Protein AF-A0A9W8YK55-F1 (afdb_monomer_lite)

Sequence (984 aa):
MPNHDDHSDDFFPYAGREEIFEDVHNYRHRVLHPVLLGDILPRPSTCVSQPEKMPRYRIQLKIGFGAFSVVWLAFDLERKRFVSIKICQGSDDMQPTTEAAVLQHVKDNPTPGSENIIRLHDAFVIRGPNGYHNCLVTEVVVSLAELGADGRRYDDLLYSPSSVIGQLVRGFVYLHGQGIAHGDPTPSNIGIAIPQINHFTEEELLDELACELELHAIIPVKPSFPVDTVPRYLVGCTSLLDFLLRKKSFASNSSFKVKIFDFGRWSHPPHVSASLGCHLRAIKGSDWLPMEQRSQTYGLWHVSSSDFKHVANYSLSQATRLRSHFALTIANLPPELLHRISELLNATHPRSLVAFAQTSKRLYVIASRLLFRTMKITLTEGERLAKDVHSWETVLLRDKGLQHVRRLILRGIDYECEPHHNPYFSLKECERVDYDTDLESCWDLYLYDLYLYDWGGEEEFDIKENDWELLARLMKRLTGLPDLFFACPGPFPPLLLQVLHKVSSRCRLHHYTFRLSASHEASLQADERALITSPCLFTVGDLTADAADASINVASLSLARRNAPSIRRVFLYWRGPKGYEHGSRNDEDKSNRPDTPALESLQIFKHYLYHLNVDECPDSAVPSGVIDREVLHDYSALRVLKINTPIMDRTLPSPANFPCLVTLSVVCPRAPVSLAWSTHFMAFVRDLPRITTLRVLGWDRSTSFRPGLNKRLQKLHLKTRANRGGPPLLEDHVFQLAEMCPALEDLAIEINRSRGDAAEVESYRALGRLPRLQRLKLGLDATPPGIIPDDIIQIPSHVEPWFEDGWDSESPRNGLIPHRNGHVRDALVNSAIDSTLALSIVGVINSAKEENKKSDLKPRTEILPLERVEMEANNGGSFAQMTRMSGPAAKGLQSSLVLLKRRWIIERDVRDDSRNILHVREVDKDDRIKAQAQSLEPGVGKTGDDYVREVWRRVWPTADTAERLGDWWKQWESWPLDLRSVDH

pLDDT: mean 70.24, std 20.07, range [20.7, 97.75]

Secondary structure (DSSP, 8-state):
------GGGSBS-----TTTS--GGG-STTSPPP--TT-EESPTTTBSS-TT----EEEEEEEEEETTEEEEEEEETTTTEEEEEEEEPPBS--SPPHHHHHHHHHHHS--TTGGGBPPEEEEEEEEETTEEEEEEEE--EEETTHHHHS-S--GGG-S-HHHHHHHHHHHHHHHHHTT-B-S---GGGEEEE-GGGGGS-HHHHHHHHGGG--EEE--BSSTTS-TTSS-SEEEPPP-HHHHHHHTT-S-TTPPP-EEE---TT-BPPPPS---------S-----S--GGG-SS-TTS----TTGGGS---S-HHHHHHHTTT----GGGS-HHHHHHHHHHHHHH-HHHHHHHHHT-HHHHHHHHHHHTSEEEEE--SSTHHHHHHHHHHHHHHHTTGGGT--EEEEES--TT----SSTTTT--HHHHS----SS--HHHHHHHHHHHHTTS--------HHHHHHHHHHHTT-TT--EEEEE-SSPPPHHHHHHHHHH-TT-EEEESS---S-SSGGGS-HHHHHHHT-TTEEEEEE----TTTHHHHHHHHHHHHHH-TT--EEEEEE---SS-----------S--PPPPPPSEEEEEE---TT---S-----PPPGGGTSTTT----TT--EEEEEEE--TT-SPPGGG-TT--EEEEE--SSPPPHHHHHHHHHHHHT-SS--EEEEEEE-TTS--GGG--TT-SEEEEEEPP-SS-PPPPGGGTTTHHHH-TT--EEEEEEE--TT-HHHHHHHHHHHT-TT--EEEEEEE-PPS-B-SSSS-BPPP---TTT-SSHHHH--SSS-PPPPTTHHHHHHHHH---HHHHHHHHHHHHHHHHHHHHSSS--SS--PPP-EEEEEEESTTHHHHHTT--SHHHHHHHHHHHHH--EEEEEE-SSGGGTT-EEEEEESHHHHHHHHHHH--TTTTSSS-HHHHHHHHHHSPPPHHHHTTT-GGG---PPPP--S----

Structure (mmCIF, N/CA/C/O backbone):
data_AF-A0A9W8YK55-F1
#
_entry.id   AF-A0A9W8YK55-F1
#
loop_
_atom_site.group_PDB
_atom_site.id
_atom_site.type_symbol
_atom_site.label_atom_id
_atom_site.label_alt_id
_atom_site.label_comp_id
_atom_site.label_asym_id
_atom_site.label_entity_id
_atom_site.label_seq_id
_atom_site.pdbx_PDB_ins_code
_atom_site.Cartn_x
_atom_site.Cartn_y
_atom_site.Cartn_z
_atom_site.occupancy
_atom_site.B_iso_or_equiv
_atom_site.auth_seq_id
_atom_site.auth_comp_id
_atom_site.auth_asym_id
_atom_site.auth_atom_id
_atom_site.pdbx_PDB_model_num
ATOM 1 N N . MET A 1 1 ? -38.670 -47.817 28.837 1.00 26.41 1 MET A N 1
ATOM 2 C CA . MET A 1 1 ? -39.066 -47.454 30.214 1.00 26.41 1 MET A CA 1
ATOM 3 C C . MET A 1 1 ? -39.787 -46.109 30.140 1.00 26.41 1 MET A C 1
ATOM 5 O O . MET A 1 1 ? -39.371 -45.312 29.308 1.00 26.41 1 MET A O 1
ATOM 9 N N . PRO A 1 2 ? -40.908 -45.937 30.862 1.00 35.06 2 PRO A N 1
ATOM 10 C CA . PRO A 1 2 ? -41.908 -44.864 30.671 1.00 35.06 2 PRO A CA 1
ATOM 11 C C . PRO A 1 2 ? -41.365 -43.518 31.209 1.00 35.06 2 PRO A C 1
ATOM 13 O O . PRO A 1 2 ? -40.474 -43.564 32.047 1.00 35.06 2 PRO A O 1
ATOM 16 N N . ASN A 1 3 ? -41.745 -42.300 30.803 1.00 29.28 3 ASN A N 1
ATOM 17 C CA . ASN A 1 3 ? -42.925 -41.744 30.133 1.00 29.28 3 ASN A CA 1
ATOM 18 C C . ASN A 1 3 ? -42.507 -40.636 29.139 1.00 29.28 3 ASN A C 1
ATOM 20 O O . ASN A 1 3 ? -41.598 -39.856 29.417 1.00 29.28 3 ASN A O 1
ATOM 24 N N . HIS A 1 4 ? -43.244 -40.511 28.033 1.00 38.94 4 HIS A N 1
ATOM 25 C CA . HIS A 1 4 ? -43.548 -39.196 27.470 1.00 38.94 4 HIS A CA 1
ATOM 26 C C . HIS A 1 4 ? -44.565 -38.549 28.421 1.00 38.94 4 HIS A C 1
ATOM 28 O O . HIS A 1 4 ? -45.747 -38.869 28.335 1.00 38.94 4 HIS A O 1
ATOM 34 N N . ASP A 1 5 ? -44.109 -37.717 29.357 1.00 37.97 5 ASP A N 1
ATOM 35 C CA . ASP A 1 5 ? -45.014 -36.820 30.078 1.00 37.97 5 ASP A CA 1
ATOM 36 C C . ASP A 1 5 ? -45.239 -35.601 29.179 1.00 37.97 5 ASP A C 1
ATOM 38 O O . ASP A 1 5 ? -44.381 -34.733 29.004 1.00 37.97 5 ASP A O 1
ATOM 42 N N . ASP A 1 6 ? -46.393 -35.617 28.524 1.00 41.47 6 ASP A N 1
ATOM 43 C CA . ASP A 1 6 ? -46.992 -34.473 27.859 1.00 41.47 6 ASP A CA 1
ATOM 44 C C . ASP A 1 6 ? -47.353 -33.450 28.955 1.00 41.47 6 ASP A C 1
ATOM 46 O O . ASP A 1 6 ? -48.387 -33.548 29.610 1.00 41.47 6 ASP A O 1
ATOM 50 N N . HIS A 1 7 ? -46.443 -32.513 29.242 1.00 47.41 7 HIS A N 1
ATOM 51 C CA . HIS A 1 7 ? -46.623 -31.470 30.268 1.00 47.41 7 HIS A CA 1
ATOM 52 C C . HIS A 1 7 ? -47.660 -30.398 29.883 1.00 47.41 7 HIS A C 1
ATOM 54 O O . HIS A 1 7 ? -47.843 -29.432 30.625 1.00 47.41 7 HIS A O 1
ATOM 60 N N . SER A 1 8 ? -48.352 -30.559 28.750 1.00 48.75 8 SER A N 1
ATOM 61 C CA . SER A 1 8 ? -49.350 -29.610 28.252 1.00 48.75 8 SER A CA 1
ATOM 62 C C . SER A 1 8 ? -50.608 -29.496 29.137 1.00 48.75 8 SER A C 1
ATOM 64 O O . SER A 1 8 ? -51.360 -28.536 28.983 1.00 48.75 8 SER A O 1
ATOM 66 N N . ASP A 1 9 ? -50.790 -30.400 30.112 1.00 53.47 9 ASP A N 1
ATOM 67 C CA . ASP A 1 9 ? -51.951 -30.458 31.021 1.00 53.47 9 ASP A CA 1
ATOM 68 C C . ASP A 1 9 ? -51.707 -29.884 32.442 1.00 53.47 9 ASP A C 1
ATOM 70 O O . ASP A 1 9 ? -52.616 -29.891 33.280 1.00 53.47 9 ASP A O 1
ATOM 74 N N . ASP A 1 10 ? -50.497 -29.409 32.774 1.00 62.09 10 ASP A N 1
ATOM 75 C CA . ASP A 1 10 ? -50.153 -29.002 34.155 1.00 62.09 10 ASP A CA 1
ATOM 76 C C . ASP A 1 10 ? -50.479 -27.526 34.491 1.00 62.09 10 ASP A C 1
ATOM 78 O O . ASP A 1 10 ? -50.577 -27.161 35.671 1.00 62.09 10 ASP A O 1
ATOM 82 N N . PHE A 1 11 ? -50.723 -26.686 33.481 1.00 63.62 11 PHE A N 1
ATOM 83 C CA . PHE A 1 11 ? -51.042 -25.255 33.611 1.00 63.62 11 PHE A CA 1
ATOM 84 C C . PHE A 1 11 ? -52.309 -24.898 32.822 1.00 63.62 11 PHE A C 1
ATOM 86 O O . PHE A 1 11 ? -52.678 -25.598 31.882 1.00 63.62 11 PHE A O 1
ATOM 93 N N . PHE A 1 12 ? -53.001 -23.812 33.192 1.00 57.50 12 PHE A N 1
ATOM 94 C CA . PHE A 1 12 ? -54.101 -23.301 32.361 1.00 57.50 12 PHE A CA 1
ATOM 95 C C . PHE A 1 12 ? -53.602 -23.032 30.927 1.00 57.50 12 PHE A C 1
ATOM 97 O O . PHE A 1 12 ? -52.475 -22.556 30.777 1.00 57.50 12 PHE A O 1
ATOM 104 N N . PRO A 1 13 ? -54.406 -23.314 29.880 1.00 52.19 13 PRO A N 1
ATOM 105 C CA . PRO A 1 13 ? -53.938 -23.322 28.497 1.00 52.19 13 PRO A CA 1
ATOM 106 C C . PRO A 1 13 ? -53.337 -21.970 28.096 1.00 52.19 13 PRO A C 1
ATOM 108 O O . PRO A 1 13 ? -54.045 -20.982 27.891 1.00 52.19 13 PRO A O 1
ATOM 111 N N . TYR A 1 14 ? -52.010 -21.954 27.970 1.00 56.28 14 TYR A N 1
ATOM 112 C CA . TYR A 1 14 ? -51.242 -20.857 27.403 1.00 56.28 14 TYR A CA 1
ATOM 113 C C . TYR A 1 14 ? -51.352 -20.929 25.875 1.00 56.28 14 TYR A C 1
ATOM 115 O O . TYR A 1 14 ? -50.796 -21.818 25.233 1.00 56.28 14 TYR A O 1
ATOM 123 N N . ALA A 1 15 ? -52.095 -20.001 25.273 1.00 47.75 15 ALA A N 1
ATOM 124 C CA . ALA A 1 15 ? -52.214 -19.888 23.822 1.00 47.75 15 ALA A CA 1
ATOM 125 C C . ALA A 1 15 ? -50.981 -19.173 23.235 1.00 47.75 15 ALA A C 1
ATOM 127 O O . ALA A 1 15 ? -51.053 -17.993 22.899 1.00 47.75 15 ALA A O 1
ATOM 128 N N . GLY A 1 16 ? -49.855 -19.893 23.175 1.00 53.19 16 GLY A N 1
ATOM 129 C CA . GLY A 1 16 ? -48.663 -19.638 22.352 1.00 53.19 16 GLY A CA 1
ATOM 130 C C . GLY A 1 16 ? -48.458 -18.214 21.826 1.00 53.19 16 GLY A C 1
ATOM 131 O O . GLY A 1 16 ? -48.647 -17.968 20.636 1.00 53.19 16 GLY A O 1
ATOM 132 N N . ARG A 1 17 ? -48.008 -17.289 22.684 1.00 62.19 17 ARG A N 1
ATOM 133 C CA . ARG A 1 17 ? -47.400 -16.016 22.255 1.00 62.19 17 ARG A CA 1
ATOM 134 C C . ARG A 1 17 ? -45.887 -16.064 22.465 1.00 62.19 17 ARG A C 1
ATOM 136 O O . ARG A 1 17 ? -45.327 -15.240 23.186 1.00 62.19 17 ARG A O 1
ATOM 143 N N . GLU A 1 18 ? -45.242 -17.029 21.814 1.00 63.25 18 GLU A N 1
ATOM 144 C CA . GLU A 1 18 ? -43.784 -17.248 21.870 1.00 63.25 18 GLU A CA 1
ATOM 145 C C . GLU A 1 18 ? -42.971 -16.042 21.356 1.00 63.25 18 GLU A C 1
ATOM 147 O O . GLU A 1 18 ? -41.786 -15.923 21.645 1.00 63.25 18 GLU A O 1
ATOM 152 N N . GLU A 1 19 ? -43.606 -15.118 20.623 1.00 63.31 19 GLU A N 1
ATOM 153 C CA . GLU A 1 19 ? -43.003 -13.844 20.204 1.00 63.31 19 GLU A CA 1
ATOM 154 C C . GLU A 1 19 ? -42.838 -12.846 21.371 1.00 63.31 19 GLU A C 1
ATOM 156 O O . GLU A 1 19 ? -41.998 -11.953 21.295 1.00 63.31 19 GLU A O 1
ATOM 161 N N . ILE A 1 20 ? -43.622 -12.984 22.450 1.00 71.25 20 ILE A N 1
ATOM 162 C CA . ILE A 1 20 ? -43.682 -12.019 23.565 1.00 71.25 20 ILE A CA 1
ATOM 163 C C . ILE A 1 20 ? -43.130 -12.622 24.861 1.00 71.25 20 ILE A C 1
ATOM 165 O O . ILE A 1 20 ? -42.409 -11.946 25.601 1.00 71.25 20 ILE A O 1
ATOM 169 N N . PHE A 1 21 ? -43.442 -13.891 25.133 1.00 82.56 21 PHE A N 1
ATOM 170 C CA . PHE A 1 21 ? -43.041 -14.589 26.354 1.00 82.56 21 PHE A CA 1
ATOM 171 C C . PHE A 1 21 ? -42.200 -15.830 26.051 1.00 82.56 21 PHE A C 1
ATOM 173 O O . PHE A 1 21 ? -42.320 -16.445 24.994 1.00 82.56 21 PHE A O 1
ATOM 180 N N . GLU A 1 22 ? -41.370 -16.215 27.017 1.00 84.31 22 GLU A N 1
ATOM 181 C CA . GLU A 1 22 ? -40.682 -17.501 27.003 1.00 84.31 22 GLU A CA 1
ATOM 182 C C . GLU A 1 22 ? -41.671 -18.659 27.190 1.00 84.31 22 GLU A C 1
ATOM 184 O O . GLU A 1 22 ? -42.698 -18.515 27.855 1.00 84.31 22 GLU A O 1
ATOM 189 N N . ASP A 1 23 ? -41.344 -19.828 26.638 1.00 82.31 23 ASP A N 1
ATOM 190 C CA . ASP A 1 23 ? -42.147 -21.032 26.848 1.00 82.31 23 ASP A CA 1
ATOM 191 C C . ASP A 1 23 ? -42.109 -21.455 28.327 1.00 82.31 23 ASP A C 1
ATOM 193 O O . ASP A 1 23 ? -41.051 -21.768 28.884 1.00 82.31 23 ASP A O 1
ATOM 197 N N . VAL A 1 24 ? -43.288 -21.485 28.954 1.00 80.50 24 VAL A N 1
ATOM 198 C CA . VAL A 1 24 ? -43.473 -21.837 30.366 1.00 80.50 24 VAL A CA 1
ATOM 199 C C . VAL A 1 24 ? -42.980 -23.251 30.694 1.00 80.50 24 VAL A C 1
ATOM 201 O O . VAL A 1 24 ? -42.509 -23.496 31.805 1.00 80.50 24 VAL A O 1
ATOM 204 N N . HIS A 1 25 ? -42.988 -24.174 29.729 1.00 80.19 25 HIS A N 1
ATOM 205 C CA . HIS A 1 25 ? -42.513 -25.548 29.929 1.00 80.19 25 HIS A CA 1
ATOM 206 C C . HIS A 1 25 ? -40.990 -25.625 30.119 1.00 80.19 25 HIS A C 1
ATOM 208 O O . HIS A 1 25 ? -40.460 -26.642 30.578 1.00 80.19 25 HIS A O 1
ATOM 214 N N . ASN A 1 26 ? -40.271 -24.538 29.822 1.00 85.19 26 ASN A N 1
ATOM 215 C CA . ASN A 1 26 ? -38.849 -24.424 30.107 1.00 85.19 26 ASN A CA 1
ATOM 216 C C . ASN A 1 26 ? -38.555 -24.090 31.579 1.00 85.19 26 ASN A C 1
ATOM 218 O O . ASN A 1 26 ? -37.394 -24.131 31.976 1.00 85.19 26 ASN A O 1
ATOM 222 N N . TYR A 1 27 ? -39.550 -23.836 32.436 1.00 85.81 27 TYR A N 1
ATOM 223 C CA . TYR A 1 27 ? -39.348 -23.760 33.891 1.00 85.81 27 TYR A CA 1
ATOM 224 C C . TYR A 1 27 ? -39.345 -25.151 34.527 1.00 85.81 27 TYR A C 1
ATOM 226 O O . TYR A 1 27 ? -40.223 -25.532 35.296 1.00 85.81 27 TYR A O 1
ATOM 234 N N . ARG A 1 28 ? -38.320 -25.922 34.179 1.00 84.62 28 ARG A N 1
ATOM 235 C CA . ARG A 1 28 ? -38.071 -27.265 34.697 1.00 84.62 28 ARG A CA 1
ATOM 236 C C . ARG A 1 28 ? -36.609 -27.422 35.077 1.00 84.62 28 ARG A C 1
ATOM 238 O O . ARG A 1 28 ? -35.765 -26.584 34.748 1.00 84.62 28 ARG A O 1
ATOM 245 N N . HIS A 1 29 ? -36.311 -28.518 35.765 1.00 85.12 29 HIS A N 1
ATOM 246 C CA . HIS A 1 29 ? -34.958 -28.844 36.196 1.00 85.12 29 HIS A CA 1
ATOM 247 C C . HIS A 1 29 ? -33.947 -28.719 35.035 1.00 85.12 29 HIS A C 1
ATOM 249 O O . HIS A 1 29 ? -34.160 -29.281 33.961 1.00 85.12 29 HIS A O 1
ATOM 255 N N . ARG A 1 30 ? -32.855 -27.977 35.272 1.00 83.44 30 ARG A N 1
ATOM 256 C CA . ARG A 1 30 ? -31.755 -27.653 34.339 1.00 83.44 30 ARG A CA 1
ATOM 257 C C . ARG A 1 30 ? -32.095 -26.743 33.156 1.00 83.44 30 ARG A C 1
ATOM 259 O O . ARG A 1 30 ? -31.340 -26.693 32.191 1.00 83.44 30 ARG A O 1
ATOM 266 N N . VAL A 1 31 ? -33.208 -26.014 33.207 1.00 85.56 31 VAL A N 1
ATOM 267 C CA . VAL A 1 31 ? -33.592 -25.103 32.118 1.00 85.56 31 VAL A CA 1
ATOM 268 C C . VAL A 1 31 ? -33.730 -23.672 32.647 1.00 85.56 31 VAL A C 1
ATOM 270 O O . VAL A 1 31 ? -32.702 -23.065 32.910 1.00 85.56 31 VAL A O 1
ATOM 273 N N . LEU A 1 32 ? -34.908 -23.088 32.858 1.00 89.62 32 LEU A N 1
ATOM 274 C CA . LEU A 1 32 ? -35.015 -21.680 33.285 1.00 89.62 32 LEU A CA 1
ATOM 275 C C . LEU A 1 32 ? -35.108 -21.508 34.804 1.00 89.62 32 LEU A C 1
ATOM 277 O O . LEU A 1 32 ? -35.602 -22.381 35.510 1.00 89.62 32 LEU A O 1
ATOM 281 N N . HIS A 1 33 ? -34.653 -20.359 35.312 1.00 91.69 33 HIS A N 1
ATOM 282 C CA . HIS A 1 33 ? -34.810 -19.955 36.713 1.00 91.69 33 HIS A CA 1
ATOM 283 C C . HIS A 1 33 ? -36.004 -18.998 36.867 1.00 91.69 33 HIS A C 1
ATOM 285 O O . HIS A 1 33 ? -36.065 -18.017 36.121 1.00 91.69 33 HIS A O 1
ATOM 291 N N . PRO A 1 34 ? -36.928 -19.218 37.821 1.00 91.69 34 PRO A N 1
ATOM 292 C CA . PRO A 1 34 ? -38.041 -18.302 38.057 1.00 91.69 34 PRO A CA 1
ATOM 293 C C . PRO A 1 34 ? -37.563 -16.985 38.687 1.00 91.69 34 PRO A C 1
ATOM 295 O O . PRO A 1 34 ? -36.951 -16.985 39.754 1.00 91.69 34 PRO A O 1
ATOM 298 N N . VAL A 1 35 ? -37.885 -15.860 38.042 1.00 92.62 35 VAL A N 1
ATOM 299 C CA . VAL A 1 35 ? -37.548 -14.497 38.490 1.00 92.62 35 VAL A CA 1
ATOM 300 C C . VAL A 1 35 ? -38.779 -13.608 38.390 1.00 92.62 35 VAL A C 1
ATOM 302 O O . VAL A 1 35 ? -39.540 -13.713 37.430 1.00 92.62 35 VAL A O 1
ATOM 305 N N . LEU A 1 36 ? -38.978 -12.748 39.386 1.00 92.75 36 LEU A N 1
ATOM 306 C CA . LEU A 1 36 ? -40.070 -11.780 39.441 1.00 92.75 36 LEU A CA 1
ATOM 307 C C . LEU A 1 36 ? -39.535 -10.349 39.349 1.00 92.75 36 LEU A C 1
ATOM 309 O O . LEU A 1 36 ? -38.402 -10.057 39.738 1.00 92.75 36 LEU A O 1
ATOM 313 N N . LEU A 1 37 ? -40.382 -9.434 38.879 1.00 91.75 37 LEU A N 1
ATOM 314 C CA . LEU A 1 37 ? -40.071 -8.008 38.930 1.00 91.75 37 LEU A CA 1
ATOM 315 C C . LEU A 1 37 ? -39.882 -7.569 40.388 1.00 91.75 37 LEU A C 1
ATOM 317 O O . LEU A 1 37 ? -40.632 -7.980 41.274 1.00 91.75 37 LEU A O 1
ATOM 321 N N . GLY A 1 38 ? -38.859 -6.751 40.634 1.00 91.69 38 GLY A N 1
ATOM 322 C CA . GLY A 1 38 ? -38.473 -6.295 41.968 1.00 91.69 38 GLY A CA 1
ATOM 323 C C . GLY A 1 38 ? -37.599 -7.268 42.767 1.00 91.69 38 GLY A C 1
ATOM 324 O O . GLY A 1 38 ? -37.098 -6.873 43.821 1.00 91.69 38 GLY A O 1
ATOM 325 N N . ASP A 1 39 ? -37.360 -8.497 42.289 1.00 95.12 39 ASP A N 1
ATOM 326 C CA . ASP A 1 39 ? -36.408 -9.409 42.934 1.00 95.12 39 ASP A CA 1
ATOM 327 C C . ASP A 1 39 ? -35.026 -8.758 43.054 1.00 95.12 39 ASP A C 1
ATOM 329 O O . ASP A 1 39 ? -34.553 -8.113 42.121 1.00 95.12 39 ASP A O 1
ATOM 333 N N . ILE A 1 40 ? -34.346 -8.958 44.186 1.00 96.69 40 ILE A N 1
ATOM 334 C CA . ILE A 1 40 ? -32.962 -8.511 44.370 1.00 96.69 40 ILE A CA 1
ATOM 335 C C . ILE A 1 40 ? -32.047 -9.732 44.318 1.00 96.69 40 ILE A C 1
ATOM 337 O O . ILE A 1 40 ? -32.097 -10.592 45.200 1.00 96.69 40 ILE A O 1
ATOM 341 N N . LEU A 1 41 ? -31.217 -9.807 43.277 1.00 95.69 41 LEU A N 1
ATOM 342 C CA . LEU A 1 41 ? -30.285 -10.906 43.048 1.00 95.69 41 LEU A CA 1
ATOM 343 C C . LEU A 1 41 ? -28.852 -10.575 43.526 1.00 95.69 41 LEU A C 1
ATOM 345 O O . LEU A 1 41 ? -28.422 -9.419 43.441 1.00 95.69 41 LEU A O 1
ATOM 349 N N . PRO A 1 42 ? -28.092 -11.585 43.996 1.00 94.75 42 PRO A N 1
ATOM 350 C CA . PRO A 1 42 ? -28.610 -12.884 44.438 1.00 94.75 42 PRO A CA 1
ATOM 351 C C . PRO A 1 42 ? -29.527 -12.719 45.665 1.00 94.75 42 PRO A C 1
ATOM 353 O O . PRO A 1 42 ? -29.326 -11.819 46.480 1.00 94.75 42 PRO A O 1
ATOM 356 N N . ARG A 1 43 ? -30.519 -13.605 45.825 1.00 91.50 43 ARG A N 1
ATOM 357 C CA . ARG A 1 43 ? -31.313 -13.654 47.064 1.00 91.50 43 ARG A CA 1
ATOM 358 C C . ARG A 1 43 ? -30.423 -14.118 48.233 1.00 91.50 43 ARG A C 1
ATOM 360 O O . ARG A 1 43 ? -29.465 -14.865 47.987 1.00 91.50 43 ARG A O 1
ATOM 367 N N . PRO A 1 44 ? -30.729 -13.746 49.491 1.00 88.62 44 PRO A N 1
ATOM 368 C CA . PRO A 1 44 ? -29.947 -14.176 50.650 1.00 88.62 44 PRO A CA 1
ATOM 369 C C . PRO A 1 44 ? -29.699 -15.691 50.649 1.00 88.62 44 PRO A C 1
ATOM 371 O O . PRO A 1 44 ? -30.624 -16.470 50.426 1.00 88.62 44 PRO A O 1
ATOM 374 N N . SER A 1 45 ? -28.443 -16.094 50.854 1.00 86.06 45 SER A N 1
ATOM 375 C CA . SER A 1 45 ? -28.009 -17.502 50.912 1.00 86.06 45 SER A CA 1
ATOM 376 C C . SER A 1 45 ? -28.220 -18.335 49.636 1.00 86.06 45 SER A C 1
ATOM 378 O O . SER A 1 45 ? -28.080 -19.556 49.682 1.00 86.06 45 SER A O 1
ATOM 380 N N . THR A 1 46 ? -28.524 -17.714 48.490 1.00 91.94 46 THR A N 1
ATOM 381 C CA . THR A 1 46 ? -28.661 -18.438 47.207 1.00 91.94 46 THR A CA 1
ATOM 382 C C . THR A 1 46 ? -27.389 -18.438 46.366 1.00 91.94 46 THR A C 1
ATOM 384 O O . THR A 1 46 ? -27.216 -19.331 45.542 1.00 91.94 46 THR A O 1
ATOM 387 N N . CYS A 1 47 ? -26.486 -17.473 46.565 1.00 93.12 47 CYS A N 1
ATOM 388 C CA . CYS A 1 47 ? -25.217 -17.404 45.845 1.00 93.12 47 CYS A CA 1
ATOM 389 C C . CYS A 1 47 ? -24.258 -18.487 46.354 1.00 93.12 47 CYS A C 1
ATOM 391 O O . CYS A 1 47 ? -23.780 -18.411 47.483 1.00 93.12 47 CYS A O 1
ATOM 393 N N . VAL A 1 48 ? -23.974 -19.492 45.527 1.00 92.31 48 VAL A N 1
ATOM 394 C CA . VAL A 1 48 ? -23.099 -20.617 45.901 1.00 92.31 48 VAL A CA 1
ATOM 395 C C . VAL A 1 48 ? -21.643 -20.383 45.519 1.00 92.31 48 VAL A C 1
ATOM 397 O O . VAL A 1 48 ? -20.752 -20.911 46.174 1.00 92.31 48 VAL A O 1
ATOM 400 N N . SER A 1 49 ? -21.383 -19.560 44.500 1.00 90.50 49 SER A N 1
ATOM 401 C CA . SER A 1 49 ? -20.014 -19.225 44.088 1.00 90.50 49 SER A CA 1
ATOM 402 C C . SER A 1 49 ? -19.339 -18.210 45.015 1.00 90.50 49 SER A C 1
ATOM 404 O O . SER A 1 49 ? -18.117 -18.144 45.053 1.00 90.50 49 SER A O 1
ATOM 406 N N . GLN A 1 50 ? -20.129 -17.381 45.707 1.00 90.25 50 GLN A N 1
ATOM 407 C CA . GLN A 1 50 ? -19.682 -16.328 46.633 1.00 90.25 50 GLN A CA 1
ATOM 408 C C . GLN A 1 50 ? -20.688 -16.255 47.800 1.00 90.25 50 GLN A C 1
ATOM 410 O O . GLN A 1 50 ? -21.641 -15.471 47.721 1.00 90.25 50 GLN A O 1
ATOM 415 N N . PRO A 1 51 ? -20.549 -17.102 48.838 1.00 88.06 51 PRO A N 1
ATOM 416 C CA . PRO A 1 51 ? -21.527 -17.223 49.929 1.00 88.06 51 PRO A CA 1
ATOM 417 C C . PRO A 1 51 ? -21.814 -15.914 50.680 1.00 88.06 51 PRO A C 1
ATOM 419 O O . PRO A 1 51 ? -22.924 -15.698 51.161 1.00 88.06 51 PRO A O 1
ATOM 422 N N . GLU A 1 52 ? -20.826 -15.027 50.757 1.00 89.06 52 GLU A N 1
ATOM 423 C CA . GLU A 1 52 ? -20.888 -13.710 51.395 1.00 89.06 52 GLU A CA 1
ATOM 424 C C . GLU A 1 52 ? -21.495 -12.602 50.513 1.00 89.06 52 GLU A C 1
ATOM 426 O O . GLU A 1 52 ? -21.615 -11.455 50.951 1.00 89.06 52 GLU A O 1
ATOM 431 N N . LYS A 1 53 ? -21.881 -12.907 49.266 1.00 89.75 53 LYS A N 1
ATOM 432 C CA . LYS A 1 53 ? -22.406 -11.908 48.328 1.00 89.75 53 LYS A CA 1
ATOM 433 C C . LYS A 1 53 ? -23.765 -11.379 48.791 1.00 89.75 53 LYS A C 1
ATOM 435 O O . LYS A 1 53 ? -24.758 -12.105 48.820 1.00 89.75 53 LYS A O 1
ATOM 440 N N . MET A 1 54 ? -23.811 -10.086 49.103 1.00 92.12 54 MET A N 1
ATOM 441 C CA . MET A 1 54 ? -25.036 -9.399 49.515 1.00 92.12 54 MET A CA 1
ATOM 442 C C . MET A 1 54 ? -25.992 -9.179 48.326 1.00 92.12 54 MET A C 1
ATOM 444 O O . MET A 1 54 ? -25.522 -8.993 47.196 1.00 92.12 54 MET A O 1
ATOM 448 N N . PRO A 1 55 ? -27.321 -9.153 48.555 1.00 95.25 55 PRO A N 1
ATOM 449 C CA . PRO A 1 55 ? -28.295 -8.788 47.526 1.00 95.25 55 PRO A CA 1
ATOM 450 C C . PRO A 1 55 ? -27.991 -7.401 46.948 1.00 95.25 55 PRO A C 1
ATOM 452 O O . PRO A 1 55 ? -27.830 -6.438 47.700 1.00 95.25 55 PRO A O 1
ATOM 455 N N . ARG A 1 56 ? -27.901 -7.293 45.616 1.00 96.31 56 ARG A N 1
ATOM 456 C CA . ARG A 1 56 ? -27.385 -6.083 44.951 1.00 96.31 56 ARG A CA 1
ATOM 457 C C . ARG A 1 56 ? -28.185 -5.630 43.739 1.00 96.31 56 ARG A C 1
ATOM 459 O O . ARG A 1 56 ? -28.294 -4.428 43.513 1.00 96.31 56 ARG A O 1
ATOM 466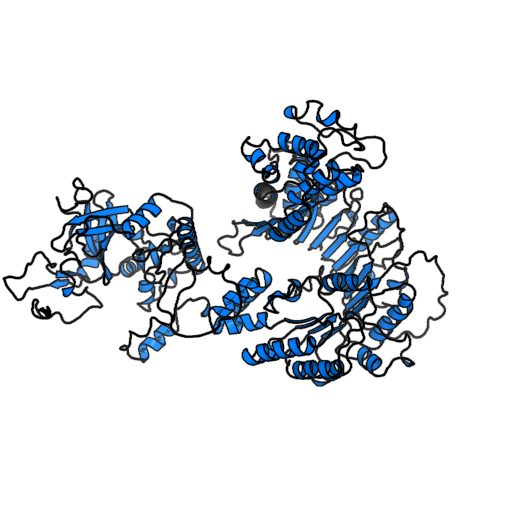 N N . TYR A 1 57 ? -28.700 -6.556 42.940 1.00 97.75 57 TYR A N 1
ATOM 467 C CA . TYR A 1 57 ? -29.272 -6.228 41.640 1.00 97.75 57 TYR A CA 1
ATOM 468 C C . TYR A 1 57 ? -30.786 -6.363 41.654 1.00 97.75 57 TYR A C 1
ATOM 470 O O . TYR A 1 57 ? -31.297 -7.480 41.667 1.00 97.75 57 TYR A O 1
ATOM 478 N N . ARG A 1 58 ? -31.499 -5.235 41.647 1.00 96.81 58 ARG A N 1
ATOM 479 C CA . ARG A 1 58 ? -32.965 -5.216 41.635 1.00 96.81 58 ARG A CA 1
ATOM 480 C C . ARG A 1 58 ? -33.493 -5.359 40.209 1.00 96.81 58 ARG A C 1
ATOM 482 O O . ARG A 1 58 ? -33.213 -4.498 39.380 1.00 96.81 58 ARG A O 1
ATOM 489 N N . ILE A 1 59 ? -34.240 -6.422 39.928 1.00 95.75 59 ILE A N 1
ATOM 490 C CA . ILE A 1 59 ? -34.840 -6.720 38.622 1.00 95.75 59 ILE A CA 1
ATOM 491 C C . ILE A 1 59 ? -35.928 -5.692 38.300 1.00 95.75 59 ILE A C 1
ATOM 493 O O . ILE A 1 59 ? -36.819 -5.466 39.117 1.00 95.75 59 ILE A O 1
ATOM 497 N N . GLN A 1 60 ? -35.858 -5.084 37.114 1.00 93.00 60 GLN A N 1
ATOM 498 C CA . GLN A 1 60 ? -36.775 -4.020 36.682 1.00 93.00 60 GLN A CA 1
ATOM 499 C C . GLN A 1 60 ? -37.673 -4.461 35.531 1.00 93.00 60 GLN A C 1
ATOM 501 O O . GLN A 1 60 ? -38.887 -4.357 35.635 1.00 93.00 60 GLN A O 1
ATOM 506 N N . LEU A 1 61 ? -37.078 -4.936 34.432 1.00 91.69 61 LEU A N 1
ATOM 507 C CA . LEU A 1 61 ? -37.778 -5.269 33.189 1.00 91.69 61 LEU A CA 1
ATOM 508 C C . LEU A 1 61 ? -37.106 -6.462 32.516 1.00 91.69 61 LEU A C 1
ATOM 510 O O . LEU A 1 61 ? -35.901 -6.674 32.670 1.00 91.69 61 LEU A O 1
ATOM 514 N N . LYS A 1 62 ? -37.863 -7.213 31.721 1.00 91.12 62 LYS A N 1
ATOM 515 C CA . LYS A 1 62 ? -37.302 -8.235 30.838 1.00 91.12 62 LYS A CA 1
ATOM 516 C C . LYS A 1 62 ? -36.939 -7.595 29.500 1.00 91.12 62 LYS A C 1
ATOM 518 O O . LYS A 1 62 ? -37.765 -6.905 28.910 1.00 91.12 62 LYS A O 1
ATOM 523 N N . ILE A 1 63 ? -35.716 -7.818 29.027 1.00 88.94 63 ILE A N 1
ATOM 524 C CA . ILE A 1 63 ? -35.198 -7.192 27.793 1.00 88.94 63 ILE A CA 1
ATOM 525 C C . ILE A 1 63 ? -34.796 -8.209 26.723 1.00 88.94 63 ILE A C 1
ATOM 527 O O . ILE A 1 63 ? -34.496 -7.832 25.600 1.00 88.94 63 ILE A O 1
ATOM 531 N N . GLY A 1 64 ? -34.804 -9.500 27.049 1.00 86.50 64 GLY A N 1
ATOM 532 C CA . GLY A 1 64 ? -34.578 -10.559 26.075 1.00 86.50 64 GLY A CA 1
ATOM 533 C C . GLY A 1 64 ? -34.784 -11.945 26.671 1.00 86.50 64 GLY A C 1
ATOM 534 O O . GLY A 1 64 ? -34.689 -12.145 27.883 1.00 86.50 64 GLY A O 1
ATOM 535 N N . PHE A 1 65 ? -35.048 -12.926 25.816 1.00 84.88 65 PHE A N 1
ATOM 536 C CA . PHE A 1 65 ? -35.000 -14.344 26.159 1.00 84.88 65 PHE A CA 1
ATOM 537 C C . PHE A 1 65 ? -34.652 -15.163 24.918 1.00 84.88 65 PHE A C 1
ATOM 539 O O . PHE A 1 65 ? -34.861 -14.729 23.789 1.00 84.88 65 PHE A O 1
ATOM 546 N N . GLY A 1 66 ? -34.109 -16.353 25.138 1.00 72.88 66 GLY A N 1
ATOM 547 C CA . GLY A 1 66 ? -33.866 -17.344 24.098 1.00 72.88 66 GLY A CA 1
ATOM 548 C C . GLY A 1 66 ? -33.984 -18.750 24.672 1.00 72.88 66 GLY A C 1
ATOM 549 O O . GLY A 1 66 ? -34.313 -18.922 25.844 1.00 72.88 66 GLY A O 1
ATOM 550 N N . ALA A 1 67 ? -33.658 -19.763 23.868 1.00 65.69 67 ALA A N 1
ATOM 551 C CA . ALA A 1 67 ? -33.785 -21.167 24.273 1.00 65.69 67 ALA A CA 1
ATOM 552 C C . ALA A 1 67 ? -32.963 -21.543 25.526 1.00 65.69 67 ALA A C 1
ATOM 554 O O . ALA A 1 67 ? -33.277 -22.529 26.186 1.00 65.69 67 ALA A O 1
ATOM 555 N N . PHE A 1 68 ? -31.918 -20.773 25.858 1.00 74.62 68 PHE A N 1
ATOM 556 C CA . PHE A 1 68 ? -30.923 -21.144 26.874 1.00 74.62 68 PHE A CA 1
ATOM 557 C C . PHE A 1 68 ? -30.690 -20.087 27.968 1.00 74.62 68 PHE A C 1
ATOM 559 O O . PHE A 1 68 ? -29.830 -20.284 28.828 1.00 74.62 68 PHE A O 1
ATOM 566 N N . SER A 1 69 ? -31.400 -18.953 27.949 1.00 87.06 69 SER A N 1
ATOM 567 C CA . SER A 1 69 ? -31.250 -17.903 28.968 1.00 87.06 69 SER A CA 1
ATOM 568 C C . SER A 1 69 ? -32.366 -16.863 28.915 1.00 87.06 69 SER A C 1
ATOM 570 O O . SER A 1 69 ? -32.923 -16.608 27.847 1.00 87.06 69 SER A O 1
ATOM 572 N N . VAL A 1 70 ? -32.593 -16.181 30.038 1.00 91.62 70 VAL A N 1
ATOM 573 C CA . VAL A 1 70 ? -33.416 -14.963 30.108 1.00 91.62 70 VAL A CA 1
ATOM 574 C C . VAL A 1 70 ? -32.541 -13.780 30.512 1.00 91.62 70 VAL A C 1
ATOM 576 O O . VAL A 1 70 ? -31.676 -13.912 31.381 1.00 91.62 70 VAL A O 1
ATOM 579 N N . VAL A 1 71 ? -32.752 -12.632 29.870 1.00 93.25 71 VAL A N 1
ATOM 580 C CA . VAL A 1 71 ? -31.981 -11.405 30.071 1.00 93.25 71 VAL A CA 1
ATOM 581 C C . VAL A 1 71 ? -32.877 -10.327 30.675 1.00 93.25 71 VAL A C 1
ATOM 583 O O . VAL A 1 71 ? -33.894 -9.931 30.099 1.00 93.25 71 VAL A O 1
ATOM 586 N N . TRP A 1 72 ? -32.473 -9.838 31.842 1.00 95.38 72 TRP A N 1
ATOM 587 C CA . TRP A 1 72 ? -33.206 -8.851 32.626 1.00 95.38 72 TRP A CA 1
ATOM 588 C C . TRP A 1 72 ? -32.433 -7.540 32.707 1.00 95.38 72 TRP A C 1
ATOM 590 O O . TRP A 1 72 ? -31.229 -7.536 32.957 1.00 95.38 72 TRP A O 1
ATOM 600 N N . LEU A 1 73 ? -33.130 -6.417 32.573 1.00 95.44 73 LEU A N 1
ATOM 601 C CA . LEU A 1 73 ? -32.633 -5.135 33.045 1.00 95.44 73 LEU A CA 1
ATOM 602 C C . LEU A 1 73 ? -32.740 -5.111 34.572 1.00 95.44 73 LEU A C 1
ATOM 604 O O . LEU A 1 73 ? -33.810 -5.359 35.133 1.00 95.44 73 LEU A O 1
ATOM 608 N N . ALA A 1 74 ? -31.645 -4.773 35.240 1.00 96.75 74 ALA A N 1
ATOM 609 C CA . ALA A 1 74 ? -31.595 -4.621 36.684 1.00 96.75 74 ALA A CA 1
ATOM 610 C C . ALA A 1 74 ? -30.938 -3.297 37.073 1.00 96.75 74 ALA A C 1
ATOM 612 O O . ALA A 1 74 ? -30.119 -2.749 36.335 1.00 96.75 74 ALA A O 1
ATOM 613 N N . PHE A 1 75 ? -31.262 -2.798 38.258 1.00 96.69 75 PHE A N 1
ATOM 614 C CA . PHE A 1 75 ? -30.578 -1.660 38.852 1.00 96.69 75 PHE A CA 1
ATOM 615 C C . PHE A 1 75 ? -29.574 -2.144 39.900 1.00 96.69 75 PHE A C 1
ATOM 617 O O . PHE A 1 75 ? -29.908 -2.887 40.825 1.00 96.69 75 PHE A O 1
ATOM 624 N N . ASP A 1 76 ? -28.320 -1.737 39.734 1.00 96.75 76 ASP A N 1
ATOM 625 C CA . ASP A 1 76 ? -27.227 -1.988 40.665 1.00 96.75 76 ASP A CA 1
ATOM 626 C C . ASP A 1 76 ? -27.370 -1.045 41.867 1.00 96.75 76 ASP A C 1
ATOM 628 O O . ASP A 1 76 ? -27.047 0.143 41.785 1.00 96.75 76 ASP A O 1
ATOM 632 N N . LEU A 1 77 ? -27.853 -1.574 42.995 1.00 95.38 77 LEU A N 1
ATOM 633 C CA . LEU A 1 77 ? -28.141 -0.796 44.204 1.00 95.38 77 LEU A CA 1
ATOM 634 C C . LEU A 1 77 ? -26.888 -0.180 44.838 1.00 95.38 77 LEU A C 1
ATOM 636 O O . LEU A 1 77 ? -27.004 0.814 45.560 1.00 95.38 77 LEU A O 1
ATOM 640 N N . GLU A 1 78 ? -25.713 -0.747 44.562 1.00 94.81 78 GLU A N 1
ATOM 641 C CA . GLU A 1 78 ? -24.425 -0.306 45.096 1.00 94.81 78 GLU A CA 1
ATOM 642 C C . GLU A 1 78 ? -23.818 0.801 44.226 1.00 94.81 78 GLU A C 1
ATOM 644 O O . GLU A 1 78 ? -23.437 1.849 44.742 1.00 94.81 78 GLU A O 1
ATOM 649 N N . ARG A 1 79 ? -23.762 0.605 42.899 1.00 93.56 79 ARG A N 1
ATOM 650 C CA . ARG A 1 79 ? -23.175 1.592 41.964 1.00 93.56 79 ARG A CA 1
ATOM 651 C C . ARG A 1 79 ? -24.174 2.580 41.366 1.00 93.56 79 ARG A C 1
ATOM 653 O O . ARG A 1 79 ? -23.754 3.434 40.592 1.00 93.56 79 ARG A O 1
ATOM 660 N N . LYS A 1 80 ? -25.459 2.467 41.712 1.00 94.12 80 LYS A N 1
ATOM 661 C CA . LYS A 1 80 ? -26.547 3.361 41.281 1.00 94.12 80 LYS A CA 1
ATOM 662 C C . LYS A 1 80 ? -26.621 3.520 39.759 1.00 94.12 80 LYS A C 1
ATOM 664 O O . LYS A 1 80 ? -26.571 4.628 39.237 1.00 94.12 80 LYS A O 1
ATOM 669 N N . ARG A 1 81 ? -26.698 2.395 39.047 1.00 94.81 81 ARG A N 1
ATOM 670 C CA . ARG A 1 81 ? -26.766 2.354 37.577 1.00 94.81 81 ARG A CA 1
ATOM 671 C C . ARG A 1 81 ? -27.536 1.138 37.081 1.00 94.81 81 ARG A C 1
ATOM 673 O O . ARG A 1 81 ? -27.571 0.116 37.762 1.00 94.81 81 ARG A O 1
ATOM 680 N N . PHE A 1 82 ? -28.068 1.209 35.870 1.00 96.00 82 PHE A N 1
ATOM 681 C CA . PHE A 1 82 ? -28.667 0.065 35.198 1.00 96.00 82 PHE A CA 1
ATOM 682 C C . PHE A 1 82 ? -27.606 -0.875 34.613 1.00 96.00 82 PHE A C 1
ATOM 684 O O . PHE A 1 82 ? -26.566 -0.451 34.098 1.00 96.00 82 PHE A O 1
ATOM 691 N N . VAL A 1 83 ? -27.891 -2.171 34.693 1.00 97.19 83 VAL A N 1
ATOM 692 C CA . VAL A 1 83 ? -27.079 -3.278 34.181 1.00 97.19 83 VAL A CA 1
ATOM 693 C C . VAL A 1 83 ? -27.985 -4.326 33.538 1.00 97.19 83 VAL A C 1
ATOM 695 O O . VAL A 1 83 ? -29.176 -4.394 33.834 1.00 97.19 8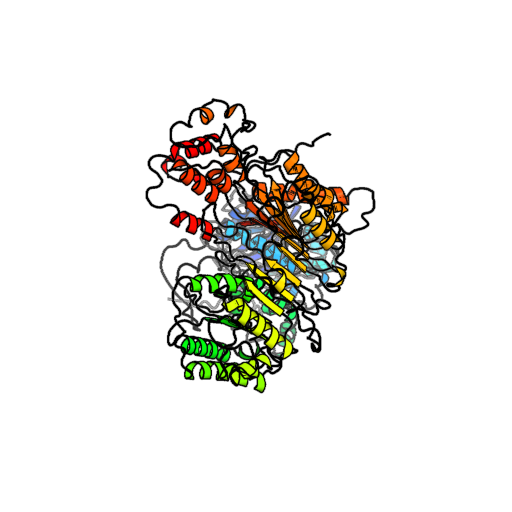3 VAL A O 1
ATOM 698 N N . SER A 1 84 ? -27.418 -5.155 32.668 1.00 96.69 84 SER A N 1
ATOM 699 C CA . SER A 1 84 ? -28.098 -6.338 32.138 1.00 96.69 84 SER A CA 1
ATOM 700 C C . SER A 1 84 ? -27.681 -7.570 32.937 1.00 96.69 84 SER A C 1
ATOM 702 O O . SER A 1 84 ? -26.507 -7.700 33.283 1.00 96.69 84 SER A O 1
ATOM 704 N N . ILE A 1 85 ? -28.622 -8.463 33.242 1.00 96.88 85 ILE A N 1
ATOM 705 C CA . ILE A 1 85 ? -28.375 -9.749 33.899 1.00 96.88 85 ILE A CA 1
ATOM 706 C C . ILE A 1 85 ? -28.881 -10.865 32.999 1.00 96.88 85 ILE A C 1
ATOM 708 O O . ILE A 1 85 ? -30.087 -11.079 32.882 1.00 96.88 85 ILE A O 1
ATOM 712 N N . LYS A 1 86 ? -27.948 -11.611 32.403 1.00 95.31 86 LYS A N 1
ATOM 713 C CA . LYS A 1 86 ? -28.235 -12.867 31.703 1.00 95.31 86 LYS A CA 1
ATOM 714 C C . LYS A 1 86 ? -28.220 -14.000 32.723 1.00 95.31 86 LYS A C 1
ATOM 716 O O . LYS A 1 86 ? -27.187 -14.270 33.335 1.00 95.31 86 LYS A O 1
ATOM 721 N N . ILE A 1 87 ? -29.366 -14.645 32.909 1.00 94.56 87 ILE A N 1
ATOM 722 C CA . ILE A 1 87 ? -29.512 -15.840 33.741 1.00 94.56 87 ILE A CA 1
ATOM 723 C C . ILE A 1 87 ? -29.536 -17.037 32.801 1.00 94.56 87 ILE A C 1
ATOM 725 O O . ILE A 1 87 ? -30.504 -17.251 32.067 1.00 94.56 87 ILE A O 1
ATOM 729 N N . CYS A 1 88 ? -28.431 -17.773 32.786 1.00 91.12 88 CYS A N 1
ATOM 730 C CA . CYS A 1 88 ? -28.241 -18.921 31.915 1.00 91.12 88 CYS A CA 1
ATOM 731 C C . CYS A 1 88 ? -29.064 -20.125 32.385 1.00 91.12 88 CYS A C 1
ATOM 733 O O . CYS A 1 88 ? -29.517 -20.196 33.536 1.00 91.12 88 CYS A O 1
ATOM 735 N N . GLN A 1 89 ? -29.225 -21.091 31.483 1.00 87.81 89 GLN A N 1
ATOM 736 C CA . GLN A 1 89 ? -29.911 -22.331 31.796 1.00 87.81 89 GLN A CA 1
ATOM 737 C C . GLN A 1 89 ? -29.307 -23.040 33.016 1.00 87.81 89 GLN A C 1
ATOM 739 O O . GLN A 1 89 ? -28.113 -22.917 33.307 1.00 87.81 89 GLN A O 1
ATOM 744 N N . GLY A 1 90 ? -30.153 -23.767 33.733 1.00 84.69 90 GLY A N 1
ATOM 745 C CA . GLY A 1 90 ? -29.768 -24.494 34.928 1.00 84.69 90 GLY A CA 1
ATOM 746 C C . GLY A 1 90 ? -28.805 -25.633 34.615 1.00 84.69 90 GLY A C 1
ATOM 747 O O . GLY A 1 90 ? -28.848 -26.251 33.556 1.00 84.69 90 GLY A O 1
ATOM 748 N N . SER A 1 91 ? -27.957 -25.965 35.574 1.00 84.25 91 SER A N 1
ATOM 749 C CA . SER A 1 91 ? -27.154 -27.179 35.535 1.00 84.25 91 SER A CA 1
ATOM 750 C C . SER A 1 91 ? -27.073 -27.803 36.926 1.00 84.25 91 SER A C 1
ATOM 752 O O . SER A 1 91 ? -27.439 -27.173 37.921 1.00 84.25 91 SER A O 1
ATOM 754 N N . ASP A 1 92 ? -26.599 -29.043 37.001 1.00 85.69 92 ASP A N 1
ATOM 755 C CA . ASP A 1 92 ? -26.239 -29.661 38.283 1.00 85.69 92 ASP A CA 1
ATOM 756 C C . ASP A 1 92 ? -24.854 -29.224 38.766 1.00 85.69 92 ASP A C 1
ATOM 758 O O . ASP A 1 92 ? -24.473 -29.515 39.900 1.00 85.69 92 ASP A O 1
ATOM 762 N N . ASP A 1 93 ? -24.109 -28.524 37.913 1.00 80.62 93 ASP A N 1
ATOM 763 C CA . ASP A 1 93 ? -22.774 -28.048 38.205 1.00 80.62 93 ASP A CA 1
ATOM 764 C C . ASP A 1 93 ? -22.828 -26.635 38.804 1.00 80.62 93 ASP A C 1
ATOM 766 O O . ASP A 1 93 ? -23.453 -25.716 38.271 1.00 80.62 93 ASP A O 1
ATOM 770 N N . MET A 1 94 ? -22.161 -26.459 39.943 1.00 83.00 94 MET A N 1
ATOM 771 C CA . MET A 1 94 ? -21.992 -25.149 40.570 1.00 83.00 94 MET A CA 1
ATOM 772 C C . MET A 1 94 ? -20.911 -24.307 39.878 1.00 83.00 94 MET A C 1
ATOM 774 O O . MET A 1 94 ? -20.756 -23.134 40.221 1.00 83.00 94 MET A O 1
ATOM 778 N N . GLN A 1 95 ? -20.132 -24.888 38.960 1.00 81.31 95 GLN A N 1
ATOM 779 C CA . GLN A 1 95 ? -19.022 -24.194 38.323 1.00 81.31 95 GLN A CA 1
ATOM 780 C C . GLN A 1 95 ? -19.487 -23.073 37.377 1.00 81.31 95 GLN A C 1
ATOM 782 O O . GLN A 1 95 ? -20.538 -23.170 36.727 1.00 81.31 95 GLN A O 1
ATOM 787 N N . PRO A 1 96 ? -18.694 -21.991 37.270 1.00 81.62 96 PRO A N 1
ATOM 788 C CA . PRO A 1 96 ? -18.909 -20.971 36.261 1.00 81.62 96 PRO A CA 1
ATOM 789 C C . PRO A 1 96 ? -18.912 -21.557 34.845 1.00 81.62 96 PRO A C 1
ATOM 791 O O . PRO A 1 96 ? -18.101 -22.417 34.505 1.00 81.62 96 PRO A O 1
ATOM 794 N N . THR A 1 97 ? -19.805 -21.057 33.994 1.00 83.94 97 THR A N 1
ATOM 795 C CA . THR A 1 97 ? -19.845 -21.439 32.573 1.00 83.94 97 THR A CA 1
ATOM 796 C C . THR A 1 97 ? -18.562 -21.047 31.840 1.00 83.94 97 THR A C 1
ATOM 798 O O . THR A 1 97 ? -17.868 -20.096 32.207 1.00 83.94 97 THR A O 1
ATOM 801 N N . THR A 1 98 ? -18.289 -21.726 30.724 1.00 86.12 98 THR A N 1
ATOM 802 C CA . THR A 1 98 ? -17.220 -21.327 29.797 1.00 86.12 98 THR A CA 1
ATOM 803 C C . THR A 1 98 ? -17.411 -19.887 29.312 1.00 86.12 98 THR A C 1
ATOM 805 O O . THR A 1 98 ? -16.428 -19.173 29.130 1.00 86.12 98 THR A O 1
ATOM 808 N N . GLU A 1 99 ? -18.656 -19.428 29.140 1.00 90.12 99 GLU A N 1
ATOM 809 C CA . GLU A 1 99 ? -18.979 -18.036 28.800 1.00 90.12 99 GLU A CA 1
ATOM 810 C C . GLU A 1 99 ? -18.542 -17.055 29.906 1.00 90.12 99 GLU A C 1
ATOM 812 O O . GLU A 1 99 ? -17.923 -16.029 29.620 1.00 90.12 99 GLU A O 1
ATOM 817 N N . ALA A 1 100 ? -18.789 -17.389 31.178 1.00 88.69 100 ALA A N 1
ATOM 818 C CA . ALA A 1 100 ? -18.304 -16.596 32.308 1.00 88.69 100 ALA A CA 1
ATOM 819 C C . ALA A 1 100 ? -16.770 -16.494 32.303 1.00 88.69 100 ALA A C 1
ATOM 821 O O . ALA A 1 100 ? -16.220 -15.408 32.483 1.00 88.69 100 ALA A O 1
ATOM 822 N N . ALA A 1 101 ? -16.087 -17.615 32.052 1.00 90.62 101 ALA A N 1
ATOM 823 C CA . ALA A 1 101 ? -14.630 -17.681 32.034 1.00 90.62 101 ALA A CA 1
ATOM 824 C C . ALA A 1 101 ? -14.015 -16.817 30.919 1.00 90.62 101 ALA A C 1
ATOM 826 O O . ALA A 1 101 ? -13.075 -16.067 31.182 1.00 90.62 101 ALA A O 1
ATOM 827 N N . VAL A 1 102 ? -14.557 -16.863 29.694 1.00 91.44 102 VAL A N 1
ATOM 828 C CA . VAL A 1 102 ? -14.023 -16.060 28.579 1.00 91.44 102 VAL A CA 1
ATOM 829 C C . VAL A 1 102 ? -14.277 -14.567 28.775 1.00 91.44 102 VAL A C 1
ATOM 831 O O . VAL A 1 102 ? -13.385 -13.756 28.538 1.00 91.44 102 VAL A O 1
ATOM 834 N N . LEU A 1 103 ? -15.456 -14.182 29.272 1.00 93.94 103 LEU A N 1
ATOM 835 C CA . LEU A 1 103 ? -15.762 -12.777 29.540 1.00 93.94 103 LEU A CA 1
ATOM 836 C C . LEU A 1 103 ? -14.932 -12.228 30.708 1.00 93.94 103 LEU A C 1
ATOM 838 O O . LEU A 1 103 ? -14.547 -11.058 30.688 1.00 93.94 103 LEU A O 1
ATOM 842 N N . GLN A 1 104 ? -14.614 -13.066 31.697 1.00 93.38 104 GLN A N 1
ATOM 843 C CA . GLN A 1 104 ? -13.689 -12.717 32.771 1.00 93.38 104 GLN A CA 1
ATOM 844 C C . GLN A 1 104 ? -12.257 -12.550 32.233 1.00 93.38 104 GLN A C 1
ATOM 846 O O . GLN A 1 104 ? -11.624 -11.537 32.512 1.00 93.38 104 GLN A O 1
ATOM 851 N N . HIS A 1 105 ? -11.788 -13.450 31.363 1.00 92.69 105 HIS A N 1
ATOM 852 C CA . HIS A 1 105 ? -10.491 -13.309 30.692 1.00 92.69 105 HIS A CA 1
ATOM 853 C C . HIS A 1 105 ? -10.386 -12.008 29.878 1.00 92.69 105 HIS A C 1
ATOM 855 O O . HIS A 1 105 ? -9.383 -11.299 29.979 1.00 92.69 105 HIS A O 1
ATOM 861 N N . VAL A 1 106 ? -11.435 -11.659 29.122 1.00 93.50 106 VAL A N 1
ATOM 862 C CA . VAL A 1 106 ? -11.509 -10.398 28.366 1.00 93.50 106 VAL A CA 1
ATOM 863 C C . VAL A 1 106 ? -11.462 -9.180 29.293 1.00 93.50 106 VAL A C 1
ATOM 865 O O . VAL A 1 106 ? -10.788 -8.191 29.004 1.00 93.50 106 VAL A O 1
ATOM 868 N N . LYS A 1 107 ? -12.156 -9.245 30.433 1.00 93.06 107 LYS A N 1
ATOM 869 C CA . LYS A 1 107 ? -12.152 -8.182 31.446 1.00 93.06 107 LYS A CA 1
ATOM 870 C C . LYS A 1 107 ? -10.761 -7.965 32.051 1.00 93.06 107 LYS A C 1
ATOM 872 O O . LYS A 1 107 ? -10.403 -6.817 32.310 1.00 93.06 107 LYS A O 1
ATOM 877 N N . ASP A 1 108 ? -10.004 -9.039 32.257 1.00 93.38 108 ASP A N 1
ATOM 878 C CA . ASP A 1 108 ? -8.698 -9.007 32.922 1.00 93.38 108 ASP A CA 1
ATOM 879 C C . ASP A 1 108 ? -7.538 -8.657 31.970 1.00 93.38 108 ASP A C 1
ATOM 881 O O . ASP A 1 108 ? -6.490 -8.205 32.429 1.00 93.38 108 ASP A O 1
ATOM 885 N N . ASN A 1 109 ? -7.730 -8.787 30.649 1.00 90.25 109 ASN A N 1
ATOM 886 C CA . ASN A 1 109 ? -6.709 -8.518 29.625 1.00 90.25 109 ASN A CA 1
ATOM 887 C C . ASN A 1 109 ? -7.144 -7.421 28.627 1.00 90.25 109 ASN A C 1
ATOM 889 O O . ASN A 1 109 ? -7.345 -7.703 27.438 1.00 90.25 109 ASN A O 1
ATOM 893 N N . PRO A 1 110 ? -7.310 -6.157 29.062 1.00 90.00 110 PRO A N 1
ATOM 894 C CA . PRO A 1 110 ? -7.722 -5.076 28.175 1.00 90.00 110 PRO A CA 1
ATOM 895 C C . PRO A 1 110 ? -6.577 -4.634 27.249 1.00 90.00 110 PRO A C 1
ATOM 897 O O . PRO A 1 110 ? -5.523 -4.188 27.697 1.00 90.00 110 PRO A O 1
ATOM 900 N N . THR A 1 111 ? -6.808 -4.691 25.938 1.00 83.94 111 THR A N 1
ATOM 901 C CA . THR A 1 111 ? -5.960 -4.078 24.896 1.00 83.94 111 THR A CA 1
ATOM 902 C C . THR A 1 111 ? -6.852 -3.344 23.880 1.00 83.94 111 THR A C 1
ATOM 904 O O . THR A 1 111 ? -8.082 -3.476 23.965 1.00 83.94 111 THR A O 1
ATOM 907 N N . PRO A 1 112 ? -6.306 -2.522 22.958 1.00 83.75 112 PRO A N 1
ATOM 908 C CA . PRO A 1 112 ? -7.127 -1.815 21.974 1.00 83.75 112 PRO A CA 1
ATOM 909 C C . PRO A 1 112 ? -8.056 -2.765 21.202 1.00 83.75 112 PRO A C 1
ATOM 911 O O . PRO A 1 112 ? -7.604 -3.753 20.629 1.00 83.75 112 PRO A O 1
ATOM 914 N N . GLY A 1 113 ? -9.356 -2.465 21.198 1.00 71.81 113 GLY A N 1
ATOM 915 C CA . GLY A 1 113 ? -10.417 -3.302 20.632 1.00 71.81 113 GLY A CA 1
ATOM 916 C C . GLY A 1 113 ? -11.242 -4.066 21.674 1.00 71.81 113 GLY A C 1
ATOM 917 O O . GLY A 1 113 ? -12.381 -4.433 21.382 1.00 71.81 113 GLY A O 1
ATOM 918 N N . SER A 1 114 ? -10.748 -4.230 22.908 1.00 89.19 114 SER A N 1
ATOM 919 C CA . SER A 1 114 ? -11.526 -4.806 24.023 1.00 89.19 114 SER A CA 1
ATOM 920 C C . SER A 1 114 ? -12.773 -3.984 24.363 1.00 89.19 114 SER A C 1
ATOM 922 O O . SER A 1 114 ? -13.790 -4.529 24.790 1.00 89.19 114 SER A O 1
ATOM 924 N N . GLU A 1 115 ? -12.756 -2.675 24.100 1.00 91.75 115 GLU A N 1
ATOM 925 C CA . GLU A 1 115 ? -13.902 -1.786 24.270 1.00 91.75 115 GLU A CA 1
ATOM 926 C C . GLU A 1 115 ? -15.088 -2.128 23.354 1.00 91.75 115 GLU A C 1
ATOM 928 O O . GLU A 1 115 ? -16.205 -1.681 23.631 1.00 91.75 115 GLU A O 1
ATOM 933 N N . ASN A 1 116 ? -14.860 -2.921 22.301 1.00 90.94 116 ASN A N 1
ATOM 934 C CA . ASN A 1 116 ? -15.881 -3.416 21.380 1.00 90.94 116 ASN A CA 1
ATOM 935 C C . ASN A 1 116 ? -16.429 -4.799 21.755 1.00 90.94 116 ASN A C 1
ATOM 937 O O . ASN A 1 116 ? -17.280 -5.330 21.045 1.00 90.94 116 ASN A O 1
ATOM 941 N N . ILE A 1 117 ? -15.995 -5.365 22.882 1.00 93.62 117 ILE A N 1
ATOM 942 C CA . ILE A 1 117 ? -16.584 -6.562 23.486 1.00 93.62 117 ILE A CA 1
ATOM 943 C C . ILE A 1 117 ? -17.509 -6.145 24.629 1.00 93.62 117 ILE A C 1
ATOM 945 O O . ILE A 1 117 ? -17.281 -5.125 25.289 1.00 93.62 117 ILE A O 1
ATOM 949 N N . ILE A 1 118 ? -18.589 -6.899 24.842 1.00 95.25 118 ILE A N 1
ATOM 950 C CA . ILE A 1 118 ? -19.504 -6.654 25.956 1.00 95.25 118 ILE A CA 1
ATOM 951 C C . ILE A 1 118 ? -18.761 -6.697 27.293 1.00 95.25 118 ILE A C 1
ATOM 953 O O . ILE A 1 118 ? -18.044 -7.645 27.615 1.00 95.25 118 ILE A O 1
ATOM 957 N N . ARG A 1 119 ? -18.920 -5.642 28.092 1.00 94.94 119 ARG A N 1
ATOM 958 C CA . ARG A 1 119 ? -18.216 -5.511 29.363 1.00 94.94 119 ARG A CA 1
ATOM 959 C C . ARG A 1 119 ? -18.919 -6.294 30.464 1.00 94.94 119 ARG A C 1
ATOM 961 O O . ARG A 1 119 ? -20.021 -5.934 30.877 1.00 94.94 119 ARG A O 1
ATOM 968 N N . LEU A 1 120 ? -18.219 -7.284 31.014 1.00 96.62 120 LEU A N 1
ATOM 969 C CA . LEU A 1 120 ? -18.616 -7.985 32.232 1.00 96.62 120 LEU A CA 1
ATOM 970 C C . LEU A 1 120 ? -18.380 -7.104 33.471 1.00 96.62 120 LEU A C 1
ATOM 972 O O . LEU A 1 120 ? -17.285 -6.581 33.708 1.00 96.62 120 LEU A O 1
ATOM 976 N N . HIS A 1 121 ? -19.414 -6.927 34.283 1.00 95.62 121 HIS A N 1
ATOM 977 C CA . HIS A 1 121 ? -19.372 -6.200 35.549 1.00 95.62 121 HIS A CA 1
ATOM 978 C C . HIS A 1 121 ? -19.212 -7.145 36.734 1.00 95.62 121 HIS A C 1
ATOM 980 O O . HIS A 1 121 ? -18.345 -6.907 37.580 1.00 95.62 121 HIS A O 1
ATOM 986 N N . ASP A 1 122 ? -19.986 -8.224 36.753 1.00 95.19 122 ASP A N 1
ATOM 987 C CA . ASP A 1 122 ? -20.031 -9.206 37.831 1.00 95.19 122 ASP A CA 1
ATOM 988 C C . ASP A 1 122 ? -20.483 -10.565 37.280 1.00 95.19 122 ASP A C 1
ATOM 990 O O . ASP A 1 122 ? -21.170 -10.624 36.261 1.00 95.19 122 ASP A O 1
ATOM 994 N N . ALA A 1 123 ? -20.086 -11.648 37.939 1.00 94.75 123 ALA A N 1
ATOM 995 C CA . ALA A 1 123 ? -20.480 -13.008 37.596 1.00 94.75 123 ALA A CA 1
ATOM 996 C C . ALA A 1 123 ? -20.615 -13.832 38.878 1.00 94.75 123 ALA A C 1
ATOM 998 O O . ALA A 1 123 ? -19.734 -13.805 39.742 1.00 94.75 123 ALA A O 1
ATOM 999 N N . PHE A 1 124 ? -21.730 -14.542 39.019 1.00 94.56 124 PHE A N 1
ATOM 1000 C CA . PHE A 1 124 ? -22.003 -15.381 40.182 1.00 94.56 124 PHE A CA 1
ATOM 1001 C C . PHE A 1 124 ? -22.962 -16.518 39.828 1.00 94.56 124 PHE A C 1
ATOM 1003 O O . PHE A 1 124 ? -23.673 -16.454 38.828 1.00 94.56 124 PHE A O 1
ATOM 1010 N N . VAL A 1 125 ? -22.983 -17.561 40.654 1.00 95.06 125 VAL A N 1
ATOM 1011 C CA . VAL A 1 125 ? -23.851 -18.729 40.482 1.00 95.06 125 VAL A CA 1
ATOM 1012 C C . VAL A 1 125 ? -24.858 -18.768 41.618 1.00 95.06 125 VAL A C 1
ATOM 1014 O O . VAL A 1 125 ? -24.476 -18.737 42.791 1.00 95.06 125 VAL A O 1
ATOM 1017 N N . ILE A 1 126 ? -26.143 -18.848 41.276 1.00 94.69 126 ILE A N 1
ATOM 1018 C CA . ILE A 1 126 ? -27.231 -18.994 42.245 1.00 94.69 126 ILE A CA 1
ATOM 1019 C C . ILE A 1 126 ? -27.782 -20.416 42.235 1.00 94.69 126 ILE A C 1
ATOM 1021 O O . ILE A 1 126 ? -27.939 -21.028 41.180 1.00 94.69 126 ILE A O 1
ATOM 1025 N N . ARG A 1 127 ? -28.117 -20.936 43.415 1.00 94.44 127 ARG A N 1
ATOM 1026 C CA . ARG A 1 127 ? -28.912 -22.153 43.569 1.00 94.44 127 ARG A CA 1
ATOM 1027 C C . ARG A 1 127 ? -30.388 -21.781 43.601 1.00 94.44 127 ARG A C 1
ATOM 1029 O O . ARG A 1 127 ? -30.856 -21.159 44.553 1.00 94.44 127 ARG A O 1
ATOM 1036 N N . GLY A 1 128 ? -31.102 -22.179 42.559 1.00 90.81 128 GLY A N 1
ATOM 1037 C CA . GLY A 1 128 ? -32.544 -22.047 42.446 1.00 90.81 128 GLY A CA 1
ATOM 1038 C C . GLY A 1 128 ? -33.281 -23.379 42.601 1.00 90.81 128 GLY A C 1
ATOM 1039 O O . GLY A 1 128 ? -32.652 -24.430 42.731 1.00 90.81 128 GLY A O 1
ATOM 1040 N N . PRO A 1 129 ? -34.621 -23.348 42.525 1.00 90.56 129 PRO A N 1
ATOM 1041 C CA . PRO A 1 129 ? -35.454 -24.552 42.559 1.00 90.56 129 PRO A CA 1
ATOM 1042 C C . PRO A 1 129 ? -35.199 -25.469 41.350 1.00 90.56 129 PRO A C 1
ATOM 1044 O O . PRO A 1 129 ? -35.322 -26.685 41.456 1.00 90.56 129 PRO A O 1
ATOM 1047 N N . ASN A 1 130 ? -34.742 -24.900 40.228 1.00 90.94 130 ASN A N 1
ATOM 1048 C CA . ASN A 1 130 ? -34.498 -25.627 38.980 1.00 90.94 130 ASN A CA 1
ATOM 1049 C C . ASN A 1 130 ? -33.027 -26.025 38.760 1.00 90.94 130 ASN A C 1
ATOM 1051 O O . ASN A 1 130 ? -32.705 -26.580 37.712 1.00 90.94 130 ASN A O 1
ATOM 1055 N N . GLY A 1 131 ? -32.142 -25.810 39.740 1.00 92.19 131 GLY A N 1
ATOM 1056 C CA . GLY A 1 131 ? -30.714 -26.146 39.659 1.00 92.19 131 GLY A CA 1
ATOM 1057 C C . GLY A 1 131 ? -29.800 -24.950 39.921 1.00 92.19 131 GLY A C 1
ATOM 1058 O O . GLY A 1 131 ? -30.208 -23.957 40.528 1.00 92.19 131 GLY A O 1
ATOM 1059 N N . TYR A 1 132 ? -28.546 -25.050 39.485 1.00 94.06 132 TYR A N 1
ATOM 1060 C CA . TYR A 1 132 ? -27.567 -23.966 39.564 1.00 94.06 132 TYR A CA 1
ATOM 1061 C C . TYR A 1 132 ? -27.591 -23.132 38.292 1.00 94.06 132 TYR A C 1
ATOM 1063 O O . TYR A 1 132 ? -27.466 -23.668 37.193 1.00 94.06 132 TYR A O 1
ATOM 1071 N N . HIS A 1 133 ? -27.729 -21.820 38.440 1.00 93.88 133 HIS A N 1
ATOM 1072 C CA . HIS A 1 133 ? -27.830 -20.889 37.325 1.00 93.88 133 HIS A CA 1
ATOM 1073 C C . HIS A 1 133 ? -26.685 -19.890 37.370 1.00 93.88 133 HIS A C 1
ATOM 1075 O O . HIS A 1 133 ? -26.438 -19.242 38.388 1.00 93.88 133 HIS A O 1
ATOM 1081 N N . ASN A 1 134 ? -25.999 -19.760 36.241 1.00 93.50 134 ASN A N 1
ATOM 1082 C CA . ASN A 1 134 ? -24.966 -18.755 36.055 1.00 93.50 134 ASN A CA 1
ATOM 1083 C C . ASN A 1 134 ? -25.618 -17.402 35.748 1.00 93.50 134 ASN A C 1
ATOM 1085 O O . ASN A 1 134 ? -26.417 -17.293 34.818 1.00 93.50 134 ASN A O 1
ATOM 1089 N N . CYS A 1 135 ? -25.263 -16.380 36.520 1.00 95.50 135 CYS A N 1
ATOM 1090 C CA . CYS A 1 135 ? -25.717 -15.008 36.346 1.00 95.50 135 CYS A CA 1
ATOM 1091 C C . CYS A 1 135 ? -24.550 -14.148 35.857 1.00 95.50 135 CYS A C 1
ATOM 1093 O O . CYS A 1 135 ? -23.584 -13.930 36.593 1.00 95.50 135 CYS A O 1
ATOM 1095 N N . LEU A 1 136 ? -24.649 -13.648 34.625 1.00 96.12 136 LEU A N 1
ATOM 1096 C CA . LEU A 1 136 ? -23.676 -12.740 34.020 1.00 96.12 136 LEU A CA 1
ATOM 1097 C C . LEU A 1 136 ? -24.237 -11.321 34.041 1.00 96.12 136 LEU A C 1
ATOM 1099 O O . LEU A 1 136 ? -25.249 -11.045 33.397 1.00 96.12 136 LEU A O 1
ATOM 1103 N N . VAL A 1 137 ? -23.584 -10.428 34.781 1.00 97.31 137 VAL A N 1
ATOM 1104 C CA . VAL A 1 137 ? -23.968 -9.017 34.873 1.00 97.31 137 VAL A CA 1
ATOM 1105 C C . VAL A 1 137 ? -23.094 -8.207 33.930 1.00 97.31 137 VAL A C 1
ATOM 1107 O O . VAL A 1 137 ? -21.879 -8.132 34.124 1.00 97.31 137 VAL A O 1
ATOM 1110 N N . THR A 1 138 ? -23.689 -7.565 32.931 1.00 97.19 138 THR A N 1
ATOM 1111 C CA . THR A 1 138 ? -22.976 -6.812 31.892 1.00 97.19 138 THR A CA 1
ATOM 1112 C C . THR A 1 138 ? -23.469 -5.373 31.776 1.00 97.19 138 THR A C 1
ATOM 1114 O O . THR A 1 138 ? -24.446 -4.963 32.409 1.00 97.19 138 THR A O 1
ATOM 1117 N N . GLU A 1 139 ? -22.788 -4.577 30.951 1.00 95.44 139 GLU A N 1
ATOM 1118 C CA . GLU A 1 139 ? -23.371 -3.333 30.442 1.00 95.44 139 GLU A CA 1
ATOM 1119 C C . GLU A 1 139 ? -24.661 -3.607 29.640 1.00 95.44 139 GLU A C 1
ATOM 1121 O O . GLU A 1 139 ? -24.887 -4.725 29.168 1.00 95.44 139 GLU A O 1
ATOM 1126 N N . VAL A 1 140 ? -25.513 -2.586 29.503 1.00 94.25 140 VAL A N 1
ATOM 1127 C CA . VAL A 1 140 ? -26.777 -2.685 28.759 1.00 94.25 140 VAL A CA 1
ATOM 1128 C C . VAL A 1 140 ? -26.512 -2.451 27.269 1.00 94.25 140 VAL A C 1
ATOM 1130 O O . VAL A 1 140 ? -25.990 -1.402 26.878 1.00 94.25 140 VAL A O 1
ATOM 1133 N N . VAL A 1 141 ? -26.873 -3.437 26.448 1.00 90.25 141 VAL A N 1
ATOM 1134 C CA . VAL A 1 141 ? -26.670 -3.455 24.994 1.00 90.25 141 VAL A CA 1
ATOM 1135 C C . VAL A 1 141 ? -27.998 -3.767 24.316 1.00 90.25 141 VAL A C 1
ATOM 1137 O O . VAL A 1 141 ? -28.697 -4.678 24.747 1.00 90.25 141 VAL A O 1
ATOM 1140 N N . VAL A 1 142 ? -28.321 -3.029 23.255 1.00 83.62 142 VAL A N 1
ATOM 1141 C CA . VAL A 1 142 ? -29.461 -3.320 22.371 1.00 83.62 142 VAL A CA 1
ATOM 1142 C C . VAL A 1 142 ? -28.949 -4.002 21.111 1.00 83.62 142 VAL A C 1
ATOM 1144 O O . VAL A 1 142 ? -27.960 -3.545 20.530 1.00 83.62 142 VAL A O 1
ATOM 1147 N N . SER A 1 143 ? -29.614 -5.072 20.676 1.00 76.12 143 SER A N 1
ATOM 1148 C CA . SER A 1 143 ? -29.230 -5.807 19.471 1.00 76.12 143 SER A CA 1
ATOM 1149 C C . SER A 1 143 ? -29.457 -4.983 18.199 1.00 76.12 143 SER A C 1
ATOM 1151 O O . SER A 1 143 ? -30.469 -4.297 18.055 1.00 76.12 143 SER A O 1
ATOM 1153 N N . LEU A 1 144 ? -28.558 -5.096 17.217 1.00 67.31 144 LEU A N 1
ATOM 1154 C CA . LEU A 1 144 ? -28.779 -4.509 15.892 1.00 67.31 144 LEU A CA 1
ATOM 1155 C C . LEU A 1 144 ? -29.982 -5.131 15.170 1.00 67.31 144 LEU A C 1
ATOM 1157 O O . LEU A 1 144 ? -30.544 -4.498 14.278 1.00 67.31 144 LEU A O 1
ATOM 1161 N N . ALA A 1 145 ? -30.396 -6.343 15.548 1.00 63.81 145 ALA A N 1
ATOM 1162 C CA . ALA A 1 145 ? -31.596 -6.968 15.001 1.00 63.81 145 ALA A CA 1
ATOM 1163 C C . ALA A 1 145 ? -32.876 -6.182 15.350 1.00 63.81 145 ALA A C 1
ATOM 1165 O O . ALA A 1 145 ? -33.773 -6.081 14.513 1.00 63.81 145 ALA A O 1
ATOM 1166 N N . GLU A 1 146 ? -32.939 -5.563 16.535 1.00 61.62 146 GLU A N 1
ATOM 1167 C CA . GLU A 1 146 ? -34.094 -4.765 16.981 1.00 61.62 146 GLU A CA 1
ATOM 1168 C C . GLU A 1 146 ? -34.241 -3.462 16.183 1.00 61.62 146 GLU A C 1
ATOM 1170 O O . GLU A 1 146 ? -35.354 -3.042 15.878 1.00 61.62 146 GLU A O 1
ATOM 1175 N N . LEU A 1 147 ? -33.127 -2.868 15.739 1.00 58.28 147 LEU A N 1
ATOM 1176 C CA . LEU A 1 147 ? -33.131 -1.682 14.869 1.00 58.28 147 LEU A CA 1
ATOM 1177 C C . LEU A 1 147 ? -33.765 -1.947 13.491 1.00 58.28 147 LEU A C 1
ATOM 1179 O O . LEU A 1 147 ? -34.178 -1.007 12.815 1.00 58.28 147 LEU A O 1
ATOM 1183 N N . GLY A 1 148 ? -33.830 -3.207 13.047 1.00 48.62 148 GLY A N 1
ATOM 1184 C CA . GLY A 1 148 ? -34.359 -3.581 11.732 1.00 48.62 148 GLY A CA 1
ATOM 1185 C C . GLY A 1 148 ? -35.848 -3.941 11.705 1.00 48.62 148 GLY A C 1
ATOM 1186 O O . GLY A 1 148 ? -36.427 -4.000 10.619 1.00 48.62 148 GLY A O 1
ATOM 1187 N N . ALA A 1 149 ? -36.468 -4.198 12.861 1.00 47.12 149 ALA A N 1
ATOM 1188 C CA . ALA A 1 149 ? -37.790 -4.824 12.942 1.00 47.12 149 ALA A CA 1
ATOM 1189 C C . ALA A 1 149 ? -38.966 -3.864 12.669 1.00 47.12 149 ALA A C 1
ATOM 1191 O O . ALA A 1 149 ? -39.976 -4.290 12.112 1.00 47.12 149 ALA A O 1
ATOM 1192 N N . ASP A 1 150 ? -38.833 -2.570 12.985 1.00 42.38 150 ASP A N 1
ATOM 1193 C CA . ASP A 1 150 ? -39.993 -1.665 13.067 1.00 42.38 150 ASP A CA 1
ATOM 1194 C C . ASP A 1 150 ? -40.276 -0.798 11.829 1.00 42.38 150 ASP A C 1
ATOM 1196 O O . ASP A 1 150 ? -41.256 -0.050 11.802 1.00 42.38 150 ASP A O 1
ATOM 1200 N N . GLY A 1 151 ? -39.452 -0.857 10.776 1.00 41.31 151 GLY A N 1
ATOM 1201 C CA . GLY A 1 151 ? -39.688 -0.128 9.515 1.00 41.31 151 GLY A CA 1
ATOM 1202 C C . GLY A 1 151 ? -39.798 1.407 9.630 1.00 41.31 151 GLY A C 1
ATOM 1203 O O . GLY A 1 151 ? -40.021 2.085 8.624 1.00 41.31 151 GLY A O 1
ATOM 1204 N N . ARG A 1 152 ? -39.638 1.974 10.833 1.00 44.00 152 ARG A N 1
ATOM 1205 C CA . ARG A 1 152 ? -39.581 3.410 11.110 1.00 44.00 152 ARG A CA 1
ATOM 1206 C C . ARG A 1 152 ? -38.119 3.849 11.110 1.00 44.00 152 ARG A C 1
ATOM 1208 O O . ARG A 1 152 ? -37.239 3.147 11.586 1.00 44.00 152 ARG A O 1
ATOM 1215 N N . ARG A 1 153 ? -37.882 5.011 10.504 1.00 51.09 153 ARG A N 1
ATOM 1216 C CA . ARG A 1 153 ? -36.577 5.634 10.243 1.00 51.09 153 ARG A CA 1
ATOM 1217 C C . ARG A 1 153 ? -35.684 5.688 11.494 1.00 51.09 153 ARG A C 1
ATOM 1219 O O . ARG A 1 153 ? -35.809 6.616 12.285 1.00 51.09 153 ARG A O 1
ATOM 1226 N N . TYR A 1 154 ? -34.744 4.753 11.613 1.00 54.75 154 TYR A N 1
ATOM 1227 C CA . TYR A 1 154 ? -33.588 4.857 12.517 1.00 54.75 154 TYR A CA 1
ATOM 1228 C C . TYR A 1 154 ? -32.291 5.220 11.766 1.00 54.75 154 TYR A C 1
ATOM 1230 O O . TYR A 1 154 ? -31.204 5.142 12.338 1.00 54.75 154 TYR A O 1
ATOM 1238 N N . ASP A 1 155 ? -32.409 5.662 10.503 1.00 48.16 155 ASP A N 1
ATOM 1239 C CA . ASP A 1 155 ? -31.304 6.153 9.659 1.00 48.16 155 ASP A CA 1
ATOM 1240 C C . ASP A 1 155 ? -30.461 7.228 10.372 1.00 48.16 155 ASP A C 1
ATOM 1242 O O . ASP A 1 155 ? -29.247 7.292 10.186 1.00 48.16 155 ASP A O 1
ATOM 1246 N N . ASP A 1 156 ? -31.087 8.006 11.264 1.00 48.19 156 ASP A N 1
ATOM 1247 C CA . ASP A 1 156 ? -30.430 9.065 12.031 1.00 48.19 156 ASP A CA 1
ATOM 1248 C C . ASP A 1 156 ? -29.497 8.565 13.158 1.00 48.19 156 ASP A C 1
ATOM 1250 O O . ASP A 1 156 ? -28.692 9.337 13.674 1.00 48.19 156 ASP A O 1
ATOM 1254 N N . LEU A 1 157 ? -29.563 7.290 13.562 1.00 50.75 157 LEU A N 1
ATOM 1255 C CA . LEU A 1 157 ? -28.663 6.717 14.581 1.00 50.75 157 LEU A CA 1
ATOM 1256 C C . LEU A 1 157 ? -27.423 6.060 13.958 1.00 50.75 157 LEU A C 1
ATOM 1258 O O . LEU A 1 157 ? -26.413 5.862 14.625 1.00 50.75 157 LEU A O 1
ATOM 1262 N N . LEU A 1 158 ? -27.467 5.712 12.672 1.00 53.38 158 LEU A N 1
ATOM 1263 C CA . LEU A 1 158 ? -26.420 4.945 11.992 1.00 53.38 158 LEU A CA 1
ATOM 1264 C C . LEU A 1 158 ? -25.785 5.740 10.841 1.00 53.38 158 LEU A C 1
ATOM 1266 O O . LEU A 1 158 ? -25.458 5.169 9.802 1.00 53.38 158 LEU A O 1
ATOM 1270 N N . TYR A 1 159 ? -25.534 7.042 11.045 1.00 47.12 159 TYR A N 1
ATOM 1271 C CA . TYR A 1 159 ? -24.919 7.960 10.064 1.00 47.12 159 TYR A CA 1
ATOM 1272 C C . TYR A 1 159 ? -23.567 7.489 9.476 1.00 47.12 159 TYR A C 1
ATOM 1274 O O . TYR A 1 159 ? -23.084 8.074 8.509 1.00 47.12 159 TYR A O 1
ATOM 1282 N N . SER A 1 160 ? -22.938 6.434 10.015 1.00 50.88 160 SER A N 1
ATOM 1283 C CA . SER A 1 160 ? -21.707 5.853 9.465 1.00 50.88 160 SER A CA 1
ATOM 1284 C C . SER A 1 160 ? -21.639 4.327 9.644 1.00 50.88 160 SER A C 1
ATOM 1286 O O . SER A 1 160 ? -21.090 3.836 10.637 1.00 50.88 160 SER A O 1
ATOM 1288 N N . PRO A 1 161 ? -22.121 3.540 8.661 1.00 52.56 161 PRO A N 1
ATOM 1289 C CA . PRO A 1 161 ? -21.900 2.091 8.608 1.00 52.56 161 PRO A CA 1
ATOM 1290 C C . PRO A 1 161 ? -20.410 1.713 8.688 1.00 52.56 161 PRO A C 1
ATOM 1292 O O . PRO A 1 161 ? -20.052 0.690 9.271 1.00 52.56 161 PRO A O 1
ATOM 1295 N N . SER A 1 162 ? -19.525 2.574 8.173 1.00 48.28 162 SER A N 1
ATOM 1296 C CA . SER A 1 162 ? -18.067 2.420 8.254 1.00 48.28 162 SER A CA 1
ATOM 1297 C C . SER A 1 162 ? -17.545 2.445 9.695 1.00 48.28 162 SER A C 1
ATOM 1299 O O . SER A 1 162 ? -16.650 1.669 10.028 1.00 48.28 162 SER A O 1
ATOM 1301 N N . SER A 1 163 ? -18.128 3.275 10.569 1.00 61.12 163 SER A N 1
ATOM 1302 C CA . SER A 1 163 ? -17.785 3.313 11.997 1.00 61.12 163 SER A CA 1
ATOM 1303 C C . SER A 1 163 ? -18.213 2.030 12.713 1.00 61.12 163 SER A C 1
ATOM 1305 O O . SER A 1 163 ? -17.437 1.470 13.488 1.00 61.12 163 SER A O 1
ATOM 1307 N N . VAL A 1 164 ? -19.409 1.511 12.403 1.00 62.91 164 VAL A N 1
ATOM 1308 C CA . VAL A 1 164 ? -19.916 0.254 12.980 1.00 62.91 164 VAL A CA 1
ATOM 1309 C C . VAL A 1 164 ? -19.019 -0.921 12.600 1.00 62.91 164 VAL A C 1
ATOM 1311 O O . VAL A 1 164 ? -18.578 -1.677 13.465 1.00 62.91 164 VAL A O 1
ATOM 1314 N N . ILE A 1 165 ? -18.678 -1.034 11.315 1.00 57.97 165 ILE A N 1
ATOM 1315 C CA . ILE A 1 165 ? -17.781 -2.080 10.810 1.00 57.97 165 ILE A CA 1
ATOM 1316 C C . ILE A 1 165 ? -16.377 -1.920 11.405 1.00 57.97 165 ILE A C 1
ATOM 1318 O O . ILE A 1 165 ? -15.783 -2.900 11.846 1.00 57.97 165 ILE A O 1
ATOM 1322 N N . GLY A 1 166 ? -15.848 -0.696 11.476 1.00 54.00 166 GLY A N 1
ATOM 1323 C CA . GLY A 1 166 ? -14.531 -0.436 12.059 1.00 54.00 166 GLY A CA 1
ATOM 1324 C C . GLY A 1 166 ? -14.439 -0.815 13.541 1.00 54.00 166 GLY A C 1
ATOM 1325 O O . GLY A 1 166 ? -13.396 -1.286 13.990 1.00 54.00 166 GLY A O 1
ATOM 1326 N N . GLN A 1 167 ? -15.519 -0.636 14.299 1.00 76.38 167 GLN A N 1
ATOM 1327 C CA . GLN A 1 167 ? -15.624 -1.061 15.695 1.00 76.38 167 GLN A CA 1
ATOM 1328 C C . GLN A 1 167 ? -15.757 -2.585 15.835 1.00 76.38 167 GLN A C 1
ATOM 1330 O O . GLN A 1 167 ? -15.082 -3.187 16.667 1.00 76.38 167 GLN A O 1
ATOM 1335 N N . LEU A 1 168 ? -16.548 -3.232 14.976 1.00 68.31 168 LEU A N 1
ATOM 1336 C CA . LEU A 1 168 ? -16.642 -4.695 14.922 1.00 68.31 168 LEU A CA 1
ATOM 1337 C C . LEU A 1 168 ? -15.298 -5.354 14.622 1.00 68.31 168 LEU A C 1
ATOM 1339 O O . LEU A 1 168 ? -14.895 -6.282 15.318 1.00 68.31 168 LEU A O 1
ATOM 1343 N N . VAL A 1 169 ? -14.585 -4.854 13.610 1.00 60.84 169 VAL A N 1
ATOM 1344 C CA . VAL A 1 169 ? -13.268 -5.379 13.230 1.00 60.84 169 VAL A CA 1
ATOM 1345 C C . VAL A 1 169 ? -12.283 -5.243 14.388 1.00 60.84 169 VAL A C 1
ATOM 1347 O O . VAL A 1 169 ? -11.575 -6.201 14.677 1.00 60.84 169 VAL A O 1
ATOM 1350 N N . ARG A 1 170 ? -12.271 -4.107 15.100 1.00 67.94 170 ARG A N 1
ATOM 1351 C CA . ARG A 1 170 ? -11.448 -3.936 16.310 1.00 67.94 170 ARG A CA 1
ATOM 1352 C C . ARG A 1 170 ? -11.774 -4.974 17.384 1.00 67.94 170 ARG A C 1
ATOM 1354 O O . ARG A 1 170 ? -10.852 -5.577 17.926 1.00 67.94 170 ARG A O 1
ATOM 1361 N N . GLY A 1 171 ? -13.059 -5.229 17.634 1.00 64.12 171 GLY A N 1
ATOM 1362 C CA . GLY A 1 171 ? -13.501 -6.269 18.564 1.00 64.12 171 GLY A CA 1
ATOM 1363 C C . GLY A 1 171 ? -13.007 -7.664 18.171 1.00 64.12 171 GLY A C 1
ATOM 1364 O O . GLY A 1 171 ? -12.421 -8.365 18.992 1.00 64.12 171 GLY A O 1
ATOM 1365 N N . PHE A 1 172 ? -13.156 -8.061 16.904 1.00 71.38 172 PHE A N 1
ATOM 1366 C CA . PHE A 1 172 ? -12.675 -9.368 16.440 1.00 71.38 172 PHE A CA 1
ATOM 1367 C C . PHE A 1 172 ? -11.147 -9.482 16.419 1.00 71.38 172 PHE A C 1
ATOM 1369 O O . PHE A 1 172 ? -10.620 -10.537 16.761 1.00 71.38 172 PHE A O 1
ATOM 1376 N N . VAL A 1 173 ? -10.422 -8.416 16.063 1.00 61.72 173 VAL A N 1
ATOM 1377 C CA . VAL A 1 173 ? -8.951 -8.383 16.146 1.00 61.72 173 VAL A CA 1
ATOM 1378 C C . VAL A 1 173 ? -8.496 -8.615 17.584 1.00 61.72 173 VAL A C 1
ATOM 1380 O O . VAL A 1 173 ? -7.604 -9.429 17.813 1.00 61.72 173 VAL A O 1
ATOM 1383 N N . TYR A 1 174 ? -9.146 -7.959 18.545 1.00 73.00 174 TYR A N 1
ATOM 1384 C CA . TYR A 1 174 ? -8.888 -8.178 19.960 1.00 73.00 174 TYR A CA 1
ATOM 1385 C C . TYR A 1 174 ? -9.142 -9.637 20.373 1.00 73.00 174 TYR A C 1
ATOM 1387 O O . TYR A 1 174 ? -8.240 -10.274 20.915 1.00 73.00 174 TYR A O 1
ATOM 1395 N N . LEU A 1 175 ? -10.321 -10.197 20.064 1.00 70.12 175 LEU A N 1
ATOM 1396 C CA . LEU A 1 175 ? -10.657 -11.587 20.411 1.00 70.12 175 LEU A CA 1
ATOM 1397 C C . LEU A 1 175 ? -9.648 -12.584 19.836 1.00 70.12 175 LEU A C 1
ATOM 1399 O O . LEU A 1 175 ? -9.144 -13.442 20.559 1.00 70.12 175 LEU A O 1
ATOM 1403 N N . HIS A 1 176 ? -9.295 -12.439 18.558 1.00 73.12 176 HIS A N 1
ATOM 1404 C CA . HIS A 1 176 ? -8.312 -13.314 17.924 1.00 73.12 176 HIS A CA 1
ATOM 1405 C C . HIS A 1 176 ? -6.915 -13.149 18.534 1.00 73.12 176 HIS A C 1
ATOM 1407 O O . HIS A 1 176 ? -6.213 -14.143 18.703 1.00 73.12 176 HIS A O 1
ATOM 1413 N N . GLY A 1 177 ? -6.531 -11.927 18.917 1.00 58.59 177 GLY A N 1
ATOM 1414 C CA . GLY A 1 177 ? -5.290 -11.661 19.648 1.00 58.59 177 GLY A CA 1
ATOM 1415 C C . GLY A 1 177 ? -5.234 -12.336 21.023 1.00 58.59 177 GLY A C 1
ATOM 1416 O O . GLY A 1 177 ? -4.151 -12.686 21.478 1.00 58.59 177 GLY A O 1
ATOM 1417 N N . GLN A 1 178 ? -6.388 -12.577 21.652 1.00 75.62 178 GLN A N 1
ATOM 1418 C CA . GLN A 1 178 ? -6.517 -13.349 22.895 1.00 75.62 178 GLN A CA 1
ATOM 1419 C C . GLN A 1 178 ? -6.699 -14.863 22.657 1.00 75.62 178 GLN A C 1
ATOM 1421 O O . GLN A 1 178 ? -6.924 -15.619 23.599 1.00 75.62 178 GLN A O 1
ATOM 1426 N N . GLY A 1 179 ? -6.633 -15.339 21.407 1.00 70.44 179 GLY A N 1
ATOM 1427 C CA . GLY A 1 179 ? -6.863 -16.750 21.088 1.00 70.44 179 GLY A CA 1
ATOM 1428 C C . GLY A 1 179 ? -8.313 -17.194 21.317 1.00 70.44 179 GLY A C 1
ATOM 1429 O O . GLY A 1 179 ? -8.549 -18.337 21.713 1.00 70.44 179 GLY A O 1
ATOM 1430 N N . ILE A 1 180 ? -9.278 -16.299 21.081 1.00 72.31 180 ILE A N 1
ATOM 1431 C CA . ILE A 1 180 ? -10.717 -16.541 21.228 1.00 72.31 180 ILE A CA 1
ATOM 1432 C C . ILE A 1 180 ? -11.394 -16.405 19.861 1.00 72.31 180 ILE A C 1
ATOM 1434 O O . ILE A 1 180 ? -11.320 -15.360 19.217 1.00 72.31 180 ILE A O 1
ATOM 1438 N N . ALA A 1 181 ? -12.111 -17.441 19.430 1.00 71.44 181 ALA A N 1
ATOM 1439 C CA . ALA A 1 181 ? -13.049 -17.385 18.312 1.00 71.44 181 ALA A CA 1
ATOM 1440 C C . ALA A 1 181 ? -14.486 -17.337 18.854 1.00 71.44 181 ALA A C 1
ATOM 1442 O O . ALA A 1 181 ? -14.864 -18.186 19.655 1.00 71.44 181 ALA A O 1
ATOM 1443 N N . HIS A 1 182 ? -15.301 -16.369 18.417 1.00 74.62 182 HIS A N 1
ATOM 1444 C CA . HIS A 1 182 ? -16.664 -16.165 18.942 1.00 74.62 182 HIS A CA 1
ATOM 1445 C C . HIS A 1 182 ? -17.623 -17.332 18.657 1.00 74.62 182 HIS A C 1
ATOM 1447 O O . HIS A 1 182 ? -18.486 -17.641 19.471 1.00 74.62 182 HIS A O 1
ATOM 1453 N N . GLY A 1 183 ? -17.507 -17.950 17.477 1.00 59.31 183 GLY A N 1
ATOM 1454 C CA . GLY A 1 183 ? -18.315 -19.105 17.067 1.00 59.31 183 GLY A CA 1
ATOM 1455 C C . GLY A 1 183 ? -19.754 -18.816 16.615 1.00 59.31 183 GLY A C 1
ATOM 1456 O O . GLY A 1 183 ? -20.410 -19.741 16.148 1.00 59.31 183 GLY A O 1
ATOM 1457 N N . ASP A 1 184 ? -20.241 -17.568 16.702 1.00 64.50 184 ASP A N 1
ATOM 1458 C CA . ASP A 1 184 ? -21.598 -17.187 16.248 1.00 64.50 184 ASP A CA 1
ATOM 1459 C C . ASP A 1 184 ? -21.786 -15.668 15.981 1.00 64.50 184 ASP A C 1
ATOM 1461 O O . ASP A 1 184 ? -22.595 -15.005 16.638 1.00 64.50 184 ASP A O 1
ATOM 1465 N N . PRO A 1 185 ? -21.002 -15.053 15.071 1.00 60.09 185 PRO A N 1
ATOM 1466 C CA . PRO A 1 185 ? -21.035 -13.609 14.833 1.00 60.09 185 PRO A CA 1
ATOM 1467 C C . PRO A 1 185 ? -22.212 -13.197 13.926 1.00 60.09 185 PRO A C 1
ATOM 1469 O O . PRO A 1 185 ? -22.029 -12.827 12.765 1.00 60.09 185 PRO A O 1
ATOM 1472 N N . THR A 1 186 ? -23.434 -13.272 14.446 1.00 60.84 186 THR A N 1
ATOM 1473 C CA . THR A 1 186 ? -24.671 -12.872 13.752 1.00 60.84 186 THR A CA 1
ATOM 1474 C C . THR A 1 186 ? -25.109 -11.453 14.144 1.00 60.84 186 THR A C 1
ATOM 1476 O O . THR A 1 186 ? -24.726 -10.965 15.208 1.00 60.84 186 THR A O 1
ATOM 1479 N N . PRO A 1 187 ? -25.938 -10.759 13.335 1.00 57.09 187 PRO A N 1
ATOM 1480 C CA . PRO A 1 187 ? -26.460 -9.436 13.697 1.00 57.09 187 PRO A CA 1
ATOM 1481 C C . PRO A 1 187 ? -27.241 -9.404 15.018 1.00 57.09 187 PRO A C 1
ATOM 1483 O O . PRO A 1 187 ? -27.312 -8.353 15.643 1.00 57.09 187 PRO A O 1
ATOM 1486 N N 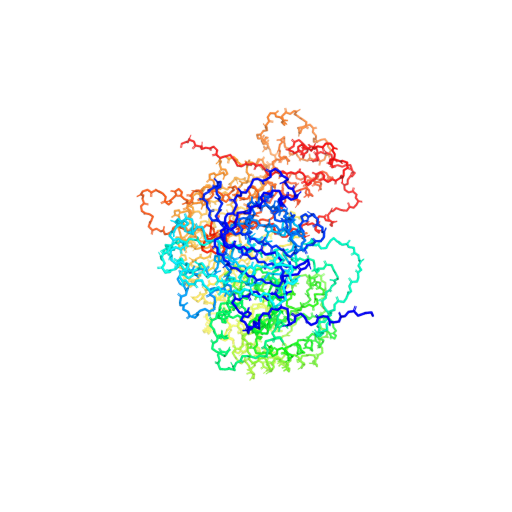. SER A 1 188 ? -27.803 -10.537 15.454 1.00 65.50 188 SER A N 1
ATOM 1487 C CA . SER A 1 188 ? -28.457 -10.663 16.759 1.00 65.50 188 SER A CA 1
ATOM 1488 C C . SER A 1 188 ? -27.475 -10.596 17.932 1.00 65.50 188 SER A C 1
ATOM 1490 O O . SER A 1 188 ? -27.882 -10.145 18.995 1.00 65.50 188 SER A O 1
ATOM 1492 N N . ASN A 1 189 ? -26.206 -10.959 17.713 1.00 78.06 189 ASN A N 1
ATOM 1493 C CA . ASN A 1 189 ? -25.110 -10.996 18.696 1.00 78.06 189 ASN A CA 1
ATOM 1494 C C . ASN A 1 189 ? -24.176 -9.774 18.589 1.00 78.06 189 ASN A C 1
ATOM 1496 O O . ASN A 1 189 ? -23.081 -9.722 19.157 1.00 78.06 189 ASN A O 1
ATOM 1500 N N . ILE A 1 190 ? -24.607 -8.772 17.823 1.00 79.44 190 ILE A N 1
ATOM 1501 C CA . ILE A 1 190 ? -23.945 -7.484 17.673 1.00 79.44 190 ILE A CA 1
ATOM 1502 C C . ILE A 1 190 ? -24.929 -6.416 18.110 1.00 79.44 190 ILE A C 1
ATOM 1504 O O . ILE A 1 190 ? -26.086 -6.416 17.698 1.00 79.44 190 ILE A O 1
ATOM 1508 N N . GLY A 1 191 ? -24.474 -5.477 18.926 1.00 80.69 191 GLY A N 1
ATOM 1509 C CA . GLY A 1 191 ? -25.355 -4.460 19.470 1.00 80.69 191 GLY A CA 1
ATOM 1510 C C . GLY A 1 191 ? -24.667 -3.146 19.750 1.00 80.69 191 GLY A C 1
ATOM 1511 O O . GLY A 1 191 ? -23.469 -2.977 19.527 1.00 80.69 191 GLY A O 1
ATOM 1512 N N . ILE A 1 192 ? -25.452 -2.201 20.242 1.00 84.75 192 ILE A N 1
ATOM 1513 C CA . ILE A 1 192 ? -24.999 -0.870 20.620 1.00 84.75 192 ILE A CA 1
ATOM 1514 C C . ILE A 1 192 ? -25.157 -0.725 22.127 1.00 84.75 192 ILE A C 1
ATOM 1516 O O . ILE A 1 192 ? -26.226 -0.989 22.679 1.00 84.75 192 ILE A O 1
ATOM 1520 N N . ALA A 1 193 ? -24.089 -0.299 22.798 1.00 89.56 193 ALA A N 1
ATOM 1521 C CA . ALA A 1 193 ? -24.168 0.052 24.209 1.00 89.56 193 ALA A CA 1
ATOM 1522 C C . ALA A 1 193 ? -25.034 1.304 24.389 1.00 89.56 193 ALA A C 1
ATOM 1524 O O . ALA A 1 193 ? -24.812 2.310 23.710 1.00 89.56 193 ALA A O 1
ATOM 1525 N N . ILE A 1 194 ? -25.971 1.255 25.338 1.00 89.06 194 ILE A N 1
ATOM 1526 C CA . ILE A 1 194 ? -26.906 2.351 25.631 1.00 89.06 194 ILE A CA 1
ATOM 1527 C C . ILE A 1 194 ? -26.670 2.946 27.029 1.00 89.06 194 ILE A C 1
ATOM 1529 O O . ILE A 1 194 ? -27.518 2.823 27.912 1.00 89.06 194 ILE A O 1
ATOM 1533 N N . PRO A 1 195 ? -25.526 3.616 27.283 1.00 89.69 195 PRO A N 1
ATOM 1534 C CA . PRO A 1 195 ? -25.264 4.242 28.581 1.00 89.69 195 PRO A CA 1
ATOM 1535 C C . PRO A 1 195 ? -26.296 5.319 28.958 1.00 89.69 195 PRO A C 1
ATOM 1537 O O . PRO A 1 195 ? -26.437 5.611 30.144 1.00 89.69 195 PRO A O 1
ATOM 1540 N N . GLN A 1 196 ? -27.025 5.864 27.975 1.00 88.38 196 GLN A N 1
ATOM 1541 C CA . GLN A 1 196 ? -28.062 6.889 28.125 1.00 88.38 196 GLN A CA 1
ATOM 1542 C C . GLN A 1 196 ? -29.201 6.458 29.051 1.00 88.38 196 GLN A C 1
ATOM 1544 O O . GLN A 1 196 ? -29.849 7.317 29.638 1.00 88.38 196 GLN A O 1
ATOM 1549 N N . ILE A 1 197 ? -29.428 5.152 29.228 1.00 89.69 197 ILE A N 1
ATOM 1550 C CA . ILE A 1 197 ? -30.438 4.653 30.169 1.00 89.69 197 ILE A CA 1
ATOM 1551 C C . ILE A 1 197 ? -30.159 5.096 31.613 1.00 89.69 197 ILE A C 1
ATOM 1553 O O . ILE A 1 197 ? -31.082 5.264 32.397 1.00 89.69 197 ILE A O 1
ATOM 1557 N N . ASN A 1 198 ? -28.895 5.366 31.954 1.00 90.94 198 ASN A N 1
ATOM 1558 C CA . ASN A 1 198 ? -28.509 5.851 33.281 1.00 90.94 198 ASN A CA 1
ATOM 1559 C C . ASN A 1 198 ? -28.818 7.338 33.510 1.00 90.94 198 ASN A C 1
ATOM 1561 O O . ASN A 1 198 ? -28.545 7.842 34.594 1.00 90.94 198 ASN A O 1
ATOM 1565 N N . HIS A 1 199 ? -29.342 8.054 32.510 1.00 90.44 199 HIS A N 1
ATOM 1566 C CA . HIS A 1 199 ? -29.855 9.412 32.706 1.00 90.44 199 HIS A CA 1
ATOM 1567 C C . HIS A 1 199 ? -31.233 9.430 33.373 1.00 90.44 199 HIS A C 1
ATOM 1569 O O . HIS A 1 199 ? -31.657 10.488 33.824 1.00 90.44 199 HIS A O 1
ATOM 1575 N N . PHE A 1 200 ? -31.912 8.283 33.419 1.00 89.88 200 PHE A N 1
ATOM 1576 C CA . PHE A 1 200 ? -33.226 8.132 34.027 1.00 89.88 200 PHE A CA 1
ATOM 1577 C C . PHE A 1 200 ? -33.102 7.538 35.425 1.00 89.88 200 PHE A C 1
ATOM 1579 O O . PHE A 1 200 ? -32.199 6.743 35.706 1.00 89.88 200 PHE A O 1
ATOM 1586 N N . THR A 1 201 ? -34.022 7.909 36.303 1.00 89.56 201 THR A N 1
ATOM 1587 C CA . THR A 1 201 ? -34.170 7.256 37.607 1.00 89.56 201 THR A CA 1
ATOM 1588 C C . THR A 1 201 ? -34.945 5.938 37.478 1.00 89.56 201 THR A C 1
ATOM 1590 O O . THR A 1 201 ? -35.584 5.673 36.460 1.00 89.56 201 THR A O 1
ATOM 1593 N N . GLU A 1 202 ? -34.899 5.084 38.509 1.00 88.38 202 GLU A N 1
ATOM 1594 C CA . GLU A 1 202 ? -35.752 3.882 38.555 1.00 88.38 202 GLU A CA 1
ATOM 1595 C C . GLU A 1 202 ? -37.241 4.237 38.468 1.00 88.38 202 GLU A C 1
ATOM 1597 O O . GLU A 1 202 ? -37.988 3.535 37.795 1.00 88.38 202 GLU A O 1
ATOM 1602 N N . GLU A 1 203 ? -37.655 5.311 39.143 1.00 86.25 203 GLU A N 1
ATOM 1603 C CA . GLU A 1 203 ? -39.048 5.765 39.199 1.00 86.25 203 GLU A CA 1
ATOM 1604 C C . GLU A 1 203 ? -39.529 6.214 37.817 1.00 86.25 203 GLU A C 1
ATOM 1606 O O . GLU A 1 203 ? -40.529 5.703 37.331 1.00 86.25 203 GLU A O 1
ATOM 1611 N N . GLU A 1 204 ? -38.758 7.057 37.125 1.00 85.81 204 GLU A N 1
ATOM 1612 C CA . GLU A 1 204 ? -39.088 7.516 35.766 1.00 85.81 204 GLU A CA 1
ATOM 1613 C C . GLU A 1 204 ? -39.201 6.363 34.763 1.00 85.81 204 GLU A C 1
ATOM 1615 O O . GLU A 1 204 ? -40.065 6.374 33.887 1.00 85.81 204 GLU A O 1
ATOM 1620 N N . LEU A 1 205 ? -38.311 5.371 34.870 1.00 85.88 205 LEU A N 1
ATOM 1621 C CA . LEU A 1 205 ? -38.311 4.224 33.970 1.00 85.88 205 LEU A CA 1
ATOM 1622 C C . LEU A 1 205 ? -39.519 3.311 34.232 1.00 85.88 205 LEU A C 1
ATOM 1624 O O . LEU A 1 205 ? -40.129 2.818 33.285 1.00 85.88 205 LEU A O 1
ATOM 1628 N N . LEU A 1 206 ? -39.877 3.108 35.503 1.00 81.00 206 LEU A N 1
ATOM 1629 C CA . LEU A 1 206 ? -41.049 2.328 35.896 1.00 81.00 206 LEU A CA 1
ATOM 1630 C C . LEU A 1 206 ? -42.354 3.046 35.543 1.00 81.00 206 LEU A C 1
ATOM 1632 O O . LEU A 1 206 ? -43.229 2.410 34.973 1.00 81.00 206 LEU A O 1
ATOM 1636 N N . ASP A 1 207 ? -42.490 4.343 35.809 1.00 82.88 207 ASP A N 1
ATOM 1637 C CA . ASP A 1 207 ? -43.727 5.089 35.537 1.00 82.88 207 ASP A CA 1
ATOM 1638 C C . ASP A 1 207 ? -44.098 5.077 34.046 1.00 82.88 207 ASP A C 1
ATOM 1640 O O . ASP A 1 207 ? -45.269 4.959 33.682 1.00 82.88 207 ASP A O 1
ATOM 1644 N N . GLU A 1 208 ? -43.094 5.152 33.173 1.00 80.38 208 GLU A N 1
ATOM 1645 C CA . GLU A 1 208 ? -43.289 5.161 31.724 1.00 80.38 208 GLU A CA 1
ATOM 1646 C C . GLU A 1 208 ? -43.502 3.755 31.151 1.00 80.38 208 GLU A C 1
ATOM 1648 O O . GLU A 1 208 ? -44.395 3.557 30.329 1.00 80.38 208 GLU A O 1
ATOM 1653 N N . LEU A 1 209 ? -42.700 2.771 31.574 1.00 80.69 209 LEU A N 1
ATOM 1654 C CA . LEU A 1 209 ? -42.707 1.437 30.961 1.00 80.69 209 LEU A 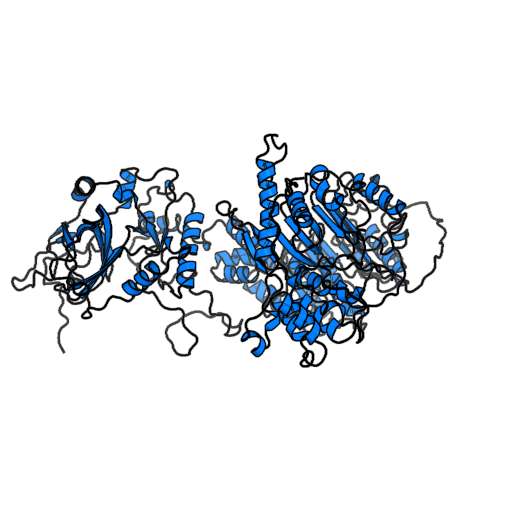CA 1
ATOM 1655 C C . LEU A 1 209 ? -43.641 0.447 31.659 1.00 80.69 209 LEU A C 1
ATOM 1657 O O . LEU A 1 209 ? -44.081 -0.509 31.023 1.00 80.69 209 LEU A O 1
ATOM 1661 N N . ALA A 1 210 ? -44.012 0.658 32.926 1.00 71.00 210 ALA A N 1
ATOM 1662 C CA . ALA A 1 210 ? -44.895 -0.268 33.639 1.00 71.00 210 ALA A CA 1
ATOM 1663 C C . ALA A 1 210 ? -46.299 -0.340 33.024 1.00 71.00 210 ALA A C 1
ATOM 1665 O O . ALA A 1 210 ? -46.936 -1.389 33.096 1.00 71.00 210 ALA A O 1
ATOM 1666 N N . CYS A 1 211 ? -46.768 0.736 32.384 1.00 68.75 211 CYS A N 1
ATOM 1667 C CA . CYS A 1 211 ? -48.050 0.746 31.674 1.00 68.75 211 CYS A CA 1
ATOM 1668 C C . CYS A 1 211 ? -48.025 -0.069 30.366 1.00 68.75 211 CYS A C 1
ATOM 1670 O O . CYS A 1 211 ? -49.086 -0.422 29.855 1.00 68.75 211 CYS A O 1
ATOM 1672 N N . GLU A 1 212 ? -46.837 -0.365 29.828 1.00 72.62 212 GLU A N 1
ATOM 1673 C CA . GLU A 1 212 ? -46.637 -1.110 28.576 1.00 72.62 212 GLU A CA 1
ATOM 1674 C C . GLU A 1 212 ? -46.301 -2.595 28.814 1.00 72.62 212 GLU A C 1
ATOM 1676 O O . GLU A 1 212 ? -46.215 -3.373 27.865 1.00 72.62 212 GLU A O 1
ATOM 1681 N N . LEU A 1 213 ? -46.123 -3.011 30.074 1.00 80.75 213 LEU A N 1
ATOM 1682 C CA . LEU A 1 213 ? -45.751 -4.379 30.423 1.00 80.75 213 LEU A CA 1
ATOM 1683 C C . LEU A 1 213 ? -46.896 -5.368 30.182 1.00 80.75 213 LEU A C 1
ATOM 1685 O O . LEU A 1 213 ? -47.912 -5.364 30.879 1.00 80.75 213 LEU A O 1
ATOM 1689 N N . GLU A 1 214 ? -46.681 -6.307 29.261 1.00 84.31 214 GLU A N 1
ATOM 1690 C CA . GLU A 1 214 ? -47.533 -7.488 29.148 1.00 84.31 214 GLU A CA 1
ATOM 1691 C C . GLU A 1 214 ? -47.158 -8.504 30.238 1.00 84.31 214 GLU A C 1
ATOM 1693 O O . GLU A 1 214 ? -46.035 -9.011 30.278 1.00 84.31 214 GLU A O 1
ATOM 1698 N N . LEU A 1 215 ? -48.107 -8.807 31.129 1.00 87.31 215 LEU A N 1
ATOM 1699 C CA . LEU A 1 215 ? -47.970 -9.832 32.163 1.00 87.31 215 LEU A CA 1
ATOM 1700 C C . LEU A 1 215 ? -48.939 -10.980 31.896 1.00 87.31 215 LEU A C 1
ATOM 1702 O O . LEU A 1 215 ? -50.134 -10.763 31.694 1.00 87.31 215 LEU A O 1
ATOM 1706 N N . HIS A 1 216 ? -48.436 -12.210 31.958 1.00 86.06 216 HIS A N 1
ATOM 1707 C CA . HIS A 1 216 ? -49.266 -13.405 31.846 1.00 86.06 216 HIS A CA 1
ATOM 1708 C C . HIS A 1 216 ? -49.207 -14.209 33.141 1.00 86.06 216 HIS A C 1
ATOM 1710 O O . HIS A 1 216 ? -48.178 -14.802 33.450 1.00 86.06 216 HIS A O 1
ATOM 1716 N N . ALA A 1 217 ? -50.295 -14.225 33.912 1.00 85.88 217 ALA A N 1
ATOM 1717 C CA . ALA A 1 217 ? -50.361 -14.990 35.155 1.00 85.88 217 ALA A CA 1
ATOM 1718 C C . ALA A 1 217 ? -50.262 -16.497 34.880 1.00 85.88 217 ALA A C 1
ATOM 1720 O O . ALA A 1 217 ? -50.983 -17.023 34.036 1.00 85.88 217 ALA A O 1
ATOM 1721 N N . ILE A 1 218 ? -49.408 -17.191 35.631 1.00 83.75 218 ILE A N 1
ATOM 1722 C CA . ILE A 1 218 ? -49.290 -18.647 35.566 1.00 83.75 218 ILE A CA 1
ATOM 1723 C C . ILE A 1 218 ? -50.076 -19.240 36.728 1.00 83.75 218 ILE A C 1
ATOM 1725 O O . ILE A 1 218 ? -49.796 -18.966 37.896 1.00 83.75 218 ILE A O 1
ATOM 1729 N N . ILE A 1 219 ? -51.063 -20.070 36.395 1.00 81.62 219 ILE A N 1
ATOM 1730 C CA . ILE A 1 219 ? -51.918 -20.748 37.367 1.00 81.62 219 ILE A CA 1
ATOM 1731 C C . ILE A 1 219 ? -51.758 -22.259 37.153 1.00 81.62 219 ILE A C 1
ATOM 1733 O O . ILE A 1 219 ? -52.185 -22.772 36.114 1.00 81.62 219 ILE A O 1
ATOM 1737 N N . PRO A 1 220 ? -51.136 -22.982 38.100 1.00 79.12 220 PRO A N 1
ATOM 1738 C CA . PRO A 1 220 ? -51.063 -24.436 38.049 1.00 79.12 220 PRO A CA 1
ATOM 1739 C C . PRO A 1 220 ? -52.456 -25.063 38.149 1.00 79.12 220 PRO A C 1
ATOM 1741 O O . PRO A 1 220 ? -53.277 -24.640 38.965 1.00 79.12 220 PRO A O 1
ATOM 1744 N N . VAL A 1 221 ? -52.714 -26.096 37.348 1.00 78.81 221 VAL A N 1
ATOM 1745 C CA . VAL A 1 221 ? -53.999 -26.824 37.352 1.00 78.81 221 VAL A CA 1
ATOM 1746 C C . VAL A 1 221 ? -54.086 -27.760 38.558 1.00 78.81 221 VAL A C 1
ATOM 1748 O O . VAL A 1 221 ? -55.158 -27.963 39.130 1.00 78.81 221 VAL A O 1
ATOM 1751 N N . LYS A 1 222 ? -52.947 -28.326 38.972 1.00 78.75 222 LYS A N 1
ATOM 1752 C CA . LYS A 1 222 ? -52.861 -29.310 40.056 1.00 78.75 222 LYS A CA 1
ATOM 1753 C C . LYS A 1 222 ? -52.399 -28.650 41.364 1.00 78.75 222 LYS A C 1
ATOM 1755 O O . LYS A 1 222 ? -51.328 -28.045 41.380 1.00 78.75 222 LYS A O 1
ATOM 1760 N N . PRO A 1 223 ? -53.105 -28.853 42.495 1.00 74.62 223 PRO A N 1
ATOM 1761 C CA . PRO A 1 223 ? -52.665 -28.362 43.807 1.00 74.62 223 PRO A CA 1
ATOM 1762 C C . PRO A 1 223 ? -51.303 -28.910 44.265 1.00 74.62 223 PRO A C 1
ATOM 1764 O O . PRO A 1 223 ? -50.657 -28.312 45.116 1.00 74.62 223 PRO A O 1
ATOM 1767 N N . SER A 1 224 ? -50.871 -30.054 43.722 1.00 77.75 224 SER A N 1
ATOM 1768 C CA . SER A 1 224 ? -49.584 -30.693 44.025 1.00 77.75 224 SER A CA 1
ATOM 1769 C C . SER A 1 224 ? -48.401 -30.131 43.229 1.00 77.75 224 SER A C 1
ATOM 1771 O O . SER A 1 224 ? -47.289 -30.633 43.381 1.00 77.75 224 SER A O 1
ATOM 1773 N N . PHE A 1 225 ? -48.622 -29.157 42.343 1.00 79.50 225 PHE A N 1
ATOM 1774 C CA . PHE A 1 225 ? -47.567 -28.598 41.504 1.00 79.50 225 PHE A CA 1
ATOM 1775 C C . PHE A 1 225 ? -46.547 -27.806 42.353 1.00 79.50 225 PHE A C 1
ATOM 1777 O O . PHE A 1 225 ? -46.961 -27.000 43.192 1.00 79.50 225 PHE A O 1
ATOM 1784 N N . PRO A 1 226 ? -45.228 -27.992 42.156 1.00 78.62 226 PRO A N 1
ATOM 1785 C CA . PRO A 1 226 ? -44.202 -27.260 42.896 1.00 78.62 226 PRO A CA 1
ATOM 1786 C C . PRO A 1 226 ? -44.142 -25.797 42.431 1.00 78.62 226 PRO A C 1
ATOM 1788 O O . PRO A 1 226 ? -43.396 -25.430 41.525 1.00 78.62 226 PRO A O 1
ATOM 1791 N N . VAL A 1 227 ? -44.972 -24.950 43.045 1.00 80.31 227 VAL A N 1
ATOM 1792 C CA . VAL A 1 227 ? -45.188 -23.540 42.664 1.00 80.31 227 VAL A CA 1
ATOM 1793 C C . VAL A 1 227 ? -43.939 -22.659 42.725 1.00 80.31 227 VAL A C 1
ATOM 1795 O O . VAL A 1 227 ? -43.944 -21.555 42.195 1.00 80.31 227 VAL A O 1
ATOM 1798 N N . ASP A 1 228 ? -42.883 -23.110 43.391 1.00 84.06 228 ASP A N 1
ATOM 1799 C CA . ASP A 1 228 ? -41.598 -22.429 43.472 1.00 84.06 228 ASP A CA 1
ATOM 1800 C C . ASP A 1 228 ? -40.726 -22.649 42.229 1.00 84.06 228 ASP A C 1
ATOM 1802 O O . ASP A 1 228 ? -39.851 -21.831 41.969 1.00 84.06 228 ASP A O 1
ATOM 1806 N N . THR A 1 229 ? -40.978 -23.693 41.433 1.00 86.25 229 THR A N 1
ATOM 1807 C CA . THR A 1 229 ? -40.202 -24.021 40.219 1.00 86.25 229 THR A CA 1
ATOM 1808 C C . THR A 1 229 ? -40.533 -23.143 39.007 1.00 86.25 229 THR A C 1
ATOM 1810 O O . THR A 1 229 ? -39.768 -23.114 38.046 1.00 86.25 229 THR A O 1
ATOM 1813 N N . VAL A 1 230 ? -41.621 -22.371 39.054 1.00 87.69 230 VAL A N 1
ATOM 1814 C CA . VAL A 1 230 ? -42.141 -21.559 37.939 1.00 87.69 230 VAL A CA 1
ATOM 1815 C C . VAL A 1 230 ? -42.489 -20.156 38.458 1.00 87.69 230 VAL A C 1
ATOM 1817 O O . VAL A 1 230 ? -42.922 -20.033 39.606 1.00 87.69 230 VAL A O 1
ATOM 1820 N N . PRO A 1 231 ? -42.295 -19.064 37.692 1.00 89.31 231 PRO A N 1
ATOM 1821 C CA . PRO A 1 231 ? -42.688 -17.740 38.160 1.00 89.31 231 PRO A CA 1
ATOM 1822 C C . PRO A 1 231 ? -44.216 -17.614 38.231 1.00 89.31 231 PRO A C 1
ATOM 1824 O O . PRO A 1 231 ? -44.955 -18.264 37.498 1.00 89.31 231 PRO A O 1
ATOM 1827 N N . ARG A 1 232 ? -44.706 -16.725 39.102 1.00 88.38 232 ARG A N 1
ATOM 1828 C CA . ARG A 1 232 ? -46.150 -16.457 39.257 1.00 88.38 232 ARG A CA 1
ATOM 1829 C C . ARG A 1 232 ? -46.777 -15.817 38.017 1.00 88.38 232 ARG A C 1
ATOM 1831 O O . ARG A 1 232 ? -47.991 -15.869 37.838 1.00 88.38 232 ARG A O 1
ATOM 1838 N N . TYR A 1 233 ? -45.958 -15.169 37.201 1.00 89.81 233 TYR A N 1
ATOM 1839 C CA . TYR A 1 233 ? -46.348 -14.567 35.940 1.00 89.81 233 TYR A CA 1
ATOM 1840 C C . TYR A 1 233 ? -45.142 -14.521 34.997 1.00 89.81 233 TYR A C 1
ATOM 1842 O O . TYR A 1 233 ? -44.005 -14.401 35.454 1.00 89.81 233 TYR A O 1
ATOM 1850 N N . LEU A 1 234 ? -45.394 -14.590 33.693 1.00 89.00 234 LEU A N 1
ATOM 1851 C CA . LEU A 1 234 ? -44.415 -14.263 32.659 1.00 89.00 234 LEU A CA 1
ATOM 1852 C C . LEU A 1 234 ? -44.430 -12.760 32.397 1.00 89.00 234 LEU A C 1
ATOM 1854 O O . LEU A 1 234 ? -45.468 -12.107 32.540 1.00 89.00 234 LEU A O 1
ATOM 1858 N N . VAL A 1 235 ? -43.280 -12.232 31.991 1.00 89.62 235 VAL A N 1
ATOM 1859 C CA . VAL A 1 235 ? -43.088 -10.818 31.654 1.00 89.62 235 VAL A CA 1
ATOM 1860 C C . VAL A 1 235 ? -42.738 -10.721 30.171 1.00 89.62 235 VAL A C 1
ATOM 1862 O O . VAL A 1 235 ? -41.861 -11.448 29.700 1.00 89.62 235 VAL A O 1
ATOM 1865 N N . GLY A 1 236 ? -43.418 -9.843 29.436 1.00 86.81 236 GLY A N 1
ATOM 1866 C CA . GLY A 1 236 ? -43.101 -9.550 28.040 1.00 86.81 236 GLY A CA 1
ATOM 1867 C C . GLY A 1 236 ? -41.783 -8.781 27.889 1.00 86.81 236 GLY A C 1
ATOM 1868 O O . GLY A 1 236 ? -41.387 -8.022 28.776 1.00 86.81 236 GLY A O 1
ATOM 1869 N N . CYS A 1 237 ? -41.086 -8.969 26.766 1.00 85.19 237 CYS A N 1
ATOM 1870 C CA . CYS A 1 237 ? -39.880 -8.192 26.458 1.00 85.19 237 CYS A CA 1
ATOM 1871 C C . CYS A 1 237 ? -40.196 -6.715 26.200 1.00 85.19 237 CYS A C 1
ATOM 1873 O O . CYS A 1 237 ? -41.076 -6.391 25.409 1.00 85.19 237 CYS A O 1
ATOM 1875 N N . THR A 1 238 ? -39.426 -5.821 26.818 1.00 83.06 238 THR A N 1
ATOM 1876 C CA . THR A 1 238 ? -39.525 -4.369 26.615 1.00 83.06 238 THR A CA 1
ATOM 1877 C C . THR A 1 238 ? -38.390 -3.865 25.722 1.00 83.06 238 THR A C 1
ATOM 1879 O O . THR A 1 238 ? -37.221 -4.137 26.004 1.00 83.06 238 THR A O 1
ATOM 1882 N N . SER A 1 239 ? -38.705 -3.082 24.680 1.00 81.56 239 SER A N 1
ATOM 1883 C CA . SER A 1 239 ? -37.683 -2.441 23.839 1.00 81.56 239 SER A CA 1
ATOM 1884 C C . SER A 1 239 ? -37.163 -1.154 24.484 1.00 81.56 239 SER A C 1
ATOM 1886 O O . SER A 1 239 ? -37.809 -0.105 24.461 1.00 81.56 239 SER A O 1
ATOM 1888 N N . LEU A 1 240 ? -35.949 -1.214 25.035 1.00 85.00 240 LEU A N 1
ATOM 1889 C CA . LEU A 1 240 ? -35.290 -0.043 25.632 1.00 85.00 240 LEU A CA 1
ATOM 1890 C C . LEU A 1 240 ? -34.938 1.030 24.598 1.00 85.00 240 LEU A C 1
ATOM 1892 O O . LEU A 1 240 ? -34.842 2.213 24.925 1.00 85.00 240 LEU A O 1
ATOM 1896 N N . LEU A 1 241 ? -34.719 0.625 23.350 1.00 78.81 241 LEU A N 1
ATOM 1897 C CA . LEU A 1 241 ? -34.362 1.542 22.281 1.00 78.81 241 LEU A CA 1
ATOM 1898 C C . LEU A 1 241 ? -35.521 2.466 21.919 1.00 78.81 241 LEU A C 1
ATOM 1900 O O . LEU A 1 241 ? -35.313 3.674 21.814 1.00 78.81 241 LEU A O 1
ATOM 1904 N N . ASP A 1 242 ? -36.728 1.918 21.766 1.00 78.38 242 ASP A N 1
ATOM 1905 C CA . ASP A 1 242 ? -37.902 2.729 21.451 1.00 78.38 242 ASP A CA 1
ATOM 1906 C C . ASP A 1 242 ? -38.173 3.758 22.562 1.00 78.38 242 ASP A C 1
ATOM 1908 O O . ASP A 1 242 ? -38.355 4.946 22.285 1.00 78.38 242 ASP A O 1
ATOM 1912 N N . PHE A 1 243 ? -38.044 3.346 23.828 1.00 82.69 243 PHE A N 1
ATOM 1913 C CA . PHE A 1 243 ? -38.097 4.249 24.981 1.00 82.69 243 PHE A CA 1
ATOM 1914 C C . PHE A 1 243 ? -37.098 5.415 24.871 1.00 82.69 243 PHE A C 1
ATOM 1916 O O . PHE A 1 243 ? -37.489 6.586 24.922 1.00 82.69 243 PHE A O 1
ATOM 1923 N N . LEU A 1 244 ? -35.808 5.121 24.664 1.00 82.19 244 LEU A N 1
ATOM 1924 C CA . LEU A 1 244 ? -34.758 6.146 24.570 1.00 82.19 244 LEU A CA 1
ATOM 1925 C C . LEU A 1 244 ? -34.960 7.093 23.379 1.00 82.19 244 LEU A C 1
ATOM 1927 O O . LEU A 1 244 ? -34.608 8.276 23.446 1.00 82.19 244 LEU A O 1
ATOM 1931 N N . LEU A 1 245 ? -35.542 6.598 22.288 1.00 76.75 245 LEU A N 1
ATOM 1932 C CA . LEU A 1 245 ? -35.826 7.404 21.105 1.00 76.75 245 LEU A CA 1
ATOM 1933 C C . LEU A 1 245 ? -37.016 8.334 21.305 1.00 76.75 245 LEU A C 1
ATOM 1935 O O . LEU A 1 245 ? -36.914 9.515 20.961 1.00 76.75 245 LEU A O 1
ATOM 1939 N N . ARG A 1 246 ? -38.097 7.864 21.939 1.00 79.62 246 ARG A N 1
ATOM 1940 C CA . ARG A 1 246 ? -39.221 8.727 22.346 1.00 79.62 246 ARG A CA 1
ATOM 1941 C C . ARG A 1 246 ? -38.753 9.848 23.275 1.00 79.62 246 ARG A C 1
ATOM 1943 O O . ARG A 1 246 ? -39.192 10.989 23.132 1.00 79.62 246 ARG A O 1
ATOM 1950 N N . LYS A 1 247 ? -37.806 9.551 24.171 1.00 83.00 247 LYS A N 1
ATOM 1951 C CA . LYS A 1 247 ? -37.180 10.531 25.073 1.00 83.00 247 LYS A CA 1
ATOM 1952 C C . LYS A 1 247 ? -36.094 11.394 24.416 1.00 83.00 247 LYS A C 1
ATOM 1954 O O . LYS A 1 247 ? -35.539 12.265 25.082 1.00 83.00 247 LYS A O 1
ATOM 1959 N N . LYS A 1 248 ? -35.803 11.198 23.120 1.00 78.50 248 LYS A N 1
ATOM 1960 C CA . LYS A 1 248 ? -34.765 11.922 22.358 1.00 78.50 248 LYS A CA 1
ATOM 1961 C C . LYS A 1 248 ? -33.406 11.926 23.066 1.00 78.50 248 LYS A C 1
ATOM 1963 O O . LYS A 1 248 ? -32.687 12.921 23.057 1.00 78.50 248 LYS A O 1
ATOM 1968 N N . SER A 1 249 ? -33.049 10.805 23.688 1.00 77.06 249 SER A N 1
ATOM 1969 C CA . SER A 1 249 ? -31.858 10.699 24.538 1.00 77.06 249 SER A CA 1
ATOM 1970 C C . SER A 1 249 ? -30.539 10.606 23.761 1.00 77.06 249 SER A C 1
ATOM 1972 O O . SER A 1 249 ? -29.468 10.619 24.366 1.00 77.06 249 SER A O 1
ATOM 1974 N N . PHE A 1 250 ? -30.596 10.525 22.431 1.00 71.44 250 PHE A N 1
ATOM 1975 C CA . PHE A 1 250 ? -29.431 10.523 21.550 1.00 71.44 250 PHE A CA 1
ATOM 1976 C C . PHE A 1 250 ? -29.229 11.922 20.950 1.00 71.44 250 PHE A C 1
ATOM 1978 O O . PHE A 1 250 ? -30.104 12.438 20.259 1.00 71.44 250 PHE A O 1
ATOM 1985 N N . ALA A 1 251 ? -28.075 12.548 21.200 1.00 62.62 251 ALA A N 1
ATOM 1986 C CA . ALA A 1 251 ? -27.713 13.811 20.554 1.00 62.62 251 ALA A CA 1
ATOM 1987 C C . ALA A 1 251 ? -27.350 13.578 19.075 1.00 62.62 251 ALA A C 1
ATOM 1989 O O . ALA A 1 251 ? -26.793 12.532 18.734 1.00 62.62 251 ALA A O 1
ATOM 1990 N N . SER A 1 252 ? -27.575 14.572 18.213 1.00 55.28 252 SER A N 1
ATOM 1991 C CA . SER A 1 252 ? -27.367 14.490 16.755 1.00 55.28 252 SER A CA 1
ATOM 1992 C C . SER A 1 252 ? -25.923 14.193 16.306 1.00 55.28 252 SER A C 1
ATOM 1994 O O . SER A 1 252 ? -25.722 13.825 15.158 1.00 55.28 252 SER A O 1
ATOM 1996 N N . ASN A 1 253 ? -24.931 14.295 17.205 1.00 51.19 253 ASN A N 1
ATOM 1997 C CA . ASN A 1 253 ? -23.511 13.989 16.952 1.00 51.19 253 ASN A CA 1
ATOM 1998 C C . ASN A 1 253 ? -22.949 12.886 17.881 1.00 51.19 253 ASN A C 1
ATOM 2000 O O . ASN A 1 253 ? -21.740 12.812 18.108 1.00 51.19 253 ASN A O 1
ATOM 2004 N N . SER A 1 254 ? -23.805 12.054 18.481 1.00 55.66 254 SER A N 1
ATOM 2005 C CA . SER A 1 254 ? -23.360 11.013 19.420 1.00 55.66 254 SER A CA 1
ATOM 2006 C C . SER A 1 254 ? -22.613 9.897 18.685 1.00 55.66 254 SER A C 1
ATOM 2008 O O . SER A 1 254 ? -23.166 9.273 17.785 1.00 55.66 254 SER A O 1
ATOM 2010 N N . SER A 1 255 ? -21.378 9.591 19.092 1.00 63.28 255 SER A N 1
ATOM 2011 C CA . SER A 1 255 ? -20.703 8.373 18.630 1.00 63.28 255 SER A CA 1
ATOM 2012 C C . SER A 1 255 ? -21.245 7.153 19.384 1.00 63.28 255 SER A C 1
ATOM 2014 O O . SER A 1 255 ? -21.248 7.116 20.616 1.00 63.28 255 SER A O 1
ATOM 2016 N N . PHE A 1 256 ? -21.729 6.151 18.650 1.00 75.31 256 PHE A N 1
ATOM 2017 C CA . PHE A 1 256 ? -22.223 4.896 19.220 1.00 75.31 256 PHE A CA 1
ATOM 2018 C C . PHE A 1 256 ? -21.078 3.909 19.441 1.00 75.31 256 PHE A C 1
ATOM 2020 O O . PHE A 1 256 ? -20.158 3.837 18.623 1.00 75.31 256 PHE A O 1
ATOM 2027 N N . LYS A 1 257 ? -21.153 3.126 20.525 1.00 85.31 257 LYS A N 1
ATOM 2028 C CA . LYS A 1 257 ? -20.202 2.043 20.807 1.00 85.31 257 LYS A CA 1
ATOM 2029 C C . LYS A 1 257 ? -20.804 0.695 20.437 1.00 85.31 257 LYS A C 1
ATOM 2031 O O . LYS A 1 257 ? -21.754 0.257 21.083 1.00 85.31 257 LYS A O 1
ATOM 2036 N N . VAL A 1 258 ? -20.231 0.044 19.431 1.00 84.44 258 VAL A N 1
ATOM 2037 C CA . VAL A 1 258 ? -20.631 -1.301 19.005 1.00 84.44 258 VAL A CA 1
ATOM 2038 C C . VAL A 1 258 ? -20.013 -2.344 19.923 1.00 84.44 258 VAL A C 1
ATOM 2040 O O . VAL A 1 258 ? -18.845 -2.227 20.304 1.00 84.44 258 VAL A O 1
ATOM 2043 N N . LYS A 1 259 ? -20.812 -3.354 20.262 1.00 89.88 259 LYS A N 1
ATOM 2044 C CA . LYS A 1 259 ? -20.493 -4.441 21.179 1.00 89.88 259 LYS A CA 1
ATOM 2045 C C . LYS A 1 259 ? -20.754 -5.785 20.519 1.00 89.88 259 LYS A C 1
ATOM 2047 O O . LYS A 1 259 ? -21.842 -6.014 19.998 1.00 89.88 259 LYS A O 1
ATOM 2052 N N . ILE A 1 260 ? -19.763 -6.663 20.586 1.00 83.50 260 ILE A N 1
ATOM 2053 C CA . ILE A 1 260 ? -19.898 -8.093 20.317 1.00 83.50 260 ILE A CA 1
ATOM 2054 C C . ILE A 1 260 ? -20.283 -8.768 21.636 1.00 83.50 260 ILE A C 1
ATOM 2056 O O . ILE A 1 260 ? -19.627 -8.538 22.659 1.00 83.50 260 ILE A O 1
ATOM 2060 N N . PHE A 1 261 ? -21.353 -9.557 21.627 1.00 87.38 261 PHE A N 1
ATOM 2061 C CA . PHE A 1 261 ? -21.887 -10.216 22.814 1.00 87.38 261 PHE A CA 1
ATOM 2062 C C . PHE A 1 261 ? -22.412 -11.620 22.502 1.00 87.38 261 PHE A C 1
ATOM 2064 O O . PHE A 1 261 ? -22.510 -12.001 21.348 1.00 87.38 261 PHE A O 1
ATOM 2071 N N . ASP A 1 262 ? -22.772 -12.357 23.554 1.00 84.50 262 ASP A N 1
ATOM 2072 C CA . ASP A 1 262 ? -23.202 -13.760 23.506 1.00 84.50 262 ASP A CA 1
ATOM 2073 C C . ASP A 1 262 ? -22.094 -14.735 23.084 1.00 84.50 262 ASP A C 1
ATOM 2075 O O . ASP A 1 262 ? -22.020 -15.234 21.962 1.00 84.50 262 ASP A O 1
ATOM 2079 N N . PHE A 1 263 ? -21.227 -15.050 24.045 1.00 86.06 263 PHE A N 1
ATOM 2080 C CA . PHE A 1 263 ? -20.094 -15.944 23.830 1.00 86.06 263 PHE A CA 1
ATOM 2081 C C . PHE A 1 263 ? -20.469 -17.411 24.069 1.00 86.06 263 PHE A C 1
ATOM 2083 O O . PHE A 1 263 ? -19.588 -18.246 24.189 1.00 86.06 263 PHE A O 1
ATOM 2090 N N . GLY A 1 264 ? -21.750 -17.789 24.096 1.00 79.19 264 GLY A N 1
ATOM 2091 C CA . GLY A 1 264 ? -22.172 -19.169 24.381 1.00 79.19 264 GLY A CA 1
ATOM 2092 C C . GLY A 1 264 ? -21.579 -20.256 23.460 1.00 79.19 264 GLY A C 1
ATOM 2093 O O . GLY A 1 264 ? -21.630 -21.436 23.801 1.00 79.19 264 GLY A O 1
ATOM 2094 N N . ARG A 1 265 ? -21.000 -19.879 22.310 1.00 73.00 265 ARG A N 1
ATOM 2095 C CA . ARG A 1 265 ? -20.380 -20.778 21.315 1.00 73.00 265 ARG A CA 1
ATOM 2096 C C . ARG A 1 265 ? -18.889 -20.519 21.073 1.00 73.00 265 ARG A C 1
ATOM 2098 O O . ARG A 1 265 ? -18.350 -20.953 20.054 1.00 73.00 265 ARG A O 1
ATOM 2105 N N . TRP A 1 266 ? -18.220 -19.815 21.984 1.00 79.00 266 TRP A N 1
ATOM 2106 C CA . TRP A 1 266 ? -16.807 -19.492 21.810 1.00 79.00 266 TRP A CA 1
ATOM 2107 C C . TRP A 1 266 ? -15.920 -20.750 21.807 1.00 79.00 266 TRP A C 1
ATOM 2109 O O . TRP A 1 266 ? -16.248 -21.776 22.404 1.00 79.00 266 TRP A O 1
ATOM 2119 N N . SER A 1 267 ? -14.774 -20.672 21.134 1.00 69.00 267 SER A N 1
ATOM 2120 C CA . SER A 1 267 ? -13.760 -21.733 21.136 1.00 69.00 267 SER A CA 1
ATOM 2121 C C . SER A 1 267 ? -12.347 -21.166 21.014 1.00 69.00 267 SER A C 1
ATOM 2123 O O . SER A 1 267 ? -12.154 -20.036 20.560 1.00 69.00 267 SER A O 1
ATOM 2125 N N . HIS A 1 268 ? -11.345 -21.953 21.407 1.00 62.91 268 HIS A N 1
ATOM 2126 C CA . HIS A 1 268 ? -9.959 -21.660 21.055 1.00 62.91 268 HIS A CA 1
ATOM 2127 C C . HIS A 1 268 ? -9.699 -22.050 19.591 1.00 62.91 268 HIS A C 1
ATOM 2129 O O . HIS A 1 268 ? -10.152 -23.116 19.160 1.00 62.91 268 HIS A O 1
ATOM 2135 N N . PRO A 1 269 ? -8.953 -21.239 18.819 1.00 48.94 269 PRO A N 1
ATOM 2136 C CA . PRO A 1 269 ? -8.466 -21.638 17.507 1.00 48.94 269 PRO A CA 1
ATOM 2137 C C . PRO A 1 269 ? -7.700 -22.964 17.631 1.00 48.94 269 PRO A C 1
ATOM 2139 O O . PRO A 1 269 ? -6.888 -23.102 18.549 1.00 48.94 269 PRO A O 1
ATOM 2142 N N . PRO A 1 270 ? -7.938 -23.957 16.759 1.00 38.97 270 PRO A N 1
ATOM 2143 C CA . PRO A 1 270 ? -7.311 -25.262 16.905 1.00 38.97 270 PRO A CA 1
ATOM 2144 C C . PRO A 1 270 ? -5.781 -25.147 16.843 1.00 38.97 270 PRO A C 1
ATOM 2146 O O . PRO A 1 270 ? -5.221 -24.680 15.851 1.00 38.97 270 PRO A O 1
ATOM 2149 N N . HIS A 1 271 ? -5.101 -25.628 17.888 1.00 31.02 271 HIS A N 1
ATOM 2150 C CA . HIS A 1 271 ? -3.697 -26.018 17.794 1.00 31.02 271 HIS A CA 1
ATOM 2151 C C . HIS A 1 271 ? -3.588 -27.211 16.836 1.00 31.02 271 HIS A C 1
ATOM 2153 O O . HIS A 1 271 ? -4.414 -28.123 16.872 1.00 31.02 271 HIS A O 1
ATOM 2159 N N . VAL A 1 272 ? -2.575 -27.203 15.970 1.00 29.30 272 VAL A N 1
ATOM 2160 C CA . VAL A 1 272 ? -2.304 -28.263 14.991 1.00 29.30 272 VAL A CA 1
ATOM 2161 C C . VAL A 1 272 ? -2.141 -29.616 15.701 1.00 29.30 272 VAL A C 1
ATOM 2163 O O . VAL A 1 272 ? -1.068 -29.936 16.199 1.00 29.30 272 VAL A O 1
ATOM 2166 N N . SER A 1 273 ? -3.200 -30.428 15.739 1.00 22.02 273 SER A N 1
ATOM 2167 C CA . SER A 1 273 ? -3.118 -31.884 15.884 1.00 22.02 273 SER A CA 1
ATOM 2168 C C . SER A 1 273 ? -4.374 -32.542 15.297 1.00 22.02 273 SER A C 1
ATOM 2170 O O . SER A 1 273 ? -5.477 -32.004 15.360 1.00 22.02 273 SER A O 1
ATOM 2172 N N . ALA A 1 274 ? -4.166 -33.671 14.627 1.00 29.28 274 ALA A N 1
ATOM 2173 C CA . ALA A 1 274 ? -5.127 -34.357 13.780 1.00 29.28 274 ALA A CA 1
ATOM 2174 C C . ALA A 1 274 ? -6.268 -35.038 14.559 1.00 29.28 274 ALA A C 1
ATOM 2176 O O . ALA A 1 274 ? -6.001 -35.766 15.509 1.00 29.28 274 ALA A O 1
ATOM 2177 N N . SER A 1 275 ? -7.516 -34.897 14.087 1.00 24.14 275 SER A N 1
ATOM 2178 C CA . SER A 1 275 ? -8.457 -35.995 13.745 1.00 24.14 275 SER A CA 1
ATOM 2179 C C . SER A 1 275 ? -9.949 -35.601 13.839 1.00 24.14 275 SER A C 1
ATOM 2181 O O . SER A 1 275 ? -10.366 -34.976 14.803 1.00 24.14 275 SER A O 1
ATOM 2183 N N . LEU A 1 276 ? -10.714 -36.059 12.825 1.00 26.19 276 LEU A N 1
ATOM 2184 C CA . LEU A 1 276 ? -12.188 -36.178 12.673 1.00 26.19 276 LEU A CA 1
ATOM 2185 C C . LEU A 1 276 ? -13.046 -34.890 12.777 1.00 26.19 276 LEU A C 1
ATOM 2187 O O . LEU A 1 276 ? -12.777 -34.009 13.568 1.00 26.19 276 LEU A O 1
ATOM 2191 N N . GLY A 1 277 ? -14.138 -34.677 12.033 1.00 23.88 277 GLY A N 1
ATOM 2192 C CA . GLY A 1 277 ? -14.973 -35.530 11.179 1.00 23.88 277 GLY A CA 1
ATOM 2193 C C . GLY A 1 277 ? -16.461 -35.177 11.409 1.00 23.88 277 GLY A C 1
ATOM 2194 O O . GLY A 1 277 ? -16.873 -35.116 12.559 1.00 23.88 277 GLY A O 1
ATOM 2195 N N . CYS A 1 278 ? -17.240 -35.007 10.320 1.00 22.84 278 CYS A N 1
ATOM 2196 C CA . CYS A 1 278 ? -18.716 -34.809 10.223 1.00 22.84 278 CYS A CA 1
ATOM 2197 C C . CYS A 1 278 ? -19.251 -33.369 10.471 1.00 22.84 278 CYS A C 1
ATOM 2199 O O . CYS A 1 278 ? -18.931 -32.772 11.480 1.00 22.84 278 CYS A O 1
ATOM 2201 N N . HIS A 1 279 ? -20.078 -32.707 9.640 1.00 23.81 279 HIS A N 1
ATOM 2202 C CA . HIS A 1 279 ? -20.837 -33.046 8.427 1.00 23.81 279 HIS A CA 1
ATOM 2203 C C . HIS A 1 279 ? -20.838 -31.869 7.421 1.00 23.81 279 HIS A C 1
ATOM 2205 O O . HIS A 1 279 ? -21.441 -30.828 7.662 1.00 23.81 279 HIS A O 1
ATOM 2211 N N . LEU A 1 280 ? -20.241 -32.074 6.244 1.00 23.59 280 LEU A N 1
ATOM 2212 C CA . LEU A 1 280 ? -20.402 -31.229 5.054 1.00 23.59 280 LEU A CA 1
ATOM 2213 C C . LEU A 1 280 ? -21.084 -32.067 3.968 1.00 23.59 280 LEU A C 1
ATOM 2215 O O . LEU A 1 280 ? -20.538 -33.082 3.532 1.00 23.59 280 LEU A O 1
ATOM 2219 N N . ARG A 1 281 ? -22.261 -31.645 3.495 1.00 23.34 281 ARG A N 1
ATOM 2220 C CA . ARG A 1 281 ? -22.808 -32.097 2.208 1.00 23.34 281 ARG A CA 1
ATOM 2221 C C . ARG A 1 281 ? -23.104 -30.900 1.305 1.00 23.34 281 ARG A C 1
ATOM 2223 O O . ARG A 1 281 ? -23.926 -30.063 1.653 1.00 23.34 281 ARG A O 1
ATOM 2230 N N . ALA A 1 282 ? -22.496 -30.981 0.111 1.00 22.67 282 ALA A N 1
ATOM 2231 C CA . ALA A 1 282 ? -22.778 -30.284 -1.154 1.00 22.67 282 ALA A CA 1
ATOM 2232 C C . ALA A 1 282 ? -22.221 -28.835 -1.251 1.00 22.67 282 ALA A C 1
ATOM 2234 O O . ALA A 1 282 ? -22.574 -28.000 -0.437 1.00 22.67 282 ALA A O 1
ATOM 2235 N N . ILE A 1 283 ? -21.363 -28.420 -2.204 1.00 24.89 283 ILE A N 1
ATOM 2236 C CA . ILE A 1 283 ? -20.971 -28.927 -3.538 1.00 24.89 283 ILE A CA 1
ATOM 2237 C C . ILE A 1 283 ? -19.506 -28.534 -3.858 1.00 24.89 283 ILE A C 1
ATOM 2239 O O . ILE A 1 283 ? -18.996 -27.524 -3.386 1.00 24.89 283 ILE A O 1
ATOM 2243 N N . LYS A 1 284 ? -18.878 -29.375 -4.689 1.00 29.52 284 LYS A N 1
ATOM 2244 C CA . LYS A 1 284 ? -17.506 -29.395 -5.221 1.00 29.52 284 LYS A CA 1
ATOM 2245 C C . LYS A 1 284 ? -16.966 -28.086 -5.817 1.00 29.52 284 LYS A C 1
ATOM 2247 O O . LYS A 1 284 ? -17.643 -27.403 -6.579 1.00 29.52 284 LYS A O 1
ATOM 2252 N N . GLY A 1 285 ? -15.668 -27.899 -5.583 1.00 26.22 285 GLY A N 1
ATOM 2253 C CA . GLY A 1 285 ? -14.752 -26.989 -6.272 1.00 26.22 285 GLY A CA 1
ATOM 2254 C C . GLY A 1 285 ? -13.316 -27.196 -5.776 1.00 26.22 285 GLY A C 1
ATOM 2255 O O . GLY A 1 285 ? -12.621 -26.229 -5.493 1.00 26.22 285 GLY A O 1
ATOM 2256 N N . SER A 1 286 ? -12.902 -28.445 -5.551 1.00 29.09 286 SER A N 1
ATOM 2257 C CA . SER A 1 286 ? -11.533 -28.780 -5.152 1.00 29.09 286 SER A CA 1
ATOM 2258 C C . SER A 1 286 ? -10.727 -29.130 -6.395 1.00 29.09 286 SER A C 1
ATOM 2260 O O . SER A 1 286 ? -11.121 -30.051 -7.103 1.00 29.09 286 SER A O 1
ATOM 2262 N N . ASP A 1 287 ? -9.688 -28.337 -6.669 1.00 30.12 287 ASP A N 1
ATOM 2263 C CA . ASP A 1 287 ? -8.318 -28.804 -6.954 1.00 30.12 287 ASP A CA 1
ATOM 2264 C C . ASP A 1 287 ? -7.405 -27.612 -7.277 1.00 30.12 287 ASP A C 1
ATOM 2266 O O . ASP A 1 287 ? -6.886 -27.517 -8.375 1.00 30.12 287 ASP A O 1
ATOM 2270 N N . TRP A 1 288 ? -7.213 -26.675 -6.336 1.00 28.56 288 TRP A N 1
ATOM 2271 C CA . TRP A 1 288 ? -6.170 -25.640 -6.443 1.00 28.56 288 TRP A CA 1
ATOM 2272 C C . TRP A 1 288 ? -5.740 -25.167 -5.036 1.00 28.56 288 TRP A C 1
ATOM 2274 O O . TRP A 1 288 ? -6.366 -24.258 -4.496 1.00 28.56 288 TRP A O 1
ATOM 2284 N N . LEU A 1 289 ? -4.716 -25.818 -4.450 1.00 30.42 289 LEU A N 1
ATOM 2285 C CA . LEU A 1 289 ? -3.725 -25.350 -3.437 1.00 30.42 289 LEU A CA 1
ATOM 2286 C C . LEU A 1 289 ? -3.400 -26.386 -2.321 1.00 30.42 289 LEU A C 1
ATOM 2288 O O . LEU A 1 289 ? -4.317 -27.063 -1.844 1.00 30.42 289 LEU A O 1
ATOM 2292 N N . PRO A 1 290 ? -2.124 -26.487 -1.868 1.00 26.97 290 PRO A N 1
ATOM 2293 C CA . PRO A 1 290 ? -1.679 -27.382 -0.790 1.00 26.97 290 PRO A CA 1
ATOM 2294 C C . PRO A 1 290 ? -2.202 -27.025 0.611 1.00 26.97 290 PRO A C 1
ATOM 2296 O O . PRO A 1 290 ? -2.660 -25.918 0.890 1.00 26.97 290 PRO A O 1
ATOM 2299 N N . MET A 1 291 ? -2.074 -28.000 1.512 1.00 28.09 291 MET A N 1
ATOM 2300 C CA . MET A 1 291 ? -2.737 -28.109 2.818 1.00 28.09 291 MET A CA 1
ATOM 2301 C C . MET A 1 291 ? -2.294 -27.086 3.892 1.00 28.09 291 MET A C 1
ATOM 2303 O O . MET A 1 291 ? -2.952 -26.986 4.924 1.00 28.09 291 MET A O 1
ATOM 2307 N N . GLU A 1 292 ? -1.245 -26.290 3.654 1.00 29.41 292 GLU A N 1
ATOM 2308 C CA . GLU A 1 292 ? -0.627 -25.395 4.656 1.00 29.41 292 GLU A CA 1
ATOM 2309 C C . GLU A 1 292 ? -1.227 -23.976 4.760 1.00 29.41 292 GLU A C 1
ATOM 2311 O O . GLU A 1 292 ? -0.919 -23.258 5.704 1.00 29.41 292 GLU A O 1
ATOM 2316 N N . GLN A 1 293 ? -2.124 -23.548 3.861 1.00 32.91 293 GLN A N 1
ATOM 2317 C CA . GLN A 1 293 ? -2.629 -22.154 3.831 1.00 32.91 293 GLN A CA 1
ATOM 2318 C C . GLN A 1 293 ? -4.066 -21.947 4.352 1.00 32.91 293 GLN A C 1
ATOM 2320 O O . GLN A 1 293 ? -4.678 -20.910 4.099 1.00 32.91 293 GLN A O 1
ATOM 2325 N N . ARG A 1 294 ? -4.642 -22.901 5.093 1.00 35.06 294 ARG A N 1
ATOM 2326 C CA . ARG A 1 294 ? -6.054 -22.823 5.533 1.00 35.06 294 ARG A CA 1
ATOM 2327 C C . ARG A 1 294 ? -6.303 -22.179 6.907 1.00 35.06 294 ARG A C 1
ATOM 2329 O O . ARG A 1 294 ? -7.453 -22.123 7.317 1.00 35.06 294 ARG A O 1
ATOM 2336 N N . SER A 1 295 ? -5.304 -21.673 7.629 1.00 32.31 295 SER A N 1
ATOM 2337 C CA . SER A 1 295 ? -5.453 -21.380 9.071 1.00 32.31 295 SER A CA 1
ATOM 2338 C C . SER A 1 295 ? -5.785 -19.932 9.489 1.00 32.31 295 SER A C 1
ATOM 2340 O O . SER A 1 295 ? -5.917 -19.698 10.685 1.00 32.31 295 SER A O 1
ATOM 2342 N N . GLN A 1 296 ? -5.982 -18.957 8.587 1.00 29.28 296 GLN A N 1
ATOM 2343 C CA . GLN A 1 296 ? -6.136 -17.534 8.990 1.00 29.28 296 GLN A CA 1
ATOM 2344 C C . GLN A 1 296 ? -7.498 -16.861 8.713 1.00 29.28 296 GLN A C 1
ATOM 2346 O O . GLN A 1 296 ? -7.653 -15.674 8.985 1.00 29.28 296 GLN A O 1
ATOM 2351 N N . THR A 1 297 ? -8.517 -17.568 8.216 1.00 31.09 297 THR A N 1
ATOM 2352 C CA . THR A 1 297 ? -9.764 -16.932 7.719 1.00 31.09 297 THR A CA 1
ATOM 2353 C C . THR A 1 297 ? -11.048 -17.248 8.493 1.00 31.09 297 THR A C 1
ATOM 2355 O O . THR A 1 297 ? -12.132 -16.868 8.055 1.00 31.09 297 THR A O 1
ATOM 2358 N N . TYR A 1 298 ? -10.968 -17.871 9.669 1.00 32.69 298 TYR A N 1
ATOM 2359 C CA . TYR A 1 298 ? -12.152 -18.445 10.327 1.00 32.69 298 TYR A CA 1
ATOM 2360 C C . TYR A 1 298 ? -13.037 -17.484 11.145 1.00 32.69 298 TYR A C 1
ATOM 2362 O O . TYR A 1 298 ? -14.114 -17.888 11.570 1.00 32.69 298 TYR A O 1
ATOM 2370 N N . GLY A 1 299 ? -12.654 -16.216 11.331 1.00 31.19 299 GLY A N 1
ATOM 2371 C CA . GLY A 1 299 ? -13.389 -15.288 12.210 1.00 31.19 299 GLY A CA 1
ATOM 2372 C C . GLY A 1 299 ? -14.149 -14.135 11.546 1.00 31.19 299 GLY A C 1
ATOM 2373 O O . GLY A 1 299 ? -14.721 -13.320 12.258 1.00 31.19 299 GLY A O 1
ATOM 2374 N N . LEU A 1 300 ? -14.147 -14.014 10.212 1.00 31.22 300 LEU A N 1
ATOM 2375 C CA . LEU A 1 300 ? -14.704 -12.830 9.526 1.00 31.22 300 LEU A CA 1
ATOM 2376 C C . LEU A 1 300 ? -15.722 -13.129 8.418 1.00 31.22 300 LEU A C 1
ATOM 2378 O O . LEU A 1 300 ? -16.308 -12.197 7.876 1.00 31.22 300 LEU A O 1
ATOM 2382 N N . TRP A 1 301 ? -15.963 -14.396 8.072 1.00 34.28 301 TRP A N 1
ATOM 2383 C CA . TRP A 1 301 ? -16.738 -14.723 6.872 1.00 34.28 301 TRP A CA 1
ATOM 2384 C C . TRP A 1 301 ? -17.582 -15.984 7.050 1.00 34.28 301 TRP A C 1
ATOM 2386 O O . TRP A 1 301 ? -17.266 -17.040 6.515 1.00 34.28 301 TRP A O 1
ATOM 2396 N N . HIS A 1 302 ? -18.692 -15.858 7.777 1.00 28.86 302 HIS A N 1
ATOM 2397 C CA . HIS A 1 302 ? -19.810 -16.797 7.698 1.00 28.86 302 HIS A CA 1
ATOM 2398 C C . HIS A 1 302 ? -21.139 -16.037 7.811 1.00 28.86 302 HIS A C 1
ATOM 2400 O O . HIS A 1 302 ? -21.586 -15.686 8.893 1.00 28.86 302 HIS A O 1
ATOM 2406 N N . VAL A 1 303 ? -21.785 -15.805 6.666 1.00 27.94 303 VAL A N 1
ATOM 2407 C CA . VAL A 1 303 ? -23.244 -15.654 6.566 1.00 27.94 303 VAL A CA 1
ATOM 2408 C C . VAL A 1 303 ? -23.662 -16.645 5.489 1.00 27.94 303 VAL A C 1
ATOM 2410 O O . VAL A 1 303 ? -23.548 -16.379 4.293 1.00 27.94 303 VAL A O 1
ATOM 2413 N N . SER A 1 304 ? -24.024 -17.853 5.913 1.00 24.69 304 SER A N 1
ATOM 2414 C CA . SER A 1 304 ? -24.486 -18.904 5.013 1.00 24.69 304 SER A CA 1
ATOM 2415 C C . SER A 1 304 ? -25.972 -18.718 4.724 1.00 24.69 304 SER A C 1
ATOM 2417 O O . SER A 1 304 ? -26.778 -18.499 5.622 1.00 24.69 304 SER A O 1
ATOM 2419 N N . SER A 1 305 ? -26.366 -18.894 3.466 1.00 28.02 305 SER A N 1
ATOM 2420 C CA . SER A 1 305 ? -27.764 -18.980 3.032 1.00 28.02 305 SER A CA 1
ATOM 2421 C C . SER A 1 305 ? -28.486 -20.265 3.493 1.00 28.02 305 SER A C 1
ATOM 2423 O O . SER A 1 305 ? -29.578 -20.552 3.004 1.00 28.02 305 SER A O 1
ATOM 2425 N N . SER A 1 306 ? -27.884 -21.080 4.369 1.00 27.39 306 SER A N 1
ATOM 2426 C CA . SER A 1 306 ? -28.445 -22.354 4.848 1.00 27.39 306 SER A CA 1
ATOM 2427 C C . SER A 1 306 ? -29.474 -22.216 5.969 1.00 27.39 306 SER A C 1
ATOM 2429 O O . SER A 1 306 ? -30.269 -23.136 6.147 1.00 27.39 306 SER A O 1
ATOM 2431 N N . ASP A 1 307 ? -29.523 -21.079 6.665 1.00 28.31 307 ASP A N 1
ATOM 2432 C CA . ASP A 1 307 ? -30.319 -20.951 7.898 1.00 28.31 307 ASP A CA 1
ATOM 2433 C C . ASP A 1 307 ? -31.776 -20.516 7.651 1.00 28.31 307 ASP A C 1
ATOM 2435 O O . ASP A 1 307 ? -32.577 -20.401 8.571 1.00 28.31 307 ASP A O 1
ATOM 2439 N N . PHE A 1 308 ? -32.181 -20.371 6.384 1.00 30.83 308 PHE A N 1
ATOM 2440 C CA . PHE A 1 308 ? -33.545 -19.992 5.989 1.00 30.83 308 PHE A CA 1
ATOM 2441 C C . PHE A 1 308 ? -34.424 -21.172 5.538 1.00 30.83 308 PHE A C 1
ATOM 2443 O O . PHE A 1 308 ? -35.323 -20.999 4.714 1.00 30.83 308 PHE A O 1
ATOM 2450 N N . LYS A 1 309 ? -34.193 -22.386 6.058 1.00 25.23 309 LYS A N 1
ATOM 2451 C CA . LYS A 1 309 ? -35.062 -23.550 5.778 1.00 25.23 309 LYS A CA 1
ATOM 2452 C C . LYS A 1 309 ? -36.096 -23.884 6.857 1.00 25.23 309 LYS A C 1
ATOM 2454 O O . LYS A 1 309 ? -36.929 -24.743 6.596 1.00 25.23 309 LYS A O 1
ATOM 2459 N N . HIS A 1 310 ? -36.126 -23.176 7.989 1.00 26.70 310 HIS A N 1
ATOM 2460 C CA . HIS A 1 310 ? -37.123 -23.419 9.046 1.00 26.70 310 HIS A CA 1
ATOM 2461 C C . HIS A 1 310 ? -38.140 -22.296 9.291 1.00 26.70 310 HIS A C 1
ATOM 2463 O O . HIS A 1 310 ? -38.954 -22.411 10.197 1.00 26.70 310 HIS A O 1
ATOM 2469 N N . VAL A 1 311 ? -38.205 -21.276 8.431 1.00 27.52 311 VAL A N 1
ATOM 2470 C CA . VAL A 1 311 ? -39.261 -20.245 8.492 1.00 27.52 311 VAL A CA 1
ATOM 2471 C C . VAL A 1 311 ? -40.175 -20.372 7.274 1.00 27.52 311 VAL A C 1
ATOM 2473 O O . VAL A 1 311 ? -40.232 -19.513 6.398 1.00 27.52 311 VAL A O 1
ATOM 2476 N N . ALA A 1 312 ? -40.864 -21.505 7.180 1.00 24.86 312 ALA A N 1
ATOM 2477 C CA . ALA A 1 312 ? -42.001 -21.668 6.287 1.00 24.86 312 ALA A CA 1
ATOM 2478 C C . ALA A 1 312 ? -43.266 -21.456 7.122 1.00 24.86 312 ALA A C 1
ATOM 2480 O O . ALA A 1 312 ? -43.751 -22.428 7.681 1.00 24.86 312 ALA A O 1
ATOM 2481 N N . ASN A 1 313 ? -43.711 -20.197 7.278 1.00 26.42 313 ASN A N 1
ATOM 2482 C CA . ASN A 1 313 ? -45.109 -19.800 7.561 1.00 26.42 313 ASN A CA 1
ATOM 2483 C C . ASN A 1 313 ? -45.301 -18.270 7.738 1.00 26.42 313 ASN A C 1
ATOM 2485 O O . ASN A 1 313 ? -46.034 -17.829 8.613 1.00 26.42 313 ASN A O 1
ATOM 2489 N N . TYR A 1 314 ? -44.713 -17.434 6.873 1.00 27.50 314 TYR A N 1
ATOM 2490 C CA . TYR A 1 314 ? -45.143 -16.029 6.740 1.00 27.50 314 TYR A CA 1
ATOM 2491 C C . TYR A 1 314 ? -45.591 -15.741 5.307 1.00 27.50 314 TYR A C 1
ATOM 2493 O O . TYR A 1 314 ? -45.015 -16.250 4.342 1.00 27.50 314 TYR A O 1
ATOM 2501 N N . SER A 1 315 ? -46.652 -14.940 5.163 1.00 28.25 315 SER A N 1
ATOM 2502 C CA . SER A 1 315 ? -47.256 -14.639 3.864 1.00 28.25 315 SER A CA 1
ATOM 2503 C C . SER A 1 315 ? -46.253 -13.951 2.923 1.00 28.25 315 SER A C 1
ATOM 2505 O O . SER A 1 315 ? -45.533 -13.020 3.297 1.00 28.25 315 SER A O 1
ATOM 2507 N N . LEU A 1 316 ? -46.208 -14.419 1.671 1.00 28.62 316 LEU A N 1
ATOM 2508 C CA . LEU A 1 316 ? -45.244 -14.022 0.636 1.00 28.62 316 LEU A CA 1
ATOM 2509 C C . LEU A 1 316 ? -45.201 -12.503 0.341 1.00 28.62 316 LEU A C 1
ATOM 2511 O O . LEU A 1 316 ? -44.255 -12.023 -0.286 1.00 28.62 316 LEU A O 1
ATOM 2515 N N . SER A 1 317 ? -46.204 -11.729 0.763 1.00 28.39 317 SER A N 1
ATOM 2516 C CA . SER A 1 317 ? -46.338 -10.308 0.417 1.00 28.39 317 SER A CA 1
ATOM 2517 C C . SER A 1 317 ? -45.533 -9.369 1.327 1.00 28.39 317 SER A C 1
ATOM 2519 O O . SER A 1 317 ? -45.031 -8.353 0.845 1.00 28.39 317 SER A O 1
ATOM 2521 N N . GLN A 1 318 ? -45.329 -9.716 2.605 1.00 29.08 318 GLN A N 1
ATOM 2522 C CA . GLN A 1 318 ? -44.564 -8.894 3.560 1.00 29.08 318 GLN A CA 1
ATOM 2523 C C . GLN A 1 318 ? -43.056 -9.193 3.507 1.00 29.08 318 GLN A C 1
ATOM 2525 O O . GLN A 1 318 ? -42.238 -8.270 3.495 1.00 29.08 318 GLN A O 1
ATOM 2530 N N . ALA A 1 319 ? -42.677 -10.464 3.323 1.00 27.88 319 ALA A N 1
ATOM 2531 C CA . ALA A 1 319 ? -41.279 -10.882 3.165 1.00 27.88 319 ALA A CA 1
ATOM 2532 C C . ALA A 1 319 ? -40.602 -10.280 1.917 1.00 27.88 319 ALA A C 1
ATOM 2534 O O . ALA A 1 319 ? -39.387 -10.102 1.888 1.00 27.88 319 ALA A O 1
ATOM 2535 N N . THR A 1 320 ? -41.374 -9.924 0.886 1.00 28.92 320 THR A N 1
ATOM 2536 C CA . THR A 1 320 ? -40.834 -9.336 -0.350 1.00 28.92 320 THR A CA 1
ATOM 2537 C C . THR A 1 320 ? -40.513 -7.840 -0.199 1.00 28.92 320 THR A C 1
ATOM 2539 O O . THR A 1 320 ? -39.601 -7.358 -0.864 1.00 28.92 320 THR A O 1
ATOM 2542 N N . ARG A 1 321 ? -41.179 -7.115 0.719 1.00 28.45 321 ARG A N 1
ATOM 2543 C CA . ARG A 1 321 ? -40.873 -5.699 1.027 1.00 28.45 321 ARG A CA 1
ATOM 2544 C C . ARG A 1 321 ? -39.743 -5.527 2.051 1.00 28.45 321 ARG A C 1
ATOM 2546 O O . ARG A 1 321 ? -38.987 -4.570 1.944 1.00 28.45 321 ARG A O 1
ATOM 2553 N N . LEU A 1 322 ? -39.577 -6.467 2.986 1.00 29.06 322 LEU A N 1
ATOM 2554 C CA . LEU A 1 322 ? -38.462 -6.476 3.953 1.00 29.06 322 LEU A CA 1
ATOM 2555 C C . LEU A 1 322 ? -37.120 -6.908 3.324 1.00 29.06 322 LEU A C 1
ATOM 2557 O O . LEU A 1 322 ? -36.056 -6.491 3.774 1.00 29.06 322 LEU A O 1
ATOM 2561 N N . ARG A 1 323 ? -37.151 -7.692 2.236 1.00 31.02 323 ARG A N 1
ATOM 2562 C CA . ARG A 1 323 ? -35.954 -8.159 1.506 1.00 31.02 323 ARG A CA 1
ATOM 2563 C C . ARG A 1 323 ? -35.181 -7.065 0.761 1.00 31.02 323 ARG A C 1
ATOM 2565 O O . ARG A 1 323 ? -34.028 -7.303 0.412 1.00 31.02 323 ARG A O 1
ATOM 2572 N N . SER A 1 324 ? -35.787 -5.912 0.470 1.00 32.44 324 SER A N 1
ATOM 2573 C CA . SER A 1 324 ? -35.204 -4.936 -0.461 1.00 32.44 324 SER A CA 1
ATOM 2574 C C . SER A 1 324 ? -34.428 -3.789 0.183 1.00 32.44 324 SER A C 1
ATOM 2576 O O . SER A 1 324 ? -33.716 -3.112 -0.553 1.00 32.44 324 SER A O 1
ATOM 2578 N N . HIS A 1 325 ? -34.529 -3.554 1.501 1.00 34.91 325 HIS A N 1
ATOM 2579 C CA . HIS A 1 325 ? -34.067 -2.272 2.053 1.00 34.91 325 HIS A CA 1
ATOM 2580 C C . HIS A 1 325 ? -32.865 -2.266 3.008 1.00 34.91 325 HIS A C 1
ATOM 2582 O O . HIS A 1 325 ? -32.145 -1.280 2.941 1.00 34.91 325 HIS A O 1
ATOM 2588 N N . PHE A 1 326 ? -32.534 -3.300 3.799 1.00 35.25 326 PHE A N 1
ATOM 2589 C CA . PHE A 1 326 ? -31.432 -3.150 4.784 1.00 35.25 326 PHE A CA 1
ATOM 2590 C C . PHE A 1 326 ? -30.608 -4.407 5.114 1.00 35.25 326 PHE A C 1
ATOM 2592 O O . PHE A 1 326 ? -30.216 -4.637 6.251 1.00 35.25 326 PHE A O 1
ATOM 2599 N N . ALA A 1 327 ? -30.232 -5.198 4.111 1.00 34.91 327 ALA A N 1
ATOM 2600 C CA . ALA A 1 327 ? -29.093 -6.106 4.266 1.00 34.91 327 ALA A CA 1
ATOM 2601 C C . ALA A 1 327 ? -27.836 -5.425 3.704 1.00 34.91 327 ALA A C 1
ATOM 2603 O O . ALA A 1 327 ? -27.470 -5.682 2.561 1.00 34.91 327 ALA A O 1
ATOM 2604 N N . LEU A 1 328 ? -27.168 -4.544 4.455 1.00 36.69 328 LEU A N 1
ATOM 2605 C CA . LEU A 1 328 ? -25.848 -4.017 4.067 1.00 36.69 328 LEU A CA 1
ATOM 2606 C C . LEU A 1 328 ? -24.782 -5.109 4.253 1.00 36.69 328 LEU A C 1
ATOM 2608 O O . LEU A 1 328 ? -23.965 -5.092 5.163 1.00 36.69 328 LEU A O 1
ATOM 2612 N N . THR A 1 329 ? -24.811 -6.099 3.368 1.00 47.50 329 THR A N 1
ATOM 2613 C CA . THR A 1 329 ? -23.672 -6.982 3.119 1.00 47.50 329 THR A CA 1
ATOM 2614 C C . THR A 1 329 ? -22.818 -6.347 2.025 1.00 47.50 329 THR A C 1
ATOM 2616 O O . THR A 1 329 ? -23.353 -5.627 1.180 1.00 47.50 329 THR A O 1
ATOM 2619 N N . ILE A 1 330 ? -21.506 -6.625 1.981 1.00 42.19 330 ILE A N 1
ATOM 2620 C CA . ILE A 1 330 ? -20.655 -6.195 0.853 1.00 42.19 330 ILE A CA 1
ATOM 2621 C C . ILE A 1 330 ? -21.332 -6.559 -0.475 1.00 42.19 330 ILE A C 1
ATOM 2623 O O . ILE A 1 330 ? -21.442 -5.719 -1.357 1.00 42.19 330 ILE A O 1
ATOM 2627 N N . ALA A 1 331 ? -21.914 -7.756 -0.587 1.00 49.81 331 ALA A N 1
ATOM 2628 C CA . ALA A 1 331 ? -22.631 -8.195 -1.783 1.00 49.81 331 ALA A CA 1
ATOM 2629 C C . ALA A 1 331 ? -23.810 -7.290 -2.204 1.00 49.81 331 ALA A C 1
ATOM 2631 O O . ALA A 1 331 ? -24.199 -7.331 -3.368 1.00 49.81 331 ALA A O 1
ATOM 2632 N N . ASN A 1 332 ? -24.361 -6.466 -1.310 1.00 55.75 332 ASN A N 1
ATOM 2633 C CA . ASN A 1 332 ? -25.483 -5.568 -1.581 1.00 55.75 332 ASN A CA 1
ATOM 2634 C C . ASN A 1 332 ? -25.078 -4.109 -1.835 1.00 55.75 332 ASN A C 1
ATOM 2636 O O . ASN A 1 332 ? -25.941 -3.313 -2.208 1.00 55.75 332 ASN A O 1
ATOM 2640 N N . LEU A 1 333 ? -23.788 -3.771 -1.730 1.00 52.41 333 LEU A N 1
ATOM 2641 C CA . LEU A 1 333 ? -23.278 -2.450 -2.098 1.00 52.41 333 LEU A CA 1
ATOM 2642 C C . LEU A 1 333 ? -23.547 -2.128 -3.586 1.00 52.41 333 LEU A C 1
ATOM 2644 O O . LEU A 1 333 ? -23.587 -3.041 -4.427 1.00 52.41 333 LEU A O 1
ATOM 2648 N N . PRO A 1 334 ? -23.713 -0.838 -3.936 1.00 64.50 334 PRO A N 1
ATOM 2649 C CA . PRO A 1 334 ? -23.768 -0.381 -5.320 1.00 64.50 334 PRO A CA 1
ATOM 2650 C C . PRO A 1 334 ? -22.634 -0.985 -6.168 1.00 64.50 334 PRO A C 1
ATOM 2652 O O . PRO A 1 334 ? -21.490 -1.050 -5.696 1.00 64.50 334 PRO A O 1
ATOM 2655 N N . PRO A 1 335 ? -22.914 -1.450 -7.400 1.00 65.56 335 PRO A N 1
ATOM 2656 C CA . PRO A 1 335 ? -21.904 -2.030 -8.285 1.00 65.56 335 PRO A CA 1
ATOM 2657 C C . PRO A 1 335 ? -20.675 -1.139 -8.493 1.00 65.56 335 PRO A C 1
ATOM 2659 O O . PRO A 1 335 ? -19.578 -1.662 -8.655 1.00 65.56 335 PRO A O 1
ATOM 2662 N N . GLU A 1 336 ? -20.843 0.181 -8.451 1.00 63.28 336 GLU A N 1
ATOM 2663 C CA . GLU A 1 336 ? -19.787 1.187 -8.586 1.00 63.28 336 GLU A CA 1
ATOM 2664 C C . GLU A 1 336 ? -18.799 1.121 -7.414 1.00 63.28 336 GLU A C 1
ATOM 2666 O O . GLU A 1 336 ? -17.585 1.109 -7.619 1.00 63.28 336 GLU A O 1
ATOM 2671 N N . LEU A 1 337 ? -19.307 0.996 -6.182 1.00 52.00 337 LEU A N 1
ATOM 2672 C CA . LEU A 1 337 ? -18.477 0.852 -4.982 1.00 52.00 337 LEU A CA 1
ATOM 2673 C C . LEU A 1 337 ? -17.784 -0.509 -4.947 1.00 52.00 337 LEU A C 1
ATOM 2675 O O . LEU A 1 337 ? -16.600 -0.598 -4.638 1.00 52.00 337 LEU A O 1
ATOM 2679 N N . LEU A 1 338 ? -18.497 -1.570 -5.322 1.00 66.50 338 LEU A N 1
ATOM 2680 C CA . LEU A 1 338 ? -17.924 -2.910 -5.439 1.00 66.50 338 LEU A CA 1
ATOM 2681 C C . LEU A 1 338 ? -16.841 -2.993 -6.507 1.00 66.50 338 LEU A C 1
ATOM 2683 O O . LEU A 1 338 ? -15.833 -3.678 -6.321 1.00 66.50 338 LEU A O 1
ATOM 2687 N N . HIS A 1 339 ? -17.031 -2.279 -7.613 1.00 71.75 339 HIS A N 1
ATOM 2688 C CA . HIS A 1 339 ? -16.021 -2.142 -8.643 1.00 71.75 339 HIS A CA 1
ATOM 2689 C C . HIS A 1 339 ? -14.800 -1.409 -8.096 1.00 71.75 339 HIS A C 1
ATOM 2691 O O . HIS A 1 339 ? -13.697 -1.927 -8.228 1.00 71.75 339 HIS A O 1
ATOM 2697 N N . ARG A 1 340 ? -14.989 -0.294 -7.380 1.00 59.84 340 ARG A N 1
ATOM 2698 C CA . ARG A 1 340 ? -13.886 0.463 -6.777 1.00 59.84 340 ARG A CA 1
ATOM 2699 C C . ARG A 1 340 ? -13.102 -0.341 -5.740 1.00 59.84 340 ARG A C 1
ATOM 2701 O O . ARG A 1 340 ? -11.876 -0.307 -5.740 1.00 59.84 340 ARG A O 1
ATOM 2708 N N . ILE A 1 341 ? -13.793 -1.110 -4.898 1.00 61.66 341 ILE A N 1
ATOM 2709 C CA . ILE A 1 341 ? -13.167 -2.060 -3.966 1.00 61.66 341 ILE A CA 1
ATOM 2710 C C . ILE A 1 341 ? -12.347 -3.089 -4.749 1.00 61.66 341 ILE A C 1
ATOM 2712 O O . ILE A 1 341 ? -11.195 -3.342 -4.416 1.00 61.66 341 ILE A O 1
ATOM 2716 N N . SER A 1 342 ? -12.911 -3.645 -5.823 1.00 73.06 342 SER A N 1
ATOM 2717 C CA . SER A 1 342 ? -12.212 -4.616 -6.668 1.00 73.06 342 SER A CA 1
ATOM 2718 C C . SER A 1 342 ? -10.970 -4.008 -7.339 1.00 73.06 342 SER A C 1
ATOM 2720 O O . SER A 1 342 ? -9.935 -4.665 -7.391 1.00 73.06 342 SER A O 1
ATOM 2722 N N . GLU A 1 343 ? -11.031 -2.756 -7.807 1.00 71.75 343 GLU A N 1
ATOM 2723 C CA . GLU A 1 343 ? -9.882 -2.027 -8.371 1.00 71.75 343 GLU A CA 1
ATOM 2724 C C . GLU A 1 343 ? -8.774 -1.825 -7.335 1.00 71.75 343 GLU A C 1
ATOM 2726 O O . GLU A 1 343 ? -7.603 -2.071 -7.625 1.00 71.75 343 GLU A O 1
ATOM 2731 N N . LEU A 1 344 ? -9.142 -1.429 -6.114 1.00 62.28 344 LEU A N 1
ATOM 2732 C CA . LEU A 1 344 ? -8.198 -1.266 -5.012 1.00 62.28 344 LEU A CA 1
ATOM 2733 C C . LEU A 1 344 ? -7.540 -2.597 -4.647 1.00 62.28 344 LEU A C 1
ATOM 2735 O O . LEU A 1 344 ? -6.320 -2.652 -4.525 1.00 62.28 344 LEU A O 1
ATOM 2739 N N . LEU A 1 345 ? -8.312 -3.681 -4.527 1.00 62.91 345 LEU A N 1
ATOM 2740 C CA . LEU A 1 345 ? -7.777 -5.018 -4.255 1.00 62.91 345 LEU A CA 1
ATOM 2741 C C . LEU A 1 345 ? -6.872 -5.516 -5.394 1.00 62.91 345 LEU A C 1
ATOM 2743 O O . LEU A 1 345 ? -5.831 -6.109 -5.126 1.00 62.91 345 LEU A O 1
ATOM 2747 N N . ASN A 1 346 ? -7.231 -5.246 -6.654 1.00 74.38 346 ASN A N 1
ATOM 2748 C CA . ASN A 1 346 ? -6.421 -5.562 -7.836 1.00 74.38 346 ASN A CA 1
ATOM 2749 C C . ASN A 1 346 ? -5.054 -4.858 -7.806 1.00 74.38 346 ASN A C 1
ATOM 2751 O O . ASN A 1 346 ? -4.049 -5.475 -8.151 1.00 74.38 346 ASN A O 1
ATOM 2755 N N . ALA A 1 347 ? -5.024 -3.589 -7.384 1.00 57.84 347 ALA A N 1
ATOM 2756 C CA . ALA A 1 347 ? -3.804 -2.790 -7.303 1.00 57.84 347 ALA A CA 1
ATOM 2757 C C . ALA A 1 347 ? -2.949 -3.126 -6.068 1.00 57.84 347 ALA A C 1
ATOM 2759 O O . ALA A 1 347 ? -1.731 -3.179 -6.163 1.00 57.84 347 ALA A O 1
ATOM 2760 N N . THR A 1 348 ? -3.572 -3.368 -4.912 1.00 53.00 348 THR A N 1
ATOM 2761 C CA . THR A 1 348 ? -2.862 -3.462 -3.622 1.00 53.00 348 THR A CA 1
ATOM 2762 C C . THR A 1 348 ? -2.535 -4.891 -3.192 1.00 53.00 348 THR A C 1
ATOM 2764 O O . THR A 1 348 ? -1.448 -5.137 -2.672 1.00 53.00 348 THR A O 1
ATOM 2767 N N . HIS A 1 349 ? -3.457 -5.843 -3.380 1.00 59.41 349 HIS A N 1
ATOM 2768 C CA . HIS A 1 349 ? -3.283 -7.227 -2.935 1.00 59.41 349 HIS A CA 1
ATOM 2769 C C . HIS A 1 349 ? -4.098 -8.215 -3.804 1.00 59.41 349 HIS A C 1
ATOM 2771 O O . HIS A 1 349 ? -5.194 -8.643 -3.424 1.00 59.41 349 HIS A O 1
ATOM 2777 N N . PRO A 1 350 ? -3.563 -8.639 -4.966 1.00 62.38 350 PRO A N 1
ATOM 2778 C CA . PRO A 1 350 ? -4.276 -9.431 -5.977 1.00 62.38 350 PRO A CA 1
ATOM 2779 C C . PRO A 1 350 ? -4.908 -10.728 -5.457 1.00 62.38 350 PRO A C 1
ATOM 2781 O O . PRO A 1 350 ? -5.960 -11.146 -5.941 1.00 62.38 350 PRO A O 1
ATOM 2784 N N . ARG A 1 351 ? -4.293 -11.372 -4.453 1.00 60.50 351 ARG A N 1
ATOM 2785 C CA . ARG A 1 351 ? -4.836 -12.589 -3.821 1.00 60.50 351 ARG A CA 1
ATOM 2786 C C . ARG A 1 351 ? -6.167 -12.320 -3.119 1.00 60.50 351 ARG A C 1
ATOM 2788 O O . ARG A 1 351 ? -7.074 -13.148 -3.190 1.00 60.50 351 ARG A O 1
ATOM 2795 N N . SER A 1 352 ? -6.319 -11.138 -2.522 1.00 59.50 352 SER A N 1
ATOM 2796 C CA . SER A 1 352 ? -7.568 -10.723 -1.881 1.00 59.50 352 SER A CA 1
ATOM 2797 C C . SER A 1 352 ? -8.682 -10.475 -2.892 1.00 59.50 352 SER A C 1
ATOM 2799 O O . SER A 1 352 ? -9.835 -10.716 -2.561 1.00 59.50 352 SER A O 1
ATOM 2801 N N . LEU A 1 353 ? -8.373 -10.066 -4.130 1.00 70.38 353 LEU A N 1
ATOM 2802 C CA . LEU A 1 353 ? -9.385 -9.945 -5.186 1.00 70.38 353 LEU A CA 1
ATOM 2803 C C . LEU A 1 353 ? -9.978 -11.309 -5.566 1.00 70.38 353 LEU A C 1
ATOM 2805 O O . LEU A 1 353 ? -11.187 -11.426 -5.757 1.00 70.38 353 LEU A O 1
ATOM 2809 N N . VAL A 1 354 ? -9.143 -12.347 -5.662 1.00 63.91 354 VAL A N 1
ATOM 2810 C CA . VAL A 1 354 ? -9.609 -13.709 -5.968 1.00 63.91 354 VAL A CA 1
ATOM 2811 C C . VAL A 1 354 ? -10.467 -14.250 -4.826 1.00 63.91 354 VAL A C 1
ATOM 2813 O O . VAL A 1 354 ? -11.558 -14.759 -5.080 1.00 63.91 354 VAL A O 1
ATOM 2816 N N . ALA A 1 355 ? -10.031 -14.066 -3.577 1.00 56.06 355 ALA A N 1
ATOM 2817 C CA . ALA A 1 355 ? -10.835 -14.416 -2.407 1.00 56.06 355 ALA A CA 1
ATOM 2818 C C . ALA A 1 355 ? -12.171 -13.652 -2.402 1.00 56.06 355 ALA A C 1
ATOM 2820 O O . ALA A 1 355 ? -13.229 -14.252 -2.244 1.00 56.06 355 ALA A O 1
ATOM 2821 N N . PHE A 1 356 ? -12.146 -12.346 -2.680 1.00 59.22 356 PHE A N 1
ATOM 2822 C CA . PHE A 1 356 ? -13.334 -11.502 -2.798 1.00 59.22 356 PHE A CA 1
ATOM 2823 C C . PHE A 1 356 ? -14.302 -12.005 -3.876 1.00 59.22 356 PHE A C 1
ATOM 2825 O O . PHE A 1 356 ? -15.504 -12.096 -3.628 1.00 59.22 356 PHE A O 1
ATOM 2832 N N . ALA A 1 357 ? -13.800 -12.417 -5.042 1.00 66.44 357 ALA A N 1
ATOM 2833 C CA . ALA A 1 357 ? -14.614 -12.995 -6.108 1.00 66.44 357 ALA A CA 1
ATOM 2834 C C . ALA A 1 357 ? -15.280 -14.321 -5.696 1.00 66.44 357 ALA A C 1
ATOM 2836 O O . ALA A 1 357 ? -16.397 -14.603 -6.120 1.00 66.44 357 ALA A O 1
ATOM 2837 N N . GLN A 1 358 ? -14.629 -15.129 -4.856 1.00 62.72 358 GLN A N 1
ATOM 2838 C CA . GLN A 1 358 ? -15.139 -16.435 -4.419 1.00 62.72 358 GLN A CA 1
ATOM 2839 C C . GLN A 1 358 ? -16.277 -16.342 -3.391 1.00 62.72 358 GLN A C 1
ATOM 2841 O O . GLN A 1 358 ? -16.996 -17.318 -3.185 1.00 62.72 358 GLN A O 1
ATOM 2846 N N . THR A 1 359 ? -16.480 -15.178 -2.769 1.00 49.28 359 THR A N 1
ATOM 2847 C CA . THR A 1 359 ? -17.460 -15.011 -1.680 1.00 49.28 359 THR A CA 1
ATOM 2848 C C . THR A 1 359 ? -18.918 -14.977 -2.145 1.00 49.28 359 THR A C 1
ATOM 2850 O O . THR A 1 359 ? -19.806 -15.392 -1.404 1.00 49.28 359 THR A O 1
ATOM 2853 N N . SER A 1 360 ? -19.219 -14.484 -3.354 1.00 66.62 360 SER A N 1
ATOM 2854 C CA . SER A 1 360 ? -20.589 -14.492 -3.888 1.00 66.62 360 SER A CA 1
ATOM 2855 C C . SER A 1 360 ? -20.632 -14.365 -5.408 1.00 66.62 360 SER A C 1
ATOM 2857 O O . SER A 1 360 ? -19.747 -13.775 -6.022 1.00 66.62 360 SER A O 1
ATOM 2859 N N . LYS A 1 361 ? -21.733 -14.814 -6.028 1.00 73.19 361 LYS A N 1
ATOM 2860 C CA . LYS A 1 361 ? -21.945 -14.678 -7.482 1.00 73.19 361 LYS A CA 1
ATOM 2861 C C . LYS A 1 361 ? -21.941 -13.218 -7.958 1.00 73.19 361 LYS A C 1
ATOM 2863 O O . LYS A 1 361 ? -21.471 -12.943 -9.055 1.00 73.19 361 LYS A O 1
ATOM 2868 N N . ARG A 1 362 ? -22.455 -12.277 -7.155 1.00 72.81 362 ARG A N 1
ATOM 2869 C CA . ARG A 1 362 ? -22.494 -10.846 -7.509 1.00 72.81 362 ARG A CA 1
ATOM 2870 C C . ARG A 1 362 ? -21.101 -10.221 -7.474 1.00 72.81 362 ARG A C 1
ATOM 2872 O O . ARG A 1 362 ? -20.742 -9.499 -8.397 1.00 72.81 362 ARG A O 1
ATOM 2879 N N . LEU A 1 363 ? -20.311 -10.546 -6.453 1.00 70.19 363 LEU A N 1
ATOM 2880 C CA . LEU A 1 363 ? -18.927 -10.079 -6.322 1.00 70.19 363 LEU A CA 1
ATOM 2881 C C . LEU A 1 363 ? -18.029 -10.725 -7.371 1.00 70.19 363 LEU A C 1
ATOM 2883 O O . LEU A 1 363 ? -17.220 -10.032 -7.979 1.00 70.19 363 LEU A O 1
ATOM 2887 N N . TYR A 1 364 ? -18.265 -12.001 -7.676 1.00 80.44 364 TYR A N 1
ATOM 2888 C CA . TYR A 1 364 ? -17.632 -12.687 -8.791 1.00 80.44 364 TYR A CA 1
ATOM 2889 C C . TYR A 1 364 ? -17.854 -11.949 -10.115 1.00 80.44 364 TYR A C 1
ATOM 2891 O O . TYR A 1 364 ? -16.890 -11.668 -10.809 1.00 80.44 364 TYR A O 1
ATOM 2899 N N . VAL A 1 365 ? -19.093 -11.569 -10.452 1.00 82.38 365 VAL A N 1
ATOM 2900 C CA . VAL A 1 365 ? -19.411 -10.848 -11.706 1.00 82.38 365 VAL A CA 1
ATOM 2901 C C . VAL A 1 365 ? -18.735 -9.473 -11.799 1.00 82.38 365 VAL A C 1
ATOM 2903 O O . VAL A 1 365 ? -18.468 -8.984 -12.897 1.00 82.38 365 VAL A O 1
ATOM 2906 N N . ILE A 1 366 ? -18.472 -8.822 -10.666 1.00 80.56 366 ILE A N 1
ATOM 2907 C CA . ILE A 1 366 ? -17.812 -7.511 -10.631 1.00 80.56 366 ILE A CA 1
ATOM 2908 C C . ILE A 1 366 ? -16.292 -7.676 -10.712 1.00 80.56 366 ILE A C 1
ATOM 2910 O O . ILE A 1 366 ? -15.650 -7.016 -11.528 1.00 80.56 366 ILE A O 1
ATOM 2914 N N . ALA A 1 367 ? -15.729 -8.591 -9.921 1.00 80.56 367 ALA A N 1
ATOM 2915 C CA . ALA A 1 367 ? -14.303 -8.888 -9.894 1.00 80.56 367 ALA A CA 1
ATOM 2916 C C . ALA A 1 367 ? -13.824 -9.584 -11.178 1.00 80.56 367 ALA A C 1
ATOM 2918 O O . ALA A 1 367 ? -12.708 -9.330 -11.623 1.00 80.56 367 ALA A O 1
ATOM 2919 N N . SER A 1 368 ? -14.663 -10.397 -11.831 1.00 84.38 368 SER A N 1
ATOM 2920 C CA . SER A 1 368 ? -14.334 -11.092 -13.085 1.00 84.38 368 SER A CA 1
ATOM 2921 C C . SER A 1 368 ? -13.960 -10.128 -14.212 1.00 84.38 368 SER A C 1
ATOM 2923 O O . SER A 1 368 ? -13.134 -10.463 -15.058 1.00 84.38 368 SER A O 1
ATOM 2925 N N . ARG A 1 369 ? -14.489 -8.896 -14.184 1.00 86.19 369 ARG A N 1
ATOM 2926 C CA . ARG A 1 369 ? -14.116 -7.818 -15.115 1.00 86.19 369 ARG A CA 1
ATOM 2927 C C . ARG A 1 369 ? -12.647 -7.418 -15.009 1.00 86.19 369 ARG A C 1
ATOM 2929 O O . ARG A 1 369 ? -12.097 -6.935 -15.990 1.00 86.19 369 ARG A O 1
ATOM 2936 N N . LEU A 1 370 ? -12.049 -7.581 -13.829 1.00 83.88 370 LEU A N 1
ATOM 2937 C CA . LEU A 1 370 ? -10.640 -7.301 -13.553 1.00 83.88 370 LEU A CA 1
ATOM 2938 C C . LEU A 1 370 ? -9.790 -8.572 -13.674 1.00 83.88 370 LEU A C 1
ATOM 2940 O O . LEU A 1 370 ? -8.728 -8.529 -14.284 1.00 83.88 370 LEU A O 1
ATOM 2944 N N . LEU A 1 371 ? -10.292 -9.713 -13.186 1.00 84.62 371 LEU A N 1
ATOM 2945 C CA . LEU A 1 371 ? -9.595 -11.005 -13.258 1.00 84.62 371 LEU A CA 1
ATOM 2946 C C . LEU A 1 371 ? -9.343 -11.462 -14.700 1.00 84.62 371 LEU A C 1
ATOM 2948 O O . LEU A 1 371 ? -8.281 -11.998 -14.997 1.00 84.62 371 LEU A O 1
ATOM 2952 N N . PHE A 1 372 ? -10.302 -11.227 -15.599 1.00 87.69 372 PHE A N 1
ATOM 2953 C CA . PHE A 1 372 ? -10.194 -11.577 -17.020 1.00 87.69 372 PHE A CA 1
ATOM 2954 C C . PHE A 1 372 ? -9.828 -10.382 -17.902 1.00 87.69 372 PHE A C 1
ATOM 2956 O O . PHE A 1 372 ? -9.919 -10.465 -19.123 1.00 87.69 372 PHE A O 1
ATOM 2963 N N . ARG A 1 373 ? -9.431 -9.256 -17.298 1.00 87.62 373 ARG A N 1
ATOM 2964 C CA . ARG A 1 373 ? -9.088 -8.029 -18.021 1.00 87.62 373 ARG A CA 1
ATOM 2965 C C . ARG A 1 373 ? -7.868 -8.211 -18.917 1.00 87.62 373 ARG A C 1
ATOM 2967 O O . ARG A 1 373 ? -7.865 -7.729 -20.050 1.00 87.62 373 ARG A O 1
ATOM 2974 N N . THR A 1 374 ? -6.832 -8.853 -18.389 1.00 87.56 374 THR A N 1
ATOM 2975 C CA . THR A 1 374 ? -5.553 -9.057 -19.068 1.00 87.56 374 THR A CA 1
ATOM 2976 C C . THR A 1 374 ? -5.355 -10.550 -19.296 1.00 87.56 374 THR A C 1
ATOM 2978 O O . THR A 1 374 ? -5.313 -11.324 -18.343 1.00 87.56 374 THR A O 1
ATOM 2981 N N . MET A 1 375 ? -5.225 -10.943 -20.560 1.00 88.25 375 MET A N 1
ATOM 2982 C CA . MET A 1 375 ? -4.857 -12.291 -20.978 1.00 88.25 375 MET A CA 1
ATOM 2983 C C . MET A 1 375 ? -3.377 -12.284 -21.363 1.00 88.25 375 MET A C 1
ATOM 2985 O O . MET A 1 375 ? -2.998 -11.588 -22.302 1.00 88.25 375 MET A O 1
ATOM 2989 N N . LYS A 1 376 ? -2.546 -13.031 -20.633 1.00 86.19 376 LYS A N 1
ATOM 2990 C CA . LYS A 1 376 ? -1.112 -13.193 -20.915 1.00 86.19 376 LYS A CA 1
ATOM 2991 C C . LYS A 1 376 ? -0.860 -14.605 -21.438 1.00 86.19 376 LYS A C 1
ATOM 2993 O O . LYS A 1 376 ? -1.354 -15.571 -20.856 1.00 86.19 376 LYS A O 1
ATOM 2998 N N . ILE A 1 377 ? -0.121 -14.701 -22.538 1.00 83.56 377 ILE A N 1
ATOM 2999 C CA . ILE A 1 377 ? 0.333 -15.955 -23.138 1.00 83.56 377 ILE A CA 1
ATOM 3000 C C . ILE A 1 377 ? 1.848 -15.855 -23.311 1.00 83.56 377 ILE A C 1
ATOM 3002 O O . ILE A 1 377 ? 2.344 -14.941 -23.975 1.00 83.56 377 ILE A O 1
ATOM 3006 N N . THR A 1 378 ? 2.562 -16.792 -22.693 1.00 76.56 378 THR A N 1
ATOM 3007 C CA . THR A 1 378 ? 4.021 -16.893 -22.763 1.00 76.56 378 THR A CA 1
ATOM 3008 C C . THR A 1 378 ? 4.381 -17.946 -23.805 1.00 76.56 378 THR A C 1
ATOM 3010 O O . THR A 1 378 ? 4.087 -19.126 -23.631 1.00 76.56 378 THR A O 1
ATOM 3013 N N . LEU A 1 379 ? 5.002 -17.518 -24.898 1.00 72.69 379 LEU A N 1
ATOM 3014 C CA . LEU A 1 379 ? 5.486 -18.378 -25.966 1.00 72.69 379 LEU A CA 1
ATOM 3015 C C . LEU A 1 379 ? 6.809 -19.015 -25.515 1.00 72.69 379 LEU A C 1
ATOM 3017 O O . LEU A 1 379 ? 7.802 -18.320 -25.302 1.00 72.69 379 LEU A O 1
ATOM 3021 N N . THR A 1 380 ? 6.796 -20.333 -25.328 1.00 63.84 380 THR A N 1
ATOM 3022 C CA . THR A 1 380 ? 7.984 -21.180 -25.119 1.00 63.84 380 THR A CA 1
ATOM 3023 C C . THR A 1 380 ? 7.993 -22.285 -26.180 1.00 63.84 380 THR A C 1
ATOM 3025 O O . THR A 1 380 ? 6.986 -22.471 -26.860 1.00 63.84 380 THR A O 1
ATOM 3028 N N . GLU A 1 381 ? 9.073 -23.060 -26.292 1.00 57.06 381 GLU A N 1
ATOM 3029 C CA . GLU A 1 381 ? 9.154 -24.197 -27.227 1.00 57.06 381 GLU A CA 1
ATOM 3030 C C . GLU A 1 381 ? 8.011 -25.230 -27.044 1.00 57.06 381 GLU A C 1
ATOM 3032 O O . GLU A 1 381 ? 7.666 -25.606 -25.916 1.00 57.06 381 GLU A O 1
ATOM 3037 N N . GLY A 1 382 ? 7.431 -25.711 -28.159 1.00 57.72 382 GLY A N 1
ATOM 3038 C CA . GLY A 1 382 ? 6.498 -26.854 -28.237 1.00 57.72 382 GLY A CA 1
ATOM 3039 C C . GLY A 1 382 ? 4.982 -26.571 -28.104 1.00 57.72 382 GLY A C 1
ATOM 3040 O O . GLY A 1 382 ? 4.516 -25.441 -28.219 1.00 57.72 382 GLY A O 1
ATOM 3041 N N . GLU A 1 383 ? 4.189 -27.629 -27.823 1.00 58.97 383 GLU A N 1
ATOM 3042 C CA . GLU A 1 383 ? 2.699 -27.684 -27.718 1.00 58.97 383 GLU A CA 1
ATOM 3043 C C . GLU A 1 383 ? 2.047 -26.748 -26.663 1.00 58.97 383 GLU A C 1
ATOM 3045 O O . GLU A 1 383 ? 0.862 -26.884 -26.330 1.00 58.97 383 GLU A O 1
ATOM 3050 N N . ARG A 1 384 ? 2.806 -25.833 -26.054 1.00 68.38 384 ARG A N 1
ATOM 3051 C CA . ARG A 1 384 ? 2.347 -25.009 -24.929 1.00 68.38 384 ARG A CA 1
ATOM 3052 C C . ARG A 1 384 ? 1.380 -23.911 -25.363 1.00 68.38 384 ARG A C 1
ATOM 3054 O O . ARG A 1 384 ? 0.404 -23.685 -24.657 1.00 68.38 384 ARG A O 1
ATOM 3061 N N . LEU A 1 385 ? 1.570 -23.309 -26.542 1.00 76.44 385 LEU A N 1
ATOM 3062 C CA . LEU A 1 385 ? 0.652 -22.287 -27.062 1.00 76.44 385 LEU A CA 1
ATOM 3063 C C . LEU A 1 385 ? -0.773 -22.840 -27.213 1.00 76.44 385 LEU A C 1
ATOM 3065 O O . LEU A 1 385 ? -1.726 -22.237 -26.723 1.00 76.44 385 LEU A O 1
ATOM 3069 N N . ALA A 1 386 ? -0.925 -24.020 -27.818 1.00 77.00 386 ALA A N 1
ATOM 3070 C CA . ALA A 1 386 ? -2.225 -24.674 -27.952 1.00 77.00 386 ALA A CA 1
ATOM 3071 C C . ALA A 1 386 ? -2.865 -24.985 -26.586 1.00 77.00 386 ALA A C 1
ATOM 3073 O O . ALA A 1 386 ? -4.062 -24.751 -26.398 1.00 77.00 386 ALA A O 1
ATOM 3074 N N . LYS A 1 387 ? -2.073 -25.465 -25.614 1.00 76.94 387 LYS A N 1
ATOM 3075 C CA . LYS A 1 387 ? -2.533 -25.745 -24.241 1.00 76.94 387 LYS A CA 1
ATOM 3076 C C . LYS A 1 387 ? -2.985 -24.475 -23.521 1.00 76.94 387 LYS A C 1
ATOM 3078 O O . LYS A 1 387 ? -4.061 -24.474 -22.922 1.00 76.94 387 LYS A O 1
ATOM 3083 N N . ASP A 1 388 ? -2.222 -23.394 -23.627 1.00 77.38 388 ASP A N 1
ATOM 3084 C CA . ASP A 1 388 ? -2.534 -22.113 -22.994 1.00 77.38 388 ASP A CA 1
ATOM 3085 C C . ASP A 1 388 ? -3.771 -21.469 -23.628 1.00 77.38 388 ASP A C 1
ATOM 3087 O O . ASP A 1 388 ? -4.673 -21.034 -22.910 1.00 77.38 388 ASP A O 1
ATOM 3091 N N . VAL A 1 389 ? -3.879 -21.480 -24.963 1.00 84.81 389 VAL A N 1
ATOM 3092 C CA . VAL A 1 389 ? -5.073 -21.003 -25.681 1.00 84.81 389 VAL A CA 1
ATOM 3093 C C . VAL A 1 389 ? -6.304 -21.815 -25.282 1.00 84.81 389 VAL A C 1
ATOM 3095 O O . VAL A 1 389 ? -7.351 -21.229 -25.010 1.00 84.81 389 VAL A O 1
ATOM 3098 N N . HIS A 1 390 ? -6.194 -23.142 -25.184 1.00 83.00 390 HIS A N 1
ATOM 3099 C CA . HIS A 1 390 ? -7.310 -23.996 -24.779 1.00 83.00 390 HIS A CA 1
ATOM 3100 C C . HIS A 1 390 ? -7.712 -23.791 -23.310 1.00 83.00 390 HIS A C 1
ATOM 3102 O O . HIS A 1 390 ? -8.903 -23.755 -22.987 1.00 83.00 390 HIS A O 1
ATOM 3108 N N . SER A 1 391 ? -6.735 -23.610 -22.419 1.00 81.31 391 SER A N 1
ATOM 3109 C CA . SER A 1 391 ? -6.961 -23.283 -21.008 1.00 81.31 391 SER A CA 1
ATOM 3110 C C . SER A 1 391 ? -7.708 -21.953 -20.870 1.00 81.31 391 SER A C 1
ATOM 3112 O O . SER A 1 391 ? -8.762 -21.889 -20.228 1.00 81.31 391 SER A O 1
ATOM 3114 N N . TRP A 1 392 ? -7.237 -20.912 -21.563 1.00 85.38 392 TRP A N 1
ATOM 3115 C CA . TRP A 1 392 ? -7.904 -19.613 -21.612 1.00 85.38 392 TRP A CA 1
ATOM 3116 C C . TRP A 1 392 ? -9.305 -19.707 -22.205 1.00 85.38 392 TRP A C 1
ATOM 3118 O O . TRP A 1 392 ? -10.249 -19.186 -21.616 1.00 85.38 392 TRP A O 1
ATOM 3128 N N . GLU A 1 393 ? -9.475 -20.397 -23.331 1.00 85.69 393 GLU A N 1
ATOM 3129 C CA . GLU A 1 393 ? -10.781 -20.568 -23.963 1.00 85.69 393 GLU A CA 1
ATOM 3130 C C . GLU A 1 393 ? -11.767 -21.273 -23.025 1.00 85.69 393 GLU A C 1
ATOM 3132 O O . GLU A 1 393 ? -12.904 -20.819 -22.890 1.00 85.69 393 GLU A O 1
ATOM 3137 N N . THR A 1 394 ? -11.323 -22.311 -22.312 1.00 83.06 394 THR A N 1
ATOM 3138 C CA . THR A 1 394 ? -12.133 -23.047 -21.332 1.00 83.06 394 THR A CA 1
ATOM 3139 C C . THR A 1 394 ? -12.576 -22.146 -20.181 1.00 83.06 394 THR A C 1
ATOM 3141 O O . THR A 1 394 ? -13.765 -22.102 -19.853 1.00 83.06 394 THR A O 1
ATOM 3144 N N . VAL A 1 395 ? -11.649 -21.390 -19.583 1.00 80.94 395 VAL A N 1
ATOM 3145 C CA . VAL A 1 395 ? -11.943 -20.481 -18.462 1.00 80.94 395 VAL A CA 1
ATOM 3146 C C . VAL A 1 395 ? -12.858 -19.337 -18.908 1.00 80.94 395 VAL A C 1
ATOM 3148 O O . VAL A 1 395 ? -13.885 -19.079 -18.277 1.00 80.94 395 VAL A O 1
ATOM 3151 N N . LEU A 1 396 ? -12.544 -18.687 -20.032 1.00 84.31 396 LEU A N 1
ATOM 3152 C CA . LEU A 1 396 ? -13.313 -17.555 -20.556 1.00 84.31 396 LEU A CA 1
ATOM 3153 C C . LEU A 1 396 ? -14.721 -17.969 -21.004 1.00 84.31 396 LEU A C 1
ATOM 3155 O O . LEU A 1 396 ? -15.661 -17.188 -20.841 1.00 84.31 396 LEU A O 1
ATOM 3159 N N . LEU A 1 397 ? -14.893 -19.181 -21.543 1.00 83.88 397 LEU A N 1
ATOM 3160 C CA . LEU A 1 397 ? -16.206 -19.729 -21.888 1.00 83.88 397 LEU A CA 1
ATOM 3161 C C . LEU A 1 397 ? -17.040 -20.056 -20.657 1.00 83.88 397 LEU A C 1
ATOM 3163 O O . LEU A 1 397 ? -18.199 -19.641 -20.582 1.00 83.88 397 LEU A O 1
ATOM 3167 N N . ARG A 1 398 ? -16.450 -20.783 -19.703 1.00 78.50 398 ARG A N 1
ATOM 3168 C CA . ARG A 1 398 ? -17.114 -21.188 -18.459 1.00 78.50 398 ARG A CA 1
ATOM 3169 C C . ARG A 1 398 ? -17.651 -19.975 -17.704 1.00 78.50 398 ARG A C 1
ATOM 3171 O O . ARG A 1 398 ? -18.797 -19.983 -17.259 1.00 78.50 398 ARG A O 1
ATOM 3178 N N . ASP A 1 399 ? -16.847 -18.918 -17.633 1.00 75.19 399 ASP A N 1
ATOM 3179 C CA . ASP A 1 399 ? -17.099 -17.777 -16.754 1.00 75.19 399 ASP A CA 1
ATOM 3180 C C . ASP A 1 399 ? -17.660 -16.545 -17.494 1.00 75.19 399 ASP A C 1
ATOM 3182 O O . ASP A 1 399 ? -17.786 -15.466 -16.912 1.00 75.19 399 ASP A O 1
ATOM 3186 N N . LYS A 1 400 ? -18.024 -16.689 -18.781 1.00 79.88 400 LYS A N 1
ATOM 3187 C CA . LYS A 1 400 ? -18.476 -15.593 -19.669 1.00 79.88 400 LYS A CA 1
ATOM 3188 C C . LYS A 1 400 ? -17.484 -14.415 -19.729 1.00 79.88 400 LYS A C 1
ATOM 3190 O O . LYS A 1 400 ? -17.877 -13.259 -19.888 1.00 79.88 400 LYS A O 1
ATOM 3195 N N . GLY A 1 401 ? -16.190 -14.716 -19.624 1.00 82.44 401 GLY A N 1
ATOM 3196 C CA . GLY A 1 401 ? -15.090 -13.755 -19.540 1.00 82.44 401 GLY A CA 1
ATOM 3197 C C . GLY A 1 401 ? -14.668 -13.121 -20.869 1.00 82.44 401 GLY A C 1
ATOM 3198 O O . GLY A 1 401 ? -13.992 -12.098 -20.848 1.00 82.44 401 GLY A O 1
ATOM 3199 N N . LEU A 1 402 ? -15.085 -13.662 -22.023 1.00 86.25 402 LEU A N 1
ATOM 3200 C CA . LEU A 1 402 ? -14.648 -13.198 -23.358 1.00 86.25 402 LEU A CA 1
ATOM 3201 C C . LEU A 1 402 ? -14.839 -11.685 -23.589 1.00 86.25 402 LEU A C 1
ATOM 3203 O O . LEU A 1 402 ? -13.998 -11.034 -24.198 1.00 86.25 402 LEU A O 1
ATOM 3207 N N . GLN A 1 403 ? -15.927 -11.115 -23.067 1.00 85.81 403 GLN A N 1
ATOM 3208 C CA . GLN A 1 403 ? -16.252 -9.685 -23.184 1.00 85.81 403 GLN A CA 1
ATOM 3209 C C . GLN A 1 403 ? -15.442 -8.778 -22.236 1.00 85.81 403 GLN A C 1
ATOM 3211 O O . GLN A 1 403 ? -15.482 -7.552 -22.360 1.00 85.81 403 GLN A O 1
ATOM 3216 N N . HIS A 1 404 ? -14.773 -9.365 -21.241 1.00 87.62 404 HIS A N 1
ATOM 3217 C CA . HIS A 1 404 ? -14.015 -8.647 -20.217 1.00 87.62 404 HIS A CA 1
ATOM 3218 C C . HIS A 1 404 ? -12.541 -8.484 -20.584 1.00 87.62 404 HIS A C 1
ATOM 3220 O O . HIS A 1 404 ? -11.898 -7.590 -20.040 1.00 87.62 404 HIS A O 1
ATOM 3226 N N . VAL A 1 405 ? -12.034 -9.272 -21.538 1.00 90.31 405 VAL A N 1
ATOM 3227 C CA . VAL A 1 405 ? -10.655 -9.164 -22.025 1.00 90.31 405 VAL A CA 1
ATOM 3228 C C . VAL A 1 405 ? -10.455 -7.810 -22.696 1.00 90.31 405 VAL A C 1
ATOM 3230 O O . VAL A 1 405 ? -11.060 -7.514 -23.728 1.00 90.31 405 VAL A O 1
ATOM 3233 N N . ARG A 1 406 ? -9.603 -6.982 -22.087 1.00 88.94 406 ARG A N 1
ATOM 3234 C CA . ARG A 1 406 ? -9.201 -5.670 -22.601 1.00 88.94 406 ARG A CA 1
ATOM 3235 C C . ARG A 1 406 ? -7.763 -5.635 -23.109 1.00 88.94 406 ARG A C 1
ATOM 3237 O O . ARG A 1 406 ? -7.452 -4.821 -23.969 1.00 88.94 406 ARG A O 1
ATOM 3244 N N . ARG A 1 407 ? -6.897 -6.506 -22.594 1.00 89.56 407 ARG A N 1
ATOM 3245 C CA . ARG A 1 407 ? -5.488 -6.587 -22.989 1.00 89.56 407 ARG A CA 1
ATOM 3246 C C . ARG A 1 407 ? -5.119 -8.021 -23.323 1.00 89.56 407 ARG A C 1
ATOM 3248 O O . ARG A 1 407 ? -5.403 -8.916 -22.530 1.00 89.56 407 ARG A O 1
ATOM 3255 N N . LEU A 1 408 ? -4.461 -8.217 -24.457 1.00 90.88 408 LEU A N 1
ATOM 3256 C CA . LEU A 1 408 ? -3.808 -9.472 -24.814 1.00 90.88 408 LEU A CA 1
ATOM 3257 C C . LEU A 1 408 ? -2.304 -9.223 -24.867 1.00 90.88 408 LEU A C 1
ATOM 3259 O O . LEU A 1 408 ? -1.858 -8.372 -25.627 1.00 90.88 408 LEU A O 1
ATOM 3263 N N . ILE A 1 409 ? -1.544 -9.930 -24.038 1.00 87.56 409 ILE A N 1
ATOM 3264 C CA . ILE A 1 409 ? -0.087 -9.860 -23.976 1.00 87.56 409 ILE A CA 1
ATOM 3265 C C . ILE A 1 409 ? 0.463 -11.172 -24.525 1.00 87.56 409 ILE A C 1
ATOM 3267 O O . ILE A 1 409 ? 0.243 -12.231 -23.938 1.00 87.56 409 ILE A O 1
ATOM 3271 N N . LEU A 1 410 ? 1.172 -11.084 -25.644 1.00 86.44 410 LEU A N 1
ATOM 3272 C CA . LEU A 1 410 ? 1.975 -12.158 -26.212 1.00 86.44 410 LEU A CA 1
ATOM 3273 C C . LEU A 1 410 ? 3.433 -11.849 -25.878 1.00 86.44 410 LEU A C 1
ATOM 3275 O O . LEU A 1 410 ? 3.929 -10.784 -26.247 1.00 86.44 410 LEU A O 1
ATOM 3279 N N . ARG A 1 411 ? 4.097 -12.739 -25.141 1.00 79.00 411 ARG A N 1
ATOM 3280 C CA . ARG A 1 411 ? 5.481 -12.542 -24.685 1.00 79.00 411 ARG A CA 1
ATOM 3281 C C . ARG A 1 411 ? 6.317 -13.796 -24.939 1.00 79.00 411 ARG A C 1
ATOM 3283 O O . ARG A 1 411 ? 5.765 -14.886 -24.890 1.00 79.00 411 ARG A O 1
ATOM 3290 N N . GLY A 1 412 ? 7.615 -13.647 -25.218 1.00 70.81 412 GLY A N 1
ATOM 3291 C CA . GLY A 1 412 ? 8.583 -14.763 -25.225 1.00 70.81 412 GLY A CA 1
ATOM 3292 C C . GLY A 1 412 ? 8.864 -15.342 -23.824 1.00 70.81 412 GLY A C 1
ATOM 3293 O O . GLY A 1 412 ? 8.138 -15.031 -22.881 1.00 70.81 412 GLY A O 1
ATOM 3294 N N . ILE A 1 413 ? 9.911 -16.167 -23.674 1.00 61.66 413 ILE A N 1
ATOM 3295 C CA . ILE A 1 413 ? 10.245 -16.890 -22.426 1.00 61.66 413 ILE A CA 1
ATOM 3296 C C . ILE A 1 413 ? 10.275 -15.956 -21.196 1.00 61.66 413 ILE A C 1
ATOM 3298 O O . ILE A 1 413 ? 10.843 -14.864 -21.225 1.00 61.66 413 ILE A O 1
ATOM 3302 N N . ASP A 1 414 ? 9.655 -16.403 -20.098 1.00 58.31 414 ASP A N 1
ATOM 3303 C CA . ASP A 1 414 ? 9.619 -15.715 -18.801 1.00 58.31 414 ASP A CA 1
ATOM 3304 C C . ASP A 1 414 ? 10.384 -16.553 -17.761 1.00 58.31 414 ASP A C 1
ATOM 3306 O O . ASP A 1 414 ? 9.814 -17.472 -17.172 1.00 58.31 414 ASP A O 1
ATOM 3310 N N . TYR A 1 415 ? 11.684 -16.279 -17.571 1.00 50.50 415 TYR A N 1
ATOM 3311 C CA . TYR A 1 415 ? 12.569 -17.046 -16.673 1.00 50.50 415 TYR A CA 1
ATOM 3312 C C . TYR A 1 415 ? 12.206 -16.912 -15.181 1.00 50.50 415 TYR A C 1
ATOM 3314 O O . TYR A 1 415 ? 12.607 -17.746 -14.375 1.00 50.50 415 TYR A O 1
ATOM 3322 N N . GLU A 1 416 ? 11.434 -15.884 -14.813 1.00 45.81 416 GLU A N 1
ATOM 3323 C CA . GLU A 1 416 ? 11.003 -15.616 -13.432 1.00 45.81 416 GLU A CA 1
ATOM 3324 C C . GLU A 1 416 ? 9.648 -16.255 -13.080 1.00 45.81 416 GLU A C 1
ATOM 3326 O O . GLU A 1 416 ? 9.247 -16.261 -11.915 1.00 45.81 416 GLU A O 1
ATOM 3331 N N . CYS A 1 417 ? 8.909 -16.784 -14.062 1.00 45.00 417 CYS A N 1
ATOM 3332 C CA . CYS A 1 417 ? 7.613 -17.400 -13.795 1.00 45.00 417 CYS A CA 1
ATOM 3333 C C . CYS A 1 417 ? 7.797 -18.835 -13.289 1.00 45.00 417 CYS A C 1
ATOM 3335 O O . CYS A 1 417 ? 7.859 -19.785 -14.074 1.00 45.00 417 CYS A O 1
ATOM 3337 N N . GLU A 1 418 ? 7.771 -19.015 -11.966 1.00 46.41 418 GLU A N 1
ATOM 3338 C CA . GLU A 1 418 ? 7.351 -20.302 -11.409 1.00 46.41 418 GLU A CA 1
ATOM 3339 C C . GLU A 1 418 ? 5.989 -20.686 -12.023 1.00 46.41 418 GLU A C 1
ATOM 3341 O O . GLU A 1 418 ? 5.159 -19.803 -12.270 1.00 46.41 418 GLU A O 1
ATOM 3346 N N . PRO A 1 419 ? 5.718 -21.976 -12.294 1.00 48.22 419 PRO A N 1
ATOM 3347 C CA . PRO A 1 419 ? 4.443 -22.426 -12.845 1.00 48.22 419 PRO A CA 1
ATOM 3348 C C . PRO A 1 419 ? 3.307 -22.188 -11.839 1.00 48.22 419 PRO A C 1
ATOM 3350 O O . PRO A 1 419 ? 2.866 -23.074 -11.106 1.00 48.22 419 PRO A O 1
ATOM 3353 N N . HIS A 1 420 ? 2.813 -20.954 -11.790 1.00 46.69 420 HIS A N 1
ATOM 3354 C CA . HIS A 1 420 ? 1.673 -20.582 -10.982 1.00 46.69 420 HIS A CA 1
ATOM 3355 C C . HIS A 1 420 ? 0.431 -21.260 -11.551 1.00 46.69 420 HIS A C 1
ATOM 3357 O O . HIS A 1 420 ? 0.106 -21.146 -12.728 1.00 46.69 420 HIS A O 1
ATOM 3363 N N . HIS A 1 421 ? -0.311 -21.934 -10.680 1.00 51.16 421 HIS A N 1
ATOM 3364 C CA . HIS A 1 421 ? -1.554 -22.624 -11.017 1.00 51.16 421 HIS A CA 1
ATOM 3365 C C . HIS A 1 421 ? -2.678 -21.694 -11.541 1.00 51.16 421 HIS A C 1
ATOM 3367 O O . HIS A 1 421 ? -3.699 -22.178 -12.020 1.00 51.16 421 HIS A O 1
ATOM 3373 N N . ASN A 1 422 ? -2.515 -20.363 -11.467 1.00 59.59 422 ASN A N 1
ATOM 3374 C CA . ASN A 1 422 ? -3.482 -19.383 -11.965 1.00 59.59 422 ASN A CA 1
ATOM 3375 C C . ASN A 1 422 ? -2.791 -18.282 -12.811 1.00 59.59 422 ASN A C 1
ATOM 3377 O O . ASN A 1 422 ? -1.995 -17.519 -12.251 1.00 59.59 422 ASN A O 1
ATOM 3381 N N . PRO A 1 423 ? -3.150 -18.128 -14.105 1.00 65.44 423 PRO A N 1
ATOM 3382 C CA . PRO A 1 423 ? -2.580 -17.122 -15.014 1.00 65.44 423 PRO A CA 1
ATOM 3383 C C . PRO A 1 423 ? -2.740 -15.662 -14.559 1.00 65.44 423 PRO A C 1
ATOM 3385 O O . PRO A 1 423 ? -1.980 -14.783 -14.959 1.00 65.44 423 PRO A O 1
ATOM 3388 N N . TYR A 1 424 ? -3.722 -15.371 -13.704 1.00 72.12 424 TYR A N 1
ATOM 3389 C CA . TYR A 1 424 ? -3.906 -14.031 -13.145 1.00 72.12 424 TYR A CA 1
ATOM 3390 C C . TYR A 1 424 ? -2.781 -13.646 -12.164 1.00 72.12 424 TYR A C 1
ATOM 3392 O O . TYR A 1 424 ? -2.414 -12.475 -12.061 1.00 72.12 424 TYR A O 1
ATOM 3400 N N . PHE A 1 425 ? -2.193 -14.617 -11.452 1.00 69.50 425 PHE A N 1
ATOM 3401 C CA . PHE A 1 425 ? -1.095 -14.348 -10.517 1.00 69.50 425 PHE A CA 1
ATOM 3402 C C . PHE A 1 425 ? 0.268 -14.219 -11.198 1.00 69.50 425 PHE A C 1
ATOM 3404 O O . PHE A 1 425 ? 1.134 -13.564 -10.630 1.00 69.50 425 PHE A O 1
ATOM 3411 N N . SER A 1 426 ? 0.433 -14.738 -12.420 1.00 69.31 426 SER A N 1
ATOM 3412 C CA . SER A 1 426 ? 1.626 -14.486 -13.246 1.00 69.31 426 SER A CA 1
ATOM 3413 C C . SER A 1 426 ? 1.687 -13.073 -13.840 1.00 69.31 426 SER A C 1
ATOM 3415 O O . SER A 1 426 ? 2.631 -12.752 -14.565 1.00 69.31 426 SER A O 1
ATOM 3417 N N . LEU A 1 427 ? 0.678 -12.232 -13.576 1.00 74.06 427 LEU A N 1
ATOM 3418 C CA . LEU A 1 427 ? 0.691 -10.838 -14.000 1.00 74.06 427 LEU A CA 1
ATOM 3419 C C . LEU A 1 427 ? 1.557 -9.989 -13.055 1.00 74.06 427 LEU A C 1
ATOM 3421 O O . LEU A 1 427 ? 1.317 -9.967 -11.843 1.00 74.06 427 LEU A O 1
ATOM 3425 N N . LYS A 1 428 ? 2.516 -9.238 -13.609 1.00 72.44 428 LYS A N 1
ATOM 3426 C CA . LYS A 1 428 ? 3.271 -8.192 -12.894 1.00 72.44 428 LYS A CA 1
ATOM 3427 C C . LYS A 1 428 ? 2.333 -7.011 -12.571 1.00 72.44 428 LYS A C 1
ATOM 3429 O O . LYS A 1 428 ? 1.261 -6.868 -13.161 1.00 72.44 428 LYS A O 1
ATOM 3434 N N . GLU A 1 429 ? 2.691 -6.149 -11.615 1.00 65.69 429 GLU A N 1
ATOM 3435 C CA . GLU A 1 429 ? 1.812 -5.048 -11.171 1.00 65.69 429 GLU A CA 1
ATOM 3436 C C . GLU A 1 429 ? 1.358 -4.148 -12.335 1.00 65.69 429 GLU A C 1
ATOM 3438 O O . GLU A 1 429 ? 0.155 -3.969 -12.526 1.00 65.69 429 GLU A O 1
ATOM 3443 N N . CYS A 1 430 ? 2.276 -3.700 -13.201 1.00 67.25 430 CYS A N 1
ATOM 3444 C CA . CYS A 1 430 ? 1.927 -2.871 -14.365 1.00 67.25 430 CYS A CA 1
ATOM 3445 C C . CYS A 1 430 ? 1.050 -3.590 -15.419 1.00 67.25 430 CYS A C 1
ATOM 3447 O O . CYS A 1 430 ? 0.356 -2.940 -16.200 1.00 67.25 430 CYS A O 1
ATOM 3449 N N . GLU A 1 431 ? 1.026 -4.929 -15.433 1.00 76.31 431 GLU A N 1
ATOM 3450 C CA . GLU A 1 431 ? 0.176 -5.730 -16.327 1.00 76.31 431 GLU A CA 1
ATOM 3451 C C . GLU A 1 431 ? -1.265 -5.857 -15.780 1.00 76.31 431 GLU A C 1
ATOM 3453 O O . GLU A 1 431 ? -2.204 -6.137 -16.538 1.00 76.31 431 GLU A O 1
ATOM 3458 N N . ARG A 1 432 ? -1.469 -5.637 -14.468 1.00 72.75 432 ARG A N 1
ATOM 3459 C CA . ARG A 1 432 ? -2.778 -5.712 -13.784 1.00 72.75 432 ARG A CA 1
ATOM 3460 C C . ARG A 1 432 ? -3.527 -4.390 -13.754 1.00 72.75 432 ARG A C 1
ATOM 3462 O O . ARG A 1 432 ? -4.755 -4.378 -13.858 1.00 72.75 432 ARG A O 1
ATOM 3469 N N . VAL A 1 433 ? -2.811 -3.281 -13.626 1.00 64.75 433 VAL A N 1
ATOM 3470 C CA . VAL A 1 433 ? -3.390 -1.929 -13.568 1.00 64.75 433 VAL A CA 1
ATOM 3471 C C . VAL A 1 433 ? -3.118 -1.183 -14.877 1.00 64.75 433 VAL A C 1
ATOM 3473 O O . VAL A 1 433 ? -2.258 -1.593 -15.654 1.00 64.75 433 VAL A O 1
ATOM 3476 N N . ASP A 1 434 ? -3.862 -0.114 -15.165 1.00 57.03 434 ASP A N 1
ATOM 3477 C CA . ASP A 1 434 ? -3.525 0.810 -16.264 1.00 57.03 434 ASP A CA 1
ATOM 3478 C C . ASP A 1 434 ? -2.413 1.769 -15.826 1.00 57.03 434 ASP A C 1
ATOM 3480 O O . ASP A 1 434 ? -2.540 2.987 -15.928 1.00 57.03 434 ASP A O 1
ATOM 3484 N N . TYR A 1 435 ? -1.321 1.230 -15.288 1.00 46.59 435 TYR A N 1
ATOM 3485 C CA . TYR A 1 435 ? -0.124 2.016 -15.026 1.00 46.59 435 TYR A CA 1
ATOM 3486 C C . TYR A 1 435 ? 0.741 2.021 -16.276 1.00 46.59 435 TYR A C 1
ATOM 3488 O O . TYR A 1 435 ? 1.801 1.412 -16.330 1.00 46.59 435 TYR A O 1
ATOM 3496 N N . ASP A 1 436 ? 0.287 2.749 -17.285 1.00 45.41 436 ASP A N 1
ATOM 3497 C CA . ASP A 1 436 ? 1.245 3.461 -18.116 1.00 45.41 436 ASP A CA 1
ATOM 3498 C C . ASP A 1 436 ? 1.484 4.783 -17.383 1.00 45.41 436 ASP A C 1
ATOM 3500 O O . ASP A 1 436 ? 0.799 5.782 -17.612 1.00 45.41 436 ASP A O 1
ATOM 3504 N N . THR A 1 437 ? 2.337 4.751 -16.354 1.00 53.12 437 THR A N 1
ATOM 3505 C CA . THR A 1 437 ? 2.709 6.005 -15.695 1.00 53.12 437 THR A CA 1
ATOM 3506 C C . THR A 1 437 ? 3.617 6.780 -16.634 1.00 53.12 437 THR A C 1
ATOM 3508 O O . THR A 1 437 ? 4.344 6.212 -17.445 1.00 53.12 437 THR A O 1
ATOM 3511 N N . ASP A 1 438 ? 3.649 8.098 -16.468 1.00 54.78 438 ASP A N 1
ATOM 3512 C CA . ASP A 1 438 ? 4.612 8.960 -17.150 1.00 54.78 438 ASP A CA 1
ATOM 3513 C C . ASP A 1 438 ? 6.071 8.443 -17.046 1.00 54.78 438 ASP A C 1
ATOM 3515 O O . ASP A 1 438 ? 6.882 8.718 -17.927 1.00 54.78 438 ASP A O 1
ATOM 3519 N N . LEU A 1 439 ? 6.420 7.668 -16.004 1.00 56.88 439 LEU A N 1
ATOM 3520 C CA . LEU A 1 439 ? 7.793 7.261 -15.678 1.00 56.88 439 LEU A CA 1
ATOM 3521 C C . LEU A 1 439 ? 8.108 5.766 -15.862 1.00 56.88 439 LEU A C 1
ATOM 3523 O O . LEU A 1 439 ? 9.257 5.460 -16.179 1.00 56.88 439 LEU A O 1
ATOM 3527 N N . GLU A 1 440 ? 7.130 4.863 -15.776 1.00 59.44 440 GLU A N 1
ATOM 3528 C CA . GLU A 1 440 ? 7.270 3.401 -15.932 1.00 59.44 440 GLU A CA 1
ATOM 3529 C C . GLU A 1 440 ? 6.199 2.854 -16.889 1.00 59.44 440 GLU A C 1
ATOM 3531 O O . GLU A 1 440 ? 5.019 3.184 -16.755 1.00 59.44 440 GLU A O 1
ATOM 3536 N N . SER A 1 441 ? 6.621 2.037 -17.855 1.00 66.00 441 SER A N 1
ATOM 3537 C CA . SER A 1 441 ? 5.809 1.464 -18.935 1.00 66.00 441 SER A CA 1
ATOM 3538 C C . SER A 1 441 ? 6.030 -0.047 -19.059 1.00 66.00 441 SER A C 1
ATOM 3540 O O . SER A 1 441 ? 7.069 -0.558 -18.647 1.00 66.00 441 SER A O 1
ATOM 3542 N N . CYS A 1 442 ? 5.096 -0.782 -19.677 1.00 66.12 442 CYS A N 1
ATOM 3543 C CA . CYS A 1 442 ? 5.258 -2.231 -19.882 1.00 66.12 442 CYS A CA 1
ATOM 3544 C C . CYS A 1 442 ? 6.531 -2.582 -20.678 1.00 66.12 442 CYS A C 1
ATOM 3546 O O . CYS A 1 442 ? 7.118 -3.637 -20.456 1.00 66.12 442 CYS A O 1
ATOM 3548 N N . TRP A 1 443 ? 6.991 -1.678 -21.553 1.00 68.56 443 TRP A N 1
ATOM 3549 C CA . TRP A 1 443 ? 8.278 -1.811 -22.236 1.00 68.56 443 TRP A CA 1
ATOM 3550 C C . TRP A 1 443 ? 9.458 -1.894 -21.264 1.00 68.56 443 TRP A C 1
ATOM 3552 O O . TRP A 1 443 ? 10.340 -2.720 -21.467 1.00 68.56 443 TRP A O 1
ATOM 3562 N N . ASP A 1 444 ? 9.469 -1.072 -20.207 1.00 65.25 444 ASP A N 1
ATOM 3563 C CA . ASP A 1 444 ? 10.567 -1.025 -19.230 1.00 65.25 444 ASP A CA 1
ATOM 3564 C C . ASP A 1 444 ? 10.783 -2.395 -18.560 1.00 65.25 444 ASP A C 1
ATOM 3566 O O . ASP A 1 444 ? 11.920 -2.769 -18.282 1.00 65.25 444 ASP A O 1
ATOM 3570 N N . LEU A 1 445 ? 9.707 -3.165 -18.352 1.00 64.94 445 LEU A N 1
ATOM 3571 C CA . LEU A 1 445 ? 9.787 -4.535 -17.840 1.00 64.94 445 LEU A CA 1
ATOM 3572 C C . LEU A 1 445 ? 10.219 -5.531 -18.914 1.00 64.94 445 LEU A C 1
ATOM 3574 O O . LEU A 1 445 ? 11.149 -6.302 -18.698 1.00 64.94 445 LEU A O 1
ATOM 3578 N N . TYR A 1 446 ? 9.559 -5.515 -20.075 1.00 67.69 446 TYR A N 1
ATOM 3579 C CA . TYR A 1 446 ? 9.833 -6.502 -21.120 1.00 67.69 446 TYR A CA 1
ATOM 3580 C C . TYR A 1 446 ? 11.238 -6.367 -21.698 1.00 67.69 446 TYR A C 1
ATOM 3582 O O . TYR A 1 446 ? 11.818 -7.369 -22.099 1.00 67.69 446 TYR A O 1
ATOM 3590 N N . LEU A 1 447 ? 11.812 -5.161 -21.700 1.00 64.81 447 LEU A N 1
ATOM 3591 C CA . LEU A 1 447 ? 13.180 -4.926 -22.146 1.00 64.81 447 LEU A CA 1
ATOM 3592 C C . LEU A 1 447 ? 14.209 -5.723 -21.328 1.00 64.81 447 LEU A C 1
ATOM 3594 O O . LEU A 1 447 ? 15.165 -6.242 -21.899 1.00 64.81 447 LEU A O 1
ATOM 3598 N N . TYR A 1 448 ? 14.021 -5.826 -20.008 1.00 57.97 448 TYR A N 1
ATOM 3599 C CA . TYR A 1 448 ? 14.903 -6.608 -19.137 1.00 57.97 448 TYR A CA 1
ATOM 3600 C C . TYR A 1 448 ? 14.841 -8.102 -19.478 1.00 57.97 448 TYR A C 1
ATOM 3602 O O . TYR A 1 448 ? 15.870 -8.760 -19.615 1.00 57.97 448 TYR A O 1
ATOM 3610 N N . ASP A 1 449 ? 13.628 -8.606 -19.692 1.00 57.72 449 ASP A N 1
ATOM 3611 C CA . ASP A 1 449 ? 13.375 -10.013 -19.991 1.00 57.72 449 ASP A CA 1
ATOM 3612 C C . ASP A 1 449 ? 13.876 -10.406 -21.397 1.00 57.72 449 ASP A C 1
ATOM 3614 O O . ASP A 1 449 ? 14.479 -11.461 -21.577 1.00 57.72 449 ASP A O 1
ATOM 3618 N N . LEU A 1 450 ? 13.685 -9.528 -22.390 1.00 58.84 450 LEU A N 1
ATOM 3619 C CA . LEU A 1 450 ? 14.169 -9.703 -23.766 1.00 58.84 450 LEU A CA 1
ATOM 3620 C C . LEU A 1 450 ? 15.705 -9.653 -23.860 1.00 58.84 450 LEU A C 1
ATOM 3622 O O . LEU A 1 450 ? 16.280 -10.261 -24.758 1.00 58.84 450 LEU A O 1
ATOM 3626 N N . TYR A 1 451 ? 16.375 -8.968 -22.928 1.00 55.16 451 TYR A N 1
ATOM 3627 C CA . TYR A 1 451 ? 17.837 -8.896 -22.864 1.00 55.16 451 TYR A CA 1
ATOM 3628 C C . TYR A 1 451 ? 18.491 -10.208 -22.396 1.00 55.16 451 TYR A C 1
ATOM 3630 O O . TYR A 1 451 ? 19.568 -10.549 -22.879 1.00 55.16 451 TYR A O 1
ATOM 3638 N N . LEU A 1 452 ? 17.858 -10.964 -21.489 1.00 51.69 452 LEU A N 1
ATOM 3639 C CA . LEU A 1 452 ? 18.387 -12.258 -21.021 1.00 51.69 452 LEU A CA 1
ATOM 3640 C C . LEU A 1 452 ? 18.513 -13.293 -22.154 1.00 51.69 452 LEU A C 1
ATOM 3642 O O . LEU A 1 452 ? 19.340 -14.195 -22.065 1.00 51.69 452 LEU A O 1
ATOM 3646 N N . TYR A 1 453 ? 17.736 -13.129 -23.227 1.00 49.97 453 TYR A N 1
ATOM 3647 C CA . TYR A 1 453 ? 17.745 -13.998 -24.404 1.00 49.97 453 TYR A CA 1
ATOM 3648 C C . TYR A 1 453 ? 18.975 -13.778 -25.308 1.00 49.97 453 TYR A C 1
ATOM 3650 O O . TYR A 1 453 ? 19.480 -14.710 -25.923 1.00 49.97 453 TYR A O 1
ATOM 3658 N N . ASP A 1 454 ? 19.536 -12.563 -25.329 1.00 48.38 454 ASP A N 1
ATOM 3659 C CA . ASP A 1 454 ? 20.690 -12.196 -26.172 1.00 48.38 454 ASP A CA 1
ATOM 3660 C C . ASP A 1 454 ? 22.032 -12.794 -25.678 1.00 48.38 454 ASP A C 1
ATOM 3662 O O . ASP A 1 454 ? 23.089 -12.538 -26.249 1.00 48.38 454 ASP A O 1
ATOM 3666 N N . TRP A 1 455 ? 22.016 -13.599 -24.605 1.00 37.50 455 TRP A N 1
ATOM 3667 C CA . TRP A 1 455 ? 23.184 -14.332 -24.088 1.00 37.50 455 TRP A CA 1
ATOM 3668 C C . TRP A 1 455 ? 23.253 -15.810 -24.511 1.00 37.50 455 TRP A C 1
ATOM 3670 O O . TRP A 1 455 ? 24.139 -16.529 -24.045 1.00 37.50 455 TRP A O 1
ATOM 3680 N N . GLY A 1 456 ? 22.407 -16.267 -25.441 1.00 38.19 456 GLY A N 1
ATOM 3681 C CA . GLY A 1 456 ? 22.620 -17.560 -26.091 1.00 38.19 456 GLY A CA 1
ATOM 3682 C C . GLY A 1 456 ? 21.476 -18.028 -26.987 1.00 38.19 456 GLY A C 1
ATOM 3683 O O . GLY A 1 456 ? 20.440 -18.432 -26.478 1.00 38.19 456 GLY A O 1
ATOM 3684 N N . GLY A 1 457 ? 21.736 -18.075 -28.298 1.00 39.19 457 GLY A N 1
ATOM 3685 C CA . GLY A 1 457 ? 20.993 -18.883 -29.272 1.00 39.19 457 GLY A CA 1
ATOM 3686 C C . GLY A 1 457 ? 19.923 -18.135 -30.070 1.00 39.19 457 GLY A C 1
ATOM 3687 O O . GLY A 1 457 ? 18.926 -17.681 -29.523 1.00 39.19 457 GLY A O 1
ATOM 3688 N N . GLU A 1 458 ? 20.098 -18.078 -31.394 1.00 42.09 458 GLU A N 1
ATOM 3689 C CA . GLU A 1 458 ? 19.027 -17.824 -32.371 1.00 42.09 458 GLU A CA 1
ATOM 3690 C C . GLU A 1 458 ? 18.063 -19.027 -32.427 1.00 42.09 458 GLU A C 1
ATOM 3692 O O . GLU A 1 458 ? 17.918 -19.680 -33.457 1.00 42.09 458 GLU A O 1
ATOM 3697 N N . GLU A 1 459 ? 17.434 -19.393 -31.314 1.00 47.19 459 GLU A N 1
ATOM 3698 C CA . GLU A 1 459 ? 16.361 -20.384 -31.353 1.00 47.19 459 GLU A CA 1
ATOM 3699 C C . GLU A 1 459 ? 15.067 -19.660 -31.740 1.00 47.19 459 GLU A C 1
ATOM 3701 O O . GLU A 1 459 ? 14.348 -19.110 -30.908 1.00 47.19 459 GLU A O 1
ATOM 3706 N N . GLU A 1 460 ? 14.780 -19.601 -33.045 1.00 52.16 460 GLU A N 1
ATOM 3707 C CA . GLU A 1 460 ? 13.428 -19.287 -33.509 1.00 52.16 460 GLU A CA 1
ATOM 3708 C C . GLU A 1 460 ? 12.447 -20.227 -32.802 1.00 52.16 460 GLU A C 1
ATOM 3710 O O . GLU A 1 460 ? 12.607 -21.449 -32.822 1.00 52.16 460 GLU A O 1
ATOM 3715 N N . PHE A 1 461 ? 11.416 -19.668 -32.164 1.00 57.72 461 PHE A N 1
ATOM 3716 C CA . PHE A 1 461 ? 10.366 -20.499 -31.592 1.00 57.72 461 PHE A CA 1
ATOM 3717 C C . PHE A 1 461 ? 9.712 -21.319 -32.715 1.00 57.72 461 PHE A C 1
ATOM 3719 O O . PHE A 1 461 ? 9.071 -20.741 -33.593 1.00 57.72 461 PHE A O 1
ATOM 3726 N N . ASP A 1 462 ? 9.820 -22.652 -32.664 1.00 58.88 462 ASP A N 1
ATOM 3727 C CA . ASP A 1 462 ? 9.127 -23.577 -33.577 1.00 58.88 462 ASP A CA 1
ATOM 3728 C C . ASP A 1 462 ? 7.614 -23.603 -33.272 1.00 58.88 462 ASP A C 1
ATOM 3730 O O . ASP A 1 462 ? 7.067 -24.551 -32.701 1.00 58.88 462 ASP A O 1
ATOM 3734 N N . ILE A 1 463 ? 6.932 -22.492 -33.570 1.00 67.25 463 ILE A N 1
ATOM 3735 C CA . ILE A 1 463 ? 5.481 -22.344 -33.445 1.00 67.25 463 ILE A CA 1
ATOM 3736 C C . ILE A 1 463 ? 4.860 -22.672 -34.796 1.00 67.25 463 ILE A C 1
ATOM 3738 O O . ILE A 1 463 ? 5.046 -21.954 -35.780 1.00 67.25 463 ILE A O 1
ATOM 3742 N N . LYS A 1 464 ? 4.058 -23.736 -34.836 1.00 68.56 464 LYS A N 1
ATOM 3743 C CA . LYS A 1 464 ? 3.412 -24.189 -36.069 1.00 68.56 464 LYS A CA 1
ATOM 3744 C C . LYS A 1 464 ? 2.296 -23.229 -36.471 1.00 68.56 464 LYS A C 1
ATOM 3746 O O . LYS A 1 464 ? 1.591 -22.677 -35.628 1.00 68.56 464 LYS A O 1
ATOM 3751 N N . GLU A 1 465 ? 2.057 -23.096 -37.774 1.00 69.62 465 GLU A N 1
ATOM 3752 C CA . GLU A 1 465 ? 0.980 -22.253 -38.322 1.00 69.62 465 GLU A CA 1
ATOM 3753 C C . GLU A 1 465 ? -0.402 -22.597 -37.720 1.00 69.62 465 GLU A C 1
ATOM 3755 O O . GLU A 1 465 ? -1.176 -21.703 -37.369 1.00 69.62 465 GLU A O 1
ATOM 3760 N N . ASN A 1 466 ? -0.658 -23.886 -37.460 1.00 74.44 466 ASN A N 1
ATOM 3761 C CA . ASN A 1 466 ? -1.874 -24.380 -36.798 1.00 74.44 466 ASN A CA 1
ATOM 3762 C C . ASN A 1 466 ? -2.091 -23.811 -35.378 1.00 74.44 466 ASN A C 1
ATOM 3764 O O . ASN A 1 466 ? -3.237 -23.672 -34.937 1.00 74.44 466 ASN A O 1
ATOM 3768 N N . ASP A 1 467 ? -1.027 -23.471 -34.648 1.00 76.12 467 ASP A N 1
ATOM 3769 C CA . ASP A 1 467 ? -1.140 -22.913 -33.296 1.00 76.12 467 ASP A CA 1
ATOM 3770 C C . ASP A 1 467 ? -1.567 -21.436 -33.343 1.00 76.12 467 ASP A C 1
ATOM 3772 O O . ASP A 1 467 ? -2.385 -20.982 -32.533 1.00 76.12 467 ASP A O 1
ATOM 3776 N N . TRP A 1 468 ? -1.118 -20.699 -34.364 1.00 84.25 468 TRP A N 1
ATOM 3777 C CA . TRP A 1 468 ? -1.605 -19.347 -34.644 1.00 84.25 468 TRP A CA 1
ATOM 3778 C C . TRP A 1 468 ? -3.079 -19.339 -35.060 1.00 84.25 468 TRP A C 1
ATOM 3780 O O . TRP A 1 468 ? -3.805 -18.407 -34.703 1.00 84.25 468 TRP A O 1
ATOM 3790 N N . GLU A 1 469 ? -3.567 -20.380 -35.743 1.00 86.12 469 GLU A N 1
ATOM 3791 C CA . GLU A 1 469 ? -4.992 -20.513 -36.075 1.00 86.12 469 GLU A CA 1
ATOM 3792 C C . GLU A 1 469 ? -5.887 -20.657 -34.837 1.00 86.12 469 GLU A C 1
ATOM 3794 O O . GLU A 1 469 ? -6.998 -20.110 -34.798 1.00 86.12 469 GLU A O 1
ATOM 3799 N N . LEU A 1 470 ? -5.429 -21.378 -33.809 1.00 86.19 470 LEU A N 1
ATOM 3800 C CA . LEU A 1 470 ? -6.138 -21.498 -32.531 1.00 86.19 470 LEU A CA 1
ATOM 3801 C C . LEU A 1 470 ? -6.290 -20.127 -31.866 1.00 86.19 470 LEU A C 1
ATOM 3803 O O . LEU A 1 470 ? -7.405 -19.724 -31.517 1.00 86.19 470 LEU A O 1
ATOM 3807 N N . LEU A 1 471 ? -5.194 -19.372 -31.767 1.00 88.44 471 LEU A N 1
ATOM 3808 C CA . LEU A 1 471 ? -5.216 -18.026 -31.202 1.00 88.44 471 LEU A CA 1
ATOM 3809 C C . LEU A 1 471 ? -6.066 -17.064 -32.048 1.00 88.44 471 LEU A C 1
ATOM 3811 O O . LEU A 1 471 ? -6.870 -16.308 -31.502 1.00 88.44 471 LEU A O 1
ATOM 3815 N N . ALA A 1 472 ? -5.971 -17.138 -33.378 1.00 89.81 472 ALA A N 1
ATOM 3816 C CA . ALA A 1 472 ? -6.776 -16.344 -34.303 1.00 89.81 472 ALA A CA 1
ATOM 3817 C C . ALA A 1 472 ? -8.285 -16.594 -34.120 1.00 89.81 472 ALA A C 1
ATOM 3819 O O . ALA A 1 472 ? -9.084 -15.652 -34.151 1.00 89.81 472 ALA A O 1
ATOM 3820 N N . ARG A 1 473 ? -8.697 -17.852 -33.902 1.00 89.81 473 ARG A N 1
ATOM 3821 C CA . ARG A 1 473 ? -10.094 -18.205 -33.596 1.00 89.81 473 ARG A CA 1
ATOM 3822 C C . ARG A 1 473 ? -10.556 -17.616 -32.271 1.00 89.81 473 ARG A C 1
ATOM 3824 O O . ARG A 1 473 ? -11.659 -17.070 -32.223 1.00 89.81 473 ARG A O 1
ATOM 3831 N N . LEU A 1 474 ? -9.728 -17.676 -31.230 1.00 89.69 474 LEU A N 1
ATOM 3832 C CA . LEU A 1 474 ? -10.049 -17.062 -29.944 1.00 89.69 474 LEU A CA 1
ATOM 3833 C C . LEU A 1 474 ? -10.157 -15.535 -30.077 1.00 89.69 474 LEU A C 1
ATOM 3835 O O . LEU A 1 474 ? -11.158 -14.964 -29.653 1.00 89.69 474 LEU A O 1
ATOM 3839 N N . MET A 1 475 ? -9.203 -14.883 -30.751 1.00 89.94 475 MET A N 1
ATOM 3840 C CA . MET A 1 475 ? -9.201 -13.431 -30.983 1.00 89.94 475 MET A CA 1
ATOM 3841 C C . MET A 1 475 ? -10.456 -12.937 -31.707 1.00 89.94 475 MET A C 1
ATOM 3843 O O . MET A 1 475 ? -10.999 -11.901 -31.330 1.00 89.94 475 MET A O 1
ATOM 3847 N N . LYS A 1 476 ? -10.992 -13.699 -32.674 1.00 89.75 476 LYS A N 1
ATOM 3848 C CA . LYS A 1 476 ? -12.274 -13.374 -33.335 1.00 89.75 476 LYS A CA 1
ATOM 3849 C C . LYS A 1 476 ? -13.451 -13.260 -32.357 1.00 89.75 476 LYS A C 1
ATOM 3851 O O . LYS A 1 476 ? -14.440 -12.602 -32.664 1.00 89.75 476 LYS A O 1
ATOM 3856 N N . ARG A 1 477 ? -13.359 -13.908 -31.193 1.00 89.94 477 ARG A N 1
ATOM 3857 C CA . ARG A 1 477 ? -14.396 -13.934 -30.150 1.00 89.94 477 ARG A CA 1
ATOM 3858 C C . ARG A 1 477 ? -14.173 -12.871 -29.068 1.00 89.94 477 ARG A C 1
ATOM 3860 O O . ARG A 1 477 ? -15.075 -12.639 -28.265 1.00 89.94 477 ARG A O 1
ATOM 3867 N N . LEU A 1 478 ? -13.010 -12.214 -29.049 1.00 88.94 478 LEU A N 1
ATOM 3868 C CA . LEU A 1 478 ? -12.655 -11.151 -28.105 1.00 88.94 478 LEU A CA 1
ATOM 3869 C C . LEU A 1 478 ? -13.171 -9.792 -28.600 1.00 88.94 478 LEU A C 1
ATOM 3871 O O . LEU A 1 478 ? -12.408 -8.911 -28.991 1.00 88.94 478 LEU A O 1
ATOM 3875 N N . THR A 1 479 ? -14.489 -9.598 -28.567 1.00 81.69 479 THR A N 1
ATOM 3876 C CA . THR A 1 479 ? -15.152 -8.382 -29.083 1.00 81.69 479 THR A CA 1
ATOM 3877 C C . THR A 1 479 ? -14.796 -7.098 -28.324 1.00 81.69 479 THR A C 1
ATOM 3879 O O . THR A 1 479 ? -15.126 -6.001 -28.770 1.00 81.69 479 THR A O 1
ATOM 3882 N N . GLY A 1 480 ? -14.157 -7.220 -27.159 1.00 80.31 480 GLY A N 1
ATOM 3883 C CA . GLY A 1 480 ? -13.847 -6.124 -26.250 1.00 80.31 480 GLY A CA 1
ATOM 3884 C C . GLY A 1 480 ? -12.379 -5.704 -26.194 1.00 80.31 480 GLY A C 1
ATOM 3885 O O . GLY A 1 480 ? -12.069 -4.958 -25.272 1.00 80.31 480 GLY A O 1
ATOM 3886 N N . LEU A 1 481 ? -11.510 -6.162 -27.104 1.00 89.38 481 LEU A N 1
ATOM 3887 C CA . LEU A 1 481 ? -10.049 -5.998 -27.039 1.00 89.38 481 LEU A CA 1
ATOM 3888 C C . LEU A 1 481 ? -9.547 -4.662 -27.655 1.00 89.38 481 LEU A C 1
ATOM 3890 O O . LEU A 1 481 ? -9.385 -4.593 -28.878 1.00 89.38 481 LEU A O 1
ATOM 3894 N N . PRO A 1 482 ? -9.271 -3.604 -26.858 1.00 88.75 482 PRO A N 1
ATOM 3895 C CA . PRO A 1 482 ? -8.631 -2.380 -27.325 1.00 88.75 482 PRO A CA 1
ATOM 3896 C C . PRO A 1 482 ? -7.123 -2.504 -27.523 1.00 88.75 482 PRO A C 1
ATOM 3898 O O . PRO A 1 482 ? -6.603 -1.731 -28.315 1.00 88.75 482 PRO A O 1
ATOM 3901 N N . ASP A 1 483 ? -6.423 -3.411 -26.835 1.00 88.75 483 ASP A N 1
ATOM 3902 C CA . ASP A 1 483 ? -4.956 -3.414 -26.812 1.00 88.75 483 ASP A CA 1
ATOM 3903 C C . ASP A 1 483 ? -4.368 -4.820 -26.973 1.00 88.75 483 ASP A C 1
ATOM 3905 O O . ASP A 1 483 ? -4.692 -5.744 -26.219 1.00 88.75 483 ASP A O 1
ATOM 3909 N N . LEU A 1 484 ? -3.459 -4.959 -27.938 1.00 91.56 484 LEU A N 1
ATOM 3910 C CA . LEU A 1 484 ? -2.656 -6.154 -28.174 1.00 91.56 484 LEU A CA 1
ATOM 3911 C C . LEU A 1 484 ? -1.177 -5.797 -28.034 1.00 91.56 484 LEU A C 1
ATOM 3913 O O . LEU A 1 484 ? -0.665 -4.980 -28.792 1.00 91.56 484 LEU A O 1
ATOM 3917 N N . PHE A 1 485 ? -0.491 -6.432 -27.092 1.00 88.19 485 PHE A N 1
ATOM 3918 C CA . PHE A 1 485 ? 0.939 -6.282 -26.858 1.00 88.19 485 PHE A CA 1
ATOM 3919 C C . PHE A 1 485 ? 1.663 -7.500 -27.416 1.00 88.19 485 PHE A C 1
ATOM 3921 O O . PHE A 1 485 ? 1.340 -8.630 -27.055 1.00 88.19 485 PHE A O 1
ATOM 3928 N N . PHE A 1 486 ? 2.637 -7.264 -28.286 1.00 87.44 486 PHE A N 1
ATOM 3929 C CA . PHE A 1 486 ? 3.460 -8.299 -28.895 1.00 87.44 486 PHE A CA 1
ATOM 3930 C C . PHE A 1 486 ? 4.922 -8.062 -28.525 1.00 87.44 486 PHE A C 1
ATOM 3932 O O . PHE A 1 486 ? 5.536 -7.123 -29.019 1.00 87.44 486 PHE A O 1
ATOM 3939 N N . ALA A 1 487 ? 5.458 -8.888 -27.631 1.00 80.44 487 ALA A N 1
ATOM 3940 C CA . ALA A 1 487 ? 6.820 -8.833 -27.100 1.00 80.44 487 ALA A CA 1
ATOM 3941 C C . ALA A 1 487 ? 7.521 -10.188 -27.300 1.00 80.44 487 ALA A C 1
ATOM 3943 O O . ALA A 1 487 ? 7.999 -10.810 -26.348 1.00 80.44 487 ALA A O 1
ATOM 3944 N N . CYS A 1 488 ? 7.513 -10.679 -28.539 1.00 76.25 488 CYS A N 1
ATOM 3945 C CA . CYS A 1 488 ? 8.081 -11.970 -28.922 1.00 76.25 488 CYS A CA 1
ATOM 3946 C C . CYS A 1 488 ? 9.163 -11.759 -29.991 1.00 76.25 488 CYS A C 1
ATOM 3948 O O . CYS A 1 488 ? 8.906 -10.997 -30.923 1.00 76.25 488 CYS A O 1
ATOM 3950 N N . PRO A 1 489 ? 10.351 -12.380 -29.900 1.00 67.69 489 PRO A N 1
ATOM 3951 C CA . PRO A 1 489 ? 11.299 -12.393 -31.012 1.00 67.69 489 PRO A CA 1
ATOM 3952 C C . PRO A 1 489 ? 10.652 -13.009 -32.265 1.00 67.69 489 PRO A C 1
ATOM 3954 O O . PRO A 1 489 ? 9.897 -13.976 -32.163 1.00 67.69 489 PRO A O 1
ATOM 3957 N N . GLY A 1 490 ? 10.929 -12.420 -33.431 1.00 71.00 490 GLY A N 1
ATOM 3958 C CA . GLY A 1 490 ? 10.384 -12.838 -34.729 1.00 71.00 490 GLY A CA 1
ATOM 3959 C C . GLY A 1 490 ? 9.326 -11.890 -35.324 1.00 71.00 490 GLY A C 1
ATOM 3960 O O . GLY A 1 490 ? 8.914 -10.922 -34.675 1.00 71.00 490 GLY A O 1
ATOM 3961 N N . PRO A 1 491 ? 8.904 -12.136 -36.581 1.00 77.06 491 PRO A N 1
ATOM 3962 C CA . PRO A 1 491 ? 7.935 -11.298 -37.285 1.00 77.06 491 PRO A CA 1
ATOM 3963 C C . PRO A 1 491 ? 6.521 -11.433 -36.704 1.00 77.06 491 PRO A C 1
ATOM 3965 O O . PRO A 1 491 ? 6.133 -12.474 -36.170 1.00 77.06 491 PRO A O 1
ATOM 3968 N N . PHE A 1 492 ? 5.710 -10.381 -36.851 1.00 86.19 492 PHE A N 1
ATOM 3969 C CA . PHE A 1 492 ? 4.308 -10.436 -36.441 1.00 86.19 492 PHE A CA 1
ATOM 3970 C C . PHE A 1 492 ? 3.516 -11.412 -37.329 1.00 86.19 492 PHE A C 1
ATOM 3972 O O . PHE A 1 492 ? 3.513 -11.238 -38.550 1.00 86.19 492 PHE A O 1
ATOM 3979 N N . PRO A 1 493 ? 2.770 -12.380 -36.765 1.00 87.69 493 PRO A N 1
ATOM 3980 C CA . PRO A 1 493 ? 2.065 -13.375 -37.569 1.00 87.69 493 PRO A CA 1
ATOM 3981 C C . PRO A 1 493 ? 1.011 -12.745 -38.507 1.00 87.69 493 PRO A C 1
ATOM 3983 O O . PRO A 1 493 ? 0.064 -12.102 -38.024 1.00 87.69 493 PRO A O 1
ATOM 3986 N N . PRO A 1 494 ? 1.080 -12.976 -39.836 1.00 87.75 494 PRO A N 1
ATOM 3987 C CA . PRO A 1 494 ? 0.161 -12.362 -40.802 1.00 87.75 494 PRO A CA 1
ATOM 3988 C C . PRO A 1 494 ? -1.311 -12.703 -40.541 1.00 87.75 494 PRO A C 1
ATOM 3990 O O . PRO A 1 494 ? -2.198 -11.861 -40.708 1.00 87.75 494 PRO A O 1
ATOM 3993 N N . LEU A 1 495 ? -1.586 -13.925 -40.072 1.00 87.69 495 LEU A N 1
ATOM 3994 C CA . LEU A 1 495 ? -2.937 -14.381 -39.746 1.00 87.69 495 LEU A CA 1
ATOM 3995 C C . LEU A 1 495 ? -3.579 -13.534 -38.637 1.00 87.69 495 LEU A C 1
ATOM 3997 O O . LEU A 1 495 ? -4.759 -13.182 -38.727 1.00 87.69 495 LEU A O 1
ATOM 4001 N N . LEU A 1 496 ? -2.811 -13.171 -37.605 1.00 89.19 496 LEU A N 1
ATOM 4002 C CA . LEU A 1 496 ? -3.309 -12.332 -36.516 1.00 89.19 496 LEU A CA 1
ATOM 4003 C C . LEU A 1 496 ? -3.583 -10.908 -37.005 1.00 89.19 496 LEU A C 1
ATOM 4005 O O . LEU A 1 496 ? -4.602 -10.324 -36.635 1.00 89.19 496 LEU A O 1
ATOM 4009 N N . LEU A 1 497 ? -2.736 -10.377 -37.893 1.00 89.31 497 LEU A N 1
ATOM 4010 C CA . LEU A 1 497 ? -2.926 -9.051 -38.484 1.00 89.31 497 LEU A CA 1
ATOM 4011 C C . LEU A 1 497 ? -4.225 -8.980 -39.294 1.00 89.31 497 LEU A C 1
ATOM 4013 O O . LEU A 1 497 ? -5.023 -8.059 -39.116 1.00 89.31 497 LEU A O 1
ATOM 4017 N N . GLN A 1 498 ? -4.492 -10.002 -40.110 1.00 88.31 498 GLN A N 1
ATOM 4018 C CA . GLN A 1 498 ? -5.746 -10.108 -40.859 1.00 88.31 498 GLN A CA 1
ATOM 4019 C C . GLN A 1 498 ? -6.971 -10.166 -39.936 1.00 88.31 498 GLN A C 1
ATOM 4021 O O . GLN A 1 498 ? -8.017 -9.595 -40.257 1.00 88.31 498 GLN A O 1
ATOM 4026 N N . VAL A 1 499 ? -6.870 -10.855 -38.793 1.00 88.56 499 VAL A N 1
ATOM 4027 C CA . VAL A 1 499 ? -7.950 -10.893 -37.796 1.00 88.56 499 VAL A CA 1
ATOM 4028 C C . VAL A 1 499 ? -8.172 -9.518 -37.175 1.00 88.56 499 VAL A C 1
ATOM 4030 O O . VAL A 1 499 ? -9.326 -9.106 -37.062 1.00 88.56 499 VAL A O 1
ATOM 4033 N N . LEU A 1 500 ? -7.111 -8.785 -36.829 1.00 87.94 500 LEU A N 1
ATOM 4034 C CA . LEU A 1 500 ? -7.228 -7.427 -36.291 1.00 87.94 500 LEU A CA 1
ATOM 4035 C C . LEU A 1 500 ? -7.945 -6.499 -37.273 1.00 87.94 500 LEU A C 1
ATOM 4037 O O . LEU A 1 500 ? -8.923 -5.858 -36.894 1.00 87.94 500 LEU A O 1
ATOM 4041 N N . HIS A 1 501 ? -7.539 -6.494 -38.547 1.00 88.00 501 HIS A N 1
ATOM 4042 C CA . HIS A 1 501 ? -8.171 -5.661 -39.578 1.00 88.00 501 HIS A CA 1
ATOM 4043 C C . HIS A 1 501 ? -9.654 -5.987 -39.787 1.00 88.00 501 HIS A C 1
ATOM 4045 O O . HIS A 1 501 ? -10.450 -5.079 -40.022 1.00 88.00 501 HIS A O 1
ATOM 4051 N N . LYS A 1 502 ? -10.040 -7.266 -39.680 1.00 84.19 502 LYS A N 1
ATOM 4052 C CA . LYS A 1 502 ? -11.426 -7.717 -39.894 1.00 84.19 502 LYS A CA 1
ATOM 4053 C C . LYS A 1 502 ? -12.331 -7.534 -38.675 1.00 84.19 502 LYS A C 1
ATOM 4055 O O . LYS A 1 502 ? -13.503 -7.213 -38.841 1.00 84.19 502 LYS A O 1
ATOM 4060 N N . VAL A 1 503 ? -11.826 -7.801 -37.472 1.00 75.94 503 VAL A N 1
ATOM 4061 C CA . VAL A 1 503 ? -12.650 -7.924 -36.254 1.00 75.94 503 VAL A CA 1
ATOM 4062 C C . VAL A 1 503 ? -12.559 -6.687 -35.370 1.00 75.94 503 VAL A C 1
ATOM 4064 O O . VAL A 1 503 ? -13.551 -6.300 -34.759 1.00 75.94 503 VAL A O 1
ATOM 4067 N N . SER A 1 504 ? -11.384 -6.063 -35.287 1.00 70.56 504 SER A N 1
ATOM 4068 C CA . SER A 1 504 ? -11.132 -4.967 -34.353 1.00 70.56 504 SER A CA 1
ATOM 4069 C C . SER A 1 504 ? -10.168 -3.951 -34.961 1.00 70.56 504 SER A C 1
ATOM 4071 O O . SER A 1 504 ? -9.050 -3.762 -34.492 1.00 70.56 504 SER A O 1
ATOM 4073 N N . SER A 1 505 ? -10.622 -3.242 -35.998 1.00 74.25 505 SER A N 1
ATOM 4074 C CA . SER A 1 505 ? -9.842 -2.175 -36.648 1.00 74.25 505 SER A CA 1
ATOM 4075 C C . SER A 1 505 ? -9.507 -0.998 -35.717 1.00 74.25 505 SER A C 1
ATOM 4077 O O . SER A 1 505 ? -8.668 -0.166 -36.046 1.00 74.25 505 SER A O 1
ATOM 4079 N N . ARG A 1 506 ? -10.144 -0.937 -34.537 1.00 80.44 506 ARG A N 1
ATOM 4080 C CA . ARG A 1 506 ? -9.858 0.018 -33.453 1.00 80.44 506 ARG A CA 1
ATOM 4081 C C . ARG A 1 506 ? -8.869 -0.513 -32.407 1.00 80.44 506 ARG A C 1
ATOM 4083 O O . ARG A 1 506 ? -8.533 0.228 -31.486 1.00 80.44 506 ARG A O 1
ATOM 4090 N N . CYS A 1 507 ? -8.448 -1.775 -32.505 1.00 88.19 507 CYS A N 1
ATOM 4091 C CA . CYS A 1 507 ? -7.442 -2.350 -31.619 1.00 88.19 507 CYS A CA 1
ATOM 4092 C C . CYS A 1 507 ? -6.093 -1.666 -31.852 1.00 88.19 507 CYS A C 1
ATOM 4094 O O . CYS A 1 507 ? -5.672 -1.485 -32.994 1.00 88.19 507 CYS A O 1
ATOM 4096 N N . ARG A 1 508 ? -5.420 -1.301 -30.765 1.00 89.19 508 ARG A N 1
ATOM 4097 C CA . ARG A 1 508 ? -4.071 -0.750 -30.747 1.00 89.19 508 ARG A CA 1
ATOM 4098 C C . ARG A 1 508 ? -3.087 -1.902 -30.615 1.00 89.19 508 ARG A C 1
ATOM 4100 O O . ARG A 1 508 ? -3.007 -2.566 -29.583 1.00 89.19 508 ARG A O 1
ATOM 4107 N N . LEU A 1 509 ? -2.347 -2.139 -31.685 1.00 90.75 509 LEU A N 1
ATOM 4108 C CA . LEU A 1 509 ? -1.221 -3.051 -31.716 1.00 90.75 509 LEU A CA 1
ATOM 4109 C C . LEU A 1 509 ? 0.017 -2.326 -31.180 1.00 90.75 509 LEU A C 1
ATOM 4111 O O . LEU A 1 509 ? 0.480 -1.333 -31.752 1.00 90.75 509 LEU A O 1
ATOM 4115 N N . HIS A 1 510 ? 0.545 -2.849 -30.080 1.00 86.62 510 HIS A N 1
ATOM 4116 C CA . HIS A 1 510 ? 1.815 -2.475 -29.486 1.00 86.62 510 HIS A CA 1
ATOM 4117 C C . HIS A 1 510 ? 2.854 -3.538 -29.834 1.00 86.62 510 HIS A C 1
ATOM 4119 O O . HIS A 1 510 ? 2.931 -4.578 -29.181 1.00 86.62 510 HIS A O 1
ATOM 4125 N N . HIS A 1 511 ? 3.626 -3.288 -30.889 1.00 86.50 511 HIS A N 1
ATOM 4126 C CA . HIS A 1 511 ? 4.642 -4.212 -31.370 1.00 86.50 511 HIS A CA 1
ATOM 4127 C C . HIS A 1 511 ? 5.994 -3.852 -30.776 1.00 86.50 511 HIS A C 1
ATOM 4129 O O . HIS A 1 511 ? 6.608 -2.859 -31.163 1.00 86.50 511 HIS A O 1
ATOM 4135 N N . TYR A 1 512 ? 6.458 -4.670 -29.840 1.00 78.81 512 TYR A N 1
ATOM 4136 C CA . TYR A 1 512 ? 7.634 -4.380 -29.048 1.00 78.81 512 TYR A CA 1
ATOM 4137 C C . TYR A 1 512 ? 8.952 -4.995 -29.560 1.00 78.81 512 TYR A C 1
ATOM 4139 O O . TYR A 1 512 ? 10.033 -4.690 -29.082 1.00 78.81 512 TYR A O 1
ATOM 4147 N N . THR A 1 513 ? 8.892 -5.844 -30.565 1.00 75.50 513 THR A N 1
ATOM 4148 C CA . THR A 1 513 ? 10.068 -6.478 -31.183 1.00 75.50 513 THR A CA 1
ATOM 4149 C C . THR A 1 513 ? 10.107 -6.154 -32.678 1.00 75.50 513 THR A C 1
ATOM 4151 O O . THR A 1 513 ? 10.322 -7.022 -33.515 1.00 75.50 513 THR A O 1
ATOM 4154 N N . PHE A 1 514 ? 9.758 -4.915 -33.039 1.00 78.81 514 PHE A N 1
ATOM 4155 C CA . PHE A 1 514 ? 9.478 -4.515 -34.417 1.00 78.81 514 PHE A CA 1
ATOM 4156 C C . PHE A 1 514 ? 10.760 -4.462 -35.254 1.00 78.81 514 PHE A C 1
ATOM 4158 O O . PHE A 1 514 ? 11.646 -3.656 -34.980 1.00 78.81 514 PHE A O 1
ATOM 4165 N N . ARG A 1 515 ? 10.823 -5.286 -36.304 1.00 74.81 515 ARG A N 1
ATOM 4166 C CA . ARG A 1 515 ? 11.933 -5.353 -37.261 1.00 74.81 515 ARG A CA 1
ATOM 4167 C C . ARG A 1 515 ? 11.383 -5.624 -38.662 1.00 74.81 515 ARG A C 1
ATOM 4169 O O . ARG A 1 515 ? 10.439 -6.399 -38.794 1.00 74.81 515 ARG A O 1
ATOM 4176 N N . LEU A 1 516 ? 11.959 -4.983 -39.678 1.00 76.50 516 LEU A N 1
ATOM 4177 C CA . LEU A 1 516 ? 11.671 -5.264 -41.089 1.00 76.50 516 LEU A CA 1
ATOM 4178 C C . LEU A 1 516 ? 12.885 -5.921 -41.747 1.00 76.50 516 LEU A C 1
ATOM 4180 O O . LEU A 1 516 ? 14.021 -5.656 -41.356 1.00 76.50 516 LEU A O 1
ATOM 4184 N N . SER A 1 517 ? 12.658 -6.727 -42.781 1.00 74.44 517 SER A N 1
ATOM 4185 C CA . SER A 1 517 ? 13.727 -7.405 -43.517 1.00 74.44 517 SER A CA 1
ATOM 4186 C C . SER A 1 517 ? 14.500 -6.485 -44.471 1.00 74.44 517 SER A C 1
ATOM 4188 O O . SER A 1 517 ? 15.554 -6.872 -44.968 1.00 74.44 517 SER A O 1
ATOM 4190 N N . ALA A 1 518 ? 13.984 -5.285 -44.775 1.00 72.00 518 ALA A N 1
ATOM 4191 C CA . ALA A 1 518 ? 14.618 -4.341 -45.697 1.00 72.00 518 ALA A CA 1
ATOM 4192 C C . ALA A 1 518 ? 14.360 -2.864 -45.342 1.00 72.00 518 ALA A C 1
ATOM 4194 O O . ALA A 1 518 ? 13.308 -2.499 -44.823 1.00 72.00 518 ALA A O 1
ATOM 4195 N N . SER A 1 519 ? 15.301 -1.992 -45.720 1.00 66.81 519 SER A N 1
ATOM 4196 C CA . SER A 1 519 ? 15.248 -0.538 -45.473 1.00 66.81 519 SER A CA 1
ATOM 4197 C C . SER A 1 519 ? 14.405 0.255 -46.483 1.00 66.81 519 SER A C 1
ATOM 4199 O O . SER A 1 519 ? 14.148 1.441 -46.275 1.00 66.81 519 SER A O 1
ATOM 4201 N N . HIS A 1 520 ? 14.001 -0.365 -47.597 1.00 71.88 520 HIS A N 1
ATOM 4202 C CA . HIS A 1 520 ? 13.247 0.275 -48.678 1.00 71.88 520 HIS A CA 1
ATOM 4203 C C . HIS A 1 520 ? 11.892 -0.400 -48.884 1.00 71.88 520 HIS A C 1
ATOM 4205 O O . HIS A 1 520 ? 11.811 -1.622 -48.990 1.00 71.88 520 HIS A O 1
ATOM 4211 N N . GLU A 1 521 ? 10.843 0.411 -49.042 1.00 71.25 521 GLU A N 1
ATOM 4212 C CA . GLU A 1 521 ? 9.456 -0.056 -49.177 1.00 71.25 521 GLU A CA 1
ATOM 4213 C C . GLU A 1 521 ? 9.254 -1.059 -50.321 1.00 71.25 521 GLU A C 1
ATOM 4215 O O . GLU A 1 521 ? 8.564 -2.065 -50.163 1.00 71.25 521 GLU A O 1
ATOM 4220 N N . ALA A 1 522 ? 9.910 -0.820 -51.460 1.00 72.31 522 ALA A N 1
ATOM 4221 C CA . ALA A 1 522 ? 9.809 -1.670 -52.644 1.00 72.31 522 ALA A CA 1
ATOM 4222 C C . ALA A 1 522 ? 10.339 -3.100 -52.420 1.00 72.31 522 ALA A C 1
ATOM 4224 O O . ALA A 1 522 ? 9.922 -4.017 -53.128 1.00 72.31 522 ALA A O 1
ATOM 4225 N N . SER A 1 523 ? 11.218 -3.289 -51.433 1.00 78.19 523 SER A N 1
ATOM 4226 C CA . SER A 1 523 ? 11.875 -4.564 -51.126 1.00 78.19 523 SER A CA 1
ATOM 4227 C C . SER A 1 523 ? 11.219 -5.328 -49.972 1.00 78.19 523 SER A C 1
ATOM 4229 O O . SER A 1 523 ? 11.639 -6.444 -49.685 1.00 78.19 523 SER A O 1
ATOM 4231 N N . LEU A 1 524 ? 10.206 -4.753 -49.315 1.00 82.12 524 LEU A N 1
ATOM 4232 C CA . LEU A 1 524 ? 9.482 -5.412 -48.224 1.00 82.12 524 LEU A CA 1
ATOM 4233 C C . LEU A 1 524 ? 8.594 -6.547 -48.727 1.00 82.12 524 LEU A C 1
ATOM 4235 O O . LEU A 1 524 ? 8.033 -6.452 -49.827 1.00 82.12 524 LEU A O 1
ATOM 4239 N N . GLN A 1 525 ? 8.387 -7.559 -47.889 1.00 83.44 525 GLN A N 1
ATOM 4240 C CA . GLN A 1 525 ? 7.410 -8.617 -48.145 1.00 83.44 525 GLN A CA 1
ATOM 4241 C C . GLN A 1 525 ? 5.967 -8.086 -48.017 1.00 83.44 525 GLN A C 1
ATOM 4243 O O . GLN A 1 525 ? 5.716 -7.007 -47.471 1.00 83.44 525 GLN A O 1
ATOM 4248 N N . ALA A 1 526 ? 4.990 -8.796 -48.589 1.00 83.62 526 ALA A N 1
ATOM 4249 C CA . ALA A 1 526 ? 3.608 -8.305 -48.693 1.00 83.62 526 ALA A CA 1
ATOM 4250 C C . ALA A 1 526 ? 2.932 -8.108 -47.320 1.00 83.62 526 ALA A C 1
ATOM 4252 O O . ALA A 1 526 ? 2.182 -7.157 -47.103 1.00 83.62 526 ALA A O 1
ATOM 4253 N N . ASP A 1 527 ? 3.225 -9.006 -46.395 1.00 82.12 527 ASP A N 1
ATOM 4254 C CA . ASP A 1 527 ? 2.833 -9.027 -44.993 1.00 82.12 527 ASP A CA 1
ATOM 4255 C C . ASP A 1 527 ? 3.498 -7.915 -44.169 1.00 82.12 527 ASP A C 1
ATOM 4257 O O . ASP A 1 527 ? 2.810 -7.232 -43.409 1.00 82.12 527 ASP A O 1
ATOM 4261 N N . GLU A 1 528 ? 4.782 -7.632 -44.390 1.00 84.75 528 GLU A N 1
ATOM 4262 C CA . GLU A 1 528 ? 5.457 -6.478 -43.780 1.00 84.75 528 GLU A CA 1
ATOM 4263 C C . GLU A 1 528 ? 4.848 -5.148 -44.243 1.00 84.75 528 GLU A C 1
ATOM 4265 O O . GLU A 1 528 ? 4.588 -4.262 -43.425 1.00 84.75 528 GLU A O 1
ATOM 4270 N N . ARG A 1 529 ? 4.541 -5.020 -45.545 1.00 85.81 529 ARG A N 1
ATOM 4271 C CA . ARG A 1 529 ? 3.830 -3.850 -46.096 1.00 85.81 529 ARG A CA 1
ATOM 4272 C C . ARG A 1 529 ? 2.452 -3.681 -45.461 1.00 85.81 529 ARG A C 1
ATOM 4274 O O . ARG A 1 529 ? 2.059 -2.562 -45.127 1.00 85.81 529 ARG A O 1
ATOM 4281 N N . ALA A 1 530 ? 1.723 -4.779 -45.264 1.00 85.88 530 ALA A N 1
ATOM 4282 C CA . ALA A 1 530 ? 0.425 -4.761 -44.594 1.00 85.88 530 ALA A CA 1
ATOM 4283 C C . ALA A 1 530 ? 0.538 -4.350 -43.114 1.00 85.88 530 ALA A C 1
ATOM 4285 O O . ALA A 1 530 ? -0.365 -3.697 -42.586 1.00 85.88 530 ALA A O 1
ATOM 4286 N N . LEU A 1 531 ? 1.640 -4.698 -42.441 1.00 87.31 531 LEU A N 1
ATOM 4287 C CA . LEU A 1 531 ? 1.896 -4.309 -41.055 1.00 87.31 531 LEU A CA 1
ATOM 4288 C C . LEU A 1 531 ? 2.184 -2.806 -40.930 1.00 87.31 531 LEU A C 1
ATOM 4290 O O . LEU A 1 531 ? 1.560 -2.145 -40.101 1.00 87.31 531 LEU A O 1
ATOM 4294 N N . ILE A 1 532 ? 3.061 -2.245 -41.770 1.00 84.94 532 ILE A N 1
ATOM 4295 C CA . ILE A 1 532 ? 3.434 -0.816 -41.713 1.00 84.94 532 ILE A CA 1
ATOM 4296 C C . ILE A 1 532 ? 2.357 0.139 -42.233 1.00 84.94 532 ILE A C 1
ATOM 4298 O O . ILE A 1 532 ? 2.444 1.334 -41.989 1.00 84.94 532 ILE A O 1
ATOM 4302 N N . THR A 1 533 ? 1.353 -0.365 -42.948 1.00 86.69 533 THR A N 1
ATOM 4303 C CA . THR A 1 533 ? 0.171 0.407 -43.378 1.00 86.69 533 THR A CA 1
ATOM 4304 C C . THR A 1 533 ? -1.048 0.141 -42.488 1.00 86.69 533 THR A C 1
ATOM 4306 O O . THR A 1 533 ? -2.127 0.694 -42.703 1.00 86.69 533 THR A O 1
ATOM 4309 N N . SER A 1 534 ? -0.894 -0.706 -41.465 1.00 87.06 534 SER A N 1
ATOM 4310 C CA . SER A 1 534 ? -1.976 -1.112 -40.576 1.00 87.06 534 SER A CA 1
ATOM 4311 C C . SER A 1 534 ? -2.506 0.073 -39.757 1.00 87.06 534 SER A C 1
ATOM 4313 O O . SER A 1 534 ? -1.741 0.688 -39.009 1.00 87.06 534 SER A O 1
ATOM 4315 N N . PRO A 1 535 ? -3.826 0.348 -39.766 1.00 84.25 535 PRO A N 1
ATOM 4316 C CA . PRO A 1 535 ? -4.416 1.389 -38.920 1.00 84.25 535 PRO A CA 1
ATOM 4317 C C . PRO A 1 535 ? -4.371 1.034 -37.427 1.00 84.25 535 PRO A C 1
ATOM 4319 O O . PRO A 1 535 ? -4.533 1.915 -36.582 1.00 84.25 535 PRO A O 1
ATOM 4322 N N . CYS A 1 536 ? -4.155 -0.247 -37.108 1.00 87.12 536 CYS A N 1
ATOM 4323 C CA . CYS A 1 536 ? -4.045 -0.759 -35.749 1.00 87.12 536 CYS A CA 1
ATOM 4324 C C . CYS A 1 536 ? -2.657 -0.520 -35.141 1.00 87.12 536 CYS A C 1
ATOM 4326 O O . CYS A 1 536 ? -2.534 -0.548 -33.920 1.00 87.12 536 CYS A O 1
ATOM 4328 N N . LEU A 1 537 ? -1.607 -0.308 -35.947 1.00 86.56 537 LEU A N 1
ATOM 4329 C CA . LEU A 1 537 ? -0.240 -0.151 -35.442 1.00 86.56 537 LEU A CA 1
ATOM 4330 C C . LEU A 1 537 ? -0.112 1.169 -34.665 1.00 86.56 537 LEU A C 1
ATOM 4332 O O . LEU A 1 537 ? -0.118 2.254 -35.242 1.00 86.56 537 LEU A O 1
ATOM 4336 N N . PHE A 1 538 ? -0.035 1.070 -33.336 1.00 82.88 538 PHE A N 1
ATOM 4337 C CA . PHE A 1 538 ? -0.096 2.217 -32.424 1.00 82.88 538 PHE A CA 1
ATOM 4338 C C . PHE A 1 538 ? 1.236 2.480 -31.718 1.00 82.88 538 PHE A C 1
ATOM 4340 O O . PHE A 1 538 ? 1.581 3.622 -31.401 1.00 82.88 538 PHE A O 1
ATOM 4347 N N . THR A 1 539 ? 1.990 1.421 -31.432 1.00 80.38 539 THR A N 1
ATOM 4348 C CA . THR A 1 539 ? 3.302 1.501 -30.790 1.00 80.38 539 THR A CA 1
ATOM 4349 C C . THR A 1 539 ? 4.277 0.577 -31.489 1.00 80.38 539 THR A C 1
ATOM 4351 O O . THR A 1 539 ? 3.942 -0.576 -31.751 1.00 80.38 539 THR A O 1
ATOM 4354 N N . VAL A 1 540 ? 5.479 1.087 -31.738 1.00 78.00 540 VAL A N 1
ATOM 4355 C CA . VAL A 1 540 ? 6.608 0.322 -32.269 1.00 78.00 540 VAL A CA 1
ATOM 4356 C C . VAL A 1 540 ? 7.784 0.439 -31.311 1.00 78.00 540 VAL A C 1
ATOM 4358 O O . VAL A 1 540 ? 8.078 1.527 -30.810 1.00 78.00 540 VAL A O 1
ATOM 4361 N N . GLY A 1 541 ? 8.424 -0.684 -31.023 1.00 72.25 541 GLY A N 1
ATOM 4362 C CA . GLY A 1 541 ? 9.649 -0.740 -30.247 1.00 72.25 541 GLY A CA 1
ATOM 4363 C C . GLY A 1 541 ? 10.686 -1.604 -30.939 1.00 72.25 541 GLY A C 1
ATOM 4364 O O . GLY A 1 541 ? 10.337 -2.661 -31.457 1.00 72.25 541 GLY A O 1
ATOM 4365 N N . ASP A 1 542 ? 11.929 -1.135 -30.958 1.00 69.31 542 ASP A N 1
ATOM 4366 C CA . ASP A 1 542 ? 13.056 -1.818 -31.594 1.00 69.31 542 ASP A CA 1
ATOM 4367 C C . ASP A 1 542 ? 14.113 -2.221 -30.556 1.00 69.31 542 ASP A C 1
ATOM 4369 O O . ASP A 1 542 ? 14.489 -1.420 -29.695 1.00 69.31 542 ASP A O 1
ATOM 4373 N N . LEU A 1 543 ? 14.584 -3.467 -30.663 1.00 58.28 543 LEU A N 1
ATOM 4374 C CA . LEU A 1 543 ? 15.683 -4.062 -29.903 1.00 58.28 543 LEU A CA 1
ATOM 4375 C C . LEU A 1 543 ? 16.895 -4.148 -30.839 1.00 58.28 543 LEU A C 1
ATOM 4377 O O . LEU A 1 543 ? 17.067 -5.123 -31.577 1.00 58.28 543 LEU A O 1
ATOM 4381 N N . THR A 1 544 ? 17.729 -3.110 -30.840 1.00 52.44 544 THR A N 1
ATOM 4382 C CA . THR A 1 544 ? 18.987 -3.123 -31.598 1.00 52.44 544 THR A CA 1
ATOM 4383 C C . THR A 1 544 ? 19.993 -4.078 -30.948 1.00 52.44 544 THR A C 1
ATOM 4385 O O . THR A 1 544 ? 20.453 -3.858 -29.828 1.00 52.44 544 THR A O 1
ATOM 4388 N N . ALA A 1 545 ? 20.341 -5.159 -31.643 1.00 44.72 545 ALA A N 1
ATOM 4389 C CA . ALA A 1 545 ? 21.363 -6.092 -31.174 1.00 44.72 545 ALA A CA 1
ATOM 4390 C C . ALA A 1 545 ? 22.783 -5.627 -31.547 1.00 44.72 545 ALA A C 1
ATOM 4392 O O . ALA A 1 545 ? 23.716 -5.929 -30.800 1.00 44.72 545 ALA A O 1
ATOM 4393 N N . ASP A 1 546 ? 22.945 -4.850 -32.633 1.00 48.16 546 ASP A N 1
ATOM 4394 C CA . ASP A 1 546 ? 24.263 -4.486 -33.165 1.00 48.16 546 ASP A CA 1
ATOM 4395 C C . ASP A 1 546 ? 24.332 -3.118 -33.880 1.00 48.16 546 ASP A C 1
ATOM 4397 O O . ASP A 1 546 ? 23.342 -2.603 -34.405 1.00 48.16 546 ASP A O 1
ATOM 4401 N N . ALA A 1 547 ? 25.530 -2.523 -33.929 1.00 43.25 547 ALA A N 1
ATOM 4402 C CA . ALA A 1 547 ? 25.754 -1.190 -34.513 1.00 43.25 547 ALA A CA 1
ATOM 4403 C C . ALA A 1 547 ? 25.609 -1.157 -36.050 1.00 43.25 547 ALA A C 1
ATOM 4405 O O . ALA A 1 547 ? 25.322 -0.101 -36.616 1.00 43.25 547 ALA A O 1
ATOM 4406 N N . ALA A 1 548 ? 25.778 -2.301 -36.724 1.00 43.88 548 ALA A N 1
ATOM 4407 C CA . ALA A 1 548 ? 25.552 -2.443 -38.165 1.00 43.88 548 ALA A CA 1
ATOM 4408 C C . ALA A 1 548 ? 24.048 -2.418 -38.522 1.00 43.88 548 ALA A C 1
ATOM 4410 O O . ALA A 1 548 ? 23.648 -1.766 -39.493 1.00 43.88 548 ALA A O 1
ATOM 4411 N N . ASP A 1 549 ? 23.211 -3.029 -37.678 1.00 47.97 549 ASP A N 1
ATOM 4412 C CA . ASP A 1 549 ? 21.751 -3.118 -37.847 1.00 47.97 549 ASP A CA 1
ATOM 4413 C C . ASP A 1 549 ? 21.013 -1.822 -37.497 1.00 47.97 549 ASP A C 1
ATOM 4415 O O . ASP A 1 549 ? 19.887 -1.591 -37.943 1.00 47.97 549 ASP A O 1
ATOM 4419 N N . ALA A 1 550 ? 21.660 -0.920 -36.756 1.00 49.38 550 ALA A N 1
ATOM 4420 C CA . ALA A 1 550 ? 21.096 0.375 -36.385 1.00 49.38 550 ALA A CA 1
ATOM 4421 C C . ALA A 1 550 ? 20.600 1.188 -37.599 1.00 49.38 550 ALA A C 1
ATOM 4423 O O . ALA A 1 550 ? 19.584 1.878 -37.516 1.00 49.38 550 ALA A O 1
ATOM 4424 N N . SER A 1 551 ? 21.286 1.091 -38.744 1.00 49.06 551 SER A N 1
ATOM 4425 C CA . SER A 1 551 ? 20.900 1.799 -39.972 1.00 49.06 551 SER A CA 1
ATOM 4426 C C . SER A 1 551 ? 19.636 1.226 -40.633 1.00 49.06 551 SER A C 1
ATOM 4428 O O . SER A 1 551 ? 18.784 1.987 -41.098 1.00 49.06 551 SER A O 1
ATOM 4430 N N . ILE A 1 552 ? 19.478 -0.102 -40.626 1.00 50.94 552 ILE A N 1
ATOM 4431 C CA . ILE A 1 552 ? 18.316 -0.819 -41.175 1.00 50.94 552 ILE A CA 1
ATOM 4432 C C . ILE A 1 552 ? 17.090 -0.608 -40.277 1.00 50.94 552 ILE A C 1
ATOM 4434 O O . ILE A 1 552 ? 15.970 -0.424 -40.763 1.00 50.94 552 ILE A O 1
ATOM 4438 N N . ASN A 1 553 ? 17.287 -0.528 -38.963 1.00 56.50 553 ASN A N 1
ATOM 4439 C CA . ASN A 1 553 ? 16.176 -0.390 -38.027 1.00 56.50 553 ASN A CA 1
ATOM 4440 C C . ASN A 1 553 ? 15.665 1.055 -37.893 1.00 56.50 553 ASN A C 1
ATOM 4442 O O . ASN A 1 553 ? 14.455 1.281 -37.830 1.00 56.50 553 ASN A O 1
ATOM 4446 N N . VAL A 1 554 ? 16.547 2.061 -37.963 1.00 57.69 554 VAL A N 1
ATOM 4447 C CA . VAL A 1 554 ? 16.128 3.471 -38.089 1.00 57.69 554 VAL A CA 1
ATOM 4448 C C . VAL A 1 554 ? 15.333 3.688 -39.381 1.00 57.69 554 VAL A C 1
ATOM 4450 O O . VAL A 1 554 ? 14.330 4.412 -39.378 1.00 57.69 554 VAL A O 1
ATOM 4453 N N . ALA A 1 555 ? 15.731 3.027 -40.472 1.00 63.41 555 ALA A N 1
ATOM 4454 C CA . ALA A 1 555 ? 14.966 3.013 -41.714 1.00 63.41 555 ALA A CA 1
ATOM 4455 C C . ALA A 1 555 ? 13.613 2.303 -41.541 1.00 63.41 555 ALA A C 1
ATOM 4457 O O . ALA A 1 555 ? 12.599 2.836 -41.985 1.00 63.41 555 ALA A O 1
ATOM 4458 N N . SER A 1 556 ? 13.567 1.176 -40.822 1.00 69.44 556 SER A N 1
ATOM 4459 C CA . SER A 1 556 ? 12.329 0.440 -40.520 1.00 69.44 556 SER A CA 1
ATOM 4460 C C . SER A 1 556 ? 11.310 1.287 -39.755 1.00 69.44 556 SER A C 1
ATOM 4462 O O . SER A 1 556 ? 10.131 1.329 -40.106 1.00 69.44 556 SER A O 1
ATOM 4464 N N . LEU A 1 557 ? 11.763 2.024 -38.740 1.00 68.06 557 LEU A N 1
ATOM 4465 C CA . LEU A 1 557 ? 10.911 2.910 -37.946 1.00 68.06 557 LEU A CA 1
ATOM 4466 C C . LEU A 1 557 ? 10.478 4.146 -38.727 1.00 68.06 557 LEU A C 1
ATOM 4468 O O . LEU A 1 557 ? 9.321 4.558 -38.645 1.00 68.06 557 LEU A O 1
ATOM 4472 N N . SER A 1 558 ? 11.388 4.716 -39.516 1.00 66.44 558 SER A N 1
ATOM 4473 C CA . SER A 1 558 ? 11.087 5.826 -40.418 1.00 66.44 558 SER A CA 1
ATOM 4474 C C . SER A 1 558 ? 10.040 5.413 -41.455 1.00 66.44 558 SER A C 1
ATOM 4476 O O . SER A 1 558 ? 9.105 6.164 -41.724 1.00 66.44 558 SER A O 1
ATOM 4478 N N . LEU A 1 559 ? 10.145 4.199 -41.996 1.00 71.31 559 LEU A N 1
ATOM 4479 C CA . LEU A 1 559 ? 9.204 3.646 -42.959 1.00 71.31 559 LEU A CA 1
ATOM 4480 C C . LEU A 1 559 ? 7.841 3.342 -42.325 1.00 71.31 559 LEU A C 1
ATOM 4482 O O . LEU A 1 559 ? 6.814 3.708 -42.894 1.00 71.31 559 LEU A O 1
ATOM 4486 N N . ALA A 1 560 ? 7.821 2.770 -41.118 1.00 71.94 560 ALA A N 1
ATOM 4487 C CA . ALA A 1 560 ? 6.597 2.580 -40.344 1.00 71.94 560 ALA A CA 1
ATOM 4488 C C . ALA A 1 560 ? 5.911 3.918 -40.029 1.00 71.94 560 ALA A C 1
ATOM 4490 O O . ALA A 1 560 ? 4.707 4.047 -40.210 1.00 71.94 560 ALA A O 1
ATOM 4491 N N . ARG A 1 561 ? 6.658 4.953 -39.627 1.00 70.06 561 ARG A N 1
ATOM 4492 C CA . ARG A 1 561 ? 6.096 6.284 -39.335 1.00 70.06 561 ARG A CA 1
ATOM 4493 C C . ARG A 1 561 ? 5.570 7.024 -40.558 1.00 70.06 561 ARG A C 1
ATOM 4495 O O . ARG A 1 561 ? 4.626 7.798 -40.423 1.00 70.06 561 ARG A O 1
ATOM 4502 N N . ARG A 1 562 ? 6.191 6.829 -41.723 1.00 69.12 562 ARG A N 1
ATOM 4503 C CA . ARG A 1 562 ? 5.718 7.407 -42.990 1.00 69.12 562 ARG A CA 1
ATOM 4504 C C . ARG A 1 562 ? 4.402 6.775 -43.440 1.00 69.12 562 ARG A C 1
ATOM 4506 O O . ARG A 1 562 ? 3.555 7.481 -43.969 1.00 69.12 562 ARG A O 1
ATOM 4513 N N . ASN A 1 563 ? 4.237 5.473 -43.207 1.00 69.81 563 ASN A N 1
ATOM 4514 C CA . ASN A 1 563 ? 3.135 4.691 -43.767 1.00 69.81 563 ASN A CA 1
ATOM 4515 C C . ASN A 1 563 ? 1.989 4.389 -42.777 1.00 69.81 563 ASN A C 1
ATOM 4517 O O . ASN A 1 563 ? 0.858 4.182 -43.218 1.00 69.81 563 ASN A O 1
ATOM 4521 N N . ALA A 1 564 ? 2.225 4.430 -41.459 1.00 69.44 564 ALA A N 1
ATOM 4522 C CA . ALA A 1 564 ? 1.201 4.238 -40.427 1.00 69.44 564 ALA A CA 1
ATOM 4523 C C . ALA A 1 564 ? 0.863 5.560 -39.706 1.00 69.44 564 ALA A C 1
ATOM 4525 O O . ALA A 1 564 ? 1.579 5.971 -38.786 1.00 69.44 564 ALA A O 1
ATOM 4526 N N . PRO A 1 565 ? -0.274 6.206 -40.028 1.00 64.31 565 PRO A N 1
ATOM 4527 C CA . PRO A 1 565 ? -0.677 7.467 -39.400 1.00 64.31 565 PRO A CA 1
ATOM 4528 C C . PRO A 1 565 ? -1.090 7.318 -37.924 1.00 64.31 565 PRO A C 1
ATOM 4530 O O . PRO A 1 565 ? -1.160 8.311 -37.202 1.00 64.31 565 PRO A O 1
ATOM 4533 N N . SER A 1 566 ? -1.378 6.094 -37.463 1.00 69.44 566 SER A N 1
ATOM 4534 C CA . SER A 1 566 ? -1.870 5.815 -36.103 1.00 69.44 566 SER A CA 1
ATOM 4535 C C . SER A 1 566 ? -0.771 5.654 -35.045 1.00 69.44 566 SER A C 1
ATOM 4537 O O . SER A 1 566 ? -1.101 5.562 -33.858 1.00 69.44 566 SER A O 1
ATOM 4539 N N . ILE A 1 567 ? 0.511 5.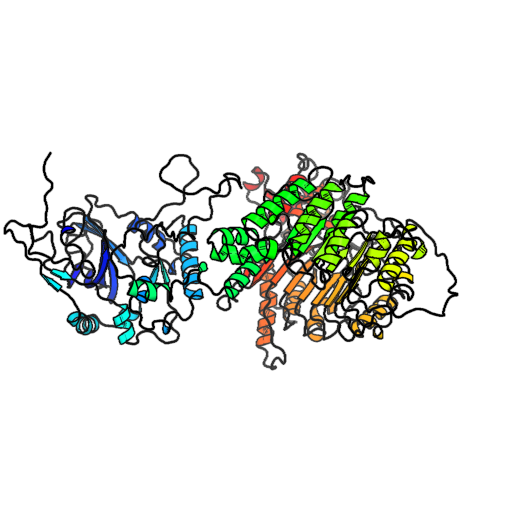605 -35.432 1.00 74.25 567 ILE A N 1
ATOM 4540 C CA . ILE A 1 567 ? 1.620 5.419 -34.484 1.00 74.25 567 ILE A CA 1
ATOM 4541 C C . ILE A 1 567 ? 1.734 6.650 -33.585 1.00 74.25 567 ILE A C 1
ATOM 4543 O O . ILE A 1 567 ? 1.972 7.758 -34.057 1.00 74.25 567 ILE A O 1
ATOM 4547 N N . ARG A 1 568 ? 1.626 6.445 -32.267 1.00 71.25 568 ARG A N 1
ATOM 4548 C CA . ARG A 1 568 ? 1.757 7.524 -31.271 1.00 71.25 568 ARG A CA 1
ATOM 4549 C C . ARG A 1 568 ? 2.940 7.358 -30.325 1.00 71.25 568 ARG A C 1
ATOM 4551 O O . ARG A 1 568 ? 3.313 8.323 -29.656 1.00 71.25 568 ARG A O 1
ATOM 4558 N N . ARG A 1 569 ? 3.525 6.158 -30.249 1.00 71.75 569 ARG A N 1
ATOM 4559 C CA . ARG A 1 569 ? 4.621 5.837 -29.322 1.00 71.75 569 ARG A CA 1
ATOM 4560 C C . ARG A 1 569 ? 5.737 5.076 -30.019 1.00 71.75 569 ARG A C 1
ATOM 4562 O O . ARG A 1 569 ? 5.466 4.114 -30.737 1.00 71.75 569 ARG A O 1
ATOM 4569 N N . VAL A 1 570 ? 6.970 5.489 -29.752 1.00 71.31 570 VAL A N 1
ATOM 4570 C CA . VAL A 1 570 ? 8.178 4.861 -30.291 1.00 71.31 570 VAL A CA 1
ATOM 4571 C C . VAL A 1 570 ? 9.149 4.559 -29.152 1.00 71.31 570 VAL A C 1
ATOM 4573 O O . VAL A 1 570 ? 9.471 5.444 -28.355 1.00 71.31 570 VAL A O 1
ATOM 4576 N N . PHE A 1 571 ? 9.611 3.312 -29.095 1.00 70.75 571 PHE A N 1
ATOM 4577 C CA . PHE A 1 571 ? 10.631 2.841 -28.162 1.00 70.75 571 PHE A CA 1
ATOM 4578 C C . PHE A 1 571 ? 11.892 2.452 -28.935 1.00 70.75 571 PHE A C 1
ATOM 4580 O O . PHE A 1 571 ? 11.838 1.684 -29.891 1.00 70.75 571 PHE A O 1
ATOM 4587 N N . LEU A 1 572 ? 13.028 2.998 -28.523 1.00 65.25 572 LEU A N 1
ATOM 4588 C CA . LEU A 1 572 ? 14.327 2.787 -29.144 1.00 65.25 572 LEU A CA 1
ATOM 4589 C C . LEU A 1 572 ? 15.279 2.184 -28.118 1.00 65.25 572 LEU A C 1
ATOM 4591 O O . LEU A 1 572 ? 15.611 2.817 -27.114 1.00 65.25 572 LEU A O 1
ATOM 4595 N N . TYR A 1 573 ? 15.756 0.977 -28.380 1.00 59.22 573 TYR A N 1
ATOM 4596 C CA . TYR A 1 573 ? 16.922 0.429 -27.703 1.00 59.22 573 TYR A CA 1
ATOM 4597 C C . TYR A 1 573 ? 18.173 0.726 -28.532 1.00 59.22 573 TYR A C 1
ATOM 4599 O O . TYR A 1 573 ? 18.130 0.594 -29.751 1.00 59.22 573 TYR A O 1
ATOM 4607 N N . TRP A 1 574 ? 19.282 1.115 -27.901 1.00 54.38 574 TRP A N 1
ATOM 4608 C CA . TRP A 1 574 ? 20.567 1.362 -28.561 1.00 54.38 574 TRP A CA 1
ATOM 4609 C C . TRP A 1 574 ? 21.707 0.610 -27.863 1.00 54.38 574 TRP A C 1
ATOM 4611 O O . TRP A 1 574 ? 22.107 0.952 -26.742 1.00 54.38 574 TRP A O 1
ATOM 4621 N N . ARG A 1 575 ? 22.295 -0.380 -28.545 1.00 48.66 575 ARG A N 1
ATOM 4622 C CA . ARG A 1 575 ? 23.565 -0.994 -28.130 1.00 48.66 575 ARG A CA 1
ATOM 4623 C C . ARG A 1 575 ? 24.725 -0.170 -28.696 1.00 48.66 575 ARG A C 1
ATOM 4625 O O . ARG A 1 575 ? 24.931 -0.104 -29.902 1.00 48.66 575 ARG A O 1
ATOM 4632 N N . GLY A 1 576 ? 25.465 0.520 -27.824 1.00 43.72 576 GLY A N 1
ATOM 4633 C CA . GLY A 1 576 ? 26.617 1.326 -28.246 1.00 43.72 576 GLY A CA 1
ATOM 4634 C C . GLY A 1 576 ? 27.690 0.460 -28.923 1.00 43.72 576 GLY A C 1
ATOM 4635 O O . GLY A 1 576 ? 27.910 -0.663 -28.467 1.00 43.72 576 GLY A O 1
ATOM 4636 N N . PRO A 1 577 ? 28.372 0.950 -29.974 1.00 39.09 577 PRO A N 1
ATOM 4637 C CA . PRO A 1 577 ? 29.392 0.162 -30.655 1.00 39.09 577 PRO A CA 1
ATOM 4638 C C . PRO A 1 577 ? 30.549 -0.173 -29.708 1.00 39.09 577 PRO A C 1
ATOM 4640 O O . PRO A 1 577 ? 31.011 0.684 -28.948 1.00 39.09 577 PRO A O 1
ATOM 4643 N N . LYS A 1 578 ? 31.075 -1.399 -29.806 1.00 36.47 578 LYS A N 1
ATOM 4644 C CA . LYS A 1 578 ? 32.424 -1.720 -29.326 1.00 36.47 578 LYS A CA 1
ATOM 4645 C C . LYS A 1 578 ? 33.429 -1.070 -30.292 1.00 36.47 578 LYS A C 1
ATOM 4647 O O . LYS A 1 578 ? 33.847 -1.694 -31.254 1.00 36.47 578 LYS A O 1
ATOM 4652 N N . GLY A 1 579 ? 33.756 0.205 -30.064 1.00 35.81 579 GLY A N 1
ATOM 4653 C CA . GLY A 1 579 ? 34.882 0.899 -30.710 1.00 35.81 579 GLY A CA 1
ATOM 4654 C C . GLY A 1 579 ? 34.700 1.329 -32.175 1.00 35.81 579 GLY A C 1
ATOM 4655 O O . GLY A 1 579 ? 35.496 0.926 -33.013 1.00 35.81 579 GLY A O 1
ATOM 4656 N N . TYR A 1 580 ? 33.717 2.183 -32.490 1.00 31.98 580 TYR A N 1
ATOM 4657 C CA . TYR A 1 580 ? 33.618 2.824 -33.815 1.00 31.98 580 TYR A CA 1
ATOM 4658 C C . TYR A 1 580 ? 33.948 4.323 -33.742 1.00 31.98 580 TYR A C 1
ATOM 4660 O O . TYR A 1 580 ? 33.303 5.066 -33.001 1.00 31.98 580 TYR A O 1
ATOM 4668 N N . GLU A 1 581 ? 34.943 4.753 -34.520 1.00 31.00 581 GLU A N 1
ATOM 4669 C CA . GLU A 1 581 ? 35.310 6.156 -34.732 1.00 31.00 581 GLU A CA 1
ATOM 4670 C C . GLU A 1 581 ? 34.374 6.846 -35.742 1.00 31.00 581 GLU A C 1
ATOM 4672 O O . GLU A 1 581 ? 33.786 6.220 -36.626 1.00 31.00 581 GLU A O 1
ATOM 4677 N N . HIS A 1 582 ? 34.231 8.164 -35.585 1.00 30.88 582 HIS A N 1
ATOM 4678 C CA . HIS A 1 582 ? 33.368 9.051 -36.364 1.00 30.88 582 HIS A CA 1
ATOM 4679 C C . HIS A 1 582 ? 33.604 8.978 -37.885 1.00 30.88 582 HIS A C 1
ATOM 4681 O O . HIS A 1 582 ? 34.610 9.469 -38.392 1.00 30.88 582 HIS A O 1
ATOM 4687 N N . GLY A 1 583 ? 32.611 8.485 -38.630 1.00 25.09 583 GLY A N 1
ATOM 4688 C CA . GLY A 1 583 ? 32.494 8.687 -40.076 1.00 25.09 583 GLY A CA 1
ATOM 4689 C C . GLY A 1 583 ? 31.499 9.805 -40.397 1.00 25.09 583 GLY A C 1
ATOM 4690 O O . GLY A 1 583 ? 30.296 9.626 -40.234 1.00 25.09 583 GLY A O 1
ATOM 4691 N N . SER A 1 584 ? 31.993 10.956 -40.857 1.00 28.28 584 SER A N 1
ATOM 4692 C CA . SER A 1 584 ? 31.179 12.056 -41.395 1.00 28.28 584 SER A CA 1
ATOM 4693 C C . SER A 1 584 ? 30.520 11.622 -42.711 1.00 28.28 584 SER A C 1
ATOM 4695 O O . SER A 1 584 ? 31.228 11.301 -43.665 1.00 28.28 584 SER A O 1
ATOM 4697 N N . ARG A 1 585 ? 29.182 11.615 -42.792 1.00 29.06 585 ARG A N 1
ATOM 4698 C CA . ARG A 1 585 ? 28.443 11.462 -44.059 1.00 29.06 585 ARG A CA 1
ATOM 4699 C C . ARG A 1 585 ? 27.862 12.816 -44.468 1.00 29.06 585 ARG A C 1
ATOM 4701 O O . ARG A 1 585 ? 27.254 13.497 -43.651 1.00 29.06 585 ARG A O 1
ATOM 4708 N N . ASN A 1 586 ? 28.112 13.202 -45.717 1.00 27.47 586 ASN A N 1
ATOM 4709 C CA . ASN A 1 586 ? 27.695 14.474 -46.302 1.00 27.47 586 ASN A CA 1
ATOM 4710 C C . ASN A 1 586 ? 26.182 14.485 -46.577 1.00 27.47 586 ASN A C 1
ATOM 4712 O O . ASN A 1 586 ? 25.679 13.620 -47.293 1.00 27.47 586 ASN A O 1
ATOM 4716 N N . ASP A 1 587 ? 25.495 15.490 -46.032 1.00 30.17 587 ASP A N 1
ATOM 4717 C CA . ASP A 1 587 ? 24.087 15.814 -46.282 1.00 30.17 587 ASP A CA 1
ATOM 4718 C C . ASP A 1 587 ? 23.915 16.502 -47.648 1.00 30.17 587 ASP A C 1
ATOM 4720 O O . ASP A 1 587 ? 23.998 17.728 -47.755 1.00 30.17 587 ASP A O 1
ATOM 4724 N N . GLU A 1 588 ? 23.611 15.731 -48.689 1.00 31.59 588 GLU A N 1
ATOM 4725 C CA . GLU A 1 588 ? 23.073 16.249 -49.953 1.00 31.59 588 GLU A CA 1
ATOM 4726 C C . GLU A 1 588 ? 21.795 15.491 -50.336 1.00 31.59 588 GLU A C 1
ATOM 4728 O O . GLU A 1 588 ? 21.795 14.703 -51.270 1.00 31.59 588 GLU A O 1
ATOM 4733 N N . ASP A 1 589 ? 20.689 15.723 -49.615 1.00 30.44 589 ASP A N 1
ATOM 4734 C CA . ASP A 1 589 ? 19.359 15.717 -50.247 1.00 30.44 589 ASP A CA 1
ATOM 4735 C C . ASP A 1 589 ? 18.311 16.458 -49.390 1.00 30.44 589 ASP A C 1
ATOM 4737 O O . ASP A 1 589 ? 17.766 15.961 -48.391 1.00 30.44 589 ASP A O 1
ATOM 4741 N N . LYS A 1 590 ? 18.056 17.717 -49.761 1.00 35.97 590 LYS A N 1
ATOM 4742 C CA . LYS A 1 590 ? 17.066 18.615 -49.144 1.00 35.97 590 LYS A CA 1
ATOM 4743 C C . LYS A 1 590 ? 16.087 19.113 -50.204 1.00 35.97 590 LYS A C 1
ATOM 4745 O O . LYS A 1 590 ? 16.022 20.307 -50.472 1.00 35.97 590 LYS A O 1
ATOM 4750 N N . SER A 1 591 ? 15.288 18.228 -50.789 1.00 31.42 591 SER A N 1
ATOM 4751 C CA . SER A 1 591 ? 14.034 18.646 -51.428 1.00 31.42 591 SER A CA 1
ATOM 4752 C C . SER A 1 591 ? 13.051 17.478 -51.497 1.00 31.42 591 SER A C 1
ATOM 4754 O O . SER A 1 591 ? 13.437 16.380 -51.864 1.00 31.42 591 SER A O 1
ATOM 4756 N N . ASN A 1 592 ? 11.793 17.723 -51.115 1.00 34.78 592 ASN A N 1
ATOM 4757 C CA . ASN A 1 592 ? 10.682 16.767 -50.962 1.00 34.78 592 ASN A CA 1
ATOM 4758 C C . ASN A 1 592 ? 10.767 15.799 -49.768 1.00 34.78 592 ASN A C 1
ATOM 4760 O O . ASN A 1 592 ? 11.111 14.629 -49.908 1.00 34.78 592 ASN A O 1
ATOM 4764 N N . ARG A 1 593 ? 10.345 16.262 -48.581 1.00 38.16 593 ARG A N 1
ATOM 4765 C CA . ARG A 1 593 ? 10.058 15.392 -47.425 1.00 38.16 593 ARG A CA 1
ATOM 4766 C C . ARG A 1 593 ? 8.572 15.548 -47.025 1.00 38.16 593 ARG A C 1
ATOM 4768 O O . ARG A 1 593 ? 8.163 16.684 -46.799 1.00 38.16 593 ARG A O 1
ATOM 4775 N N . PRO A 1 594 ? 7.763 14.468 -47.007 1.00 36.00 594 PRO A N 1
ATOM 4776 C CA . PRO A 1 594 ? 6.319 14.528 -46.743 1.00 36.00 594 PRO A CA 1
ATOM 4777 C C . PRO A 1 594 ? 5.979 14.741 -45.256 1.00 36.00 594 PRO A C 1
ATOM 4779 O O . PRO A 1 594 ? 6.777 14.404 -44.379 1.00 36.00 594 PRO A O 1
ATOM 4782 N N . ASP A 1 595 ? 4.777 15.266 -44.988 1.00 35.22 595 ASP A N 1
ATOM 4783 C CA . ASP A 1 595 ? 4.233 15.490 -43.641 1.00 35.22 595 ASP A CA 1
ATOM 4784 C C . ASP A 1 595 ? 4.192 14.178 -42.836 1.00 35.22 595 ASP A C 1
ATOM 4786 O O . ASP A 1 595 ? 3.530 13.214 -43.219 1.00 35.22 595 ASP A O 1
ATOM 4790 N N . THR A 1 596 ? 4.911 14.126 -41.711 1.00 38.28 596 THR A N 1
ATOM 4791 C CA . THR A 1 596 ? 4.913 12.968 -40.800 1.00 38.28 596 THR A CA 1
ATOM 4792 C C . THR A 1 596 ? 3.944 13.217 -39.637 1.00 38.28 596 THR A C 1
ATOM 4794 O O . THR A 1 596 ? 3.910 14.325 -39.105 1.00 38.28 596 THR A O 1
ATOM 4797 N N . PRO A 1 597 ? 3.143 12.220 -39.216 1.00 42.53 597 PRO A N 1
ATOM 4798 C CA . PRO A 1 597 ? 2.159 12.381 -38.142 1.00 42.53 597 PRO A CA 1
ATOM 4799 C C . PRO A 1 597 ? 2.840 12.684 -36.800 1.00 42.53 597 PRO A C 1
ATOM 4801 O O . PRO A 1 597 ? 3.901 12.132 -36.507 1.00 42.53 597 PRO A O 1
ATOM 4804 N N . ALA A 1 598 ? 2.232 13.538 -35.974 1.00 38.69 598 ALA A N 1
ATOM 4805 C CA . ALA A 1 598 ? 2.838 14.036 -34.739 1.00 38.69 598 ALA A CA 1
ATOM 4806 C C . ALA A 1 598 ? 2.942 12.951 -33.638 1.00 38.69 598 ALA A C 1
ATOM 4808 O O . ALA A 1 598 ? 1.990 12.213 -33.380 1.00 38.69 598 ALA A O 1
ATOM 4809 N N . LEU A 1 599 ? 4.105 12.850 -32.979 1.00 45.22 599 LEU A N 1
ATOM 4810 C CA . LEU A 1 599 ? 4.414 11.807 -31.984 1.00 45.22 599 LEU A CA 1
ATOM 4811 C C . LEU A 1 599 ? 3.977 12.221 -30.571 1.00 45.22 599 LEU A C 1
ATOM 4813 O O . LEU A 1 599 ? 4.292 13.328 -30.157 1.00 45.22 599 LEU A O 1
ATOM 4817 N N . GLU A 1 600 ? 3.344 11.335 -29.790 1.00 47.72 600 GLU A N 1
ATOM 4818 C CA . GLU A 1 600 ? 2.944 11.629 -28.398 1.00 47.72 600 GLU A CA 1
ATOM 4819 C C . GLU A 1 600 ? 3.973 11.150 -27.352 1.00 47.72 600 GLU A C 1
ATOM 4821 O O . GLU A 1 600 ? 4.078 11.755 -26.281 1.00 47.72 600 GLU A O 1
ATOM 4826 N N . SER A 1 601 ? 4.754 10.096 -27.635 1.00 43.28 601 SER A N 1
ATOM 4827 C CA . SER A 1 601 ? 5.801 9.582 -26.730 1.00 43.28 601 SER A CA 1
ATOM 4828 C C . SER A 1 601 ? 7.023 9.003 -27.458 1.00 43.28 601 SER A C 1
ATOM 4830 O O . SER A 1 601 ? 6.874 8.236 -28.411 1.00 43.28 601 SER A O 1
ATOM 4832 N N . LEU A 1 602 ? 8.222 9.325 -26.959 1.00 55.66 602 LEU A N 1
ATOM 4833 C CA . LEU A 1 602 ? 9.516 8.802 -27.409 1.00 55.66 602 LEU A CA 1
ATOM 4834 C C . LEU A 1 602 ? 10.337 8.315 -26.210 1.00 55.66 602 LEU A C 1
ATOM 4836 O O . LEU A 1 602 ? 10.496 9.055 -25.236 1.00 55.66 602 LEU A O 1
ATOM 4840 N N . GLN A 1 603 ? 10.889 7.104 -26.290 1.00 52.94 603 GLN A N 1
ATOM 4841 C CA . GLN A 1 603 ? 11.778 6.560 -25.259 1.00 52.94 603 GLN A CA 1
ATOM 4842 C C . GLN A 1 603 ? 13.048 5.954 -25.876 1.00 52.94 603 GLN A C 1
ATOM 4844 O O . GLN A 1 603 ? 12.941 5.197 -26.833 1.00 52.94 603 GLN A O 1
ATOM 4849 N N . ILE A 1 604 ? 14.229 6.273 -25.337 1.00 52.44 604 ILE A N 1
ATOM 4850 C CA . ILE A 1 604 ? 15.556 5.861 -25.837 1.00 52.44 604 ILE A CA 1
ATOM 4851 C C . ILE A 1 604 ? 16.358 5.207 -24.696 1.00 52.44 604 ILE A C 1
ATOM 4853 O O . ILE A 1 604 ? 16.409 5.776 -23.608 1.00 52.44 604 ILE A O 1
ATOM 4857 N N . PHE A 1 605 ? 17.003 4.054 -24.914 1.00 41.50 605 PHE A N 1
ATOM 4858 C CA . PHE A 1 605 ? 17.733 3.275 -23.887 1.00 41.50 605 PHE A CA 1
ATOM 4859 C C . PHE A 1 605 ? 19.155 2.866 -24.326 1.00 41.50 605 PHE A C 1
ATOM 4861 O O . PHE A 1 605 ? 19.386 2.654 -25.510 1.00 41.50 605 PHE A O 1
ATOM 4868 N N . LYS A 1 606 ? 20.096 2.707 -23.372 1.00 37.97 606 LYS A N 1
ATOM 4869 C CA . LYS A 1 606 ? 21.493 2.248 -23.570 1.00 37.97 606 LYS A CA 1
ATOM 4870 C C . LYS A 1 606 ? 21.867 1.265 -22.460 1.00 37.97 606 LYS A C 1
ATOM 4872 O O . LYS A 1 606 ? 21.495 1.461 -21.306 1.00 37.97 606 LYS A O 1
ATOM 4877 N N . HIS A 1 607 ? 22.619 0.223 -22.803 1.00 39.00 607 HIS A N 1
ATOM 4878 C CA . HIS A 1 607 ? 23.005 -0.847 -21.883 1.00 39.00 607 HIS A CA 1
ATOM 4879 C C . HIS A 1 607 ? 24.037 -0.429 -20.809 1.00 39.00 607 HIS A C 1
ATOM 4881 O O . HIS A 1 607 ? 25.042 0.208 -21.126 1.00 39.00 607 HIS A O 1
ATOM 4887 N N . TYR A 1 608 ? 23.827 -0.886 -19.565 1.00 31.38 608 TYR A N 1
ATOM 4888 C CA . TYR A 1 608 ? 24.873 -1.140 -18.566 1.00 31.38 608 TYR A CA 1
ATOM 4889 C C . TYR A 1 608 ? 24.565 -2.470 -17.858 1.00 31.38 608 TYR A C 1
ATOM 4891 O O . TYR A 1 608 ? 23.470 -2.645 -17.328 1.00 31.38 608 TYR A O 1
ATOM 4899 N N . LEU A 1 609 ? 25.528 -3.397 -17.858 1.00 24.06 609 LEU A N 1
ATOM 4900 C CA . LEU A 1 609 ? 25.488 -4.662 -17.116 1.00 24.06 609 LEU A CA 1
ATOM 4901 C C . LEU A 1 609 ? 25.155 -4.404 -15.638 1.00 24.06 609 LEU A C 1
ATOM 4903 O O . LEU A 1 609 ? 25.907 -3.720 -14.948 1.00 24.06 609 LEU A O 1
ATOM 4907 N N . TYR A 1 610 ? 24.073 -5.000 -15.131 1.00 24.91 610 TYR A N 1
ATOM 4908 C CA . TYR A 1 610 ? 23.741 -4.976 -13.699 1.00 24.91 610 TYR A CA 1
ATOM 4909 C C . TYR A 1 610 ? 24.628 -5.913 -12.852 1.00 24.91 610 TYR A C 1
ATOM 4911 O O . TYR A 1 610 ? 24.532 -5.889 -11.630 1.00 24.91 610 TYR A O 1
ATOM 4919 N N . HIS A 1 611 ? 25.541 -6.677 -13.470 1.00 22.84 611 HIS A N 1
ATOM 4920 C CA . HIS A 1 611 ? 26.442 -7.608 -12.774 1.00 22.84 611 HIS A CA 1
ATOM 4921 C C . HIS A 1 611 ? 27.870 -7.680 -13.351 1.00 22.84 611 HIS A C 1
ATOM 4923 O O . HIS A 1 611 ? 28.497 -8.733 -13.298 1.00 22.84 611 HIS A O 1
ATOM 4929 N N . LEU A 1 612 ? 28.434 -6.576 -13.861 1.00 20.70 612 LEU A N 1
ATOM 4930 C CA . LEU A 1 612 ? 29.877 -6.525 -14.140 1.00 20.70 612 LEU A CA 1
ATOM 4931 C C . LEU A 1 612 ? 30.549 -5.401 -13.348 1.00 20.70 612 LEU A C 1
ATOM 4933 O O . LEU A 1 612 ? 30.443 -4.221 -13.670 1.00 20.70 612 LEU A O 1
ATOM 4937 N N . ASN A 1 613 ? 31.236 -5.809 -12.287 1.00 27.80 613 ASN A N 1
ATOM 4938 C CA . ASN A 1 613 ? 32.217 -5.013 -11.572 1.00 27.80 613 ASN A CA 1
ATOM 4939 C C . ASN A 1 613 ? 33.503 -4.971 -12.414 1.00 27.80 613 ASN A C 1
ATOM 4941 O O . ASN A 1 613 ? 34.316 -5.872 -12.254 1.00 27.80 613 ASN A O 1
ATOM 4945 N N . VAL A 1 614 ? 33.669 -4.013 -13.337 1.00 21.75 614 VAL A N 1
ATOM 4946 C CA . VAL A 1 614 ? 34.981 -3.706 -13.949 1.00 21.75 614 VAL A CA 1
ATOM 4947 C C . VAL A 1 614 ? 35.045 -2.236 -14.376 1.00 21.75 614 VAL A C 1
ATOM 4949 O O . VAL A 1 614 ? 34.179 -1.740 -15.097 1.00 21.75 614 VAL A O 1
ATOM 4952 N N . ASP A 1 615 ? 36.113 -1.579 -13.939 1.00 27.06 615 ASP A N 1
ATOM 4953 C CA . ASP A 1 615 ? 36.537 -0.195 -14.157 1.00 27.06 615 ASP A CA 1
ATOM 4954 C C . ASP A 1 615 ? 36.796 0.242 -15.623 1.00 27.06 615 ASP A C 1
ATOM 4956 O O . ASP A 1 615 ? 37.413 1.280 -15.832 1.00 27.06 615 ASP A O 1
ATOM 4960 N N . GLU A 1 616 ? 36.337 -0.447 -16.676 1.00 32.12 616 GLU A N 1
ATOM 4961 C CA . GLU A 1 616 ? 36.746 -0.097 -18.056 1.00 32.12 616 GLU A CA 1
ATOM 4962 C C . GLU A 1 616 ? 35.648 -0.317 -19.122 1.00 32.12 616 GLU A C 1
ATOM 4964 O O . GLU A 1 616 ? 35.420 -1.441 -19.562 1.00 32.12 616 GLU A O 1
ATOM 4969 N N . CYS A 1 617 ? 34.990 0.760 -19.595 1.00 26.81 617 CYS A N 1
ATOM 4970 C CA . CYS A 1 617 ? 34.554 0.909 -21.004 1.00 26.81 617 CYS A CA 1
ATOM 4971 C C . CYS A 1 617 ? 34.062 2.349 -21.326 1.00 26.81 617 CYS A C 1
ATOM 4973 O O . CYS A 1 617 ? 33.308 2.910 -20.524 1.00 26.81 617 CYS A O 1
ATOM 4975 N N . PRO A 1 618 ? 34.435 2.948 -22.481 1.00 35.62 618 PRO A N 1
ATOM 4976 C CA . PRO A 1 618 ? 34.337 4.388 -22.727 1.00 35.62 618 PRO A CA 1
ATOM 4977 C C . PRO A 1 618 ? 32.968 4.880 -23.233 1.00 35.62 618 PRO A C 1
ATOM 4979 O O . PRO A 1 618 ? 32.133 4.146 -23.768 1.00 35.62 618 PRO A O 1
ATOM 4982 N N . ASP A 1 619 ? 32.777 6.184 -23.059 1.00 40.28 619 ASP A N 1
ATOM 4983 C CA . ASP A 1 619 ? 31.634 7.031 -23.396 1.00 40.28 619 ASP A CA 1
ATOM 4984 C C . ASP A 1 619 ? 31.160 6.978 -24.871 1.00 40.28 619 ASP A C 1
ATOM 4986 O O . ASP A 1 619 ? 31.332 7.926 -25.633 1.00 40.28 619 ASP A O 1
ATOM 4990 N N . SER A 1 620 ? 30.474 5.916 -25.305 1.00 40.78 620 SER A N 1
ATOM 4991 C CA . SER A 1 620 ? 29.756 5.937 -26.597 1.00 40.78 620 SER A CA 1
ATOM 4992 C C . SER A 1 620 ? 28.394 6.646 -26.478 1.00 40.78 620 SER A C 1
ATOM 4994 O O . SER A 1 620 ? 27.384 6.043 -26.114 1.00 40.78 620 SER A O 1
ATOM 4996 N N . ALA A 1 621 ? 28.349 7.957 -26.703 1.00 45.22 621 ALA A N 1
ATOM 4997 C CA . ALA A 1 621 ? 27.105 8.733 -26.742 1.00 45.22 621 ALA A CA 1
ATOM 4998 C C . ALA A 1 621 ? 26.084 8.154 -27.746 1.00 45.22 621 ALA A C 1
ATOM 5000 O O . ALA A 1 621 ? 26.467 7.482 -28.706 1.00 45.22 621 ALA A O 1
ATOM 5001 N N . VAL A 1 622 ? 24.789 8.446 -27.564 1.00 43.50 622 VAL A N 1
ATOM 5002 C CA . VAL A 1 622 ? 23.820 8.321 -28.670 1.00 43.50 622 VAL A CA 1
ATOM 5003 C C . VAL A 1 622 ? 24.351 9.185 -29.822 1.00 43.50 622 VAL A C 1
ATOM 5005 O O . VAL A 1 622 ? 24.692 10.344 -29.560 1.00 43.50 622 VAL A O 1
ATOM 5008 N N . PRO A 1 623 ? 24.468 8.674 -31.065 1.00 43.09 623 PRO A N 1
ATOM 5009 C CA . PRO A 1 623 ? 24.857 9.512 -32.190 1.00 43.09 623 PRO A CA 1
ATOM 5010 C C . PRO A 1 623 ? 23.902 10.700 -32.253 1.00 43.09 623 PRO A C 1
ATOM 5012 O O . PRO A 1 623 ? 22.686 10.501 -32.186 1.00 43.09 623 PRO A O 1
ATOM 5015 N N . SER A 1 624 ? 24.433 11.919 -32.389 1.00 42.66 624 SER A N 1
ATOM 5016 C CA . SER A 1 624 ? 23.628 13.143 -32.514 1.00 42.66 624 SER A CA 1
ATOM 5017 C C . SER A 1 624 ? 22.460 12.947 -33.488 1.00 42.66 624 SER A C 1
ATOM 5019 O O . SER A 1 624 ? 21.355 13.361 -33.160 1.00 42.66 624 SER A O 1
ATOM 5021 N N . GLY A 1 625 ? 22.684 12.166 -34.559 1.00 42.16 625 GLY A N 1
ATOM 5022 C CA . GLY A 1 625 ? 21.754 11.705 -35.603 1.00 42.16 625 GLY A CA 1
ATOM 5023 C C . GLY A 1 625 ? 20.387 11.129 -35.191 1.00 42.16 625 GLY A C 1
ATOM 5024 O O . GLY A 1 625 ? 19.450 11.244 -35.971 1.00 42.16 625 GLY A O 1
ATOM 5025 N N . VAL A 1 626 ? 20.233 10.513 -34.009 1.00 47.69 626 VAL A N 1
ATOM 5026 C CA . VAL A 1 626 ? 18.957 9.855 -33.614 1.00 47.69 626 VAL A CA 1
ATOM 5027 C C . VAL A 1 626 ? 17.919 10.861 -33.103 1.00 47.69 626 VAL A C 1
ATOM 5029 O O . VAL A 1 626 ? 16.719 10.689 -33.310 1.00 47.69 626 VAL A O 1
ATOM 5032 N N . ILE A 1 627 ? 18.390 11.915 -32.431 1.00 49.66 627 ILE A N 1
ATOM 5033 C CA . ILE A 1 627 ? 17.587 13.092 -32.060 1.00 49.66 627 ILE A CA 1
ATOM 5034 C C . ILE A 1 627 ? 17.731 14.182 -33.143 1.00 49.66 627 ILE A C 1
ATOM 5036 O O . ILE A 1 627 ? 16.917 15.110 -33.216 1.00 49.66 627 ILE A O 1
ATOM 5040 N N . ASP A 1 628 ? 18.741 14.055 -34.013 1.00 46.06 628 ASP A N 1
ATOM 5041 C CA . ASP A 1 628 ? 18.895 14.893 -35.192 1.00 46.06 628 ASP A CA 1
ATOM 5042 C C . ASP A 1 628 ? 17.779 14.663 -36.202 1.00 46.06 628 ASP A C 1
ATOM 5044 O O . ASP A 1 628 ? 17.059 13.664 -36.220 1.00 46.06 628 ASP A O 1
ATOM 5048 N N . ARG A 1 629 ? 17.633 15.675 -37.044 1.00 44.91 629 ARG A N 1
ATOM 5049 C CA . ARG A 1 629 ? 16.413 15.996 -37.770 1.00 44.91 629 ARG A CA 1
ATOM 5050 C C . ARG A 1 629 ? 15.856 14.888 -38.665 1.00 44.91 629 ARG A C 1
ATOM 5052 O O . ARG A 1 629 ? 14.716 15.037 -39.051 1.00 44.91 629 ARG A O 1
ATOM 5059 N N . GLU A 1 630 ? 16.568 13.818 -39.006 1.00 40.88 630 GLU A N 1
ATOM 5060 C CA . GLU A 1 630 ? 16.180 12.901 -40.092 1.00 40.88 630 GLU A CA 1
ATOM 5061 C C . GLU A 1 630 ? 15.056 11.895 -39.776 1.00 40.88 630 GLU A C 1
ATOM 5063 O O . GLU A 1 630 ? 14.364 11.455 -40.696 1.00 40.88 630 GLU A O 1
ATOM 5068 N N . VAL A 1 631 ? 14.845 11.534 -38.504 1.00 46.41 631 VAL A N 1
ATOM 5069 C CA . VAL A 1 631 ? 13.937 10.428 -38.109 1.00 46.41 631 VAL A CA 1
ATOM 5070 C C . VAL A 1 631 ? 12.653 10.932 -37.437 1.00 46.41 631 VAL A C 1
ATOM 5072 O O . VAL A 1 631 ? 11.587 10.323 -37.545 1.00 46.41 631 VAL A O 1
ATOM 5075 N N . LEU A 1 632 ? 12.735 12.064 -36.733 1.00 53.72 632 LEU A N 1
ATOM 5076 C CA . LEU A 1 632 ? 11.693 12.589 -35.848 1.00 53.72 632 LEU A CA 1
ATOM 5077 C C . LEU A 1 632 ? 11.517 14.094 -36.114 1.00 53.72 632 LEU A C 1
ATOM 5079 O O . LEU A 1 632 ? 11.906 14.941 -35.319 1.00 53.72 632 LEU A O 1
ATOM 5083 N N . HIS A 1 633 ? 10.979 14.435 -37.285 1.00 51.81 633 HIS A N 1
ATOM 5084 C CA . HIS A 1 633 ? 10.911 15.819 -37.771 1.00 51.81 633 HIS A CA 1
ATOM 5085 C C . HIS A 1 633 ? 9.939 16.731 -36.986 1.00 51.81 633 HIS A C 1
ATOM 5087 O O . HIS A 1 633 ? 10.131 17.947 -36.989 1.00 51.81 633 HIS A O 1
ATOM 5093 N N . ASP A 1 634 ? 8.929 16.171 -36.303 1.00 59.56 634 ASP A N 1
ATOM 5094 C CA . ASP A 1 634 ? 7.920 16.925 -35.545 1.00 59.56 634 ASP A CA 1
ATOM 5095 C C . ASP A 1 634 ? 7.791 16.443 -34.085 1.00 59.56 634 ASP A C 1
ATOM 5097 O O . ASP A 1 634 ? 7.326 15.333 -33.803 1.00 59.56 634 ASP A O 1
ATOM 5101 N N . TYR A 1 635 ? 8.188 17.319 -33.157 1.00 64.88 635 TYR A N 1
ATOM 5102 C CA . TYR A 1 635 ? 8.090 17.140 -31.704 1.00 64.88 635 TYR A CA 1
ATOM 5103 C C . TYR A 1 635 ? 6.912 17.918 -31.080 1.00 64.88 635 TYR A C 1
ATOM 5105 O O . TYR A 1 635 ? 6.731 17.893 -29.861 1.00 64.88 635 TYR A O 1
ATOM 5113 N N . SER A 1 636 ? 6.091 18.596 -31.892 1.00 66.75 636 SER A N 1
ATOM 5114 C CA . SER A 1 636 ? 5.042 19.514 -31.432 1.00 66.75 636 SER A CA 1
ATOM 5115 C C . SER A 1 636 ? 3.975 18.844 -30.558 1.00 66.75 636 SER A C 1
ATOM 5117 O O . SER A 1 636 ? 3.478 19.456 -29.610 1.00 66.75 636 SER A O 1
ATOM 5119 N N . ALA A 1 637 ? 3.662 17.571 -30.818 1.00 65.62 637 ALA A N 1
ATOM 5120 C CA . ALA A 1 637 ? 2.722 16.778 -30.025 1.00 65.62 637 ALA A CA 1
ATOM 5121 C C . ALA A 1 637 ? 3.381 15.938 -28.915 1.00 65.62 637 ALA A C 1
ATOM 5123 O O . ALA A 1 637 ? 2.664 15.267 -28.168 1.00 65.62 637 ALA A O 1
ATOM 5124 N N . LEU A 1 638 ? 4.714 15.973 -28.770 1.00 71.69 638 LEU A N 1
ATOM 5125 C CA . LEU A 1 638 ? 5.430 15.094 -27.845 1.00 71.69 638 LEU A CA 1
ATOM 5126 C C . LEU A 1 638 ? 5.085 15.451 -26.401 1.00 71.69 638 LEU A C 1
ATOM 5128 O O . LEU A 1 638 ? 5.349 16.563 -25.955 1.00 71.69 638 LEU A O 1
ATOM 5132 N N . ARG A 1 639 ? 4.509 14.497 -25.662 1.00 72.00 639 ARG A N 1
ATOM 5133 C CA . ARG A 1 639 ? 4.123 14.654 -24.251 1.00 72.00 639 ARG A CA 1
ATOM 5134 C C . ARG A 1 639 ? 5.091 13.971 -23.296 1.00 72.00 639 ARG A C 1
ATOM 5136 O O . ARG A 1 639 ? 5.286 14.477 -22.193 1.00 72.00 639 ARG A O 1
ATOM 5143 N N . VAL A 1 640 ? 5.695 12.857 -23.710 1.00 75.31 640 VAL A N 1
ATOM 5144 C CA . VAL A 1 640 ? 6.629 12.071 -22.891 1.00 75.31 640 VAL A CA 1
ATOM 5145 C C . VAL A 1 640 ? 7.925 11.831 -23.659 1.00 75.31 640 VAL A C 1
ATOM 5147 O O . VAL A 1 640 ? 7.904 11.198 -24.713 1.00 75.31 640 VAL A O 1
ATOM 5150 N N . LEU A 1 641 ? 9.044 12.286 -23.099 1.00 78.31 641 LEU A N 1
ATOM 5151 C CA . LEU A 1 641 ? 10.393 12.037 -23.600 1.00 78.31 641 LEU A CA 1
ATOM 5152 C C . LEU A 1 641 ? 11.212 11.334 -22.516 1.00 78.31 641 LEU A C 1
ATOM 5154 O O . LEU A 1 641 ? 11.485 11.922 -21.470 1.00 78.31 641 LEU A O 1
ATOM 5158 N N . LYS A 1 642 ? 11.619 10.086 -22.757 1.00 75.19 642 LYS A N 1
ATOM 5159 C CA . LYS A 1 642 ? 12.554 9.370 -21.879 1.00 75.19 642 LYS A CA 1
ATOM 5160 C C . LYS A 1 642 ? 13.853 9.074 -22.616 1.00 75.19 642 LYS A C 1
ATOM 5162 O O . LYS A 1 642 ? 13.840 8.486 -23.687 1.00 75.19 642 LYS A O 1
ATOM 5167 N N . ILE A 1 643 ? 14.978 9.456 -22.036 1.00 72.75 643 ILE A N 1
ATOM 5168 C CA . ILE A 1 643 ? 16.320 9.225 -22.556 1.00 72.75 643 ILE A CA 1
ATOM 5169 C C . ILE A 1 643 ? 17.114 8.550 -21.440 1.00 72.75 643 ILE A C 1
ATOM 5171 O O . ILE A 1 643 ? 17.782 9.185 -20.627 1.00 72.75 643 ILE A O 1
ATOM 5175 N N . ASN A 1 644 ? 17.023 7.229 -21.385 1.00 65.06 644 ASN A N 1
ATOM 5176 C CA . ASN A 1 644 ? 17.716 6.380 -20.424 1.00 65.06 644 ASN A CA 1
ATOM 5177 C C . ASN A 1 644 ? 19.158 6.089 -20.874 1.00 65.06 644 ASN A C 1
ATOM 5179 O O . ASN A 1 644 ? 19.661 4.972 -20.761 1.00 65.06 644 ASN A O 1
ATOM 5183 N N . THR A 1 645 ? 19.817 7.118 -21.410 1.00 59.88 645 THR A N 1
ATOM 5184 C CA . THR A 1 645 ? 21.181 7.108 -21.944 1.00 59.88 645 THR A CA 1
ATOM 5185 C C . THR A 1 645 ? 21.876 8.416 -21.578 1.00 59.88 645 THR A C 1
ATOM 5187 O O . THR A 1 645 ? 21.217 9.454 -21.638 1.00 59.88 645 THR A O 1
ATOM 5190 N N . PRO A 1 646 ? 23.187 8.416 -21.287 1.00 62.62 646 PRO A N 1
ATOM 5191 C CA . PRO A 1 646 ? 23.977 9.640 -21.188 1.00 62.62 646 PRO A CA 1
ATOM 5192 C C . PRO A 1 646 ? 23.771 10.599 -22.366 1.00 62.62 646 PRO A C 1
ATOM 5194 O O . PRO A 1 646 ? 24.082 10.265 -23.509 1.00 62.62 646 PRO A O 1
ATOM 5197 N N . ILE A 1 647 ? 23.267 11.794 -22.074 1.00 62.09 647 ILE A N 1
ATOM 5198 C CA . ILE A 1 647 ? 23.126 12.899 -23.031 1.00 62.09 647 ILE A CA 1
ATOM 5199 C C . ILE A 1 647 ? 24.453 13.669 -23.065 1.00 62.09 647 ILE A C 1
ATOM 5201 O O . ILE A 1 647 ? 24.826 14.262 -22.057 1.00 62.09 647 ILE A O 1
ATOM 5205 N N . MET A 1 648 ? 25.166 13.684 -24.196 1.00 59.19 648 MET A N 1
ATOM 5206 C CA . MET A 1 648 ? 26.401 14.476 -24.362 1.00 59.19 648 MET A CA 1
ATOM 5207 C C . MET A 1 648 ? 26.119 15.879 -24.920 1.00 59.19 648 MET A C 1
ATOM 5209 O O . MET A 1 648 ? 25.013 16.162 -25.385 1.00 59.19 648 MET A O 1
ATOM 5213 N N . ASP A 1 649 ? 27.110 16.769 -24.843 1.00 54.16 649 ASP A N 1
ATOM 5214 C CA . ASP A 1 649 ? 26.986 18.178 -25.237 1.00 54.16 649 ASP A CA 1
ATOM 5215 C C . ASP A 1 649 ? 26.451 18.329 -26.681 1.00 54.16 649 ASP A C 1
ATOM 5217 O O . ASP A 1 649 ? 26.905 17.632 -27.587 1.00 54.16 649 ASP A O 1
ATOM 5221 N N . ARG A 1 650 ? 25.478 19.238 -26.883 1.00 54.41 650 ARG A N 1
ATOM 5222 C CA . ARG A 1 650 ? 24.739 19.536 -28.145 1.00 54.41 650 ARG A CA 1
ATOM 5223 C C . ARG A 1 650 ? 23.622 18.582 -28.614 1.00 54.41 650 ARG A C 1
ATOM 5225 O O . ARG A 1 650 ? 23.124 18.758 -29.721 1.00 54.41 650 ARG A O 1
ATOM 5232 N N . THR A 1 651 ? 23.176 17.617 -27.810 1.00 55.69 651 THR A N 1
ATOM 5233 C CA . THR A 1 651 ? 22.140 16.643 -28.242 1.00 55.69 651 THR A CA 1
ATOM 5234 C C . THR A 1 651 ? 20.681 17.074 -28.028 1.00 55.69 651 THR A C 1
ATOM 5236 O O . THR A 1 651 ? 19.793 16.502 -28.656 1.00 55.69 651 THR A O 1
ATOM 5239 N N . LEU A 1 652 ? 20.396 18.064 -27.171 1.00 64.75 652 LEU A N 1
ATOM 5240 C CA . LEU A 1 652 ? 19.018 18.501 -26.902 1.00 64.75 652 LEU A CA 1
ATOM 5241 C C . LEU A 1 652 ? 18.590 19.645 -27.845 1.00 64.75 652 LEU A C 1
ATOM 5243 O O . LEU A 1 652 ? 19.255 20.684 -27.870 1.00 64.75 652 LEU A O 1
ATOM 5247 N N . PRO A 1 653 ? 17.482 19.499 -28.605 1.00 68.62 653 PRO A N 1
ATOM 5248 C CA . PRO A 1 653 ? 16.933 20.572 -29.433 1.00 68.62 653 PRO A CA 1
ATOM 5249 C C . PRO A 1 653 ? 16.441 21.763 -28.599 1.00 68.62 653 PRO A C 1
ATOM 5251 O O . PRO A 1 653 ? 16.320 21.684 -27.379 1.00 68.62 653 PRO A O 1
ATOM 5254 N N . SER A 1 654 ? 16.085 22.867 -29.263 1.00 77.56 654 SER A N 1
ATOM 5255 C CA . SER A 1 654 ? 15.474 24.020 -28.586 1.00 77.56 654 SER A CA 1
ATOM 5256 C C . SER A 1 654 ? 14.217 23.611 -27.793 1.00 77.56 654 SER A C 1
ATOM 5258 O O . SER A 1 654 ? 13.378 22.897 -28.353 1.00 77.56 654 SER A O 1
ATOM 5260 N N . PRO A 1 655 ? 14.012 24.103 -26.551 1.00 78.12 655 PRO A N 1
ATOM 5261 C CA . PRO A 1 655 ? 12.782 23.878 -25.780 1.00 78.12 655 PRO A CA 1
ATOM 5262 C C . PRO A 1 655 ? 11.505 24.257 -26.543 1.00 78.12 655 PRO A C 1
ATOM 5264 O O . PRO A 1 655 ? 10.456 23.645 -26.346 1.00 78.12 655 PRO A O 1
ATOM 5267 N N . ALA A 1 656 ? 11.597 25.228 -27.463 1.00 78.69 656 ALA A N 1
ATOM 5268 C CA . ALA A 1 656 ? 10.488 25.664 -28.313 1.00 78.69 656 ALA A CA 1
ATOM 5269 C C . ALA A 1 656 ? 9.954 24.556 -29.239 1.00 78.69 656 ALA A C 1
ATOM 5271 O O . ALA A 1 656 ? 8.792 24.604 -29.637 1.00 78.69 656 ALA A O 1
ATOM 5272 N N . ASN A 1 657 ? 10.768 23.541 -29.542 1.00 73.75 657 ASN A N 1
ATOM 5273 C CA . ASN A 1 657 ? 10.345 22.393 -30.339 1.00 73.75 657 ASN A CA 1
ATOM 5274 C C . ASN A 1 657 ? 9.418 21.448 -29.554 1.00 73.75 657 ASN A C 1
ATOM 5276 O O . ASN A 1 657 ? 8.779 20.594 -30.158 1.00 73.75 657 ASN A O 1
ATOM 5280 N N . PHE A 1 658 ? 9.307 21.608 -28.230 1.00 77.25 658 PHE A N 1
ATOM 5281 C CA . PHE A 1 658 ? 8.571 20.720 -27.328 1.00 77.25 658 PHE A CA 1
ATOM 5282 C C . PHE A 1 658 ? 7.391 21.425 -26.617 1.00 77.25 658 PHE A C 1
ATOM 5284 O O . PHE A 1 658 ? 7.306 21.416 -25.384 1.00 77.25 658 PHE A O 1
ATOM 5291 N N . PRO A 1 659 ? 6.437 22.040 -27.346 1.00 77.25 659 PRO A N 1
ATOM 5292 C CA . PRO A 1 659 ? 5.362 22.835 -26.749 1.00 77.25 659 PRO A CA 1
ATOM 5293 C C . PRO A 1 659 ? 4.374 22.010 -25.909 1.00 77.25 659 PRO A C 1
ATOM 5295 O O . PRO A 1 659 ? 3.716 22.562 -25.023 1.00 77.25 659 PRO A O 1
ATOM 5298 N N . CYS A 1 660 ? 4.265 20.700 -26.161 1.00 77.19 660 CYS A N 1
ATOM 5299 C CA . CYS A 1 660 ? 3.373 19.790 -25.440 1.00 77.19 660 CYS A CA 1
ATOM 5300 C C . CYS A 1 660 ? 4.069 18.900 -24.402 1.00 77.19 660 CYS A C 1
ATOM 5302 O O . CYS A 1 660 ? 3.379 18.092 -23.779 1.00 77.19 660 CYS A O 1
ATOM 5304 N N . LEU A 1 661 ? 5.383 19.038 -24.186 1.00 80.81 661 LEU A N 1
ATOM 5305 C CA . LEU A 1 661 ? 6.137 18.108 -23.344 1.00 80.81 661 LEU A CA 1
ATOM 5306 C C . LEU A 1 661 ? 5.769 18.268 -21.866 1.00 80.81 661 LEU A C 1
ATOM 5308 O O . LEU A 1 661 ? 5.943 19.332 -21.274 1.00 80.81 661 LEU A O 1
ATOM 5312 N N . VAL A 1 662 ? 5.245 17.185 -21.290 1.00 83.31 662 VAL A N 1
ATOM 5313 C CA . VAL A 1 662 ? 4.755 17.095 -19.905 1.00 83.31 662 VAL A CA 1
ATOM 5314 C C . VAL A 1 662 ? 5.738 16.329 -19.026 1.00 83.31 662 VAL A C 1
ATOM 5316 O O . VAL A 1 662 ? 5.904 16.676 -17.853 1.00 83.31 662 VAL A O 1
ATOM 5319 N N . THR A 1 663 ? 6.402 15.326 -19.604 1.00 82.19 663 THR A N 1
ATOM 5320 C CA . THR A 1 663 ? 7.280 14.397 -18.899 1.00 82.19 663 THR A CA 1
ATOM 5321 C C . THR A 1 663 ? 8.637 14.303 -19.575 1.00 82.19 663 THR A C 1
ATOM 5323 O O . THR A 1 663 ? 8.718 13.960 -20.755 1.00 82.19 663 THR A O 1
ATOM 5326 N N . LEU A 1 664 ? 9.695 14.532 -18.800 1.00 85.69 664 LEU A N 1
ATOM 5327 C CA . LEU A 1 664 ? 11.082 14.362 -19.218 1.00 85.69 664 LEU A CA 1
ATOM 5328 C C . LEU A 1 664 ? 11.805 13.409 -18.258 1.00 85.69 664 LEU A C 1
ATOM 5330 O O . LEU A 1 664 ? 11.844 13.657 -17.056 1.00 85.69 664 LEU A O 1
ATOM 5334 N N . SER A 1 665 ? 12.402 12.341 -18.782 1.00 84.00 665 SER A N 1
ATOM 5335 C CA . SER A 1 665 ? 13.300 11.449 -18.037 1.00 84.00 665 SER A CA 1
ATOM 5336 C C . SER A 1 665 ? 14.658 11.424 -18.715 1.00 84.00 665 SER A C 1
ATOM 5338 O O . SER A 1 665 ? 14.714 11.152 -19.909 1.00 84.00 665 SER A O 1
ATOM 5340 N N . VAL A 1 666 ? 15.742 11.685 -17.991 1.00 81.19 666 VAL A N 1
ATOM 5341 C CA . VAL A 1 666 ? 17.099 11.704 -18.554 1.00 81.19 666 VAL A CA 1
ATOM 5342 C C . VAL A 1 666 ? 18.118 11.030 -17.642 1.00 81.19 666 VAL A C 1
ATOM 5344 O O . VAL A 1 666 ? 17.996 11.054 -16.415 1.00 81.19 666 VAL A O 1
ATOM 5347 N N . VAL A 1 667 ? 19.161 10.471 -18.251 1.00 76.00 667 VAL A N 1
ATOM 5348 C CA . VAL A 1 667 ? 20.349 9.958 -17.562 1.00 76.00 667 VAL A CA 1
ATOM 5349 C C . VAL A 1 667 ? 21.527 10.887 -17.842 1.00 76.00 667 VAL A C 1
ATOM 5351 O O . VAL A 1 667 ? 21.863 11.167 -18.994 1.00 76.00 667 VAL A O 1
ATOM 5354 N N . CYS A 1 668 ? 22.170 11.369 -16.783 1.00 76.50 668 CYS A N 1
ATOM 5355 C CA . CYS A 1 668 ? 23.361 12.200 -16.892 1.00 76.50 668 CYS A CA 1
ATOM 5356 C C . CYS A 1 668 ? 24.596 11.365 -17.301 1.00 76.50 668 CYS A C 1
ATOM 5358 O O . CYS A 1 668 ? 24.659 10.170 -16.992 1.00 76.50 668 CYS A O 1
ATOM 5360 N N . PRO A 1 669 ? 25.599 11.976 -17.966 1.00 69.25 669 PRO A N 1
ATOM 5361 C CA . PRO A 1 669 ? 26.889 11.337 -18.271 1.00 69.25 669 PRO A CA 1
ATOM 5362 C C . PRO A 1 669 ? 27.610 10.777 -17.043 1.00 69.25 669 PRO A C 1
ATOM 5364 O O . PRO A 1 669 ? 27.261 11.138 -15.933 1.00 69.25 669 PRO A O 1
ATOM 5367 N N . ARG A 1 670 ? 28.606 9.893 -17.199 1.00 58.03 670 ARG A N 1
ATOM 5368 C CA . ARG A 1 670 ? 29.369 9.341 -16.054 1.00 58.03 670 ARG A CA 1
ATOM 5369 C C . ARG A 1 670 ? 30.602 10.166 -15.673 1.00 58.03 670 ARG A C 1
ATOM 5371 O O . ARG A 1 670 ? 30.969 10.164 -14.501 1.00 58.03 670 ARG A O 1
ATOM 5378 N N . ALA A 1 671 ? 31.196 10.891 -16.620 1.00 58.97 671 ALA A N 1
ATOM 5379 C CA . ALA A 1 671 ? 32.287 11.836 -16.374 1.00 58.97 671 ALA A CA 1
ATOM 5380 C C . ALA A 1 671 ? 31.801 13.074 -15.580 1.00 58.97 671 ALA A C 1
ATOM 5382 O O . ALA A 1 671 ? 30.584 13.327 -15.546 1.00 58.97 671 ALA A O 1
ATOM 5383 N N . PRO A 1 672 ? 32.692 13.841 -14.914 1.00 55.75 672 PRO A N 1
ATOM 5384 C CA . PRO A 1 672 ? 32.333 15.149 -14.375 1.00 55.75 672 PRO A CA 1
ATOM 5385 C C . PRO A 1 672 ? 31.744 15.982 -15.509 1.00 55.75 672 PRO A C 1
ATOM 5387 O O . PRO A 1 672 ? 32.345 16.184 -16.564 1.00 55.75 672 PRO A O 1
ATOM 5390 N N . VAL A 1 673 ? 30.493 16.366 -15.316 1.00 60.41 673 VAL A N 1
ATOM 5391 C CA . VAL A 1 673 ? 29.715 17.065 -16.325 1.00 60.41 673 VAL A CA 1
ATOM 5392 C C . VAL A 1 673 ? 30.327 18.450 -16.475 1.00 60.41 673 VAL A C 1
ATOM 5394 O O . VAL A 1 673 ? 30.535 19.134 -15.474 1.00 60.41 673 VAL A O 1
ATOM 5397 N N . SER A 1 674 ? 30.637 18.881 -17.700 1.00 68.00 674 SER A N 1
ATOM 5398 C CA . SER A 1 674 ? 31.137 20.243 -17.889 1.00 68.00 674 SER A CA 1
ATOM 5399 C C . SER A 1 674 ? 30.102 21.235 -17.346 1.00 68.00 674 SER A C 1
ATOM 5401 O O . SER A 1 674 ? 28.896 21.058 -17.538 1.00 68.00 674 SER A O 1
ATOM 5403 N N . LEU A 1 675 ? 30.560 22.303 -16.688 1.00 73.94 675 LEU A N 1
ATOM 5404 C CA . LEU A 1 675 ? 29.673 23.373 -16.214 1.00 73.94 675 LEU A CA 1
ATOM 5405 C C . LEU A 1 675 ? 28.793 23.919 -17.354 1.00 73.94 675 LEU A C 1
ATOM 5407 O O . LEU A 1 675 ? 27.646 24.307 -17.138 1.00 73.94 675 LEU A O 1
ATOM 5411 N N . ALA A 1 676 ? 29.315 23.903 -18.584 1.00 76.00 676 ALA A N 1
ATOM 5412 C CA . ALA A 1 676 ? 28.572 24.254 -19.784 1.00 76.00 676 ALA A CA 1
ATOM 5413 C C . ALA A 1 676 ? 27.369 23.324 -20.001 1.00 76.00 676 ALA A C 1
ATOM 5415 O O . ALA A 1 676 ? 26.253 23.812 -20.158 1.00 76.00 676 ALA A O 1
ATOM 5416 N N . TRP A 1 677 ? 27.554 22.002 -19.961 1.00 79.38 677 TRP A N 1
ATOM 5417 C CA . TRP A 1 677 ? 26.452 21.057 -20.147 1.00 79.38 677 TRP A CA 1
ATOM 5418 C C . TRP A 1 677 ? 25.385 21.205 -19.062 1.00 79.38 677 TRP A C 1
ATOM 5420 O O . TRP A 1 677 ? 24.200 21.278 -19.385 1.00 79.38 677 TRP A O 1
ATOM 5430 N N . SER A 1 678 ? 25.778 21.290 -17.785 1.00 79.50 678 SER A N 1
ATOM 5431 C CA . SER A 1 678 ? 24.808 21.387 -16.682 1.00 79.50 678 SER A CA 1
ATOM 5432 C C . SER A 1 678 ? 24.006 22.679 -16.770 1.00 79.50 678 SER A C 1
ATOM 5434 O O . SER A 1 678 ? 22.785 22.654 -16.621 1.00 79.50 678 SER A O 1
ATOM 5436 N N . THR A 1 679 ? 24.661 23.784 -17.128 1.00 83.69 679 THR A N 1
ATOM 5437 C CA . THR A 1 679 ? 24.004 25.071 -17.380 1.00 83.69 679 THR A CA 1
ATOM 5438 C C . THR A 1 679 ? 23.013 24.986 -18.543 1.00 83.69 679 THR A C 1
ATOM 5440 O O . THR A 1 679 ? 21.870 25.422 -18.398 1.00 83.69 679 THR A O 1
ATOM 5443 N N . HIS A 1 680 ? 23.405 24.389 -19.674 1.00 82.69 680 HIS A N 1
ATOM 5444 C CA . HIS A 1 680 ? 22.517 24.220 -20.829 1.00 82.69 680 HIS A CA 1
ATOM 5445 C C . HIS A 1 680 ? 21.320 23.317 -20.517 1.00 82.69 680 HIS A C 1
ATOM 5447 O O . HIS A 1 680 ? 20.191 23.661 -20.859 1.00 82.69 680 HIS A O 1
ATOM 5453 N N . PHE A 1 681 ? 21.541 22.186 -19.844 1.00 85.06 681 PHE A N 1
ATOM 5454 C CA . PHE A 1 681 ? 20.473 21.263 -19.474 1.00 85.06 681 PHE A CA 1
ATOM 5455 C C . PHE A 1 681 ? 19.472 21.914 -18.514 1.00 85.06 681 PHE A C 1
ATOM 5457 O O . PHE A 1 681 ? 18.263 21.819 -18.713 1.00 85.06 681 PHE A O 1
ATOM 5464 N N . MET A 1 682 ? 19.959 22.630 -17.500 1.00 88.06 682 MET A N 1
ATOM 5465 C CA . MET A 1 682 ? 19.090 23.345 -16.568 1.00 88.06 682 MET A CA 1
ATOM 5466 C C . MET A 1 682 ? 18.287 24.448 -17.260 1.00 88.06 682 MET A C 1
ATOM 5468 O O . MET A 1 682 ? 17.086 24.560 -17.022 1.00 88.06 682 MET A O 1
ATOM 5472 N N . ALA A 1 683 ? 18.911 25.215 -18.161 1.00 86.81 683 ALA A N 1
ATOM 5473 C CA . ALA A 1 683 ? 18.195 26.189 -18.981 1.00 86.81 683 ALA A CA 1
ATOM 5474 C C . ALA A 1 683 ? 17.113 25.512 -19.837 1.00 86.81 683 ALA A C 1
ATOM 5476 O O . ALA A 1 683 ? 15.973 25.971 -19.854 1.00 86.81 683 ALA A O 1
ATOM 5477 N N . PHE A 1 684 ? 17.434 24.375 -20.464 1.00 87.38 684 PHE A N 1
ATOM 5478 C CA . PHE A 1 684 ? 16.478 23.593 -21.243 1.00 87.38 684 PHE A CA 1
ATOM 5479 C C . PHE A 1 684 ? 15.258 23.188 -20.407 1.00 87.38 684 PHE A C 1
ATOM 5481 O O . PHE A 1 684 ? 14.135 23.478 -20.806 1.00 87.38 684 PHE A O 1
ATOM 5488 N N . VAL A 1 685 ? 15.459 22.580 -19.232 1.00 88.81 685 VAL A N 1
ATOM 5489 C CA . VAL A 1 685 ? 14.360 22.144 -18.350 1.00 88.81 685 VAL A CA 1
ATOM 5490 C C . VAL A 1 685 ? 13.516 23.325 -17.870 1.00 88.81 685 VAL A C 1
ATOM 5492 O O . VAL A 1 685 ? 12.284 23.255 -17.889 1.00 88.81 685 VAL A O 1
ATOM 5495 N N . ARG A 1 686 ? 14.167 24.416 -17.453 1.00 89.50 686 ARG A N 1
ATOM 5496 C CA . ARG A 1 686 ? 13.497 25.630 -16.975 1.00 89.50 686 ARG A CA 1
ATOM 5497 C C . ARG A 1 686 ? 12.576 26.219 -18.043 1.00 89.50 686 ARG A C 1
ATOM 5499 O O . ARG A 1 686 ? 11.459 26.622 -17.718 1.00 89.50 686 ARG A O 1
ATOM 5506 N N . ASP A 1 687 ? 13.032 26.229 -19.293 1.00 89.38 687 ASP A N 1
ATOM 5507 C CA . ASP A 1 687 ? 12.374 26.916 -20.405 1.00 89.38 687 ASP A CA 1
ATOM 5508 C C . ASP A 1 687 ? 11.311 26.040 -21.117 1.00 89.38 687 ASP A C 1
ATOM 5510 O O . ASP A 1 687 ? 10.662 26.494 -22.062 1.00 89.38 687 ASP A O 1
ATOM 5514 N N . LEU A 1 688 ? 11.061 24.807 -20.646 1.00 89.12 688 LEU A N 1
ATOM 5515 C CA . LEU A 1 688 ? 9.974 23.956 -21.147 1.00 89.12 688 LEU A CA 1
ATOM 5516 C C . LEU A 1 688 ? 8.587 24.476 -20.706 1.00 89.12 688 LEU A C 1
ATOM 5518 O O . LEU A 1 688 ? 8.317 24.623 -19.509 1.00 89.12 688 LEU A O 1
ATOM 5522 N N . PRO A 1 689 ? 7.638 24.689 -21.639 1.00 85.75 689 PRO A N 1
ATOM 5523 C CA . PRO A 1 689 ? 6.402 25.414 -21.345 1.00 85.75 689 PRO A CA 1
ATOM 5524 C C . PRO A 1 689 ? 5.366 24.614 -20.540 1.00 85.75 689 PRO A C 1
ATOM 5526 O O . PRO A 1 689 ? 4.544 25.220 -19.850 1.00 85.75 689 PRO A O 1
ATOM 5529 N N . ARG A 1 690 ? 5.347 23.277 -20.618 1.00 87.94 690 ARG A N 1
ATOM 5530 C CA . ARG A 1 690 ? 4.299 22.426 -20.007 1.00 87.94 690 ARG A CA 1
ATOM 5531 C C . ARG A 1 690 ? 4.830 21.312 -19.098 1.00 87.94 690 ARG A C 1
ATOM 5533 O O . ARG A 1 690 ? 4.059 20.435 -18.712 1.00 87.94 690 ARG A O 1
ATOM 5540 N N . ILE A 1 691 ? 6.110 21.360 -18.732 1.00 90.75 691 ILE A N 1
ATOM 5541 C CA . ILE A 1 691 ? 6.739 20.322 -17.913 1.00 90.75 691 ILE A CA 1
ATOM 5542 C C . ILE A 1 691 ? 6.074 20.232 -16.529 1.00 90.75 691 ILE A C 1
ATOM 5544 O O . ILE A 1 691 ? 5.908 21.236 -15.836 1.00 90.75 691 ILE A O 1
ATOM 5548 N N . THR A 1 692 ? 5.689 19.018 -16.134 1.00 91.62 692 THR A N 1
ATOM 5549 C CA . THR A 1 692 ? 5.142 18.716 -14.796 1.00 91.62 692 THR A CA 1
ATOM 5550 C C . THR A 1 692 ? 5.857 17.546 -14.131 1.00 91.62 692 THR A C 1
ATOM 5552 O O . THR A 1 692 ? 5.888 17.480 -12.905 1.00 91.62 692 THR A O 1
ATOM 5555 N N . THR A 1 693 ? 6.454 16.645 -14.917 1.00 90.56 693 THR A N 1
ATOM 5556 C CA . THR A 1 693 ? 7.157 15.457 -14.427 1.00 90.56 693 THR A CA 1
ATOM 5557 C C . THR A 1 693 ? 8.592 15.460 -14.930 1.00 90.56 693 THR A C 1
ATOM 5559 O O . THR A 1 693 ? 8.830 15.459 -16.137 1.00 90.56 693 THR A O 1
ATOM 5562 N N . LEU A 1 694 ? 9.550 15.429 -14.009 1.00 91.81 694 LEU A N 1
ATOM 5563 C CA . LEU A 1 694 ? 10.973 15.416 -14.321 1.00 91.81 694 LEU A CA 1
ATOM 5564 C C . LEU A 1 694 ? 11.675 14.286 -13.570 1.00 91.81 694 LEU A C 1
ATOM 5566 O O . LEU A 1 694 ? 11.620 14.227 -12.346 1.00 91.81 694 LEU A O 1
ATOM 5570 N N . ARG A 1 695 ? 12.370 13.412 -14.297 1.00 88.31 695 ARG A N 1
ATOM 5571 C CA . ARG A 1 695 ? 13.230 12.367 -13.738 1.00 88.31 695 ARG A CA 1
ATOM 5572 C C . ARG A 1 695 ? 14.657 12.569 -14.229 1.00 88.31 695 ARG A C 1
ATOM 5574 O O . ARG A 1 695 ? 14.907 12.595 -15.429 1.00 88.31 695 ARG A O 1
ATOM 5581 N N . VAL A 1 696 ? 15.591 12.705 -13.299 1.00 87.62 696 VAL A N 1
ATOM 5582 C CA . VAL A 1 696 ? 17.014 12.903 -13.583 1.00 87.62 696 VAL A CA 1
ATOM 5583 C C . VAL A 1 696 ? 17.796 11.850 -12.818 1.00 87.62 696 VAL A C 1
ATOM 5585 O O . VAL A 1 696 ? 17.719 11.769 -11.592 1.00 87.62 696 VAL A O 1
ATOM 5588 N N . LEU A 1 697 ? 18.524 11.013 -13.550 1.00 83.38 697 LEU A N 1
ATOM 5589 C CA . LEU A 1 697 ? 19.295 9.905 -12.997 1.00 83.38 697 LEU A CA 1
ATOM 5590 C C . LEU A 1 697 ? 20.794 10.174 -13.125 1.00 83.38 697 LEU A C 1
ATOM 5592 O O . LEU A 1 697 ? 21.282 10.503 -14.203 1.00 83.38 697 LEU A O 1
ATOM 5596 N N . GLY A 1 698 ? 21.533 9.971 -12.036 1.00 78.19 698 GLY A N 1
ATOM 5597 C CA . GLY A 1 698 ? 22.981 10.161 -12.001 1.00 78.19 698 GLY A CA 1
ATOM 5598 C C . GLY A 1 698 ? 23.403 11.631 -11.984 1.00 78.19 698 GLY A C 1
ATOM 5599 O O . GLY A 1 698 ? 24.459 11.955 -12.533 1.00 78.19 698 GLY A O 1
ATOM 5600 N N . TRP A 1 699 ? 22.599 12.515 -11.382 1.00 84.69 699 TRP A N 1
ATOM 5601 C CA . TRP A 1 699 ? 22.971 13.923 -11.204 1.00 84.69 699 TRP A CA 1
ATOM 5602 C C . TRP A 1 699 ? 24.204 14.063 -10.299 1.00 84.69 699 TRP A C 1
ATOM 5604 O O . TRP A 1 699 ? 24.379 13.293 -9.350 1.00 84.69 699 TRP A O 1
ATOM 5614 N N . ASP A 1 700 ? 25.063 15.034 -10.599 1.00 79.62 700 ASP A N 1
ATOM 5615 C CA . ASP A 1 700 ? 26.262 15.316 -9.810 1.00 79.62 700 ASP A CA 1
ATOM 5616 C C . ASP A 1 700 ? 25.896 16.075 -8.526 1.00 79.62 700 ASP A C 1
ATOM 5618 O O . ASP A 1 700 ? 25.291 17.147 -8.574 1.00 79.62 700 ASP A O 1
ATOM 5622 N N . ARG A 1 701 ? 26.280 15.524 -7.371 1.00 79.88 701 ARG A N 1
ATOM 5623 C CA . ARG A 1 701 ? 26.003 16.115 -6.053 1.00 79.88 701 ARG A CA 1
ATOM 5624 C C . ARG A 1 701 ? 26.678 17.467 -5.854 1.00 79.88 701 ARG A C 1
ATOM 5626 O O . ARG A 1 701 ? 26.132 18.296 -5.143 1.00 79.88 701 ARG A O 1
ATOM 5633 N N . SER A 1 702 ? 27.813 17.701 -6.513 1.00 77.62 702 SER A N 1
ATOM 5634 C CA . SER A 1 702 ? 28.570 18.957 -6.437 1.00 77.62 702 SER A CA 1
ATOM 5635 C C . SER A 1 702 ? 27.970 20.092 -7.273 1.00 77.62 702 SER A C 1
ATOM 5637 O O . SER A 1 702 ? 28.412 21.236 -7.175 1.00 77.62 702 SER A O 1
ATOM 5639 N N . THR A 1 703 ? 26.966 19.795 -8.105 1.00 83.69 703 THR A N 1
ATOM 5640 C CA . THR A 1 703 ? 26.358 20.764 -9.017 1.00 83.69 703 THR A CA 1
ATOM 5641 C C . THR A 1 703 ? 24.945 21.121 -8.570 1.00 83.69 703 THR A C 1
ATOM 5643 O O . THR A 1 703 ? 24.055 20.270 -8.482 1.00 83.69 703 THR A O 1
ATOM 5646 N N . SER A 1 704 ? 24.719 22.415 -8.346 1.00 85.25 704 SER A N 1
ATOM 5647 C CA . SER A 1 704 ? 23.399 22.975 -8.053 1.00 85.25 704 SER A CA 1
ATOM 5648 C C . SER A 1 704 ? 22.399 22.585 -9.143 1.00 85.25 704 SER A C 1
ATOM 5650 O O . SER A 1 704 ? 22.643 22.826 -10.323 1.00 85.25 704 SER A O 1
ATOM 5652 N N . PHE A 1 705 ? 21.268 21.990 -8.753 1.00 86.50 705 PHE A N 1
ATOM 5653 C CA . PHE A 1 705 ? 20.152 21.707 -9.670 1.00 86.50 705 PHE A CA 1
ATOM 5654 C C . PHE A 1 705 ? 19.136 22.862 -9.719 1.00 86.50 705 PHE A C 1
ATOM 5656 O O . PHE A 1 705 ? 18.225 22.890 -10.550 1.00 86.50 705 PHE A O 1
ATOM 5663 N N . ARG A 1 706 ? 19.312 23.846 -8.830 1.00 87.44 706 ARG A N 1
ATOM 5664 C CA . ARG A 1 706 ? 18.416 24.979 -8.615 1.00 87.44 706 ARG A CA 1
ATOM 5665 C C . ARG A 1 706 ? 18.042 25.708 -9.918 1.00 87.44 706 ARG A C 1
ATOM 5667 O O . ARG A 1 706 ? 16.847 25.914 -10.128 1.00 87.44 706 ARG A O 1
ATOM 5674 N N . PRO A 1 707 ? 18.974 26.061 -10.831 1.00 88.19 707 PRO A N 1
ATOM 5675 C CA . PRO A 1 707 ? 18.630 26.779 -12.064 1.00 88.19 707 PRO A CA 1
ATOM 5676 C C . PRO A 1 707 ? 17.642 26.059 -12.995 1.00 88.19 707 PRO A C 1
ATOM 5678 O O . PRO A 1 707 ? 17.014 26.726 -13.816 1.00 88.19 707 PRO A O 1
ATOM 5681 N N . GLY A 1 708 ? 17.518 24.730 -12.889 1.00 83.06 708 GLY A N 1
ATOM 5682 C CA . GLY A 1 708 ? 16.619 23.917 -13.713 1.00 83.06 708 GLY A CA 1
ATOM 5683 C C . GLY A 1 708 ? 15.230 23.693 -13.115 1.00 83.06 708 GLY A C 1
ATOM 5684 O O . GLY A 1 708 ? 14.356 23.154 -13.792 1.00 83.06 708 GLY A O 1
ATOM 5685 N N . LEU A 1 709 ? 15.001 24.094 -11.861 1.00 86.00 709 LEU A N 1
ATOM 5686 C CA . LEU A 1 709 ? 13.719 23.903 -11.189 1.00 86.00 709 LEU A CA 1
ATOM 5687 C C . LEU A 1 709 ? 12.633 24.809 -11.785 1.00 86.00 709 LEU A C 1
ATOM 5689 O O . LEU A 1 709 ? 12.843 25.995 -12.046 1.00 86.00 709 LEU A O 1
ATOM 5693 N N . ASN A 1 710 ? 11.438 24.247 -11.963 1.00 85.88 710 ASN A N 1
ATOM 5694 C CA . ASN A 1 710 ? 10.294 24.925 -12.561 1.00 85.88 710 ASN A CA 1
ATOM 5695 C C . ASN A 1 710 ? 9.087 24.862 -11.612 1.00 85.88 710 ASN A C 1
ATOM 5697 O O . ASN A 1 710 ? 8.706 23.793 -11.143 1.00 85.88 710 ASN A O 1
ATOM 5701 N N . LYS A 1 711 ? 8.433 26.009 -11.378 1.00 87.88 711 LYS A N 1
ATOM 5702 C CA . LYS A 1 711 ? 7.288 26.142 -10.454 1.00 87.88 711 LYS A CA 1
ATOM 5703 C C . LYS A 1 711 ? 6.083 25.258 -10.804 1.00 87.88 711 LYS A C 1
ATOM 5705 O O . LYS A 1 711 ? 5.207 25.082 -9.961 1.00 87.88 711 LYS A O 1
ATOM 5710 N N . ARG A 1 712 ? 6.011 24.748 -12.040 1.00 89.19 712 ARG A N 1
ATOM 5711 C CA . ARG A 1 712 ? 4.950 23.856 -12.538 1.00 89.19 712 ARG A CA 1
ATOM 5712 C C . ARG A 1 712 ? 5.222 22.375 -12.264 1.00 89.19 712 ARG A C 1
ATOM 5714 O O . ARG A 1 712 ? 4.329 21.565 -12.502 1.00 89.19 712 ARG A O 1
ATOM 5721 N N . LEU A 1 713 ? 6.419 22.016 -11.788 1.00 92.31 713 LEU A N 1
ATOM 5722 C CA . LEU A 1 713 ? 6.752 20.630 -11.470 1.00 92.31 713 LEU A CA 1
ATOM 5723 C C . LEU A 1 713 ? 5.846 20.105 -10.353 1.00 92.31 713 LEU A C 1
ATOM 5725 O O . LEU A 1 713 ? 5.772 20.675 -9.267 1.00 92.31 713 LEU A O 1
ATOM 5729 N N . GLN A 1 714 ? 5.178 18.998 -10.658 1.00 93.44 714 GLN A N 1
ATOM 5730 C CA . GLN A 1 714 ? 4.347 18.213 -9.749 1.00 93.44 714 GLN A CA 1
ATOM 5731 C C . GLN A 1 714 ? 5.062 16.929 -9.326 1.00 93.44 714 GLN A C 1
ATOM 5733 O O . GLN A 1 714 ? 4.855 16.454 -8.212 1.00 93.44 714 GLN A O 1
ATOM 5738 N N . LYS A 1 715 ? 5.926 16.382 -10.191 1.00 93.69 715 LYS A N 1
ATOM 5739 C CA . LYS A 1 715 ? 6.720 15.184 -9.914 1.00 93.69 715 LYS A CA 1
ATOM 5740 C C . LYS A 1 715 ? 8.198 15.441 -10.206 1.00 93.69 715 LYS A C 1
ATOM 5742 O O . LYS A 1 715 ? 8.540 15.831 -11.324 1.00 93.69 715 LYS A O 1
ATOM 5747 N N . LEU A 1 716 ? 9.067 15.195 -9.230 1.00 93.62 716 LEU A N 1
ATOM 5748 C CA . LEU A 1 716 ? 10.519 15.334 -9.363 1.00 93.62 716 LEU A CA 1
ATOM 5749 C C . LEU A 1 716 ? 11.201 14.082 -8.827 1.00 93.62 716 LEU A C 1
ATOM 5751 O O . LEU A 1 716 ? 11.137 13.795 -7.639 1.00 93.62 716 LEU A O 1
ATOM 5755 N N . HIS A 1 717 ? 11.853 13.328 -9.703 1.00 91.81 717 HIS A N 1
ATOM 5756 C CA . HIS A 1 717 ? 12.618 12.139 -9.345 1.00 91.81 717 HIS A CA 1
ATOM 5757 C C . HIS A 1 717 ? 14.095 12.411 -9.601 1.00 91.81 717 HIS A C 1
ATOM 5759 O O . HIS A 1 717 ? 14.589 12.195 -10.707 1.00 91.81 717 HIS A O 1
ATOM 5765 N N . LEU A 1 718 ? 14.789 12.915 -8.585 1.00 89.94 718 LEU A N 1
ATOM 5766 C CA . LEU A 1 718 ? 16.204 13.253 -8.642 1.00 89.94 718 LEU A CA 1
ATOM 5767 C C . LEU A 1 718 ? 17.016 12.156 -7.950 1.00 89.94 718 LEU A C 1
ATOM 5769 O O . LEU A 1 718 ? 17.058 12.071 -6.725 1.00 89.94 718 LEU A O 1
ATOM 5773 N N . LYS A 1 719 ? 17.683 11.316 -8.744 1.00 84.94 719 LYS A N 1
ATOM 5774 C CA . LYS A 1 719 ? 18.655 10.344 -8.237 1.00 84.94 719 LYS A CA 1
ATOM 5775 C C . LYS A 1 719 ? 20.055 10.860 -8.524 1.00 84.94 719 LYS A C 1
ATOM 5777 O O . LYS A 1 719 ? 20.442 10.999 -9.687 1.00 84.94 719 LYS A O 1
ATOM 5782 N N . THR A 1 720 ? 20.816 11.133 -7.477 1.00 80.06 720 THR A N 1
ATOM 5783 C CA . THR A 1 720 ? 22.205 11.567 -7.610 1.00 80.06 720 THR A CA 1
ATOM 5784 C C . THR A 1 720 ? 23.125 10.370 -7.852 1.00 80.06 720 THR A C 1
ATOM 5786 O O . THR A 1 720 ? 22.719 9.206 -7.752 1.00 80.06 720 THR A O 1
ATOM 5789 N N . ARG A 1 721 ? 24.367 10.633 -8.265 1.00 75.25 721 ARG A N 1
ATOM 5790 C CA . ARG A 1 721 ? 25.399 9.590 -8.279 1.00 75.25 721 ARG A CA 1
ATOM 5791 C C . ARG A 1 721 ? 25.708 9.175 -6.846 1.00 75.25 721 ARG A C 1
ATOM 5793 O O . ARG A 1 721 ? 25.689 10.015 -5.946 1.00 75.25 721 ARG A O 1
ATOM 5800 N N . ALA A 1 722 ? 26.017 7.889 -6.671 1.00 65.62 722 ALA A N 1
ATOM 5801 C CA . ALA A 1 722 ? 26.500 7.370 -5.399 1.00 65.62 722 ALA A CA 1
ATOM 5802 C C . ALA A 1 722 ? 27.683 8.215 -4.922 1.00 65.62 722 ALA A C 1
ATOM 5804 O O . ALA A 1 722 ? 28.547 8.584 -5.727 1.00 65.62 722 ALA A O 1
ATOM 5805 N N . ASN A 1 723 ? 27.704 8.514 -3.626 1.00 60.16 723 ASN A N 1
ATOM 5806 C CA . ASN A 1 723 ? 28.762 9.289 -3.009 1.00 60.16 723 ASN A CA 1
ATOM 5807 C C . ASN A 1 723 ? 30.065 8.490 -2.977 1.00 60.16 723 ASN A C 1
ATOM 5809 O O . ASN A 1 723 ? 30.415 7.903 -1.961 1.00 60.16 723 ASN A O 1
ATOM 5813 N N . ARG A 1 724 ? 30.797 8.439 -4.092 1.00 60.84 724 ARG A N 1
ATOM 5814 C CA . ARG A 1 724 ? 32.127 7.830 -4.120 1.00 60.84 724 ARG A CA 1
ATOM 5815 C C . ARG A 1 724 ? 33.166 8.771 -3.517 1.00 60.84 724 ARG A C 1
ATOM 5817 O O . ARG A 1 724 ? 34.083 9.163 -4.219 1.00 60.84 724 ARG A O 1
ATOM 5824 N N . GLY A 1 725 ? 32.961 9.232 -2.281 1.00 52.53 725 GLY A N 1
ATOM 5825 C CA . GLY A 1 725 ? 33.849 10.218 -1.657 1.00 52.53 725 GLY A CA 1
ATOM 5826 C C . GLY A 1 725 ? 33.708 11.656 -2.122 1.00 52.53 725 GLY A C 1
ATOM 5827 O O . GLY A 1 725 ? 34.602 12.466 -1.884 1.00 52.53 725 GLY A O 1
ATOM 5828 N N . GLY A 1 726 ? 32.627 11.951 -2.836 1.00 58.38 726 GLY A N 1
ATOM 5829 C CA . GLY A 1 726 ? 32.298 13.294 -3.278 1.00 58.38 726 GLY A CA 1
ATOM 5830 C C . GLY A 1 726 ? 31.713 14.148 -2.148 1.00 58.38 726 GLY A C 1
ATOM 5831 O O . GLY A 1 726 ? 31.489 13.673 -1.030 1.00 58.38 726 GLY A O 1
ATOM 5832 N N . PRO A 1 727 ? 31.450 15.435 -2.422 1.00 61.88 727 PRO A N 1
ATOM 5833 C CA . PRO A 1 727 ? 30.771 16.291 -1.464 1.00 61.88 727 PRO A CA 1
ATOM 5834 C C . PRO A 1 727 ? 29.370 15.742 -1.136 1.00 61.88 727 PRO A C 1
ATOM 5836 O O . PRO A 1 727 ? 28.756 15.054 -1.967 1.00 61.88 727 PRO A O 1
ATOM 5839 N N . PRO A 1 728 ? 28.844 16.047 0.065 1.00 67.44 728 PRO A N 1
ATOM 5840 C CA . PRO A 1 728 ? 27.457 15.754 0.391 1.00 67.44 728 PRO A CA 1
ATOM 5841 C C . PRO A 1 728 ? 26.513 16.450 -0.597 1.00 67.44 728 PRO A C 1
ATOM 5843 O O . PRO A 1 728 ? 26.910 17.305 -1.391 1.00 67.44 728 PRO A O 1
ATOM 5846 N N . LEU A 1 729 ? 25.243 16.060 -0.544 1.00 74.88 729 LEU A N 1
ATOM 5847 C CA . LEU A 1 729 ? 24.194 16.730 -1.299 1.00 74.88 729 LEU A CA 1
ATOM 5848 C C . LEU A 1 729 ? 24.197 18.239 -0.983 1.00 74.88 729 LEU A C 1
ATOM 5850 O O . LEU A 1 729 ? 24.264 18.615 0.187 1.00 74.88 729 LEU A O 1
ATOM 5854 N N . LEU A 1 730 ? 24.130 19.091 -2.010 1.00 76.62 730 LEU A N 1
ATOM 5855 C CA . LEU A 1 730 ? 24.048 20.539 -1.816 1.00 76.62 730 LEU A CA 1
ATOM 5856 C C . LEU A 1 730 ? 22.744 20.926 -1.113 1.00 76.62 730 LEU A C 1
ATOM 5858 O O . LEU A 1 730 ? 21.695 20.316 -1.331 1.00 76.62 730 LEU A O 1
ATOM 5862 N N . GLU A 1 731 ? 22.799 21.995 -0.318 1.00 70.81 731 GLU A N 1
ATOM 5863 C CA . GLU A 1 731 ? 21.641 22.496 0.427 1.00 70.81 731 GLU A CA 1
ATOM 5864 C C . GLU A 1 731 ? 20.433 22.773 -0.483 1.00 70.81 731 GLU A C 1
ATOM 5866 O O . GLU A 1 731 ? 19.286 22.485 -0.144 1.00 70.81 731 GLU A O 1
ATOM 5871 N N . ASP A 1 732 ? 20.668 23.297 -1.681 1.00 76.00 732 ASP A N 1
ATOM 5872 C CA . ASP A 1 732 ? 19.603 23.667 -2.606 1.00 76.00 732 ASP A CA 1
ATOM 5873 C C . ASP A 1 732 ? 18.858 22.482 -3.239 1.00 76.00 732 ASP A C 1
ATOM 5875 O O . ASP A 1 732 ? 17.746 22.670 -3.739 1.00 76.00 732 ASP A O 1
ATOM 5879 N N . HIS A 1 733 ? 19.401 21.262 -3.168 1.00 81.62 733 HIS A N 1
ATOM 5880 C CA . HIS A 1 733 ? 18.699 20.050 -3.598 1.00 81.62 733 HIS A CA 1
ATOM 5881 C C . HIS A 1 733 ? 17.544 19.682 -2.661 1.00 81.62 733 HIS A C 1
ATOM 5883 O O . HIS A 1 733 ? 16.641 18.974 -3.095 1.00 81.62 733 HIS A O 1
ATOM 5889 N N . VAL A 1 734 ? 17.536 20.175 -1.415 1.00 86.12 734 VAL A N 1
ATOM 5890 C CA . VAL A 1 734 ? 16.487 19.889 -0.419 1.00 86.12 734 VAL A CA 1
ATOM 5891 C C . VAL A 1 734 ? 15.820 21.178 0.064 1.00 86.12 734 VAL A C 1
ATOM 5893 O O . VAL A 1 734 ? 14.606 21.337 -0.072 1.00 86.12 734 VAL A O 1
ATOM 5896 N N . PHE A 1 735 ? 16.600 22.131 0.580 1.00 87.12 735 PHE A N 1
ATOM 5897 C CA . PHE A 1 735 ? 16.096 23.303 1.302 1.00 87.12 735 PHE A CA 1
ATOM 5898 C C . PHE A 1 735 ? 15.343 24.302 0.420 1.00 87.12 735 PHE A C 1
ATOM 5900 O O . PHE A 1 735 ? 14.432 24.975 0.895 1.00 87.12 735 PHE A O 1
ATOM 5907 N N . GLN A 1 736 ? 15.677 24.381 -0.869 1.00 86.06 736 GLN A N 1
ATOM 5908 C CA . GLN A 1 736 ? 15.095 25.369 -1.788 1.00 86.06 736 GLN A CA 1
ATOM 5909 C C . GLN A 1 736 ? 13.934 24.812 -2.625 1.00 86.06 736 GLN A C 1
ATOM 5911 O O . GLN A 1 736 ? 13.266 25.563 -3.340 1.00 86.06 736 GLN A O 1
ATOM 5916 N N . LEU A 1 737 ? 13.638 23.509 -2.518 1.00 89.94 737 LEU A N 1
ATOM 5917 C CA . LEU A 1 737 ? 12.559 22.874 -3.280 1.00 89.94 737 LEU A CA 1
ATOM 5918 C C . LEU A 1 737 ? 11.194 23.505 -2.985 1.00 89.94 737 LEU A C 1
ATOM 5920 O O . LEU A 1 737 ? 10.411 23.711 -3.911 1.00 89.94 737 LEU A O 1
ATOM 5924 N N . ALA A 1 738 ? 10.916 23.848 -1.724 1.00 87.50 738 ALA A N 1
ATOM 5925 C CA . ALA A 1 738 ? 9.634 24.421 -1.312 1.00 87.50 738 ALA A CA 1
ATOM 5926 C C . ALA A 1 738 ? 9.335 25.771 -1.987 1.00 87.50 738 ALA A C 1
ATOM 5928 O O . ALA A 1 738 ? 8.210 26.015 -2.424 1.00 87.50 738 ALA A O 1
ATOM 5929 N N . GLU A 1 739 ? 10.350 26.624 -2.130 1.00 87.44 739 GLU A N 1
ATOM 5930 C CA . GLU A 1 739 ? 10.222 27.940 -2.766 1.00 87.44 739 GLU A CA 1
ATOM 5931 C C . GLU A 1 739 ? 10.135 27.837 -4.294 1.00 87.44 739 GLU A C 1
ATOM 5933 O O . GLU A 1 739 ? 9.433 28.610 -4.956 1.00 87.44 739 GLU A O 1
ATOM 5938 N N . MET A 1 740 ? 10.861 26.877 -4.870 1.00 88.25 740 MET A N 1
ATOM 5939 C CA . MET A 1 740 ? 11.042 26.773 -6.316 1.00 88.25 740 MET A CA 1
ATOM 5940 C C . MET A 1 740 ? 10.025 25.872 -7.008 1.00 88.25 740 MET A C 1
ATOM 5942 O O . MET A 1 740 ? 9.665 26.143 -8.152 1.00 88.25 740 MET A O 1
ATOM 5946 N N . CYS A 1 741 ? 9.538 24.839 -6.323 1.00 91.00 741 CYS A N 1
ATOM 5947 C CA . CYS A 1 741 ? 8.569 23.863 -6.821 1.00 91.00 741 CYS A CA 1
ATOM 5948 C C . CYS A 1 741 ? 7.402 23.695 -5.825 1.00 91.00 741 CYS A C 1
ATOM 5950 O O . CYS A 1 741 ? 7.182 22.603 -5.304 1.00 91.00 741 CYS A O 1
ATOM 5952 N N . PRO A 1 742 ? 6.606 24.747 -5.552 1.00 89.75 742 PRO A N 1
ATOM 5953 C CA . PRO A 1 742 ? 5.534 24.683 -4.552 1.00 89.75 742 PRO A CA 1
ATOM 5954 C C . PRO A 1 742 ? 4.385 23.733 -4.938 1.00 89.75 742 PRO A C 1
ATOM 5956 O O . PRO A 1 742 ? 3.582 23.356 -4.086 1.00 89.75 742 PRO A O 1
ATOM 5959 N N . ALA A 1 743 ? 4.282 23.361 -6.219 1.00 91.25 743 ALA A N 1
ATOM 5960 C CA . ALA A 1 743 ? 3.272 22.441 -6.738 1.00 91.25 743 ALA A CA 1
ATOM 5961 C C . ALA A 1 743 ? 3.671 20.958 -6.629 1.00 91.25 743 ALA A C 1
ATOM 5963 O O . ALA A 1 743 ? 2.931 20.109 -7.118 1.00 91.25 743 ALA A O 1
ATOM 5964 N N . LEU A 1 744 ? 4.819 20.646 -6.018 1.00 93.88 744 LEU A N 1
ATOM 5965 C CA . LEU A 1 744 ? 5.350 19.292 -5.971 1.00 93.88 744 LEU A CA 1
ATOM 5966 C C . LEU A 1 744 ? 4.496 18.375 -5.082 1.00 93.88 744 LEU A C 1
ATOM 5968 O O . LEU A 1 744 ? 4.301 18.642 -3.897 1.00 93.88 744 LEU A O 1
ATOM 5972 N N . GLU A 1 745 ? 4.015 17.282 -5.668 1.00 94.62 745 GLU A N 1
ATOM 5973 C CA . GLU A 1 745 ? 3.160 16.264 -5.046 1.00 94.62 745 GLU A CA 1
ATOM 5974 C C . GLU A 1 745 ? 3.890 14.925 -4.874 1.00 94.62 745 GLU A C 1
ATOM 5976 O O . GLU A 1 745 ? 3.591 14.178 -3.940 1.00 94.62 745 GLU A O 1
ATOM 5981 N N . ASP A 1 746 ? 4.850 14.640 -5.758 1.00 93.88 746 ASP A N 1
ATOM 5982 C CA . ASP A 1 746 ? 5.613 13.393 -5.839 1.00 93.88 746 ASP A CA 1
ATOM 5983 C C . ASP A 1 746 ? 7.115 13.699 -5.921 1.00 93.88 746 ASP A C 1
ATOM 5985 O O . ASP A 1 746 ? 7.584 14.314 -6.883 1.00 93.88 746 ASP A O 1
ATOM 5989 N N . LEU A 1 747 ? 7.872 13.302 -4.904 1.00 95.31 747 LEU A N 1
ATOM 5990 C CA . LEU A 1 747 ? 9.311 13.538 -4.831 1.00 95.31 747 LEU A CA 1
ATOM 5991 C C . LEU A 1 747 ? 10.042 12.215 -4.632 1.00 95.31 747 LEU A C 1
ATOM 5993 O O . LEU A 1 747 ? 9.771 11.501 -3.671 1.00 95.31 747 LEU A O 1
ATOM 5997 N N . ALA A 1 748 ? 11.011 11.921 -5.494 1.00 93.00 748 ALA A N 1
ATOM 5998 C CA . ALA A 1 748 ? 12.045 10.937 -5.210 1.00 93.00 748 ALA A CA 1
ATOM 5999 C C . ALA A 1 748 ? 13.384 11.657 -5.058 1.00 93.00 748 ALA A C 1
ATOM 6001 O O . ALA A 1 748 ? 13.812 12.350 -5.983 1.00 93.00 748 ALA A O 1
ATOM 6002 N N . ILE A 1 749 ? 14.017 11.512 -3.897 1.00 91.75 749 ILE A N 1
ATOM 6003 C CA . ILE A 1 749 ? 15.270 12.186 -3.555 1.00 91.75 749 ILE A CA 1
ATOM 6004 C C . ILE A 1 749 ? 16.123 11.291 -2.660 1.00 91.75 749 ILE A C 1
ATOM 6006 O O . ILE A 1 749 ? 15.614 10.398 -1.981 1.00 91.75 749 ILE A O 1
ATOM 6010 N N . GLU A 1 750 ? 17.427 11.531 -2.673 1.00 88.06 750 GLU A N 1
ATOM 6011 C CA . GLU A 1 750 ? 18.377 10.882 -1.780 1.00 88.06 750 GLU A CA 1
ATOM 6012 C C . GLU A 1 750 ? 18.870 11.885 -0.729 1.00 88.06 750 GLU A C 1
ATOM 6014 O O . GLU A 1 750 ? 19.258 12.991 -1.091 1.00 88.06 750 GLU A O 1
ATOM 6019 N N . ILE A 1 751 ? 18.848 11.510 0.551 1.00 88.25 751 ILE A N 1
ATOM 6020 C CA . ILE A 1 751 ? 19.393 12.293 1.674 1.00 88.25 751 ILE A CA 1
ATOM 6021 C C . ILE A 1 751 ? 20.521 11.485 2.315 1.00 88.25 751 ILE A C 1
ATOM 6023 O O . ILE A 1 751 ? 20.446 10.260 2.396 1.00 88.25 751 ILE A O 1
ATOM 6027 N N . ASN A 1 752 ? 21.579 12.165 2.757 1.00 86.00 752 ASN A N 1
ATOM 6028 C CA . ASN A 1 752 ? 22.679 11.518 3.462 1.00 86.00 752 ASN A CA 1
ATOM 6029 C C . ASN A 1 752 ? 22.236 11.082 4.863 1.00 86.00 752 ASN A C 1
ATOM 6031 O O . ASN A 1 752 ? 21.749 11.908 5.631 1.00 86.00 752 ASN A O 1
ATOM 6035 N N . ARG A 1 753 ? 22.430 9.807 5.206 1.00 88.12 753 ARG A N 1
ATOM 6036 C CA . ARG A 1 753 ? 22.219 9.306 6.566 1.00 88.12 753 ARG A CA 1
ATOM 6037 C C . ARG A 1 753 ? 23.502 9.541 7.364 1.00 88.12 753 ARG A C 1
ATOM 6039 O O . ARG A 1 753 ? 24.548 9.000 7.020 1.00 88.12 753 ARG A O 1
ATOM 6046 N N . SER A 1 754 ? 23.438 10.338 8.423 1.00 86.69 754 SER A N 1
ATOM 6047 C CA . SER A 1 754 ? 24.585 10.719 9.256 1.00 86.69 754 SER A CA 1
ATOM 6048 C C . SER A 1 754 ? 24.309 10.458 10.737 1.00 86.69 754 SER A C 1
ATOM 6050 O O . SER A 1 754 ? 24.450 11.330 11.591 1.00 86.69 754 SER A O 1
ATOM 6052 N N . ARG A 1 755 ? 23.917 9.217 11.064 1.00 87.44 755 ARG A N 1
ATOM 6053 C CA . ARG A 1 755 ? 23.621 8.749 12.438 1.00 87.44 755 ARG A CA 1
ATOM 6054 C C . ARG A 1 755 ? 22.532 9.525 13.186 1.00 87.44 755 ARG A C 1
ATOM 6056 O O . ARG A 1 755 ? 22.268 9.234 14.342 1.00 87.44 755 ARG A O 1
ATOM 6063 N N . GLY A 1 756 ? 21.822 10.418 12.506 1.00 86.69 756 GLY A N 1
ATOM 6064 C CA . GLY A 1 756 ? 20.620 11.075 13.000 1.00 86.69 756 GLY A CA 1
ATOM 6065 C C . GLY A 1 756 ? 20.953 12.444 13.547 1.00 86.69 756 GLY A C 1
ATOM 6066 O O . GLY A 1 756 ? 20.197 12.951 14.361 1.00 86.69 756 GLY A O 1
ATOM 6067 N N . ASP A 1 757 ? 22.087 13.015 13.141 1.00 87.62 757 ASP A N 1
ATOM 6068 C CA . ASP A 1 757 ? 22.498 14.341 13.564 1.00 87.62 757 ASP A CA 1
ATOM 6069 C C . ASP A 1 757 ? 21.486 15.427 13.163 1.00 87.62 757 ASP A C 1
ATOM 6071 O O . ASP A 1 757 ? 20.538 15.228 12.395 1.00 87.62 757 ASP A O 1
ATOM 6075 N N . ALA A 1 758 ? 21.701 16.622 13.700 1.00 87.88 758 ALA A N 1
ATOM 6076 C CA . ALA A 1 758 ? 20.788 17.726 13.487 1.00 87.88 758 ALA A CA 1
ATOM 6077 C C . ALA A 1 758 ? 20.699 18.193 12.019 1.00 87.88 758 ALA A C 1
ATOM 6079 O O . ALA A 1 758 ? 19.651 18.695 11.612 1.00 87.88 758 ALA A O 1
ATOM 6080 N N . ALA A 1 759 ? 21.755 18.016 11.214 1.00 85.75 759 ALA A N 1
ATOM 6081 C CA . ALA A 1 759 ? 21.764 18.416 9.806 1.00 85.75 759 ALA A CA 1
ATOM 6082 C C . ALA A 1 759 ? 20.903 17.473 8.946 1.00 85.75 759 ALA A C 1
ATOM 6084 O O . ALA A 1 759 ? 20.151 17.919 8.070 1.00 85.75 759 ALA A O 1
ATOM 6085 N N . GLU A 1 760 ? 20.948 16.172 9.236 1.00 90.25 760 GLU A N 1
ATOM 6086 C CA . GLU A 1 760 ? 20.044 15.179 8.657 1.00 90.25 760 GLU A CA 1
ATOM 6087 C C . GLU A 1 760 ? 18.584 15.489 9.018 1.00 90.25 760 GLU A C 1
ATOM 6089 O O . GLU A 1 760 ? 17.716 15.540 8.141 1.00 90.25 760 GLU A O 1
ATOM 6094 N N . VAL A 1 761 ? 18.311 15.758 10.299 1.00 92.50 761 VAL A N 1
ATOM 6095 C CA . VAL A 1 761 ? 16.958 16.085 10.773 1.00 92.50 761 VAL A CA 1
ATOM 6096 C C . VAL A 1 761 ? 16.422 17.350 10.100 1.00 92.50 761 VAL A C 1
ATOM 6098 O O . VAL A 1 761 ? 15.254 17.388 9.705 1.00 92.50 761 VAL A O 1
ATOM 6101 N N . GLU A 1 762 ? 17.263 18.364 9.899 1.00 91.19 762 GLU A N 1
ATOM 6102 C CA . GLU A 1 762 ? 16.873 19.600 9.215 1.00 91.19 762 GLU A CA 1
ATOM 6103 C C . GLU A 1 762 ? 16.542 19.363 7.734 1.00 91.19 762 GLU A C 1
ATOM 6105 O O . GLU A 1 762 ? 15.593 19.948 7.207 1.00 91.19 762 GLU A O 1
ATOM 6110 N N . SER A 1 763 ? 17.217 18.410 7.086 1.00 91.69 763 SER A N 1
ATOM 6111 C CA . SER A 1 763 ? 16.864 17.971 5.730 1.00 91.69 763 SER A CA 1
ATOM 6112 C C . SER A 1 763 ? 15.457 17.356 5.683 1.00 91.69 763 SER A C 1
ATOM 6114 O O . SER A 1 763 ? 14.676 17.659 4.778 1.00 91.69 763 SER A O 1
ATOM 6116 N N . TYR A 1 764 ? 15.070 16.555 6.684 1.00 94.56 764 TYR A N 1
ATOM 6117 C CA . TYR A 1 764 ? 13.699 16.039 6.796 1.00 94.56 764 TYR A CA 1
ATOM 6118 C C . TYR A 1 764 ? 12.678 17.152 7.080 1.00 94.56 764 TYR A C 1
ATOM 6120 O O . TYR A 1 764 ? 11.609 17.175 6.463 1.00 94.56 764 TYR A O 1
ATOM 6128 N N . ARG A 1 765 ? 12.998 18.122 7.950 1.00 93.19 765 ARG A N 1
ATOM 6129 C CA . ARG A 1 765 ? 12.122 19.288 8.187 1.00 93.19 765 ARG A CA 1
ATOM 6130 C C . ARG A 1 765 ? 11.898 20.096 6.911 1.00 93.19 765 ARG A C 1
ATOM 6132 O O . ARG A 1 765 ? 10.772 20.513 6.637 1.00 93.19 765 ARG A O 1
ATOM 6139 N N . ALA A 1 766 ? 12.933 20.262 6.092 1.00 92.81 766 ALA A N 1
ATOM 6140 C CA . ALA A 1 766 ? 12.839 20.955 4.814 1.00 92.81 766 ALA A CA 1
ATOM 6141 C C . ALA A 1 766 ? 11.886 20.270 3.822 1.00 92.81 766 ALA A C 1
ATOM 6143 O O . ALA A 1 766 ? 11.110 20.960 3.160 1.00 92.81 766 ALA A O 1
ATOM 6144 N N . LEU A 1 767 ? 11.838 18.932 3.780 1.00 94.56 767 LEU A N 1
ATOM 6145 C CA . LEU A 1 767 ? 10.820 18.211 3.001 1.00 94.56 767 LEU A CA 1
ATOM 6146 C C . LEU A 1 767 ? 9.393 18.527 3.481 1.00 94.56 767 LEU A C 1
ATOM 6148 O O . LEU A 1 767 ? 8.464 18.599 2.675 1.00 94.56 767 LEU A O 1
ATOM 6152 N N . GLY A 1 768 ? 9.214 18.775 4.781 1.00 92.19 768 GLY A N 1
ATOM 6153 C CA . GLY A 1 768 ? 7.936 19.185 5.366 1.00 92.19 768 GLY A CA 1
ATOM 6154 C C . GLY A 1 768 ? 7.494 20.602 4.984 1.00 92.19 768 GLY A C 1
ATOM 6155 O O . GLY A 1 768 ? 6.314 20.930 5.111 1.00 92.19 768 GLY A O 1
ATOM 6156 N N . ARG A 1 769 ? 8.402 21.428 4.443 1.00 91.31 769 ARG A N 1
ATOM 6157 C CA . ARG A 1 769 ? 8.084 22.755 3.882 1.00 91.31 769 ARG A CA 1
ATOM 6158 C C . ARG A 1 769 ? 7.387 22.687 2.526 1.00 91.31 769 ARG A C 1
ATOM 6160 O O . ARG A 1 769 ? 6.824 23.686 2.087 1.00 91.31 769 ARG A O 1
ATOM 6167 N N . LEU A 1 770 ? 7.370 21.525 1.867 1.00 92.25 770 LEU A N 1
ATOM 6168 C CA . LEU A 1 770 ? 6.635 21.329 0.618 1.00 92.25 770 LEU A CA 1
ATOM 6169 C C . LEU A 1 770 ? 5.129 21.190 0.906 1.00 92.25 770 LEU A C 1
ATOM 6171 O O . LEU A 1 770 ? 4.699 20.175 1.473 1.00 92.25 770 LEU A O 1
ATOM 6175 N N . PRO A 1 771 ? 4.289 22.161 0.497 1.00 89.12 771 PRO A N 1
ATOM 6176 C CA . PRO A 1 771 ? 2.896 22.205 0.928 1.00 89.12 771 PRO A CA 1
ATOM 6177 C C . PRO A 1 771 ? 2.080 21.055 0.336 1.00 89.12 771 PRO A C 1
ATOM 6179 O O . PRO A 1 771 ? 1.275 20.458 1.039 1.00 89.12 771 PRO A O 1
ATOM 6182 N N . ARG A 1 772 ? 2.323 20.681 -0.925 1.00 92.62 772 ARG A N 1
ATOM 6183 C CA . ARG A 1 772 ? 1.530 19.670 -1.642 1.00 92.62 772 ARG A CA 1
ATOM 6184 C C . ARG A 1 772 ? 2.134 18.270 -1.671 1.00 92.62 772 ARG A C 1
ATOM 6186 O O . ARG A 1 772 ? 1.504 17.366 -2.217 1.00 92.62 772 ARG A O 1
ATOM 6193 N N . LEU A 1 773 ? 3.311 18.078 -1.069 1.00 95.12 773 LEU A N 1
ATOM 6194 C CA . LEU A 1 773 ? 4.003 16.793 -1.092 1.00 95.12 773 LEU A CA 1
ATOM 6195 C C . LEU A 1 773 ? 3.156 15.726 -0.392 1.00 95.12 773 LEU A C 1
ATOM 6197 O O . LEU A 1 773 ? 2.895 15.848 0.807 1.00 95.12 773 LEU A O 1
ATOM 6201 N N . GLN A 1 774 ? 2.773 14.701 -1.153 1.00 93.00 774 GLN A N 1
ATOM 6202 C CA . GLN A 1 774 ? 1.923 13.585 -0.732 1.00 93.00 774 GLN A CA 1
ATOM 6203 C C . GLN A 1 774 ? 2.638 12.239 -0.892 1.00 93.00 774 GLN A C 1
ATOM 6205 O O . GLN A 1 774 ? 2.463 11.352 -0.060 1.00 93.00 774 GLN A O 1
ATOM 6210 N N . ARG A 1 775 ? 3.451 12.075 -1.943 1.00 94.50 775 ARG A N 1
ATOM 6211 C CA . ARG A 1 775 ? 4.236 10.861 -2.193 1.00 94.50 775 ARG A CA 1
ATOM 6212 C C . ARG A 1 775 ? 5.722 11.168 -2.113 1.00 94.50 775 ARG A C 1
ATOM 6214 O O . ARG A 1 775 ? 6.206 12.056 -2.808 1.00 94.50 775 ARG A O 1
ATOM 6221 N N . LEU A 1 776 ? 6.437 10.425 -1.279 1.00 96.31 776 LEU A N 1
ATOM 6222 C CA . LEU A 1 776 ? 7.872 10.590 -1.086 1.00 96.31 776 LEU A CA 1
ATOM 6223 C C . LEU A 1 776 ? 8.579 9.244 -1.249 1.00 96.31 776 LEU A C 1
ATOM 6225 O O . LEU A 1 776 ? 8.273 8.297 -0.535 1.00 96.31 776 LEU A O 1
ATOM 6229 N N . LYS A 1 777 ? 9.551 9.163 -2.155 1.00 94.56 777 LYS A N 1
ATOM 6230 C CA . LYS A 1 777 ? 10.512 8.062 -2.229 1.00 94.56 777 LYS A CA 1
ATOM 6231 C C . LYS A 1 777 ? 11.862 8.569 -1.741 1.00 94.56 777 LYS A C 1
ATOM 6233 O O . LYS A 1 777 ? 12.552 9.300 -2.447 1.00 94.56 777 LYS A O 1
ATOM 6238 N N . LEU A 1 778 ? 12.211 8.199 -0.520 1.00 94.12 778 LEU A N 1
ATOM 6239 C CA . LEU A 1 778 ? 13.397 8.678 0.165 1.00 94.12 778 LEU A CA 1
ATOM 6240 C C . LEU A 1 778 ? 14.472 7.589 0.171 1.00 94.12 778 LEU A C 1
ATOM 6242 O O . LEU A 1 778 ? 14.354 6.581 0.866 1.00 94.12 778 LEU A O 1
ATOM 6246 N N . GLY A 1 779 ? 15.524 7.800 -0.615 1.00 91.06 779 GLY A N 1
ATOM 6247 C CA . GLY A 1 779 ? 16.751 7.021 -0.498 1.00 91.06 779 GLY A CA 1
ATOM 6248 C C . GLY A 1 779 ? 17.610 7.591 0.624 1.00 91.06 779 GLY A C 1
ATOM 6249 O O . GLY A 1 779 ? 17.897 8.785 0.621 1.00 91.06 779 GLY A O 1
ATOM 6250 N N . LEU A 1 780 ? 18.026 6.760 1.572 1.00 89.94 780 LEU A N 1
ATOM 6251 C CA . LEU A 1 780 ? 18.993 7.155 2.591 1.00 89.94 780 LEU A CA 1
ATOM 6252 C C . LEU A 1 780 ? 20.372 6.677 2.152 1.00 89.94 780 LEU A C 1
ATOM 6254 O O . LEU A 1 780 ? 20.637 5.477 2.143 1.00 89.94 780 LEU A O 1
ATOM 6258 N N . ASP A 1 781 ? 21.235 7.597 1.735 1.00 85.50 781 ASP A N 1
ATOM 6259 C CA . ASP A 1 781 ? 22.612 7.263 1.394 1.00 85.50 781 ASP A CA 1
ATOM 6260 C C . ASP A 1 781 ? 23.369 6.882 2.665 1.00 85.50 781 ASP A C 1
ATOM 6262 O O . ASP A 1 781 ? 23.626 7.724 3.522 1.00 85.50 781 ASP A O 1
ATOM 6266 N N . ALA A 1 782 ? 23.698 5.598 2.778 1.00 85.25 782 ALA A N 1
ATOM 6267 C CA . ALA A 1 782 ? 24.370 5.016 3.930 1.00 85.25 782 ALA A CA 1
ATOM 6268 C C . ALA A 1 782 ? 25.901 5.010 3.793 1.00 85.25 782 ALA A C 1
ATOM 6270 O O . ALA A 1 782 ? 26.592 4.320 4.545 1.00 85.25 782 ALA A O 1
ATOM 6271 N N . THR A 1 783 ? 26.440 5.747 2.820 1.00 78.31 783 THR A N 1
ATOM 6272 C CA . THR A 1 783 ? 27.883 5.864 2.624 1.00 78.31 783 THR A CA 1
ATOM 6273 C C . THR A 1 783 ? 28.529 6.649 3.777 1.00 78.31 783 THR A C 1
ATOM 6275 O O . THR A 1 783 ? 28.101 7.769 4.053 1.00 78.31 783 THR A O 1
ATOM 6278 N N . PRO A 1 784 ? 29.576 6.120 4.439 1.00 72.69 784 PRO A N 1
ATOM 6279 C CA . PRO A 1 784 ? 30.293 6.856 5.478 1.00 72.69 784 PRO A CA 1
ATOM 6280 C C . PRO A 1 784 ? 30.948 8.146 4.952 1.00 72.69 784 PRO A C 1
ATOM 6282 O O . PRO A 1 784 ? 31.405 8.179 3.805 1.00 72.69 784 PRO A O 1
ATOM 6285 N N . PRO A 1 785 ? 31.047 9.202 5.778 1.00 66.00 785 PRO A N 1
ATOM 6286 C CA . PRO A 1 785 ? 31.740 10.431 5.399 1.00 66.00 785 PRO A CA 1
ATOM 6287 C C . PRO A 1 785 ? 33.251 10.192 5.205 1.00 66.00 785 PRO A C 1
ATOM 6289 O O . PRO A 1 785 ? 33.863 9.438 5.952 1.00 66.00 785 PRO A O 1
ATOM 6292 N N . GLY A 1 786 ? 33.878 10.880 4.240 1.00 58.81 786 GLY A N 1
ATOM 6293 C CA . GLY A 1 786 ? 35.339 11.083 4.242 1.00 58.81 786 GLY A CA 1
ATOM 6294 C C . GLY A 1 786 ? 36.233 10.073 3.502 1.00 58.81 786 GLY A C 1
ATOM 6295 O O . GLY A 1 786 ? 37.418 9.995 3.827 1.00 58.81 786 GLY A O 1
ATOM 6296 N N . ILE A 1 787 ? 35.740 9.331 2.503 1.00 54.00 787 ILE A N 1
ATOM 6297 C CA . ILE A 1 787 ? 36.593 8.466 1.655 1.00 54.00 787 ILE A CA 1
ATOM 6298 C C . ILE A 1 787 ? 36.800 9.108 0.288 1.00 54.00 787 ILE A C 1
ATOM 6300 O O . ILE A 1 787 ? 36.082 8.777 -0.640 1.00 54.00 787 ILE A O 1
ATOM 6304 N N . ILE A 1 788 ? 37.762 10.018 0.140 1.00 50.88 788 ILE A N 1
ATOM 6305 C CA . ILE A 1 788 ? 38.084 10.606 -1.171 1.00 50.88 788 ILE A CA 1
ATOM 6306 C C . ILE A 1 788 ? 38.808 9.540 -2.028 1.00 50.88 788 ILE A C 1
ATOM 6308 O O . ILE A 1 788 ? 39.755 8.938 -1.520 1.00 50.88 788 ILE A O 1
ATOM 6312 N N . PRO A 1 789 ? 38.407 9.288 -3.295 1.00 47.00 789 PRO A N 1
ATOM 6313 C CA . PRO A 1 789 ? 39.005 8.246 -4.145 1.00 47.00 789 PRO A CA 1
ATOM 6314 C C . PRO A 1 789 ? 40.485 8.465 -4.468 1.00 47.00 789 PRO A C 1
ATOM 6316 O O . PRO A 1 789 ? 41.200 7.501 -4.723 1.00 47.00 789 PRO A O 1
ATOM 6319 N N . ASP A 1 790 ? 40.937 9.719 -4.432 1.00 46.25 790 ASP A N 1
ATOM 6320 C CA . ASP A 1 790 ? 42.296 10.119 -4.793 1.00 46.25 790 ASP A CA 1
ATOM 6321 C C . ASP A 1 790 ? 43.212 10.151 -3.549 1.00 46.25 790 ASP A C 1
ATOM 6323 O O . ASP A 1 790 ? 43.586 11.196 -3.017 1.00 46.25 790 ASP A O 1
ATOM 6327 N N . ASP A 1 791 ? 43.512 8.949 -3.057 1.00 48.91 791 ASP A N 1
ATOM 6328 C CA . ASP A 1 791 ? 44.728 8.494 -2.360 1.00 48.91 791 ASP A CA 1
ATOM 6329 C C . ASP A 1 791 ? 45.361 9.251 -1.166 1.00 48.91 791 ASP A C 1
ATOM 6331 O O . ASP A 1 791 ? 46.357 8.738 -0.657 1.00 48.91 791 ASP A O 1
ATOM 6335 N N . ILE A 1 792 ? 44.890 10.398 -0.643 1.00 49.22 792 ILE A N 1
ATOM 6336 C CA . ILE A 1 792 ? 45.717 11.121 0.370 1.00 49.22 792 ILE A CA 1
ATOM 6337 C C . ILE A 1 792 ? 45.018 11.597 1.661 1.00 49.22 792 ILE A C 1
ATOM 6339 O O . ILE A 1 792 ? 45.714 11.790 2.659 1.00 49.22 792 ILE A O 1
ATOM 6343 N N . ILE A 1 793 ? 43.686 11.721 1.770 1.00 49.34 793 ILE A N 1
ATOM 6344 C CA . ILE A 1 793 ? 43.078 12.208 3.035 1.00 49.34 793 ILE A CA 1
ATOM 6345 C C . ILE A 1 793 ? 41.822 11.423 3.425 1.00 49.34 793 ILE A C 1
ATOM 6347 O O . ILE A 1 793 ? 40.726 11.681 2.941 1.00 49.34 793 ILE A O 1
ATOM 6351 N N . GLN A 1 794 ? 41.996 10.499 4.372 1.00 53.06 794 GLN A N 1
ATOM 6352 C CA . GLN A 1 794 ? 40.911 9.866 5.123 1.00 53.06 794 GLN A CA 1
ATOM 6353 C C . GLN A 1 794 ? 40.836 10.526 6.502 1.00 53.06 794 GLN A C 1
ATOM 6355 O O . GLN A 1 794 ? 41.760 10.391 7.307 1.00 53.06 794 GLN A O 1
ATOM 6360 N N . ILE A 1 795 ? 39.764 11.261 6.784 1.00 56.88 795 ILE A N 1
ATOM 6361 C CA . ILE A 1 795 ? 39.513 11.818 8.121 1.00 56.88 795 ILE A CA 1
ATOM 6362 C C . ILE A 1 795 ? 38.742 10.747 8.908 1.00 56.88 795 ILE A C 1
ATOM 6364 O O . ILE A 1 795 ? 37.803 10.192 8.346 1.00 56.88 795 ILE A O 1
ATOM 6368 N N . PRO A 1 796 ? 39.126 10.396 10.154 1.00 59.03 796 PRO A N 1
ATOM 6369 C CA . PRO A 1 796 ? 38.313 9.506 10.981 1.00 59.03 796 PRO A CA 1
ATOM 6370 C C . PRO A 1 796 ? 36.887 10.043 11.111 1.00 59.03 796 PRO A C 1
ATOM 6372 O O . PRO A 1 796 ? 36.691 11.255 11.234 1.00 59.03 796 PRO A O 1
ATOM 6375 N N . SER A 1 797 ? 35.898 9.150 11.147 1.00 65.88 797 SER A N 1
ATOM 6376 C CA . SER A 1 797 ? 34.571 9.539 11.626 1.00 65.88 797 SER A CA 1
ATOM 6377 C C . SER A 1 797 ? 34.678 10.088 13.052 1.00 65.88 797 SER A C 1
ATOM 6379 O O . SER A 1 797 ? 35.583 9.718 13.798 1.00 65.88 797 SER A O 1
ATOM 6381 N N . HIS A 1 798 ? 33.760 10.962 13.464 1.00 71.69 798 HIS A N 1
ATOM 6382 C CA . HIS A 1 798 ? 33.651 11.293 14.883 1.00 71.69 798 HIS A CA 1
ATOM 6383 C C . HIS A 1 798 ? 33.293 10.013 15.650 1.00 71.69 798 HIS A C 1
ATOM 6385 O O . HIS A 1 798 ? 32.210 9.458 15.438 1.00 71.69 798 HIS A O 1
ATOM 6391 N N . VAL A 1 799 ? 34.188 9.554 16.521 1.00 70.69 799 VAL A N 1
ATOM 6392 C CA . VAL A 1 799 ? 34.035 8.318 17.292 1.00 70.69 799 VAL A CA 1
ATOM 6393 C C . VAL A 1 799 ? 33.561 8.653 18.700 1.00 70.69 799 VAL A C 1
ATOM 6395 O O . VAL A 1 799 ? 34.029 9.607 19.313 1.00 70.69 799 VAL A O 1
ATOM 6398 N N . GLU A 1 800 ? 32.580 7.915 19.205 1.00 71.94 800 GLU A N 1
ATOM 6399 C CA . GLU A 1 800 ? 32.103 8.072 20.570 1.00 71.94 800 GLU A CA 1
ATOM 6400 C C . GLU A 1 800 ? 33.148 7.526 21.567 1.00 71.94 800 GLU A C 1
ATOM 6402 O O . GLU A 1 800 ? 33.806 6.531 21.259 1.00 71.94 800 GLU A O 1
ATOM 6407 N N . PRO A 1 801 ? 33.266 8.080 22.791 1.00 75.75 801 PRO A N 1
ATOM 6408 C CA . PRO A 1 801 ? 34.301 7.671 23.753 1.00 75.75 801 PRO A CA 1
ATOM 6409 C C . PRO A 1 801 ? 34.316 6.172 24.101 1.00 75.75 801 PRO A C 1
ATOM 6411 O O . PRO A 1 801 ? 35.349 5.626 24.467 1.00 75.75 801 PRO A O 1
ATOM 6414 N N . TRP A 1 802 ? 33.174 5.486 23.987 1.00 74.62 802 TRP A N 1
ATOM 6415 C CA . TRP A 1 802 ? 33.043 4.043 24.237 1.00 74.62 802 TRP A CA 1
ATOM 6416 C C . TRP A 1 802 ? 33.550 3.163 23.082 1.00 74.62 802 TRP A C 1
ATOM 6418 O O . TRP A 1 802 ? 33.695 1.955 23.251 1.00 74.62 802 TRP A O 1
ATOM 6428 N N . PHE A 1 803 ? 33.816 3.757 21.920 1.00 72.94 803 PHE A N 1
ATOM 6429 C CA . PHE A 1 803 ? 34.372 3.102 20.735 1.00 72.94 803 PHE A CA 1
ATOM 6430 C C . PHE A 1 803 ? 35.830 3.547 20.474 1.00 72.94 803 PHE A C 1
ATOM 6432 O O . PHE A 1 803 ? 36.491 3.067 19.555 1.00 72.94 803 PHE A O 1
ATOM 6439 N N . GLU A 1 804 ? 36.355 4.461 21.293 1.00 68.50 804 GLU A N 1
ATOM 6440 C CA . GLU A 1 804 ? 37.685 5.059 21.175 1.00 68.50 804 GLU A CA 1
ATOM 6441 C C . GLU A 1 804 ? 38.725 4.284 22.009 1.00 68.50 804 GLU A C 1
ATOM 6443 O O . GLU A 1 804 ? 39.259 4.776 22.997 1.00 68.50 804 GLU A O 1
ATOM 6448 N N . ASP A 1 805 ? 39.013 3.037 21.626 1.00 64.44 805 ASP A N 1
ATOM 6449 C CA . ASP A 1 805 ? 40.035 2.193 22.279 1.00 64.44 805 ASP A CA 1
ATOM 6450 C C . ASP A 1 805 ? 41.216 1.837 21.359 1.00 64.44 805 ASP A C 1
ATOM 6452 O O . ASP A 1 805 ? 42.091 1.056 21.727 1.00 64.44 805 ASP A O 1
ATOM 6456 N N . GLY A 1 806 ? 41.244 2.397 20.147 1.00 59.34 806 GLY A N 1
ATOM 6457 C CA . GLY A 1 806 ? 42.288 2.150 19.151 1.00 59.34 806 GLY A CA 1
ATOM 6458 C C . GLY A 1 806 ? 42.226 0.765 18.493 1.00 59.34 806 GLY A C 1
ATOM 6459 O O . GLY A 1 806 ? 42.903 0.552 17.488 1.00 59.34 806 GLY A O 1
ATOM 6460 N N . TRP A 1 807 ? 41.373 -0.154 18.955 1.00 66.00 807 TRP A N 1
ATOM 6461 C CA . TRP A 1 807 ? 41.266 -1.510 18.405 1.00 66.00 807 TRP A CA 1
ATOM 6462 C C . TRP A 1 807 ? 40.856 -1.502 16.923 1.00 66.00 807 TRP A C 1
ATOM 6464 O O . TRP A 1 807 ? 41.460 -2.184 16.094 1.00 66.00 807 TRP A O 1
ATOM 6474 N N . ASP A 1 808 ? 39.902 -0.636 16.567 1.00 64.69 808 ASP A N 1
ATOM 6475 C CA . ASP A 1 808 ? 39.444 -0.441 15.185 1.00 64.69 808 ASP A CA 1
ATOM 6476 C C . ASP A 1 808 ? 40.500 0.252 14.293 1.00 64.69 808 ASP A C 1
ATOM 6478 O O . ASP A 1 808 ? 40.379 0.281 13.070 1.00 64.69 808 ASP A O 1
ATOM 6482 N N . SER A 1 809 ? 41.567 0.798 14.894 1.00 57.94 809 SER A N 1
ATOM 6483 C CA . SER A 1 809 ? 42.676 1.461 14.193 1.00 57.94 809 SER A CA 1
ATOM 6484 C C . SER A 1 809 ? 43.897 0.560 13.940 1.00 57.94 809 SER A C 1
ATOM 6486 O O . SER A 1 809 ? 44.703 0.868 13.061 1.00 57.94 809 SER A O 1
ATOM 6488 N N . GLU A 1 810 ? 44.031 -0.567 14.655 1.00 51.50 810 GLU A N 1
ATOM 6489 C CA . GLU A 1 810 ? 45.216 -1.450 14.619 1.00 51.50 810 GLU A CA 1
ATOM 6490 C C . GLU A 1 810 ? 45.084 -2.687 13.708 1.00 51.50 810 GLU A C 1
ATOM 6492 O O . GLU A 1 810 ? 46.079 -3.361 13.422 1.00 51.50 810 GLU A O 1
ATOM 6497 N N . SER A 1 811 ? 43.886 -2.972 13.186 1.00 50.19 811 SER A N 1
ATOM 6498 C CA . SER A 1 811 ? 43.595 -4.178 12.392 1.00 50.19 811 SER A CA 1
ATOM 6499 C C . SER A 1 811 ? 43.831 -4.121 10.852 1.00 50.19 811 SER A C 1
ATOM 6501 O O . SER A 1 811 ? 43.274 -4.966 10.150 1.00 50.19 811 SER A O 1
ATOM 6503 N N . PRO A 1 812 ? 44.636 -3.223 10.227 1.00 50.97 812 PRO A N 1
ATOM 6504 C CA . PRO A 1 812 ? 44.831 -3.248 8.771 1.00 50.97 812 PRO A CA 1
ATOM 6505 C C . PRO A 1 812 ? 46.074 -4.040 8.308 1.00 50.97 812 PRO A C 1
ATOM 6507 O O . PRO A 1 812 ? 46.669 -3.701 7.289 1.00 50.97 812 PRO A O 1
ATOM 6510 N N . ARG A 1 813 ? 46.524 -5.095 9.012 1.00 45.97 813 ARG A N 1
ATOM 6511 C CA . ARG A 1 813 ? 47.736 -5.848 8.591 1.00 45.97 813 ARG A CA 1
ATOM 6512 C C . ARG A 1 813 ? 47.499 -7.026 7.631 1.00 45.97 813 ARG A C 1
ATOM 6514 O O . ARG A 1 813 ? 48.466 -7.498 7.046 1.00 45.97 813 ARG A O 1
ATOM 6521 N N . ASN A 1 814 ? 46.252 -7.455 7.396 1.00 45.53 814 ASN A N 1
ATOM 6522 C CA . ASN A 1 814 ? 45.920 -8.627 6.559 1.00 45.53 814 ASN A CA 1
ATOM 6523 C C . ASN A 1 814 ? 44.984 -8.303 5.367 1.00 45.53 814 ASN A C 1
ATOM 6525 O O . ASN A 1 814 ? 43.951 -8.944 5.194 1.00 45.53 814 ASN A O 1
ATOM 6529 N N . GLY A 1 815 ? 45.341 -7.328 4.520 1.00 45.75 815 GLY A N 1
ATOM 6530 C CA . GLY A 1 815 ? 44.741 -7.182 3.175 1.00 45.75 815 GLY A CA 1
ATOM 6531 C C . GLY A 1 815 ? 43.544 -6.230 3.025 1.00 45.75 815 GLY A C 1
ATOM 6532 O O . GLY A 1 815 ? 42.868 -6.263 1.998 1.00 45.75 815 GLY A O 1
ATOM 6533 N N . LEU A 1 816 ? 43.292 -5.363 4.008 1.00 51.31 816 LEU A N 1
ATOM 6534 C CA . LEU A 1 816 ? 42.312 -4.272 3.932 1.00 51.31 816 LEU A CA 1
ATOM 6535 C C . LEU A 1 816 ? 43.062 -2.956 3.632 1.00 51.31 816 LEU A C 1
ATOM 6537 O O . LEU A 1 816 ? 43.840 -2.496 4.462 1.00 51.31 816 LEU A O 1
ATOM 6541 N N . ILE A 1 817 ? 42.874 -2.370 2.444 1.00 52.41 817 ILE A N 1
ATOM 6542 C CA . ILE A 1 817 ? 43.311 -0.992 2.120 1.00 52.41 817 ILE A CA 1
ATOM 6543 C C . ILE A 1 817 ? 42.358 -0.027 2.873 1.00 52.41 817 ILE A C 1
ATOM 6545 O O . ILE A 1 817 ? 41.185 -0.365 3.030 1.00 52.41 817 ILE A O 1
ATOM 6549 N N . PRO A 1 818 ? 42.829 1.091 3.469 1.00 53.47 818 PRO A N 1
ATOM 6550 C CA . PRO A 1 818 ? 42.397 1.463 4.812 1.00 53.47 818 PRO A CA 1
ATOM 6551 C C . PRO A 1 818 ? 40.987 2.054 4.841 1.00 53.47 818 PRO A C 1
ATOM 6553 O O . PRO A 1 818 ? 40.668 2.994 4.121 1.00 53.47 818 PRO A O 1
ATOM 6556 N N . HIS A 1 819 ? 40.157 1.546 5.742 1.00 55.16 819 HIS A N 1
ATOM 6557 C CA . HIS A 1 819 ? 39.131 2.328 6.421 1.00 55.16 819 HIS A CA 1
ATOM 6558 C C . HIS A 1 819 ? 39.709 2.800 7.766 1.00 55.16 819 HIS A C 1
ATOM 6560 O O . HIS A 1 819 ? 40.507 2.092 8.377 1.00 55.16 819 HIS A O 1
ATOM 6566 N N . ARG A 1 820 ? 39.360 4.010 8.221 1.00 62.12 820 ARG A N 1
ATOM 6567 C CA . ARG A 1 820 ? 39.750 4.521 9.548 1.00 62.12 820 ARG A CA 1
ATOM 6568 C C . ARG A 1 820 ? 38.670 4.217 10.594 1.00 62.12 820 ARG A C 1
ATOM 6570 O O . ARG A 1 820 ? 37.557 3.829 10.238 1.00 62.12 820 ARG A O 1
ATOM 6577 N N . ASN A 1 821 ? 39.026 4.422 11.866 1.00 69.50 821 ASN A N 1
ATOM 6578 C CA . ASN A 1 821 ? 38.182 4.170 13.038 1.00 69.50 821 ASN A CA 1
ATOM 6579 C C . ASN A 1 821 ? 36.741 4.700 12.845 1.00 69.50 821 ASN A C 1
ATOM 6581 O O . ASN A 1 821 ? 36.532 5.879 12.527 1.00 69.50 821 ASN A O 1
ATOM 6585 N N . GLY A 1 822 ? 35.762 3.808 13.001 1.00 74.88 822 GLY A N 1
ATOM 6586 C CA . GLY A 1 822 ? 34.329 4.097 12.983 1.00 74.88 822 GLY A CA 1
ATOM 6587 C C . GLY A 1 822 ? 33.644 4.079 11.608 1.00 74.88 822 GLY A C 1
ATOM 6588 O O . GLY A 1 822 ? 32.418 4.113 11.560 1.00 74.88 822 GLY A O 1
ATOM 6589 N N . HIS A 1 823 ? 34.356 3.932 10.482 1.00 77.62 823 HIS A N 1
ATOM 6590 C CA . HIS A 1 823 ? 33.699 3.880 9.160 1.00 77.62 823 HIS A CA 1
ATOM 6591 C C . HIS A 1 823 ? 32.854 2.617 8.938 1.00 77.62 823 HIS A C 1
ATOM 6593 O O . HIS A 1 823 ? 31.780 2.687 8.342 1.00 77.62 823 HIS A O 1
ATOM 6599 N N . VAL A 1 824 ? 33.317 1.458 9.422 1.00 78.56 824 VAL A N 1
ATOM 6600 C CA . VAL A 1 824 ? 32.545 0.204 9.346 1.00 78.56 824 VAL A CA 1
ATOM 6601 C C . VAL A 1 824 ? 31.295 0.307 10.218 1.00 78.56 824 VAL A C 1
ATOM 6603 O O . VAL A 1 824 ? 30.214 -0.083 9.780 1.00 78.56 824 VAL A O 1
ATOM 6606 N N . ARG A 1 825 ? 31.416 0.906 11.410 1.00 84.56 825 ARG A N 1
ATOM 6607 C CA . ARG A 1 825 ? 30.270 1.251 12.260 1.00 84.56 825 ARG A CA 1
ATOM 6608 C C . ARG A 1 825 ? 29.293 2.147 11.507 1.00 84.56 825 ARG A C 1
ATOM 6610 O O . ARG A 1 825 ? 28.118 1.814 11.460 1.00 84.56 825 ARG A O 1
ATOM 6617 N N . ASP A 1 826 ? 29.753 3.250 10.923 1.00 83.31 826 ASP A N 1
ATOM 6618 C CA . ASP A 1 826 ? 28.879 4.196 10.221 1.00 83.31 826 ASP A CA 1
ATOM 6619 C C . ASP A 1 826 ? 28.149 3.520 9.056 1.00 83.31 826 ASP A C 1
ATOM 6621 O O . ASP A 1 826 ? 26.949 3.719 8.893 1.00 83.31 826 ASP A O 1
ATOM 6625 N N . ALA A 1 827 ? 28.825 2.650 8.298 1.00 82.12 827 ALA A N 1
ATOM 6626 C CA . ALA A 1 827 ? 28.194 1.881 7.228 1.00 82.12 827 ALA A CA 1
ATOM 6627 C C . ALA A 1 827 ? 27.080 0.961 7.760 1.00 82.12 827 ALA A C 1
ATOM 6629 O O . ALA A 1 827 ? 26.007 0.887 7.158 1.00 82.12 827 ALA A O 1
ATOM 6630 N N . LEU A 1 828 ? 27.312 0.282 8.890 1.00 85.31 828 LEU A N 1
ATOM 6631 C CA . LEU A 1 828 ? 26.310 -0.562 9.548 1.00 85.31 828 LEU A CA 1
ATOM 6632 C C . LEU A 1 828 ? 25.146 0.280 10.089 1.00 85.31 828 LEU A C 1
ATOM 6634 O O . LEU A 1 828 ? 23.998 0.045 9.721 1.00 85.31 828 LEU A O 1
ATOM 6638 N N . VAL A 1 829 ? 25.430 1.296 10.904 1.00 88.69 829 VAL A N 1
ATOM 6639 C CA . VAL A 1 829 ? 24.425 2.164 11.539 1.00 88.69 829 VAL A CA 1
ATOM 6640 C C . VAL A 1 829 ? 23.568 2.877 10.497 1.00 88.69 829 VAL A C 1
ATOM 6642 O O . VAL A 1 829 ? 22.343 2.877 10.603 1.00 88.69 829 VAL A O 1
ATOM 6645 N N . ASN A 1 830 ? 24.181 3.443 9.458 1.00 89.06 830 ASN A N 1
ATOM 6646 C CA . ASN A 1 830 ? 23.446 4.175 8.433 1.00 89.06 830 ASN A CA 1
ATOM 6647 C C . ASN A 1 830 ? 22.638 3.248 7.508 1.00 89.06 830 ASN A C 1
ATOM 6649 O O . ASN A 1 830 ? 21.642 3.677 6.927 1.00 89.06 830 ASN A O 1
ATOM 6653 N N . SER A 1 831 ? 23.035 1.977 7.379 1.00 88.88 831 SER A N 1
ATOM 6654 C CA . SER A 1 831 ? 22.270 0.980 6.619 1.00 88.88 831 SER A CA 1
ATOM 6655 C C . SER A 1 831 ? 21.131 0.356 7.431 1.00 88.88 831 SER A C 1
ATOM 6657 O O . SER A 1 831 ? 20.210 -0.211 6.844 1.00 88.88 831 SER A O 1
ATOM 6659 N N . ALA A 1 832 ? 21.179 0.443 8.763 1.00 90.31 832 ALA A N 1
ATOM 6660 C CA . ALA A 1 832 ? 20.210 -0.148 9.677 1.00 90.31 832 ALA A CA 1
ATOM 6661 C C . ALA A 1 832 ? 18.937 0.709 9.795 1.00 90.31 832 ALA A C 1
ATOM 6663 O O . ALA A 1 832 ? 18.868 1.658 10.578 1.00 90.31 832 ALA A O 1
ATOM 6664 N N . ILE A 1 833 ? 17.897 0.351 9.033 1.00 90.44 833 ILE A N 1
ATOM 6665 C CA . ILE A 1 833 ? 16.591 1.030 9.064 1.00 90.44 833 ILE A CA 1
ATOM 6666 C C . ILE A 1 833 ? 15.505 0.060 9.530 1.00 90.44 833 ILE A C 1
ATOM 6668 O O . ILE A 1 833 ? 15.160 -0.888 8.817 1.00 90.44 833 ILE A O 1
ATOM 6672 N N . ASP A 1 834 ? 14.923 0.318 10.699 1.00 90.94 834 ASP A N 1
ATOM 6673 C CA . ASP A 1 834 ? 13.733 -0.380 11.192 1.00 90.94 834 ASP A CA 1
ATOM 6674 C C . ASP A 1 834 ? 12.460 0.481 11.053 1.00 90.94 834 ASP A C 1
ATOM 6676 O O . ASP A 1 834 ? 12.492 1.625 10.586 1.00 90.94 834 ASP A O 1
ATOM 6680 N N . SER A 1 835 ? 11.315 -0.076 11.459 1.00 91.31 835 SER A N 1
ATOM 6681 C CA . SER A 1 835 ? 10.030 0.628 11.434 1.00 91.31 835 SER A CA 1
ATOM 6682 C C . SER A 1 835 ? 9.999 1.862 12.337 1.00 91.31 835 SER A C 1
ATOM 6684 O O . SER A 1 835 ? 9.275 2.808 12.037 1.00 91.31 835 SER A O 1
ATOM 6686 N N . THR A 1 836 ? 10.752 1.856 13.438 1.00 93.00 836 THR A N 1
ATOM 6687 C CA . THR A 1 836 ? 10.784 2.934 14.432 1.00 93.00 836 THR A CA 1
ATOM 6688 C C . THR A 1 836 ? 11.488 4.161 13.865 1.00 93.00 836 THR A C 1
ATOM 6690 O O . THR A 1 836 ? 10.922 5.254 13.905 1.00 93.00 836 THR A O 1
ATOM 6693 N N . LEU A 1 837 ? 12.670 3.998 13.260 1.00 93.19 837 LEU A N 1
ATOM 6694 C CA . LEU A 1 837 ? 13.358 5.099 12.579 1.00 93.19 837 LEU A CA 1
ATOM 6695 C C . LEU A 1 837 ? 12.561 5.599 11.374 1.00 93.19 837 LEU A C 1
ATOM 6697 O O . LEU A 1 837 ? 12.423 6.809 11.202 1.00 93.19 837 LEU A O 1
ATOM 6701 N N . ALA A 1 838 ? 11.990 4.697 10.571 1.00 94.19 838 ALA A N 1
ATOM 6702 C CA . ALA A 1 838 ? 11.178 5.091 9.422 1.00 94.19 838 ALA A CA 1
ATOM 6703 C C . ALA A 1 838 ? 9.966 5.950 9.851 1.00 94.19 838 ALA A C 1
ATOM 6705 O O . ALA A 1 838 ? 9.705 7.003 9.265 1.00 94.19 838 ALA A O 1
ATOM 6706 N N . LEU A 1 839 ? 9.276 5.563 10.932 1.00 94.06 839 LEU A N 1
ATOM 6707 C CA . LEU A 1 839 ? 8.204 6.361 11.536 1.00 94.06 839 LEU A CA 1
ATOM 6708 C C . LEU A 1 839 ? 8.702 7.682 12.126 1.00 94.06 839 LEU A C 1
ATOM 6710 O O . LEU A 1 839 ? 8.016 8.692 11.984 1.00 94.06 839 LEU A O 1
ATOM 6714 N N . SER A 1 840 ? 9.875 7.695 12.762 1.00 94.81 840 SER A N 1
ATOM 6715 C CA . SER A 1 840 ? 10.474 8.908 13.330 1.00 94.81 840 SER A CA 1
ATOM 6716 C C . SER A 1 840 ? 10.766 9.951 12.247 1.00 94.81 840 SER A C 1
ATOM 6718 O O . SER A 1 840 ? 10.360 11.105 12.376 1.00 94.81 840 SER A O 1
ATOM 6720 N N . ILE A 1 841 ? 11.355 9.532 11.120 1.00 95.19 841 ILE A N 1
ATOM 6721 C CA . ILE A 1 841 ? 11.620 10.395 9.957 1.00 95.19 841 ILE A CA 1
ATOM 6722 C C . ILE A 1 841 ? 10.311 10.978 9.404 1.00 95.19 841 ILE A C 1
ATOM 6724 O O . ILE A 1 841 ? 10.194 12.191 9.223 1.00 95.19 841 ILE A O 1
ATOM 6728 N N . VAL A 1 842 ? 9.286 10.143 9.196 1.00 95.44 842 VAL A N 1
ATOM 6729 C CA . VAL A 1 842 ? 7.960 10.614 8.753 1.00 95.44 842 VAL A CA 1
ATOM 6730 C C . VAL A 1 842 ? 7.312 11.543 9.784 1.00 95.44 842 VAL A C 1
ATOM 6732 O O . VAL A 1 842 ? 6.642 12.509 9.411 1.00 95.44 842 VAL A O 1
ATOM 6735 N N . GLY A 1 843 ? 7.534 11.290 11.073 1.00 94.38 843 GLY A N 1
ATOM 6736 C CA . GLY A 1 843 ? 7.124 12.152 12.176 1.00 94.38 843 GLY A CA 1
ATOM 6737 C C . GLY A 1 843 ? 7.721 13.552 12.065 1.00 94.38 843 GLY A C 1
ATOM 6738 O O . GLY A 1 843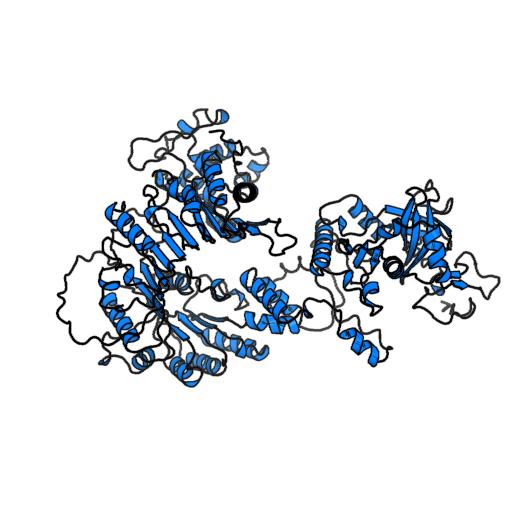 ? 6.971 14.523 12.105 1.00 94.38 843 GLY A O 1
ATOM 6739 N N . VAL A 1 844 ? 9.034 13.669 11.834 1.00 95.19 844 VAL A N 1
ATOM 6740 C CA . VAL A 1 844 ? 9.718 14.961 11.635 1.00 95.19 844 VAL A CA 1
ATOM 6741 C C . VAL A 1 844 ? 9.125 15.729 10.450 1.00 95.19 844 VAL A C 1
ATOM 6743 O O . VAL A 1 844 ? 8.807 16.912 10.579 1.00 95.19 844 VAL A O 1
ATOM 6746 N N . ILE A 1 845 ? 8.908 15.057 9.313 1.00 94.94 845 ILE A N 1
ATOM 6747 C CA . ILE A 1 845 ? 8.350 15.696 8.111 1.00 94.94 845 ILE A CA 1
ATOM 6748 C C . ILE A 1 845 ? 6.911 16.181 8.359 1.00 94.94 845 ILE A C 1
ATOM 6750 O O . ILE A 1 845 ? 6.548 17.294 7.970 1.00 94.94 845 ILE A O 1
ATOM 6754 N N . ASN A 1 846 ? 6.080 15.364 9.014 1.00 92.56 846 ASN A N 1
ATOM 6755 C CA . ASN A 1 846 ? 4.703 15.736 9.344 1.00 92.56 846 ASN A CA 1
ATOM 6756 C C . ASN A 1 846 ? 4.648 16.889 10.357 1.00 92.56 846 ASN A C 1
ATOM 6758 O O . ASN A 1 846 ? 3.845 17.800 10.172 1.00 92.56 846 ASN A O 1
ATOM 6762 N N . SER A 1 847 ? 5.508 16.896 11.378 1.00 91.31 847 SER A N 1
ATOM 6763 C CA . SER A 1 847 ? 5.595 17.999 12.344 1.00 91.31 847 SER A CA 1
ATOM 6764 C C . SER A 1 847 ? 5.928 19.321 11.655 1.00 91.31 847 SER A C 1
ATOM 6766 O O . SER A 1 847 ? 5.220 20.305 11.858 1.00 91.31 847 SER A O 1
ATOM 6768 N N . ALA A 1 848 ? 6.906 19.324 10.744 1.00 90.69 848 ALA A N 1
ATOM 6769 C CA . ALA A 1 848 ? 7.237 20.506 9.951 1.00 90.69 848 ALA A CA 1
ATOM 6770 C C . ALA A 1 848 ? 6.066 20.964 9.052 1.00 90.69 848 ALA A C 1
ATOM 6772 O O . ALA A 1 848 ? 5.823 22.163 8.907 1.00 90.69 848 ALA A O 1
ATOM 6773 N N . LYS A 1 849 ? 5.273 20.040 8.484 1.00 90.19 849 LYS A N 1
ATOM 6774 C CA . LYS A 1 849 ? 4.033 20.394 7.759 1.00 90.19 849 LYS A CA 1
ATOM 6775 C C . LYS A 1 849 ? 2.997 21.066 8.668 1.00 90.19 849 LYS A C 1
ATOM 6777 O O . LYS A 1 849 ? 2.349 22.020 8.240 1.00 90.19 849 LYS A O 1
ATOM 6782 N N . GLU A 1 850 ? 2.830 20.589 9.899 1.00 85.81 850 GLU A N 1
ATOM 6783 C CA . GLU A 1 850 ? 1.896 21.172 10.872 1.00 85.81 850 GLU A CA 1
ATOM 6784 C C . GLU A 1 850 ? 2.359 22.543 11.387 1.00 85.81 850 GLU A C 1
ATOM 6786 O O . GLU A 1 850 ? 1.537 23.440 11.569 1.00 85.81 850 GLU A O 1
ATOM 6791 N N . GLU A 1 851 ? 3.663 22.751 11.568 1.00 85.00 851 GLU A N 1
ATOM 6792 C CA . GLU A 1 851 ? 4.238 24.065 11.889 1.00 85.00 851 GLU A CA 1
ATOM 6793 C C . GLU A 1 851 ? 3.933 25.090 10.789 1.00 85.00 851 GLU A C 1
ATOM 6795 O O . GLU A 1 851 ? 3.454 26.189 11.076 1.00 85.00 851 GLU A O 1
ATOM 6800 N N . ASN A 1 852 ? 4.081 24.697 9.520 1.00 76.12 852 ASN A N 1
ATOM 6801 C CA . ASN A 1 852 ? 3.734 25.550 8.380 1.00 76.12 852 ASN A CA 1
ATOM 6802 C C . ASN A 1 852 ? 2.237 25.895 8.312 1.00 76.12 852 ASN A C 1
ATOM 6804 O O . ASN A 1 852 ? 1.883 26.970 7.829 1.00 76.12 852 ASN A O 1
ATOM 6808 N N . LYS A 1 853 ? 1.344 25.027 8.816 1.00 76.06 853 LYS A N 1
ATOM 6809 C CA . LYS A 1 853 ? -0.096 25.334 8.927 1.00 76.06 853 LYS A CA 1
ATOM 6810 C C . LYS A 1 853 ? -0.397 26.387 9.994 1.00 76.06 853 LYS A C 1
ATOM 6812 O O . LYS A 1 853 ? -1.384 27.103 9.856 1.00 76.06 853 LYS A O 1
ATOM 6817 N N . LYS A 1 854 ? 0.410 26.452 11.058 1.00 69.19 854 LYS A N 1
ATOM 6818 C CA . LYS A 1 854 ? 0.187 27.320 12.226 1.00 69.19 854 LYS A CA 1
ATOM 6819 C C . LYS A 1 854 ? 0.756 28.732 12.077 1.00 69.19 854 LYS A C 1
ATOM 6821 O O . LYS A 1 854 ? 0.399 29.584 12.881 1.00 69.19 854 LYS A O 1
ATOM 6826 N N . SER A 1 855 ? 1.629 28.996 11.102 1.00 67.88 855 SER A N 1
ATOM 6827 C CA . SER A 1 855 ? 2.187 30.344 10.925 1.00 67.88 855 SER A CA 1
ATOM 6828 C C . SER A 1 855 ? 1.089 31.343 10.508 1.00 67.88 855 SER A C 1
ATOM 6830 O O . SER A 1 855 ? 0.348 31.079 9.562 1.00 67.88 855 SER A O 1
ATOM 6832 N N . ASP A 1 856 ? 0.998 32.497 11.184 1.00 48.47 856 ASP A N 1
ATOM 6833 C CA . ASP A 1 856 ? -0.023 33.557 10.996 1.00 48.47 856 ASP A CA 1
ATOM 6834 C C . ASP A 1 856 ? -0.063 34.189 9.582 1.00 48.47 856 ASP A C 1
ATOM 6836 O O . ASP A 1 856 ? -0.936 34.998 9.247 1.00 48.47 856 ASP A O 1
ATOM 6840 N N . LEU A 1 857 ? 0.866 33.808 8.706 1.00 57.12 857 LEU A N 1
ATOM 6841 C CA . LEU A 1 857 ? 0.859 34.141 7.289 1.00 57.12 857 LEU A CA 1
ATOM 6842 C C . LEU A 1 857 ? -0.087 33.178 6.562 1.00 57.12 857 LEU A C 1
ATOM 6844 O O . LEU A 1 857 ? 0.318 32.075 6.210 1.00 57.12 857 LEU A O 1
ATOM 6848 N N . LYS A 1 858 ? -1.339 33.603 6.315 1.00 46.03 858 LYS A N 1
ATOM 6849 C CA . LYS A 1 858 ? -2.343 32.876 5.502 1.00 46.03 858 LYS A CA 1
ATOM 6850 C C . LYS A 1 858 ? -1.667 32.071 4.375 1.00 46.03 858 LYS A C 1
ATOM 6852 O O . LYS A 1 858 ? -1.211 32.696 3.407 1.00 46.03 858 LYS A O 1
ATOM 6857 N N . PRO A 1 859 ? -1.613 30.728 4.438 1.00 52.81 859 PRO A N 1
ATOM 6858 C CA . PRO A 1 859 ? -1.017 29.967 3.358 1.00 52.81 859 PRO A CA 1
ATOM 6859 C C . PRO A 1 859 ? -1.878 30.183 2.110 1.00 52.81 859 PRO A C 1
ATOM 6861 O O . PRO A 1 859 ? -3.058 29.844 2.074 1.00 52.81 859 PRO A O 1
ATOM 6864 N N . ARG A 1 860 ? -1.293 30.785 1.067 1.00 55.03 860 ARG A N 1
ATOM 6865 C CA . ARG A 1 860 ? -1.932 30.932 -0.256 1.00 55.03 860 ARG A CA 1
ATOM 6866 C C . ARG A 1 860 ? -2.217 29.575 -0.923 1.00 55.03 860 ARG A C 1
ATOM 6868 O O . ARG A 1 860 ? -2.888 29.542 -1.951 1.00 55.03 860 ARG A O 1
ATOM 6875 N N . THR A 1 861 ? -1.711 28.483 -0.352 1.00 66.50 861 THR A N 1
ATOM 6876 C CA . THR A 1 861 ? -1.691 27.141 -0.930 1.00 66.50 861 THR A CA 1
ATOM 6877 C C . THR A 1 861 ? -2.103 26.124 0.130 1.00 66.50 861 THR A C 1
ATOM 6879 O O . THR A 1 861 ? -1.557 26.123 1.228 1.00 66.50 861 THR A O 1
ATOM 6882 N N . GLU A 1 862 ? -3.051 25.252 -0.202 1.00 80.50 862 GLU A N 1
ATOM 6883 C CA . GLU A 1 862 ? -3.477 24.141 0.655 1.00 80.50 862 GLU A CA 1
ATOM 6884 C C . GLU A 1 862 ? -2.291 23.224 1.009 1.00 80.50 862 GLU A C 1
ATOM 6886 O O . GLU A 1 862 ? -1.557 22.787 0.115 1.00 80.50 862 GLU A O 1
ATOM 6891 N N . ILE A 1 863 ? -2.093 22.966 2.309 1.00 86.31 863 ILE A N 1
ATOM 6892 C CA . ILE A 1 863 ? -1.060 22.054 2.821 1.00 86.31 863 ILE A CA 1
ATOM 6893 C C . ILE A 1 863 ? -1.667 20.657 2.942 1.00 86.31 863 ILE A C 1
ATOM 6895 O O . ILE A 1 863 ? -2.523 20.412 3.794 1.00 86.31 863 ILE A O 1
ATOM 6899 N N . LEU A 1 864 ? -1.188 19.743 2.106 1.00 89.12 864 LEU A N 1
ATOM 6900 C CA . LEU A 1 864 ? -1.636 18.361 2.025 1.00 89.12 864 LEU A CA 1
ATOM 6901 C C . LEU A 1 864 ? -0.743 17.441 2.876 1.00 89.12 864 LEU A C 1
ATOM 6903 O O . LEU A 1 864 ? 0.474 17.669 2.982 1.00 89.12 864 LEU A O 1
ATOM 6907 N N . PRO A 1 865 ? -1.329 16.411 3.512 1.00 88.50 865 PRO A N 1
ATOM 6908 C CA . PRO A 1 865 ? -0.576 15.447 4.302 1.00 88.50 865 PRO A CA 1
ATOM 6909 C C . PRO A 1 865 ? 0.248 14.510 3.408 1.00 88.50 865 PRO A C 1
ATOM 6911 O O . PRO A 1 865 ? -0.086 14.279 2.250 1.00 88.50 865 PRO A O 1
ATOM 6914 N N . LEU A 1 866 ? 1.303 13.912 3.969 1.00 91.06 866 LEU A N 1
ATOM 6915 C CA . LEU A 1 866 ? 1.964 12.776 3.320 1.00 91.06 866 LEU A CA 1
ATOM 6916 C C . LEU A 1 866 ? 1.016 11.573 3.282 1.00 91.06 866 LEU A C 1
ATOM 6918 O O . LEU A 1 866 ? 0.540 11.144 4.334 1.00 91.06 866 LEU A O 1
ATOM 6922 N N . GLU A 1 867 ? 0.776 11.036 2.091 1.00 88.19 867 GLU A N 1
ATOM 6923 C CA . GLU A 1 867 ? -0.059 9.861 1.823 1.00 88.19 867 GLU A CA 1
ATOM 6924 C C . GLU A 1 867 ? 0.745 8.569 1.815 1.00 88.19 867 GLU A C 1
ATOM 6926 O O . GLU A 1 867 ? 0.303 7.557 2.352 1.00 88.19 867 GLU A O 1
ATOM 6931 N N . ARG A 1 868 ? 1.923 8.595 1.186 1.00 92.06 868 ARG A N 1
ATOM 6932 C CA . ARG A 1 868 ? 2.765 7.414 1.016 1.00 92.06 868 ARG A CA 1
ATOM 6933 C C . ARG A 1 868 ? 4.233 7.795 1.031 1.00 92.06 868 ARG A C 1
ATOM 6935 O O . ARG A 1 868 ? 4.659 8.675 0.285 1.00 92.06 868 ARG A O 1
ATOM 6942 N N . VAL A 1 869 ? 5.005 7.092 1.847 1.00 94.75 869 VAL A N 1
ATOM 6943 C CA . VAL A 1 869 ? 6.454 7.231 1.926 1.00 94.75 869 VAL A CA 1
ATOM 6944 C C . VAL A 1 869 ? 7.091 5.869 1.686 1.00 94.75 869 VAL A C 1
ATOM 6946 O O . VAL A 1 869 ? 6.763 4.901 2.366 1.00 94.75 869 VAL A O 1
ATOM 6949 N N . GLU A 1 870 ? 7.987 5.791 0.708 1.00 94.12 870 GLU A N 1
ATOM 6950 C CA . GLU A 1 870 ? 8.861 4.639 0.495 1.00 94.12 870 GLU A CA 1
ATOM 6951 C C . GLU A 1 870 ? 10.268 4.995 0.956 1.00 94.12 870 GLU A C 1
ATOM 6953 O O . GLU A 1 870 ? 10.782 6.054 0.596 1.00 94.12 870 GLU A O 1
ATOM 6958 N N . MET A 1 871 ? 10.891 4.119 1.740 1.00 93.31 871 MET A N 1
ATOM 6959 C CA . MET A 1 871 ? 12.215 4.356 2.312 1.00 93.31 871 MET A CA 1
ATOM 6960 C C . MET A 1 871 ? 13.104 3.132 2.156 1.00 93.31 871 MET A C 1
ATOM 6962 O O . MET A 1 871 ? 12.670 2.008 2.410 1.00 93.31 871 MET A O 1
ATOM 6966 N N . GLU A 1 872 ? 14.356 3.349 1.771 1.00 90.38 872 GLU A N 1
ATOM 6967 C CA . GLU A 1 872 ? 15.385 2.309 1.738 1.00 90.38 872 GLU A CA 1
ATOM 6968 C C . GLU A 1 872 ? 16.779 2.902 1.969 1.00 90.38 872 GLU A C 1
ATOM 6970 O O . GLU A 1 872 ? 17.045 4.050 1.605 1.00 90.38 872 GLU A O 1
ATOM 6975 N N . ALA A 1 873 ? 17.679 2.101 2.544 1.00 87.94 873 ALA A N 1
ATOM 6976 C CA . ALA A 1 873 ? 19.099 2.426 2.611 1.00 87.94 873 ALA A CA 1
ATOM 6977 C C . ALA A 1 873 ? 19.768 2.127 1.264 1.00 87.94 873 ALA A C 1
ATOM 6979 O O . ALA A 1 873 ? 19.650 1.024 0.722 1.00 87.94 873 ALA A O 1
ATOM 6980 N N . ASN A 1 874 ? 20.524 3.086 0.745 1.00 81.88 874 ASN A N 1
ATOM 6981 C CA . ASN A 1 874 ? 21.270 2.985 -0.501 1.00 81.88 874 ASN A CA 1
ATOM 6982 C C . ASN A 1 874 ? 22.773 3.090 -0.252 1.00 81.88 874 ASN A C 1
ATOM 6984 O O . ASN A 1 874 ? 23.221 3.641 0.745 1.00 81.88 874 ASN A O 1
ATOM 6988 N N . ASN A 1 875 ? 23.558 2.546 -1.183 1.00 73.19 875 ASN A N 1
ATOM 6989 C CA . ASN A 1 875 ? 25.019 2.679 -1.258 1.00 73.19 875 ASN A CA 1
ATOM 6990 C C . ASN A 1 875 ? 25.841 2.195 -0.043 1.00 73.19 875 ASN A C 1
ATOM 6992 O O . ASN A 1 875 ? 27.063 2.221 -0.133 1.00 73.19 875 ASN A O 1
ATOM 6996 N N . GLY A 1 876 ? 25.244 1.646 1.023 1.00 67.88 876 GLY A N 1
ATOM 6997 C CA . GLY A 1 876 ? 26.000 1.079 2.152 1.00 67.88 876 GLY A CA 1
ATOM 6998 C C . GLY A 1 876 ? 27.036 0.035 1.709 1.00 67.88 876 GLY A C 1
ATOM 6999 O O . GLY A 1 876 ? 28.195 0.092 2.103 1.00 67.88 876 GLY A O 1
ATOM 7000 N N . GLY A 1 877 ? 26.668 -0.858 0.781 1.00 63.81 877 GLY A N 1
ATOM 7001 C CA . GLY A 1 877 ? 27.594 -1.834 0.179 1.00 63.81 877 GLY A CA 1
ATOM 7002 C C . GLY A 1 877 ? 28.651 -1.235 -0.762 1.00 63.81 877 GLY A C 1
ATOM 7003 O O . GLY A 1 877 ? 29.658 -1.886 -1.038 1.00 63.81 877 GLY A O 1
ATOM 7004 N N . SER A 1 878 ? 28.463 0.006 -1.231 1.00 63.97 878 SER A N 1
ATOM 7005 C CA . SER A 1 878 ? 29.468 0.721 -2.029 1.00 63.97 878 SER A CA 1
ATOM 7006 C C . SER A 1 878 ? 30.714 1.015 -1.201 1.00 63.97 878 SER A C 1
ATOM 7008 O O . SER A 1 878 ? 31.796 1.097 -1.774 1.00 63.97 878 SER A O 1
ATOM 7010 N N . PHE A 1 879 ? 30.587 1.147 0.127 1.00 65.50 879 PHE A N 1
ATOM 7011 C CA . PHE A 1 879 ? 31.709 1.354 1.046 1.00 65.50 879 PHE A CA 1
ATOM 7012 C C . PHE A 1 879 ? 32.808 0.308 0.850 1.00 65.50 879 PHE A C 1
ATOM 7014 O O . PHE A 1 879 ? 33.945 0.678 0.577 1.00 65.50 879 PHE A O 1
ATOM 7021 N N . ALA A 1 880 ? 32.452 -0.981 0.872 1.00 62.06 880 ALA A N 1
ATOM 7022 C CA . ALA A 1 880 ? 33.405 -2.076 0.689 1.00 62.06 880 ALA A CA 1
ATOM 7023 C C . ALA A 1 880 ? 34.086 -2.052 -0.695 1.00 62.06 880 ALA A C 1
ATOM 7025 O O . ALA A 1 880 ? 35.252 -2.421 -0.825 1.00 62.06 880 ALA A O 1
ATOM 7026 N N . GLN A 1 881 ? 33.375 -1.595 -1.732 1.00 61.69 881 GLN A N 1
ATOM 7027 C CA . GLN A 1 881 ? 33.935 -1.449 -3.080 1.00 61.69 881 GLN A CA 1
ATOM 7028 C C . GLN A 1 881 ? 34.906 -0.262 -3.168 1.00 61.69 881 GLN A C 1
ATOM 7030 O O . GLN A 1 881 ? 35.974 -0.388 -3.761 1.00 61.69 881 GLN A O 1
ATOM 7035 N N . MET A 1 882 ? 34.561 0.879 -2.559 1.00 60.16 882 MET A N 1
ATOM 7036 C CA . MET A 1 882 ? 35.371 2.105 -2.579 1.00 60.16 882 MET A CA 1
ATOM 7037 C C . MET A 1 882 ? 36.713 1.945 -1.877 1.00 60.16 882 MET A C 1
ATOM 7039 O O . MET A 1 882 ? 37.731 2.417 -2.370 1.00 60.16 882 MET A O 1
ATOM 7043 N N . THR A 1 883 ? 36.729 1.252 -0.744 1.00 57.25 883 THR A N 1
ATOM 7044 C CA . THR A 1 883 ? 37.946 0.987 0.034 1.00 57.25 883 THR A CA 1
ATOM 7045 C C . THR A 1 883 ? 38.785 -0.150 -0.552 1.00 57.25 883 THR A C 1
ATOM 7047 O O . THR A 1 883 ? 39.775 -0.558 0.053 1.00 57.25 883 THR A O 1
ATOM 7050 N N . ARG A 1 884 ? 38.401 -0.686 -1.727 1.00 59.97 884 ARG A N 1
ATOM 7051 C CA . ARG A 1 884 ? 39.003 -1.877 -2.352 1.00 59.97 884 ARG A CA 1
ATOM 7052 C C . ARG A 1 884 ? 39.134 -3.035 -1.353 1.00 59.97 884 ARG A C 1
ATOM 7054 O O . ARG A 1 884 ? 40.086 -3.816 -1.420 1.00 59.97 884 ARG A O 1
ATOM 7061 N N . MET A 1 885 ? 38.194 -3.139 -0.407 1.00 61.81 885 MET A N 1
ATOM 7062 C CA . MET A 1 885 ? 38.197 -4.213 0.578 1.00 61.81 885 MET A CA 1
ATOM 7063 C C . MET A 1 885 ? 38.063 -5.542 -0.160 1.00 61.81 885 MET A C 1
ATOM 7065 O O . MET A 1 885 ? 37.157 -5.745 -0.968 1.00 61.81 885 MET A O 1
ATOM 7069 N N . SER A 1 886 ? 38.973 -6.463 0.134 1.00 60.53 886 SER A N 1
ATOM 7070 C CA . SER A 1 886 ? 38.990 -7.795 -0.457 1.00 60.53 886 SER A CA 1
ATOM 7071 C C . SER A 1 886 ? 39.093 -8.857 0.637 1.00 60.53 886 SER A C 1
ATOM 7073 O O . SER A 1 886 ? 39.362 -8.560 1.801 1.00 60.53 886 SER A O 1
ATOM 7075 N N . GLY A 1 887 ? 38.816 -10.111 0.283 1.00 65.06 887 GLY A N 1
ATOM 7076 C CA . GLY A 1 887 ? 38.878 -11.224 1.228 1.00 65.06 887 GLY A CA 1
ATOM 7077 C C . GLY A 1 887 ? 37.625 -11.397 2.103 1.00 65.06 887 GLY A C 1
ATOM 7078 O O . GLY A 1 887 ? 36.566 -10.829 1.815 1.00 65.06 887 GLY A O 1
ATOM 7079 N N . PRO A 1 888 ? 37.701 -12.244 3.146 1.00 61.91 888 PRO A N 1
ATOM 7080 C CA . PRO A 1 888 ? 36.516 -12.692 3.878 1.00 61.91 888 PRO A CA 1
ATOM 7081 C C . PRO A 1 888 ? 35.798 -11.580 4.659 1.00 61.91 888 PRO A C 1
ATOM 7083 O O . PRO A 1 888 ? 34.575 -11.595 4.721 1.00 61.91 888 PRO A O 1
ATOM 7086 N N . ALA A 1 889 ? 36.520 -10.577 5.173 1.00 62.66 889 ALA A N 1
ATOM 7087 C CA . ALA A 1 889 ? 35.921 -9.450 5.897 1.00 62.66 889 ALA A CA 1
ATOM 7088 C C . ALA A 1 889 ? 35.056 -8.553 4.990 1.00 62.66 889 ALA A C 1
ATOM 7090 O O . ALA A 1 889 ? 33.992 -8.098 5.402 1.00 62.66 889 ALA A O 1
ATOM 7091 N N . ALA A 1 890 ? 35.468 -8.347 3.732 1.00 67.62 890 ALA A N 1
ATOM 7092 C CA . ALA A 1 890 ? 34.679 -7.616 2.739 1.00 67.62 890 ALA A CA 1
ATOM 7093 C C . ALA A 1 890 ? 33.369 -8.351 2.415 1.00 67.62 890 ALA A C 1
ATOM 7095 O O . ALA A 1 890 ? 32.300 -7.742 2.369 1.00 67.62 890 ALA A O 1
ATOM 7096 N N . LYS A 1 891 ? 33.449 -9.681 2.258 1.00 68.12 891 LYS A N 1
ATOM 7097 C CA . LYS A 1 891 ? 32.282 -10.549 2.046 1.00 68.12 891 LYS A CA 1
ATOM 7098 C C . LYS A 1 891 ? 31.351 -10.561 3.264 1.00 68.12 891 LYS A C 1
ATOM 7100 O O . LYS A 1 891 ? 30.138 -10.477 3.084 1.00 68.12 891 LYS A O 1
ATOM 7105 N N . GLY A 1 892 ? 31.905 -10.614 4.478 1.00 68.81 892 GLY A N 1
ATOM 7106 C CA . GLY A 1 892 ? 31.149 -10.535 5.732 1.00 68.81 892 GLY A CA 1
ATOM 7107 C C . GLY A 1 892 ? 30.408 -9.205 5.874 1.00 68.81 892 GLY A C 1
ATOM 7108 O O . GLY A 1 892 ? 29.198 -9.192 6.083 1.00 68.81 892 GLY A O 1
ATOM 7109 N N . LEU A 1 893 ? 31.090 -8.079 5.638 1.00 73.88 893 LEU A N 1
ATOM 7110 C CA . LEU A 1 893 ? 30.473 -6.750 5.667 1.00 73.88 893 LEU A CA 1
ATOM 7111 C C . LEU A 1 893 ? 29.372 -6.601 4.609 1.00 73.88 893 LEU A C 1
ATOM 7113 O O . LEU A 1 893 ? 28.274 -6.155 4.929 1.00 73.88 893 LEU A O 1
ATOM 7117 N N . GLN A 1 894 ? 29.626 -7.011 3.364 1.00 73.69 894 GLN A N 1
ATOM 7118 C CA . GLN A 1 894 ? 28.625 -6.949 2.297 1.00 73.69 894 GLN A CA 1
ATOM 7119 C C . GLN A 1 894 ? 27.387 -7.794 2.629 1.00 73.69 894 GLN A C 1
ATOM 7121 O O . GLN A 1 894 ? 26.264 -7.338 2.414 1.00 73.69 894 GLN A O 1
ATOM 7126 N N . SER A 1 895 ? 27.587 -8.981 3.207 1.00 72.38 895 SER A N 1
ATOM 7127 C CA . SER A 1 895 ? 26.497 -9.855 3.653 1.00 72.38 895 SER A CA 1
ATOM 7128 C C . SER A 1 895 ? 25.664 -9.186 4.750 1.00 72.38 895 SER A C 1
ATOM 7130 O O . SER A 1 895 ? 24.443 -9.106 4.624 1.00 72.38 895 SER A O 1
ATOM 7132 N N . SER A 1 896 ? 26.304 -8.616 5.776 1.00 76.00 896 SER A N 1
ATOM 7133 C CA . SER A 1 896 ? 25.621 -7.889 6.856 1.00 76.00 896 SER A CA 1
ATOM 7134 C C . SER A 1 896 ? 24.841 -6.671 6.347 1.00 76.00 896 SER A C 1
ATOM 7136 O O . SER A 1 896 ? 23.709 -6.436 6.765 1.00 76.00 896 SER A O 1
ATOM 7138 N N . LEU A 1 897 ? 25.393 -5.917 5.395 1.00 78.69 897 LEU A N 1
ATOM 7139 C CA . LEU A 1 897 ? 24.734 -4.739 4.823 1.00 78.69 897 LEU A CA 1
ATOM 7140 C C . LEU A 1 897 ? 23.503 -5.099 3.976 1.00 78.69 897 LEU A C 1
ATOM 7142 O O . LEU A 1 897 ? 22.507 -4.378 4.017 1.00 78.69 897 LEU A O 1
ATOM 7146 N N . VAL A 1 898 ? 23.524 -6.227 3.256 1.00 74.69 898 VAL A N 1
ATOM 7147 C CA . VAL A 1 898 ? 22.338 -6.746 2.546 1.00 74.69 898 VAL A CA 1
ATOM 7148 C C . VAL A 1 898 ? 21.211 -7.083 3.529 1.00 74.69 898 VAL A C 1
ATOM 7150 O O . VAL A 1 898 ? 20.043 -6.841 3.227 1.00 74.69 898 VAL A O 1
ATOM 7153 N N . LEU A 1 899 ? 21.538 -7.575 4.729 1.00 74.88 899 LEU A N 1
ATOM 7154 C CA . LEU A 1 899 ? 20.544 -7.854 5.772 1.00 74.88 899 LEU A CA 1
ATOM 7155 C C . LEU A 1 899 ? 19.947 -6.584 6.374 1.00 74.88 899 LEU A C 1
ATOM 7157 O O . LEU A 1 899 ? 18.749 -6.551 6.666 1.00 74.88 899 LEU A O 1
ATOM 7161 N N . LEU A 1 900 ? 20.768 -5.554 6.564 1.00 80.62 900 LEU A N 1
ATOM 7162 C CA . LEU A 1 900 ? 20.336 -4.268 7.108 1.00 80.62 900 LEU A CA 1
ATOM 7163 C C . LEU A 1 900 ? 19.490 -3.464 6.117 1.00 80.62 900 LEU A C 1
ATOM 7165 O O . LEU A 1 900 ? 18.591 -2.739 6.544 1.00 80.62 900 LEU A O 1
ATOM 7169 N N . LYS A 1 901 ? 19.712 -3.651 4.808 1.00 78.62 901 LYS A N 1
ATOM 7170 C CA . LYS A 1 901 ? 18.947 -3.009 3.735 1.00 78.62 901 LYS A CA 1
ATOM 7171 C C . LYS A 1 901 ? 17.493 -3.500 3.705 1.00 78.62 901 LYS A C 1
ATOM 7173 O O . LYS A 1 901 ? 17.113 -4.365 2.918 1.00 78.62 901 LYS A O 1
ATOM 7178 N N . ARG A 1 902 ? 16.661 -2.915 4.565 1.00 86.81 902 ARG A N 1
ATOM 7179 C CA . ARG A 1 902 ? 15.207 -3.101 4.578 1.00 86.81 902 ARG A CA 1
ATOM 7180 C C . ARG A 1 902 ? 14.528 -1.987 3.794 1.00 86.81 902 ARG A C 1
ATOM 7182 O O . ARG A 1 902 ? 14.905 -0.819 3.904 1.00 86.81 902 ARG A O 1
ATOM 7189 N N . ARG A 1 903 ? 13.507 -2.358 3.024 1.00 88.81 903 ARG A N 1
ATOM 7190 C CA . ARG A 1 903 ? 12.646 -1.421 2.304 1.00 88.81 903 ARG A CA 1
ATOM 7191 C C . ARG A 1 903 ? 11.328 -1.282 3.049 1.00 88.81 903 ARG A C 1
ATOM 7193 O O . ARG A 1 903 ? 10.663 -2.277 3.324 1.00 88.81 903 ARG A O 1
ATOM 7200 N N . TRP A 1 904 ? 10.941 -0.051 3.348 1.00 92.12 904 TRP A N 1
ATOM 7201 C CA . TRP A 1 904 ? 9.740 0.266 4.111 1.00 92.12 904 TRP A CA 1
ATOM 7202 C C . TRP A 1 904 ? 8.752 1.050 3.257 1.00 92.12 904 TRP A C 1
ATOM 7204 O O . TRP A 1 904 ? 9.135 1.964 2.528 1.00 92.12 904 TRP A O 1
ATOM 7214 N N . ILE A 1 905 ? 7.473 0.700 3.371 1.00 91.25 905 ILE A N 1
ATOM 7215 C CA . ILE A 1 905 ? 6.352 1.491 2.866 1.00 91.25 905 ILE A CA 1
ATOM 7216 C C . ILE A 1 905 ? 5.524 1.942 4.066 1.00 91.25 905 ILE A C 1
ATOM 7218 O O . ILE A 1 905 ? 5.081 1.119 4.869 1.00 91.25 905 ILE A O 1
ATOM 7222 N N . ILE A 1 906 ? 5.322 3.253 4.163 1.00 92.06 906 ILE A N 1
ATOM 7223 C CA . ILE A 1 906 ? 4.480 3.912 5.157 1.00 92.06 906 ILE A CA 1
ATOM 7224 C C . ILE A 1 906 ? 3.327 4.571 4.410 1.00 92.06 906 ILE A C 1
ATOM 7226 O O . ILE A 1 906 ? 3.546 5.466 3.599 1.00 92.06 906 ILE A O 1
ATOM 7230 N N . GLU A 1 907 ? 2.103 4.132 4.667 1.00 87.12 907 GLU A N 1
ATOM 7231 C CA . GLU A 1 907 ? 0.899 4.608 3.985 1.00 87.12 907 GLU A CA 1
ATOM 7232 C C . GLU A 1 907 ? -0.096 5.151 4.999 1.00 87.12 907 GLU A C 1
ATOM 7234 O O . GLU A 1 907 ? -0.378 4.527 6.020 1.00 87.12 907 GLU A O 1
ATOM 7239 N N . ARG A 1 908 ? -0.655 6.322 4.721 1.00 80.81 908 ARG A N 1
ATOM 7240 C CA . ARG A 1 908 ? -1.748 6.863 5.518 1.00 80.81 908 ARG A CA 1
ATOM 7241 C C . ARG A 1 908 ? -3.007 6.036 5.282 1.00 80.81 908 ARG A C 1
ATOM 7243 O O . ARG A 1 908 ? -3.283 5.634 4.153 1.00 80.81 908 ARG A O 1
ATOM 7250 N N . ASP A 1 909 ? -3.774 5.783 6.342 1.00 72.69 909 ASP A N 1
ATOM 7251 C CA . ASP A 1 909 ? -5.048 5.069 6.226 1.00 72.69 909 ASP A CA 1
ATOM 7252 C C . ASP A 1 909 ? -5.947 5.774 5.197 1.00 72.69 909 ASP A C 1
ATOM 7254 O O . ASP A 1 909 ? -6.015 7.005 5.129 1.00 72.69 909 ASP A O 1
ATOM 7258 N N . VAL A 1 910 ? -6.601 4.983 4.353 1.00 53.12 910 VAL A N 1
ATOM 7259 C CA . VAL A 1 910 ? -7.456 5.486 3.273 1.00 53.12 910 VAL A CA 1
ATOM 7260 C C . VAL A 1 910 ? -8.815 5.971 3.781 1.00 53.12 910 VAL A C 1
ATOM 7262 O O . VAL A 1 910 ? -9.547 6.605 3.027 1.00 53.12 910 VAL A O 1
ATOM 7265 N N . ARG A 1 911 ? -9.182 5.672 5.035 1.00 46.56 911 ARG A N 1
ATOM 7266 C CA . ARG A 1 911 ? -10.444 6.116 5.636 1.00 46.56 911 ARG A CA 1
ATOM 7267 C C . ARG A 1 911 ? -10.318 7.530 6.184 1.00 46.56 911 ARG A C 1
ATOM 7269 O O . ARG A 1 911 ? -9.438 7.798 7.001 1.00 46.56 911 ARG A O 1
ATOM 7276 N N . ASP A 1 912 ? -11.262 8.393 5.817 1.00 47.28 912 ASP A N 1
ATOM 7277 C CA . ASP A 1 912 ? -11.306 9.801 6.238 1.00 47.28 912 ASP A CA 1
ATOM 7278 C C . ASP A 1 912 ? -11.363 9.989 7.767 1.00 47.28 912 ASP A C 1
ATOM 7280 O O . ASP A 1 912 ? -10.779 10.930 8.300 1.00 47.28 912 ASP A O 1
ATOM 7284 N N . ASP A 1 913 ? -11.992 9.060 8.493 1.00 53.22 913 ASP A N 1
ATOM 7285 C CA . ASP A 1 913 ? -12.101 9.078 9.962 1.00 53.22 913 ASP A CA 1
ATOM 7286 C C . ASP A 1 913 ? -10.829 8.607 10.690 1.00 53.22 913 ASP A C 1
ATOM 7288 O O . ASP A 1 913 ? -10.701 8.766 11.904 1.00 53.22 913 ASP A O 1
ATOM 7292 N N . SER A 1 914 ? -9.888 8.016 9.951 1.00 58.50 914 SER A N 1
ATOM 7293 C CA . SER A 1 914 ? -8.700 7.349 10.483 1.00 58.50 914 SER A CA 1
ATOM 7294 C C . SER A 1 914 ? -7.416 7.841 9.821 1.00 58.50 914 SER A C 1
ATOM 7296 O O . SER A 1 914 ? -6.365 7.232 9.994 1.00 58.50 914 SER A O 1
ATOM 7298 N N . ARG A 1 915 ? -7.464 8.980 9.119 1.00 69.62 915 ARG A N 1
ATOM 7299 C CA . ARG A 1 915 ? -6.331 9.590 8.395 1.00 69.62 915 ARG A CA 1
ATOM 7300 C C . ARG A 1 915 ? -5.113 9.889 9.267 1.00 69.62 915 ARG A C 1
ATOM 7302 O O . ARG A 1 915 ? -4.043 10.159 8.735 1.00 69.62 915 ARG A O 1
ATOM 7309 N N . ASN A 1 916 ? -5.242 9.848 10.590 1.00 74.69 916 ASN A N 1
ATOM 7310 C CA . ASN A 1 916 ? -4.121 9.993 11.522 1.00 74.69 916 ASN A CA 1
ATOM 7311 C C . ASN A 1 916 ? -3.319 8.694 11.718 1.00 74.69 916 ASN A C 1
ATOM 7313 O O . ASN A 1 916 ? -2.242 8.733 12.305 1.00 74.69 916 ASN A O 1
ATOM 7317 N N . ILE A 1 917 ? -3.823 7.554 11.239 1.00 76.44 917 ILE A N 1
ATOM 7318 C CA . ILE A 1 917 ? -3.160 6.253 11.334 1.00 76.44 917 ILE A CA 1
ATOM 7319 C C . ILE A 1 917 ? -2.221 6.075 10.136 1.00 76.44 917 ILE A C 1
ATOM 7321 O O . ILE A 1 917 ? -2.613 6.288 8.986 1.00 76.44 917 ILE A O 1
ATOM 7325 N N . LEU A 1 918 ? -0.983 5.664 10.418 1.00 80.94 918 LEU A N 1
ATOM 7326 C CA . LEU A 1 918 ? 0.018 5.285 9.424 1.00 80.94 918 LEU A CA 1
ATOM 7327 C C . LEU A 1 918 ? 0.219 3.766 9.468 1.00 80.94 918 LEU A C 1
ATOM 7329 O O . LEU A 1 918 ? 0.573 3.209 10.506 1.00 80.94 918 LEU A O 1
ATOM 7333 N N . HIS A 1 919 ? 0.001 3.101 8.339 1.00 82.12 919 HIS A N 1
ATOM 7334 C CA . HIS A 1 919 ? 0.296 1.688 8.126 1.00 82.12 919 HIS A CA 1
ATOM 7335 C C . HIS A 1 919 ? 1.748 1.543 7.691 1.00 82.12 919 HIS A C 1
ATOM 7337 O O . HIS A 1 919 ? 2.154 2.137 6.696 1.00 82.12 919 HIS A O 1
ATOM 7343 N N . VAL A 1 920 ? 2.529 0.748 8.418 1.00 88.12 920 VAL A N 1
ATOM 7344 C CA . VAL A 1 920 ? 3.954 0.524 8.139 1.00 88.12 920 VAL A CA 1
ATOM 7345 C C . VAL A 1 920 ? 4.169 -0.935 7.788 1.00 88.12 920 VAL A C 1
ATOM 7347 O O . VAL A 1 920 ? 3.748 -1.822 8.531 1.00 88.12 920 VAL A O 1
ATOM 7350 N N . ARG A 1 921 ? 4.842 -1.196 6.668 1.00 88.38 921 ARG A N 1
ATOM 7351 C CA . ARG A 1 921 ? 5.186 -2.555 6.242 1.00 88.38 921 ARG A CA 1
ATOM 7352 C C . ARG A 1 921 ? 6.563 -2.623 5.601 1.00 88.38 921 ARG A C 1
ATOM 7354 O O . ARG A 1 921 ? 6.976 -1.705 4.896 1.00 88.38 921 ARG A O 1
ATOM 7361 N N . GLU A 1 922 ? 7.239 -3.741 5.830 1.00 86.31 922 GLU A N 1
ATOM 7362 C CA . GLU A 1 922 ? 8.465 -4.105 5.125 1.00 86.31 922 GLU A CA 1
ATOM 7363 C C . GLU A 1 922 ? 8.103 -4.742 3.774 1.00 86.31 922 GLU A C 1
ATOM 7365 O O . GLU A 1 922 ? 7.209 -5.589 3.699 1.00 86.31 922 GLU A O 1
ATOM 7370 N N . VAL A 1 923 ? 8.786 -4.322 2.714 1.00 80.75 923 VAL A N 1
ATOM 7371 C CA . VAL A 1 923 ? 8.629 -4.829 1.344 1.00 80.75 923 VAL A CA 1
ATOM 7372 C C . VAL A 1 923 ? 9.740 -5.833 1.053 1.00 80.75 923 VAL A C 1
ATOM 7374 O O . VAL A 1 923 ? 10.834 -5.710 1.599 1.00 80.75 923 VAL A O 1
ATOM 7377 N N . ASP A 1 924 ? 9.463 -6.823 0.202 1.00 71.06 924 ASP A N 1
ATOM 7378 C CA . ASP A 1 924 ? 10.452 -7.797 -0.285 1.00 71.06 924 ASP A CA 1
ATOM 7379 C C . ASP A 1 924 ? 11.113 -8.623 0.838 1.00 71.06 924 ASP A C 1
ATOM 7381 O O . ASP A 1 924 ? 12.215 -9.146 0.683 1.00 71.06 924 ASP A O 1
ATOM 7385 N N . LYS A 1 925 ? 10.438 -8.766 1.990 1.00 76.06 925 LYS A N 1
ATOM 7386 C CA . LYS A 1 925 ? 10.960 -9.498 3.156 1.00 76.06 925 LYS A CA 1
ATOM 7387 C C . LYS A 1 925 ? 11.337 -10.936 2.799 1.00 76.06 925 LYS A C 1
ATOM 7389 O O . LYS A 1 925 ? 12.429 -11.381 3.144 1.00 76.06 925 LYS A O 1
ATOM 7394 N N . ASP A 1 926 ? 10.451 -11.644 2.103 1.00 68.12 926 ASP A N 1
ATOM 7395 C CA . ASP A 1 926 ? 10.676 -13.039 1.720 1.00 68.12 926 ASP A CA 1
ATOM 7396 C C . ASP A 1 926 ? 11.801 -13.160 0.686 1.00 68.12 926 ASP A C 1
ATOM 7398 O O . ASP A 1 926 ? 12.638 -14.054 0.796 1.00 68.12 926 ASP A O 1
ATOM 7402 N N . ASP A 1 927 ? 11.881 -12.233 -0.271 1.00 66.00 927 ASP A N 1
ATOM 7403 C CA . ASP A 1 927 ? 12.924 -12.228 -1.300 1.00 66.00 927 ASP A CA 1
ATOM 7404 C C . ASP A 1 927 ? 14.294 -11.866 -0.719 1.00 66.00 927 ASP A C 1
ATOM 7406 O O . ASP A 1 927 ? 15.289 -12.505 -1.055 1.00 66.00 927 ASP A O 1
ATOM 7410 N N . ARG A 1 928 ? 14.356 -10.935 0.243 1.00 75.12 928 ARG A N 1
ATOM 7411 C CA . ARG A 1 928 ? 15.563 -10.644 1.032 1.00 75.12 928 ARG A CA 1
ATOM 7412 C C . ARG A 1 928 ? 16.020 -11.870 1.822 1.00 75.12 928 ARG A C 1
ATOM 7414 O O . ARG A 1 928 ? 17.211 -12.172 1.832 1.00 75.12 928 ARG A O 1
ATOM 7421 N N . ILE A 1 929 ? 15.095 -12.593 2.458 1.00 68.94 929 ILE A N 1
ATOM 7422 C CA . ILE A 1 929 ? 15.401 -13.824 3.207 1.00 68.94 929 ILE A CA 1
ATOM 7423 C C . ILE A 1 929 ? 15.875 -14.940 2.260 1.00 68.94 929 ILE A C 1
ATOM 7425 O O . ILE A 1 929 ? 16.814 -15.665 2.585 1.00 68.94 929 ILE A O 1
ATOM 7429 N N . LYS A 1 930 ? 15.284 -15.069 1.066 1.00 66.62 930 LYS A N 1
ATOM 7430 C CA . LYS A 1 930 ? 15.742 -16.014 0.034 1.00 66.62 930 LYS A CA 1
ATOM 7431 C C . LYS A 1 930 ? 17.130 -15.654 -0.497 1.00 66.62 930 LYS A C 1
ATOM 7433 O O . LYS A 1 930 ? 17.992 -16.526 -0.560 1.00 66.62 930 LYS A O 1
ATOM 7438 N N . ALA A 1 931 ? 17.368 -14.383 -0.824 1.00 62.47 931 ALA A N 1
ATOM 7439 C CA . ALA A 1 931 ? 18.675 -13.885 -1.249 1.00 62.47 931 ALA A CA 1
ATOM 7440 C C . ALA A 1 931 ? 19.734 -14.103 -0.156 1.00 62.47 931 ALA A C 1
ATOM 7442 O O . ALA A 1 931 ? 20.861 -14.494 -0.449 1.00 62.47 931 ALA A O 1
ATOM 7443 N N . GLN A 1 932 ? 19.356 -13.942 1.116 1.00 62.34 932 GLN A N 1
ATOM 7444 C CA . GLN A 1 932 ? 20.189 -14.310 2.259 1.00 62.34 932 GLN A CA 1
ATOM 7445 C C . GLN A 1 932 ? 20.505 -15.812 2.273 1.00 62.34 932 GLN A C 1
ATOM 7447 O O . GLN A 1 932 ? 21.668 -16.174 2.415 1.00 62.34 932 GLN A O 1
ATOM 7452 N N . ALA A 1 933 ? 19.504 -16.685 2.124 1.00 60.59 933 ALA A N 1
ATOM 7453 C CA . ALA A 1 933 ? 19.710 -18.134 2.128 1.00 60.59 933 ALA A CA 1
ATOM 7454 C C . ALA A 1 933 ? 20.641 -18.598 0.994 1.00 60.59 933 ALA A C 1
ATOM 7456 O O . ALA A 1 933 ? 21.400 -19.544 1.175 1.00 60.59 933 ALA A O 1
ATOM 7457 N N . GLN A 1 934 ? 20.612 -17.909 -0.150 1.00 55.31 934 GLN A N 1
ATOM 7458 C CA . GLN A 1 934 ? 21.504 -18.163 -1.285 1.00 55.31 934 GLN A CA 1
ATOM 7459 C C . GLN A 1 934 ? 22.912 -17.582 -1.080 1.00 55.31 934 GLN A C 1
ATOM 7461 O O . GLN A 1 934 ? 23.887 -18.171 -1.535 1.00 55.31 934 GLN A O 1
ATOM 7466 N N . SER A 1 935 ? 23.037 -16.443 -0.390 1.00 52.38 935 SER A N 1
ATOM 7467 C CA . SER A 1 935 ? 24.328 -15.799 -0.109 1.00 52.38 935 SER A CA 1
ATOM 7468 C C . SER A 1 935 ? 25.075 -16.431 1.076 1.00 52.38 935 SER A C 1
ATOM 7470 O O . SER A 1 935 ? 26.289 -16.264 1.201 1.00 52.38 935 SER A O 1
ATOM 7472 N N . LEU A 1 936 ? 24.365 -17.162 1.941 1.00 52.16 936 LEU A N 1
ATOM 7473 C CA . LEU A 1 936 ? 24.914 -17.993 3.012 1.00 52.16 936 LEU A CA 1
ATOM 7474 C C . LEU A 1 936 ? 25.293 -19.378 2.461 1.00 52.16 936 LEU A C 1
ATOM 7476 O O . LEU A 1 936 ? 24.684 -20.387 2.816 1.00 52.16 936 LEU A O 1
ATOM 7480 N N . GLU A 1 937 ? 26.315 -19.458 1.605 1.00 43.38 937 GLU A N 1
ATOM 7481 C CA . GLU A 1 937 ? 26.942 -20.760 1.354 1.00 43.38 937 GLU A CA 1
ATOM 7482 C C . GLU A 1 937 ? 27.462 -21.350 2.684 1.00 43.38 937 GLU A C 1
ATOM 7484 O O . GLU A 1 937 ? 28.025 -20.614 3.512 1.00 43.38 937 GLU A O 1
ATOM 7489 N N . PRO A 1 938 ? 27.309 -22.669 2.915 1.00 37.09 938 PRO A N 1
ATOM 7490 C CA . PRO A 1 938 ? 27.774 -23.340 4.124 1.00 37.09 938 PRO A CA 1
ATOM 7491 C C . PRO A 1 938 ? 29.312 -23.339 4.171 1.00 37.09 938 PRO A C 1
ATOM 7493 O O . PRO A 1 938 ? 29.974 -24.285 3.757 1.00 37.09 938 PRO A O 1
ATOM 7496 N N . GLY A 1 939 ? 29.894 -22.244 4.662 1.00 43.12 939 GLY A N 1
ATOM 7497 C CA . GLY A 1 939 ? 31.346 -22.048 4.697 1.00 43.12 939 GLY A CA 1
ATOM 7498 C C . GLY A 1 939 ? 31.827 -20.643 5.072 1.00 43.12 939 GLY A C 1
ATOM 7499 O O . GLY A 1 939 ? 32.963 -20.505 5.520 1.00 43.12 939 GLY A O 1
ATOM 7500 N N . VAL A 1 940 ? 30.982 -19.606 4.991 1.00 43.72 940 VAL A N 1
ATOM 7501 C CA . VAL A 1 940 ? 31.369 -18.197 5.262 1.00 43.72 940 VAL A CA 1
ATOM 7502 C C . VAL A 1 940 ? 31.613 -17.895 6.761 1.00 43.72 940 VAL A C 1
ATOM 7504 O O . VAL A 1 940 ? 32.009 -16.798 7.127 1.00 43.72 940 VAL A O 1
ATOM 7507 N N . GLY A 1 941 ? 31.475 -18.886 7.647 1.00 44.81 941 GLY A N 1
ATOM 7508 C CA . GLY A 1 941 ? 31.703 -18.750 9.093 1.00 44.81 941 GLY A CA 1
ATOM 7509 C C . GLY A 1 941 ? 33.108 -19.105 9.593 1.00 44.81 941 GLY A C 1
ATOM 7510 O O . GLY A 1 941 ? 33.292 -19.236 10.802 1.00 44.81 941 GLY A O 1
ATOM 7511 N N . LYS A 1 942 ? 34.103 -19.326 8.723 1.00 44.12 942 LYS A N 1
ATOM 7512 C CA . LYS A 1 942 ? 35.460 -19.689 9.163 1.00 44.12 942 LYS A CA 1
ATOM 7513 C C . LYS A 1 942 ? 36.497 -18.758 8.525 1.00 44.12 942 LYS A C 1
ATOM 7515 O O . LYS A 1 942 ? 36.692 -18.762 7.319 1.00 44.12 942 LYS A O 1
ATOM 7520 N N . THR A 1 943 ? 37.159 -17.970 9.373 1.00 43.00 943 THR A N 1
ATOM 7521 C CA . THR A 1 943 ? 38.441 -17.264 9.152 1.00 43.00 943 THR A CA 1
ATOM 7522 C C . THR A 1 943 ? 38.485 -15.856 8.530 1.00 43.00 943 THR A C 1
ATOM 7524 O O . THR A 1 943 ? 39.558 -15.405 8.151 1.00 43.00 943 THR A O 1
ATOM 7527 N N . GLY A 1 944 ? 37.402 -15.072 8.544 1.00 45.56 944 GLY A N 1
ATOM 7528 C CA . GLY A 1 944 ? 37.557 -13.598 8.517 1.00 45.56 944 GLY A CA 1
ATOM 7529 C C . GLY A 1 944 ? 36.301 -12.782 8.828 1.00 45.56 944 GLY A C 1
ATOM 7530 O O . GLY A 1 944 ? 36.202 -11.623 8.438 1.00 45.56 944 GLY A O 1
ATOM 7531 N N . ASP A 1 945 ? 35.371 -13.407 9.550 1.00 56.38 945 ASP A N 1
ATOM 7532 C CA . ASP A 1 945 ? 34.094 -12.853 10.012 1.00 56.38 945 ASP A CA 1
ATOM 7533 C C . ASP A 1 945 ? 34.237 -12.133 11.377 1.00 56.38 945 ASP A C 1
ATOM 7535 O O . ASP A 1 945 ? 33.390 -11.335 11.765 1.00 56.38 945 ASP A O 1
ATOM 7539 N N . ASP A 1 946 ? 35.343 -12.363 12.101 1.00 62.41 946 ASP A N 1
ATOM 7540 C CA . ASP A 1 946 ? 35.504 -11.926 13.498 1.00 62.41 946 ASP A CA 1
ATOM 7541 C C . ASP A 1 946 ? 35.598 -10.400 13.660 1.00 62.41 946 ASP A C 1
ATOM 7543 O O . ASP A 1 946 ? 35.099 -9.862 14.641 1.00 62.41 946 ASP A O 1
ATOM 7547 N N . TYR A 1 947 ? 36.172 -9.680 12.690 1.00 71.94 947 TYR A N 1
ATOM 7548 C CA . TYR A 1 947 ? 36.315 -8.220 12.773 1.00 71.94 947 TYR A CA 1
ATOM 7549 C C . TYR A 1 947 ? 34.976 -7.482 12.602 1.00 71.94 947 TYR A C 1
ATOM 7551 O O . TYR A 1 947 ? 34.614 -6.656 13.436 1.00 71.94 947 TYR A O 1
ATOM 7559 N N . VAL A 1 948 ? 34.207 -7.802 11.553 1.00 74.31 948 VAL A N 1
ATOM 7560 C CA . VAL A 1 948 ? 32.884 -7.188 11.318 1.00 74.31 948 VAL A CA 1
ATOM 7561 C C . VAL A 1 948 ? 31.916 -7.574 12.433 1.00 74.31 948 VAL A C 1
ATOM 7563 O O . VAL A 1 948 ? 31.138 -6.736 12.886 1.00 74.31 948 VAL A O 1
ATOM 7566 N N . ARG A 1 949 ? 31.994 -8.822 12.909 1.00 74.94 949 ARG A N 1
ATOM 7567 C CA . ARG A 1 949 ? 31.210 -9.309 14.045 1.00 74.94 949 ARG A CA 1
ATOM 7568 C C . ARG A 1 949 ? 31.556 -8.576 15.343 1.00 74.94 949 ARG A C 1
ATOM 7570 O O . ARG A 1 949 ? 30.654 -8.249 16.104 1.00 74.94 949 ARG A O 1
ATOM 7577 N N . GLU A 1 950 ? 32.828 -8.270 15.586 1.00 77.88 950 GLU A N 1
ATOM 7578 C CA . GLU A 1 950 ? 33.247 -7.515 16.769 1.00 77.88 950 GLU A CA 1
ATOM 7579 C C . GLU A 1 950 ? 32.798 -6.048 16.712 1.00 77.88 950 GLU A C 1
ATOM 7581 O O . GLU A 1 950 ? 32.281 -5.530 17.703 1.00 77.88 950 GLU A O 1
ATOM 7586 N N . VAL A 1 951 ? 32.896 -5.394 15.547 1.00 79.69 951 VAL A N 1
ATOM 7587 C CA . VAL A 1 951 ? 32.310 -4.056 15.349 1.00 79.69 951 VAL A CA 1
ATOM 7588 C C . VAL A 1 951 ? 30.801 -4.104 15.593 1.00 79.69 951 VAL A C 1
ATOM 7590 O O . VAL A 1 951 ? 30.282 -3.286 16.345 1.00 79.69 951 VAL A O 1
ATOM 7593 N N . TRP A 1 952 ? 30.100 -5.092 15.029 1.00 82.12 952 TRP A N 1
ATOM 7594 C CA . TRP A 1 952 ? 28.667 -5.286 15.257 1.00 82.12 952 TRP A CA 1
ATOM 7595 C C . TRP A 1 952 ? 28.332 -5.432 16.744 1.00 82.12 952 TRP A C 1
ATOM 7597 O O . TRP A 1 952 ? 27.435 -4.751 17.227 1.00 82.12 952 TRP A O 1
ATOM 7607 N N . ARG A 1 953 ? 29.074 -6.265 17.484 1.00 80.06 953 ARG A N 1
ATOM 7608 C CA . ARG A 1 953 ? 28.881 -6.502 18.924 1.00 80.06 953 ARG A CA 1
ATOM 7609 C C . ARG A 1 953 ? 29.059 -5.234 19.755 1.00 80.06 953 ARG A C 1
ATOM 7611 O O . ARG A 1 953 ? 28.328 -5.019 20.715 1.00 80.06 953 ARG A O 1
ATOM 7618 N N . ARG A 1 954 ? 30.024 -4.391 19.390 1.00 83.00 954 ARG A N 1
ATOM 7619 C CA . ARG A 1 954 ? 30.250 -3.103 20.059 1.00 83.00 954 ARG A CA 1
ATOM 7620 C C . ARG A 1 954 ? 29.114 -2.117 19.793 1.00 83.00 954 ARG A C 1
ATOM 7622 O O . ARG A 1 954 ? 28.750 -1.372 20.694 1.00 83.00 954 ARG A O 1
ATOM 7629 N N . VAL A 1 955 ? 28.556 -2.118 18.581 1.00 84.44 955 VAL A N 1
ATOM 7630 C CA . VAL A 1 955 ? 27.429 -1.247 18.202 1.00 84.44 955 VAL A CA 1
ATOM 7631 C C . VAL A 1 955 ? 26.108 -1.728 18.806 1.00 84.44 955 VAL A C 1
ATOM 7633 O O . VAL A 1 955 ? 25.328 -0.911 19.287 1.00 84.44 955 VAL A O 1
ATOM 7636 N N . TRP A 1 956 ? 25.871 -3.041 18.806 1.00 86.25 956 TRP A N 1
ATOM 7637 C CA . TRP A 1 956 ? 24.674 -3.692 19.339 1.00 86.25 956 TRP A CA 1
ATOM 7638 C C . TRP A 1 956 ? 25.069 -4.849 20.274 1.00 86.25 956 TRP A C 1
ATOM 7640 O O . TRP A 1 956 ? 25.170 -5.998 19.832 1.00 86.25 956 TRP A O 1
ATOM 7650 N N . PRO A 1 957 ? 25.299 -4.570 21.570 1.00 77.75 957 PRO A N 1
ATOM 7651 C CA . PRO A 1 957 ? 25.688 -5.590 22.540 1.00 77.75 957 PRO A CA 1
ATOM 7652 C C . PRO A 1 957 ? 24.594 -6.654 22.709 1.00 77.75 957 PRO A C 1
ATOM 7654 O O . PRO A 1 957 ? 23.457 -6.339 23.060 1.00 77.75 957 PRO A O 1
ATOM 7657 N N . THR A 1 958 ? 24.926 -7.925 22.478 1.00 62.50 958 THR A N 1
ATOM 7658 C CA . THR A 1 958 ? 23.992 -9.055 22.616 1.00 62.50 958 THR A CA 1
ATOM 7659 C C . THR A 1 958 ? 24.062 -9.684 24.011 1.00 62.50 958 THR A C 1
ATOM 7661 O O . THR A 1 958 ? 25.123 -9.712 24.630 1.00 62.50 958 THR A O 1
ATOM 7664 N N . ALA A 1 959 ? 22.961 -10.263 24.500 1.00 57.56 959 ALA A N 1
ATOM 7665 C CA . ALA A 1 959 ? 23.006 -11.154 25.664 1.00 57.56 959 ALA A CA 1
ATOM 7666 C C . ALA A 1 959 ? 23.679 -12.493 25.285 1.00 57.56 959 ALA A C 1
ATOM 7668 O O . ALA A 1 959 ? 23.363 -13.048 24.231 1.00 57.56 959 ALA A O 1
ATOM 7669 N N . ASP A 1 960 ? 24.541 -13.040 26.155 1.00 54.38 960 ASP A N 1
ATOM 7670 C CA . ASP A 1 960 ? 25.355 -14.270 25.961 1.00 54.38 960 ASP A CA 1
ATOM 7671 C C . ASP A 1 960 ? 24.603 -15.493 25.378 1.00 54.38 960 ASP A C 1
ATOM 7673 O O . ASP A 1 960 ? 25.200 -16.429 24.842 1.00 54.38 960 ASP A O 1
ATOM 7677 N N . THR A 1 961 ? 23.274 -15.537 25.486 1.00 47.44 961 THR A N 1
ATOM 7678 C CA . THR A 1 961 ? 22.432 -16.637 24.994 1.00 47.44 961 THR A CA 1
ATOM 7679 C C . THR A 1 961 ? 22.215 -16.632 23.478 1.00 47.44 961 THR A C 1
ATOM 7681 O O . THR A 1 961 ? 21.999 -17.700 22.904 1.00 47.44 961 THR A O 1
ATOM 7684 N N . ALA A 1 962 ? 22.298 -15.478 22.810 1.00 46.88 962 ALA A N 1
ATOM 7685 C CA . ALA A 1 962 ? 22.059 -15.351 21.369 1.00 46.88 962 ALA A CA 1
ATOM 7686 C C . ALA A 1 962 ? 23.261 -15.784 20.513 1.00 46.88 962 ALA A C 1
ATOM 7688 O O . ALA A 1 962 ? 23.084 -16.333 19.423 1.00 46.88 962 ALA A O 1
ATOM 7689 N N . GLU A 1 963 ? 24.480 -15.613 21.035 1.00 47.84 963 GLU A N 1
ATOM 7690 C CA . GLU A 1 963 ? 25.722 -16.035 20.375 1.00 47.84 963 GLU A CA 1
ATOM 7691 C C . GLU A 1 963 ? 25.781 -17.557 20.169 1.00 47.84 963 GLU A C 1
ATOM 7693 O O . GLU A 1 963 ? 26.299 -18.034 19.160 1.00 47.84 963 GLU A O 1
ATOM 7698 N N . ARG A 1 964 ? 25.174 -18.338 21.076 1.00 48.69 964 ARG A N 1
ATOM 7699 C CA . ARG A 1 964 ? 25.125 -19.809 20.982 1.00 48.69 964 ARG A CA 1
ATOM 7700 C C . ARG A 1 964 ? 24.215 -20.334 19.871 1.00 48.69 964 ARG A C 1
ATOM 7702 O O . ARG A 1 964 ? 24.389 -21.474 19.451 1.00 48.69 964 ARG A O 1
ATOM 7709 N N . LEU A 1 965 ? 23.246 -19.536 19.418 1.00 48.84 965 LEU A N 1
ATOM 7710 C CA . LEU A 1 965 ? 22.227 -19.940 18.440 1.00 48.84 965 LEU A CA 1
ATOM 7711 C C . LEU A 1 965 ? 22.577 -19.547 16.999 1.00 48.84 965 LEU A C 1
ATOM 7713 O O . LEU A 1 965 ? 21.829 -19.879 16.086 1.00 48.84 965 LEU A O 1
ATOM 7717 N N . GLY A 1 966 ? 23.711 -18.869 16.785 1.00 58.44 966 GLY A N 1
ATOM 7718 C CA . GLY A 1 966 ? 24.154 -18.477 15.450 1.00 58.44 966 GLY A CA 1
ATOM 7719 C C . GLY A 1 966 ? 23.228 -17.468 14.771 1.00 58.44 966 GLY A C 1
ATOM 7720 O O . GLY A 1 966 ? 23.146 -17.497 13.562 1.00 58.44 966 GLY A O 1
ATOM 7721 N N . ASP A 1 967 ? 22.534 -16.603 15.520 1.00 60.84 967 ASP A N 1
ATOM 7722 C CA . ASP A 1 967 ? 21.511 -15.668 15.008 1.00 60.84 967 ASP A CA 1
ATOM 7723 C C . ASP A 1 967 ? 21.855 -14.181 15.288 1.00 60.84 967 ASP A C 1
ATOM 7725 O O . ASP A 1 967 ? 20.987 -13.306 15.262 1.00 60.84 967 ASP A O 1
ATOM 7729 N N . TRP A 1 968 ? 23.128 -13.873 15.569 1.00 66.50 968 TRP A N 1
ATOM 7730 C CA . TRP A 1 968 ? 23.599 -12.561 16.054 1.00 66.50 968 TRP A CA 1
ATOM 7731 C C . TRP A 1 968 ? 23.225 -11.372 15.146 1.00 66.50 968 TRP A C 1
ATOM 7733 O O . TRP A 1 968 ? 22.891 -10.297 15.635 1.00 66.50 968 TRP A O 1
ATOM 7743 N N . TRP A 1 969 ? 23.166 -11.572 13.827 1.00 67.25 969 TRP A N 1
ATOM 7744 C CA . TRP A 1 969 ? 22.778 -10.550 12.841 1.00 67.25 969 TRP A CA 1
ATOM 7745 C C . TRP A 1 969 ? 21.300 -10.126 12.908 1.00 67.25 969 TRP A C 1
ATOM 7747 O O . TRP A 1 969 ? 20.893 -9.179 12.232 1.00 67.25 969 TRP A O 1
ATOM 7757 N N . LYS A 1 970 ? 20.456 -10.834 13.672 1.00 69.44 970 LYS A N 1
ATOM 7758 C CA . LYS A 1 970 ? 19.050 -10.452 13.898 1.00 69.44 970 LYS A CA 1
ATOM 7759 C C . LYS A 1 970 ? 18.900 -9.398 14.995 1.00 69.44 970 LYS A C 1
ATOM 7761 O O . LYS A 1 970 ? 17.827 -8.812 15.108 1.00 69.44 970 LYS A O 1
ATOM 7766 N N . GLN A 1 971 ? 19.942 -9.179 15.796 1.00 75.38 971 GLN A N 1
ATOM 7767 C CA . GLN A 1 971 ? 19.907 -8.308 16.966 1.00 75.38 971 GLN A CA 1
ATOM 7768 C C . GLN A 1 971 ? 20.545 -6.967 16.639 1.00 75.38 971 GLN A C 1
ATOM 7770 O O . GLN A 1 971 ? 21.758 -6.794 16.720 1.00 75.38 971 GLN A O 1
ATOM 7775 N N . TRP A 1 972 ? 19.698 -6.039 16.220 1.00 85.75 972 TRP A N 1
ATOM 7776 C CA . TRP A 1 972 ? 20.050 -4.650 15.991 1.00 85.75 972 TRP A CA 1
ATOM 7777 C C . TRP A 1 972 ? 18.791 -3.796 16.089 1.00 85.75 972 TRP A C 1
ATOM 7779 O O . TRP A 1 972 ? 17.684 -4.259 15.799 1.00 85.75 972 TRP A O 1
ATOM 7789 N N . GLU A 1 973 ? 18.983 -2.539 16.453 1.00 87.06 973 GLU A N 1
ATOM 7790 C CA . GLU A 1 973 ? 17.975 -1.490 16.374 1.00 87.06 973 GLU A CA 1
ATOM 7791 C C . GLU A 1 973 ? 18.580 -0.275 15.678 1.00 87.06 973 GLU A C 1
ATOM 7793 O O . GLU A 1 973 ? 19.790 -0.028 15.742 1.00 87.06 973 GLU A O 1
ATOM 7798 N N . SER A 1 974 ? 17.753 0.452 14.944 1.00 89.94 974 SER A N 1
ATOM 7799 C CA . SER A 1 974 ? 18.208 1.660 14.271 1.00 89.94 974 SER A CA 1
ATOM 7800 C C . SER A 1 974 ? 18.567 2.752 15.283 1.00 89.94 974 SER A C 1
ATOM 7802 O O . SER A 1 974 ? 17.944 2.887 16.336 1.00 89.94 974 SER A O 1
ATOM 7804 N N . TRP A 1 975 ? 19.579 3.560 14.964 1.00 89.94 975 TRP A N 1
ATOM 7805 C CA . TRP A 1 975 ? 19.932 4.697 15.815 1.00 89.94 975 TRP A CA 1
ATOM 7806 C C . TRP A 1 975 ? 18.889 5.818 15.676 1.00 89.94 975 TRP A C 1
ATOM 7808 O O . TRP A 1 975 ? 18.507 6.145 14.543 1.00 89.94 975 TRP A O 1
ATOM 7818 N N . PRO A 1 976 ? 18.433 6.417 16.795 1.00 88.62 976 PRO A N 1
ATOM 7819 C CA . PRO A 1 976 ? 17.390 7.436 16.784 1.00 88.62 976 PRO A CA 1
ATOM 7820 C C . PRO A 1 976 ? 17.870 8.755 16.164 1.00 88.62 976 PRO A C 1
ATOM 7822 O O . PRO A 1 976 ? 19.063 9.015 16.036 1.00 88.62 976 PRO A O 1
ATOM 7825 N N . LEU A 1 977 ? 16.912 9.606 15.797 1.00 91.31 977 LEU A N 1
ATOM 7826 C CA . LEU A 1 977 ? 17.175 10.975 15.354 1.00 91.31 977 LEU A CA 1
ATOM 7827 C C . LEU A 1 977 ? 17.451 11.891 16.557 1.00 91.31 977 LEU A C 1
ATOM 7829 O O . LEU A 1 977 ? 16.766 11.793 17.578 1.00 91.31 977 LEU A O 1
ATOM 7833 N N . ASP A 1 978 ? 18.387 12.827 16.418 1.00 86.81 978 ASP A N 1
ATOM 7834 C CA . ASP A 1 978 ? 18.619 13.900 17.380 1.00 86.81 978 ASP A CA 1
ATOM 7835 C C . ASP A 1 978 ? 17.558 14.992 17.201 1.00 86.81 978 ASP A C 1
ATOM 7837 O O . ASP A 1 978 ? 17.651 15.881 16.355 1.00 86.81 978 ASP A O 1
ATOM 7841 N N . LEU A 1 979 ? 16.495 14.893 17.996 1.00 79.94 979 LEU A N 1
ATOM 7842 C CA . LEU A 1 979 ? 15.360 15.814 17.946 1.00 79.94 979 LEU A CA 1
ATOM 7843 C C . LEU A 1 979 ? 15.589 17.115 18.732 1.00 79.94 979 LEU A C 1
ATOM 7845 O O . LEU A 1 979 ? 14.665 17.927 18.821 1.00 79.94 979 LEU A O 1
ATOM 7849 N N . ARG A 1 980 ? 16.776 17.334 19.316 1.00 70.88 980 ARG A N 1
ATOM 7850 C CA . ARG A 1 980 ? 17.086 18.585 20.023 1.00 70.88 980 ARG A CA 1
ATOM 7851 C C . ARG A 1 980 ? 17.055 19.752 19.027 1.00 70.88 980 ARG A C 1
ATOM 7853 O O . ARG A 1 980 ? 17.575 19.649 17.918 1.00 70.88 980 ARG A O 1
ATOM 7860 N N . SER A 1 981 ? 16.383 20.844 19.392 1.00 46.62 981 SER A N 1
ATOM 7861 C CA . SER A 1 981 ? 16.322 22.050 18.564 1.00 46.62 981 SER A CA 1
ATOM 7862 C C . SER A 1 981 ? 17.729 22.610 18.375 1.00 46.62 981 SER A C 1
ATOM 7864 O O . SER A 1 981 ? 18.454 22.827 19.346 1.00 46.62 981 SER A O 1
ATOM 7866 N N . VAL A 1 982 ? 18.118 22.842 17.123 1.00 40.34 982 VAL A N 1
ATOM 7867 C CA . VAL A 1 982 ? 19.275 23.682 16.824 1.00 40.34 982 VAL A CA 1
ATOM 7868 C C . VAL A 1 982 ? 18.803 25.115 17.013 1.00 40.34 982 VAL A C 1
ATOM 7870 O O . VAL A 1 982 ? 18.184 25.685 16.120 1.00 40.34 982 VAL A O 1
ATOM 7873 N N . ASP A 1 983 ? 19.026 25.668 18.200 1.00 28.94 983 ASP A N 1
ATOM 7874 C CA . ASP A 1 983 ? 19.004 27.116 18.382 1.00 28.94 983 ASP A CA 1
ATOM 7875 C C . ASP A 1 983 ? 20.225 27.685 17.637 1.00 28.94 983 ASP A C 1
ATOM 7877 O O . ASP A 1 983 ? 21.337 27.720 18.175 1.00 28.94 983 ASP A O 1
ATOM 7881 N N . HIS A 1 984 ? 20.037 28.073 16.373 1.00 28.98 984 HIS A N 1
ATOM 7882 C CA . HIS A 1 984 ? 20.974 28.901 15.609 1.00 28.98 984 HIS A CA 1
ATOM 7883 C C . HIS A 1 984 ? 20.261 30.114 15.024 1.00 28.98 984 HIS A C 1
ATOM 7885 O O . HIS A 1 984 ? 19.223 29.925 14.349 1.00 28.98 984 HIS A O 1
#

Organism: NCBI:txid1191159

Radius of gyration: 37.22 Å; chains: 1; bounding box: 102×82×104 Å

Foldseek 3Di:
DDDPPPCCQFWDHDPDPVVWFPDQVQLAAQGAFADDQQDFPPDQCFFPQCNPDDRFWGFHAWADDDRFWTKTWTAGNVVGAIKIKTKGTADQDQDADPQRVVLVVLQVDDDFLSLQAWHFDDWTWGQAPNHIIIITITFDWDFQVVVQPPPDDPVLVCVDPPLQVVSVVSNLVSCVVVQKALQDQDSRQKTWGDRLRSVDHSCRVCVVCVVVKDKAAIDTPDPPDPCRSGYRITITHDDVVVVCVVVVSDDSPDDIRMHGGDSVRMDGQDDDDDDDDDDDDDDDDDDDDDDPPDRDPDRDDDDDPPPPPPPPDDDPPVVVVSVPDDPPDLLPDDLVVLLVVLQCCLQPPVVVLVVQLVRDVSSVVSNLLLLLQEAEDEQDADPRLVVSLVVNVVVCVVSVSLQSHAEYAYAYDDPPDDPHPGRSVVDDNVRRDVPPDLVDDPLVVLVVVVVVPLPDDPPDHPDDPVSVVSVLVSLLSNLNYQEYEHHYPDDDDLSNLVSCVVRPLNHAYAYADDAFPFLDPVPGDPSLNSQLQRQNHAHYHHDDPAPVCVNGVLSSLLSSQVRHLRHAEYHEEDEFHPDDDDDDDDDPDPDDDDDTHEHAYYAYAYDDDPPDDDPDDDDRFDPLVVLDCDRHPAQANYAHYHHRTADDPPSDDALVSHQNHAEYAYEHDPPDHPPVRLVVVLVSQQPNNHYAAYHYAAAAQVDQSQSNFAQNHQEYADHHHQPLQDDARDCCQQQVCCVRHLNHAHYEDEHEQDLQEPVSLVSLLSLLSNQRHAHYEYEYALQFHAQHLPPDTRDADPDDPLQPPCPQVPPPPPQFQDDHRCRLVSLLQSLADDPVQVVQSLVSSQVSNVVVVPPPPPPPDHRDHHFKYKYWYPCSLVNLVSRVPDDLQNLLSNLLSLLNTWIKMWGQDPDPVRRVDIDIDTPCPVVSVVVSVVSPDPPSPPDHNVPSVVSLCSQFPDDPVVVVVVNSSVGDDHRHHPPDDPPD

InterPro domains:
  IPR000719 Protein kinase domain [PF00069] (57-190)
  IPR000719 Protein kinase domain [PS50011] (57-393)
  IPR000719 Protein kinase domain [SM00220] (57-336)
  IPR001810 F-box domain [PS50181] (327-375)
  IPR011009 Protein kinase-like domain superfamily [SSF56112] (50-267)
  IPR036047 F-box-like domain superfamily [SSF81383] (329-368)